Protein AF-A0A8J7U4Q7-F1 (afdb_monomer_lite)

Secondary structure (DSSP, 8-state):
-----------------------------------PPPP-------PPP---PPPPSEEEEEEEESTTT-SSHHHHHHHHHHHTT-EEEEEEEE-TT--HHHHHHTTTS-SSTTSSSPPP-HHHHGGGS--SEEEE-PPSSHHHHHHHS-HHHHHHHHHHHHHTT-TT-EEEEE-----TTSTTHHHHHHHSHHHHHHHHHHHHHT-SS--EEEE-HHHHHHHHHHHHHTT-STT--SGGGGBSSSS-B-HHHHHHHHHHHHHHHH-S--TT-----B-TTSPBP-PPPHHHHHHHHHHHHHHHHH-GGG-------SSPPPEEEEEETSS-EEEETT-EEEEEEEEE-SS--PSPEEEEE-TTTS--B-SS--EEEE--S-EEEEEEEEEE-TTS-B-SS-EEEEEEEEPPPPPPPEEEEEES-S-EEEETT-EEEEEEEEE-SS---S-EEEEE-TTSS--B-SS--EEEE--S-EEEEEEEEEE-TTSPBPSS-EEEEEEEEPP-PPPPEEEEEESSS-EEEETT-EEEEEEEEE-TT--PSPEEEEE-TTSS--B-SS--EEEE--S-EEEEEEEEEE-TTSPBPSS-EEEEEEEEPP-PPPPEEEEEESSS-EEEETT-EEEEEEEEE-TT--PSPEEEEE-TTSS--B-SS--EEEE--S-EEEEEEEEEE-TTSPBPSS-EEEEEEEEPP--PPPEEEEEESSS-EEEETT-EEEEEEEEE-SS--PSPEEEEE-TTSS--B-SS--EEEE--SSEEEEEEEEEE-SSS-B-SS-EEEEEEEEPPP---EEEEEESPTTEEEETT-EEEEEEEEE-TT-----EEEEE-TTSS--B-SS--EEEE--SSEEEEEEEEEE-SS--B-SS-EEEEEEEE------EEEEEES-S-----TT-EEEEEEEEE-SS---EEEEEE--TTPPPB-SSS-EEEE--SSS-EEEEEEEEETTSPBPSS--EEEES---------------S-S-EE--TTEEEEE-----S-PSP-EEEEE-TT-B----SSS-EEEEE-SSS-EEEEEEEE-SS-EEE---EEEE-----------------S---------S--------------S-----------------S-----------SSS-------------S--------------------------------------------------------

Organism: NCBI:txid442870

Radius of gyration: 102.49 Å; chains: 1; bounding box: 177×123×293 Å

Foldseek 3Di:
DDDDDDDDDDDDDDDDDDDDDDDDDDDDDDDDDDDDDDDDDDDPDPDDDDDDDDFDQAFEEEEEEEQQCPDFLQVLLQQLQVLVVGHYDYAYDYDHLDFLLVLLVQLPHHPDPPDDDPHHRLQVPLLQLRGQEYEYEGGPVLVVCLVPVVRLVSLLVSLCSNCVRHVNYAYEYEQFAHFQPDPPRLVVLVVCVVSSVVSQVSSVVVDDPSHYFYQSLSQLLSVLQCCQCVVVFPPRNHSCVQAPHRGHGALAVSNLVSLLCCCLRRVDQSQPGDQQDADPVRHTGPGDDPSSNNSSRVSSNVVQVPDVRSRDDDDDDDQWAKAKAWPFPNAADEEEAWDKGWTAIDIDGPVGQDDKWKWKDFQPQFDIDGDRGPTITTGHDADKTWIFIKMAGPVGGIDPCTHTYIYGYDYPDADAKDKEWPPPPAEDEEAAFAKGWTAIDIDGPVHQDDKWKWKDFQPQFDIDRDRGPTITGGRDADKTWIWIKIAGNVGHIDPDTYTHIYGYHYPDFFAKAKDFPPPPAADEEAQFFWGWTAIDIDGPVRQDDKWKWKDFQPQFDIDGDRGPTTTGGRDADKTWIWIWIAGPVGHIDPDTDTYIYGYHYPPFFAKAKDWPPPNAADEDAAFFWGWTAMDIDGPVRQDDKWKWKDFQPQFDIDGDNTPTTTTGHDADKTKIWMWIAGPVGHIDPDTDIYIYGYHYDDFDAKAKEFPFPPAADEEAAFFWGWTAMDIDGPVHQDDKWKWKDFQPQFDIDGDNTPTITTGHDFDKTKIWMKIAGNVGHIDPDTYIHIYGYHYDFDWKAKDWPPDDAAAEEAAFDKGWTAIDIAGPVGFDDKFKWKDWQPQDDIDRDRTPTIGTHHDFDKIKMWMKMGGPVGHTHPDIDIHMYGYDDDDDWWDKEKPFPRAAAADDAWDKGFTAIDIDDDVHFDKWKWKDWDDPWDIDRDRGPTMDHGHDDDKTKIWMKMAGPVGDIHPDTYIYINDDEYDEDDDDDDDWYDPPAEEEDAQWDKDFDAIDDDDDDDDKWKFKDKFPWDDGDGDRGRTMTIGHDFDKGKMWMKMDDPPDIDTHDMYMYGHDDDDDDDDDDDDDDDDDDDDDDDDDDDDDDDDDDDDDDDDDDDDDDDDDDDDDDDDDDDDDDDDDDDDDDDDDDDDDDDDDDDDDDDDDDDDDDDDDDDDDDDDDDDDDDDDDDDDDDDDDDDDDDDDDDDDDDDDDDDDDDDD

Structure (mmCIF, N/CA/C/O backbone):
data_AF-A0A8J7U4Q7-F1
#
_entry.id   AF-A0A8J7U4Q7-F1
#
loop_
_atom_site.group_PDB
_atom_site.id
_atom_site.type_symbol
_atom_site.label_atom_id
_atom_site.label_alt_id
_atom_site.label_comp_id
_atom_site.label_asym_id
_atom_site.label_entity_id
_atom_site.label_seq_id
_atom_site.pdbx_PDB_ins_code
_atom_site.Cartn_x
_atom_site.Cartn_y
_atom_site.Cartn_z
_atom_site.occupancy
_atom_site.B_iso_or_equiv
_atom_site.auth_seq_id
_atom_site.auth_comp_id
_atom_site.auth_asym_id
_atom_site.auth_atom_id
_atom_site.pdbx_PDB_model_num
ATOM 1 N N . MET A 1 1 ? 6.862 54.454 -31.333 1.00 29.56 1 MET A N 1
ATOM 2 C CA . MET A 1 1 ? 7.551 55.740 -31.606 1.00 29.56 1 MET A CA 1
ATOM 3 C C . MET A 1 1 ? 8.759 55.849 -30.679 1.00 29.56 1 MET A C 1
ATOM 5 O O . MET A 1 1 ? 8.701 55.232 -29.629 1.00 29.56 1 MET A O 1
ATOM 9 N N . PHE A 1 2 ? 9.808 56.561 -31.119 1.00 28.50 2 PHE A N 1
ATOM 10 C CA . PHE A 1 2 ? 11.029 57.055 -30.431 1.00 28.50 2 PHE A CA 1
ATOM 11 C C . PHE A 1 2 ? 11.184 56.762 -28.908 1.00 28.50 2 PHE A C 1
ATOM 13 O O . PHE A 1 2 ? 10.252 57.032 -28.163 1.00 28.50 2 PHE A O 1
ATOM 20 N N . CYS A 1 3 ? 12.270 56.177 -28.362 1.00 22.59 3 CYS A N 1
ATOM 21 C CA . CYS A 1 3 ? 13.735 56.392 -28.535 1.00 22.59 3 CYS A CA 1
ATOM 22 C C . CYS A 1 3 ? 14.233 57.737 -27.915 1.00 22.59 3 CYS A C 1
ATOM 24 O O . CYS A 1 3 ? 13.461 58.691 -27.920 1.00 22.59 3 CYS A O 1
ATOM 26 N N . PRO A 1 4 ? 15.489 57.866 -27.415 1.00 56.94 4 PRO A N 1
ATOM 27 C CA . PRO A 1 4 ? 15.970 57.452 -26.077 1.00 56.94 4 PRO A CA 1
ATOM 28 C C . PRO A 1 4 ? 16.583 58.656 -25.278 1.00 56.94 4 PRO A C 1
ATOM 30 O O . PRO A 1 4 ? 16.335 59.790 -25.691 1.00 56.94 4 PRO A O 1
ATOM 33 N N . PRO A 1 5 ? 17.332 58.495 -24.146 1.00 47.34 5 PRO A N 1
ATOM 34 C CA . PRO A 1 5 ? 18.768 58.117 -24.181 1.00 47.34 5 PRO A CA 1
ATOM 35 C C . PRO A 1 5 ? 19.313 57.287 -22.972 1.00 47.34 5 PRO A C 1
ATOM 37 O O . PRO A 1 5 ? 18.593 56.956 -22.037 1.00 47.34 5 PRO A O 1
ATOM 40 N N . PHE A 1 6 ? 20.615 56.953 -23.031 1.00 30.88 6 PHE A N 1
ATOM 41 C CA . PHE A 1 6 ? 21.474 56.291 -22.011 1.00 30.88 6 PHE A CA 1
ATOM 42 C C . PHE A 1 6 ? 21.893 57.262 -20.864 1.00 30.88 6 PHE A C 1
ATOM 44 O O . PHE A 1 6 ? 21.598 58.449 -20.969 1.00 30.88 6 PHE A O 1
ATOM 51 N N . GLN A 1 7 ? 22.549 56.894 -19.744 1.00 29.52 7 GLN A N 1
ATOM 52 C CA . GLN A 1 7 ? 23.568 55.858 -19.417 1.00 29.52 7 GLN A CA 1
ATOM 53 C C . GLN A 1 7 ? 23.259 55.114 -18.085 1.00 29.52 7 GLN A C 1
ATOM 55 O O . GLN A 1 7 ? 22.556 55.659 -17.243 1.00 29.52 7 GLN A O 1
ATOM 60 N N . ALA A 1 8 ? 23.556 53.808 -17.951 1.00 29.88 8 ALA A N 1
ATOM 61 C CA . ALA A 1 8 ? 24.783 53.180 -17.387 1.00 29.88 8 ALA A CA 1
ATOM 62 C C . ALA A 1 8 ? 25.065 53.546 -15.904 1.00 29.88 8 ALA A C 1
ATOM 64 O O . ALA A 1 8 ? 24.987 54.713 -15.546 1.00 29.88 8 ALA A O 1
ATOM 65 N N . GLU A 1 9 ? 25.422 52.643 -14.981 1.00 31.59 9 GLU A N 1
ATOM 66 C CA . GLU A 1 9 ? 25.813 51.210 -15.012 1.00 31.59 9 GLU A CA 1
ATOM 67 C C . GLU A 1 9 ? 25.619 50.642 -13.562 1.00 31.59 9 GLU A C 1
ATOM 69 O O . GLU A 1 9 ? 25.459 51.440 -12.642 1.00 31.59 9 GLU A O 1
ATOM 74 N N . ARG A 1 10 ? 25.607 49.346 -13.188 1.00 27.09 10 ARG A N 1
ATOM 75 C CA . ARG A 1 10 ? 25.926 48.044 -13.831 1.00 27.09 10 ARG A CA 1
ATOM 76 C C . ARG A 1 10 ? 24.749 47.042 -13.701 1.00 27.09 10 ARG A C 1
ATOM 78 O O . ARG A 1 10 ? 23.598 47.460 -13.764 1.00 27.09 10 ARG A O 1
ATOM 85 N N . THR A 1 11 ? 25.016 45.734 -13.575 1.00 29.22 11 THR A N 1
ATOM 86 C CA . THR A 1 11 ? 24.036 44.636 -13.755 1.00 29.22 11 THR A CA 1
ATOM 87 C C . THR A 1 11 ? 24.145 43.496 -12.727 1.00 29.22 11 THR A C 1
ATOM 89 O O . THR A 1 11 ? 25.168 43.331 -12.065 1.00 29.22 11 THR A O 1
ATOM 92 N N . THR A 1 12 ? 23.072 42.704 -12.614 1.00 30.41 12 THR A N 1
ATOM 93 C CA . THR A 1 12 ? 22.805 41.674 -11.584 1.00 30.41 12 THR A CA 1
ATOM 94 C C . THR A 1 12 ? 22.405 40.305 -12.191 1.00 30.41 12 THR A C 1
ATOM 96 O O . THR A 1 12 ? 22.560 40.087 -13.389 1.00 30.41 12 THR A O 1
ATOM 99 N N . HIS A 1 13 ? 21.945 39.358 -11.355 1.00 30.33 13 HIS A N 1
ATOM 100 C CA . HIS A 1 13 ? 21.445 38.014 -11.719 1.00 30.33 13 HIS A CA 1
ATOM 101 C C . HIS A 1 13 ? 20.240 38.010 -12.686 1.00 30.33 13 HIS A C 1
ATOM 103 O O . HIS A 1 13 ? 19.524 39.007 -12.746 1.00 30.33 13 HIS A O 1
ATOM 109 N N . ASN A 1 14 ? 19.961 36.850 -13.322 1.00 28.31 14 ASN A N 1
ATOM 110 C CA . ASN A 1 14 ? 18.635 36.186 -13.494 1.00 28.31 14 ASN A CA 1
ATOM 111 C C . ASN A 1 14 ? 18.693 35.071 -14.579 1.00 28.31 14 ASN A C 1
ATOM 113 O O . ASN A 1 14 ? 19.706 34.958 -15.260 1.00 28.31 14 ASN A O 1
ATOM 117 N N . TRP A 1 15 ? 17.636 34.303 -14.900 1.00 25.70 15 TRP A N 1
ATOM 118 C CA . TRP A 1 15 ? 16.756 33.388 -14.124 1.00 25.70 15 TRP A CA 1
ATOM 119 C C . TRP A 1 15 ? 15.745 32.734 -15.117 1.00 25.70 15 TRP A C 1
ATOM 121 O O . TRP A 1 15 ? 15.135 33.454 -15.893 1.00 25.70 15 TRP A O 1
ATOM 131 N N . PHE A 1 16 ? 15.507 31.413 -15.021 1.00 26.53 16 PHE A N 1
ATOM 132 C CA . PHE A 1 16 ? 14.303 30.650 -15.465 1.00 26.53 16 PHE A CA 1
ATOM 133 C C . PHE A 1 16 ? 13.819 30.559 -16.953 1.00 26.53 16 PHE A C 1
ATOM 135 O O . PHE A 1 16 ? 13.709 31.542 -17.666 1.00 26.53 16 PHE A O 1
ATOM 142 N N . LYS A 1 17 ? 13.433 29.312 -17.326 1.00 28.28 17 LYS A N 1
ATOM 143 C CA . LYS A 1 17 ? 12.334 28.761 -18.196 1.00 28.28 17 LYS A CA 1
ATOM 144 C C . LYS A 1 17 ? 11.662 29.664 -19.283 1.00 28.28 17 LYS A C 1
ATOM 146 O O . LYS A 1 17 ? 11.379 30.825 -19.045 1.00 28.28 17 LYS A O 1
ATOM 151 N N . THR A 1 18 ? 11.162 29.166 -20.436 1.00 27.92 18 THR A N 1
ATOM 152 C CA . THR A 1 18 ? 10.260 27.989 -20.615 1.00 27.92 18 THR A CA 1
ATOM 153 C C . THR A 1 18 ? 10.004 27.604 -22.105 1.00 27.92 18 THR A C 1
ATOM 155 O O . THR A 1 18 ? 9.897 28.507 -22.919 1.00 27.92 18 THR A O 1
ATOM 158 N N . LYS A 1 19 ? 9.752 26.304 -22.402 1.00 29.19 19 LYS A N 1
ATOM 159 C CA . LYS A 1 19 ? 8.933 25.693 -23.510 1.00 29.19 19 LYS A CA 1
ATOM 160 C C . LYS A 1 19 ? 9.156 26.083 -25.003 1.00 29.19 19 LYS A C 1
ATOM 162 O O . LYS A 1 19 ? 8.910 27.221 -25.370 1.00 29.19 19 LYS A O 1
ATOM 167 N N . VAL A 1 20 ? 9.350 25.075 -25.881 1.00 25.05 20 VAL A N 1
ATOM 168 C CA . VAL A 1 20 ? 8.440 24.604 -26.983 1.00 25.05 20 VAL A CA 1
ATOM 169 C C . VAL A 1 20 ? 9.167 23.597 -27.926 1.00 25.05 20 VAL A C 1
ATOM 171 O O . VAL A 1 20 ? 10.337 23.786 -28.212 1.00 25.05 20 VAL A O 1
ATOM 174 N N . HIS A 1 21 ? 8.440 22.551 -28.363 1.00 26.78 21 HIS A N 1
ATOM 175 C CA . HIS A 1 21 ? 8.621 21.559 -29.463 1.00 26.78 21 HIS A CA 1
ATOM 176 C C . HIS A 1 21 ? 9.994 21.015 -29.965 1.00 26.78 21 HIS A C 1
ATOM 178 O O . HIS A 1 21 ? 10.965 21.722 -30.198 1.00 26.78 21 HIS A O 1
ATOM 184 N N . THR A 1 22 ? 9.962 19.705 -30.259 1.00 26.97 22 THR A N 1
ATOM 185 C CA . THR A 1 22 ? 10.777 18.892 -31.197 1.00 26.97 22 THR A CA 1
ATOM 186 C C . THR A 1 22 ? 10.539 19.275 -32.684 1.00 26.97 22 THR A C 1
ATOM 188 O O . THR A 1 22 ? 9.622 20.063 -32.924 1.00 26.97 22 THR A O 1
ATOM 191 N N . PRO A 1 23 ? 11.266 18.736 -33.705 1.00 36.56 23 PRO A N 1
ATOM 192 C CA . PRO A 1 23 ? 12.127 17.540 -33.710 1.00 36.56 23 PRO A CA 1
ATOM 193 C C . PRO A 1 23 ? 13.558 17.729 -34.267 1.00 36.56 23 PRO A C 1
ATOM 195 O O . PRO A 1 23 ? 13.998 18.827 -34.590 1.00 36.56 23 PRO A O 1
ATOM 198 N N . ILE A 1 24 ? 14.280 16.608 -34.364 1.00 33.56 24 ILE A N 1
ATOM 199 C CA . ILE A 1 24 ? 15.620 16.473 -34.953 1.00 33.56 24 ILE A CA 1
ATOM 200 C C . ILE A 1 24 ? 15.558 16.604 -36.483 1.00 33.56 24 ILE A C 1
ATOM 202 O O . ILE A 1 24 ? 14.686 16.016 -37.118 1.00 33.56 24 ILE A O 1
ATOM 206 N N . PHE A 1 25 ? 16.554 17.270 -37.072 1.00 26.34 25 PHE A N 1
ATOM 207 C CA . PHE A 1 25 ? 16.965 17.062 -38.463 1.00 26.34 25 PHE A CA 1
ATOM 208 C C . PHE A 1 25 ? 18.495 17.083 -38.544 1.00 26.34 25 PHE A C 1
ATOM 210 O O . PHE A 1 25 ? 19.127 18.011 -38.037 1.00 26.34 25 PHE A O 1
ATOM 217 N N . LEU A 1 26 ? 19.098 16.075 -39.181 1.00 32.34 26 LEU A N 1
ATOM 218 C CA . LEU A 1 26 ? 20.515 16.125 -39.549 1.00 32.34 26 LEU A CA 1
ATOM 219 C C . LEU A 1 26 ? 20.670 17.006 -40.793 1.00 32.34 26 LEU A C 1
ATOM 221 O O . LEU A 1 26 ? 20.052 16.741 -41.821 1.00 32.34 26 LEU A O 1
ATOM 225 N N . ALA A 1 27 ? 21.526 18.020 -40.707 1.00 29.08 27 ALA A N 1
ATOM 226 C CA . ALA A 1 27 ? 21.935 18.841 -41.840 1.00 29.08 27 ALA A CA 1
ATOM 227 C C . ALA A 1 27 ? 23.450 19.064 -41.772 1.00 29.08 27 ALA A C 1
ATOM 229 O O . ALA A 1 27 ? 23.929 20.019 -41.163 1.00 29.08 27 ALA A O 1
ATOM 230 N N . ALA A 1 28 ? 24.210 18.152 -42.377 1.00 34.50 28 ALA A N 1
ATOM 231 C CA . ALA A 1 28 ? 25.640 18.332 -42.577 1.00 34.50 28 ALA A CA 1
ATOM 232 C C . ALA A 1 28 ? 25.868 19.127 -43.870 1.00 34.50 28 ALA A C 1
ATOM 234 O O . ALA A 1 28 ? 25.668 18.604 -44.965 1.00 34.50 28 ALA A O 1
ATOM 235 N N . LEU A 1 29 ? 26.298 20.383 -43.747 1.00 27.55 29 LEU A N 1
ATOM 236 C CA . LEU A 1 29 ? 26.876 21.138 -44.855 1.00 27.55 29 LEU A CA 1
ATOM 237 C C . LEU A 1 29 ? 28.089 21.922 -44.348 1.00 27.55 29 LEU A C 1
ATOM 239 O O . LEU A 1 29 ? 28.057 22.488 -43.256 1.00 27.55 29 LEU A O 1
ATOM 243 N N . ALA A 1 30 ? 29.170 21.915 -45.122 1.00 33.28 30 ALA A N 1
ATOM 244 C CA . ALA A 1 30 ? 30.436 22.503 -44.710 1.00 33.28 30 ALA A CA 1
ATOM 245 C C . ALA A 1 30 ? 30.399 24.039 -44.713 1.00 33.28 30 ALA A C 1
ATOM 247 O O . ALA A 1 30 ? 29.843 24.658 -45.621 1.00 33.28 30 ALA A O 1
ATOM 248 N N . VAL A 1 31 ? 31.093 24.650 -43.750 1.00 26.92 31 VAL A N 1
ATOM 249 C CA . VAL A 1 31 ? 31.562 26.038 -43.845 1.00 26.92 31 VAL A CA 1
ATOM 250 C C . VAL A 1 31 ? 33.061 26.050 -43.576 1.00 26.92 31 VAL A C 1
ATOM 252 O O . VAL A 1 31 ? 33.528 25.563 -42.549 1.00 26.92 31 VAL A O 1
ATOM 255 N N . VAL A 1 32 ? 33.809 26.594 -44.533 1.00 30.42 32 VAL A N 1
ATOM 256 C CA . VAL A 1 32 ? 35.266 26.746 -44.481 1.00 30.42 32 VAL A CA 1
ATOM 257 C C . VAL A 1 32 ? 35.656 27.751 -43.394 1.00 30.42 32 VAL A C 1
ATOM 259 O O . VAL A 1 32 ? 35.095 28.844 -43.332 1.00 30.42 32 VAL A O 1
ATOM 262 N N . VAL A 1 33 ? 36.676 27.423 -42.597 1.00 28.36 33 VAL A N 1
ATOM 263 C CA . VAL A 1 33 ? 37.416 28.407 -41.793 1.00 28.36 33 VAL A CA 1
ATOM 264 C C . VAL A 1 33 ? 38.772 28.625 -42.451 1.00 28.36 33 VAL A C 1
ATOM 266 O O . VAL A 1 33 ? 39.626 27.742 -42.445 1.00 28.36 33 VAL A O 1
ATOM 269 N N . CYS A 1 34 ? 38.965 29.802 -43.042 1.00 28.88 34 CYS A N 1
ATOM 270 C CA . CYS A 1 34 ? 40.226 30.165 -43.675 1.00 28.88 34 CYS A CA 1
ATOM 271 C C . CYS A 1 34 ? 41.303 30.475 -42.628 1.00 28.88 34 CYS A C 1
ATOM 273 O O . CYS A 1 34 ? 41.109 31.357 -41.793 1.00 28.88 34 CYS A O 1
ATOM 275 N N . PHE A 1 35 ? 42.481 29.873 -42.778 1.00 27.20 35 PHE A N 1
ATOM 276 C CA . PHE A 1 35 ? 43.743 30.480 -42.357 1.00 27.20 35 PHE A CA 1
ATOM 277 C C . PHE A 1 35 ? 44.694 30.492 -43.552 1.00 27.20 35 PHE A C 1
ATOM 279 O O . PHE A 1 35 ? 45.025 29.446 -44.101 1.00 27.20 35 PHE A O 1
ATOM 286 N N . ALA A 1 36 ? 45.096 31.688 -43.976 1.00 35.53 36 ALA A N 1
ATOM 287 C CA . ALA A 1 36 ? 46.084 31.868 -45.032 1.00 35.53 36 ALA A CA 1
ATOM 288 C C . ALA A 1 36 ? 47.494 31.931 -44.418 1.00 35.53 36 ALA A C 1
ATOM 290 O O . ALA A 1 36 ? 47.691 32.697 -43.468 1.00 35.53 36 ALA A O 1
ATOM 291 N N . PRO A 1 37 ? 48.485 31.200 -44.957 1.00 31.30 37 PRO A N 1
ATOM 292 C CA . PRO A 1 37 ? 49.890 31.465 -44.672 1.00 31.30 37 PRO A CA 1
ATOM 293 C C . PRO A 1 37 ? 50.304 32.837 -45.223 1.00 31.30 37 PRO A C 1
ATOM 295 O O . PRO A 1 37 ? 49.844 33.260 -46.287 1.00 31.30 37 PRO A O 1
ATOM 298 N N . LEU A 1 38 ? 51.189 33.535 -44.511 1.00 28.30 38 LEU A N 1
ATOM 299 C CA . LEU A 1 38 ? 51.823 34.755 -45.018 1.00 28.30 38 LEU A CA 1
ATOM 300 C C . LEU A 1 38 ? 52.872 34.405 -46.084 1.00 28.30 38 LEU A C 1
ATOM 302 O O . LEU A 1 38 ? 53.439 33.316 -46.077 1.00 28.30 38 LEU A O 1
ATOM 306 N N . HIS A 1 39 ? 53.191 35.362 -46.959 1.00 39.00 39 HIS A N 1
ATOM 307 C CA . HIS A 1 39 ? 54.390 35.266 -47.789 1.00 39.00 39 HIS A CA 1
ATOM 308 C C . HIS A 1 39 ? 55.660 35.336 -46.923 1.00 39.00 39 HIS A C 1
ATOM 310 O O . HIS A 1 39 ? 55.951 36.372 -46.324 1.00 39.00 39 HIS A O 1
ATOM 316 N N . ALA A 1 40 ? 56.456 34.274 -46.971 1.00 31.56 40 ALA A N 1
ATOM 317 C CA . ALA A 1 40 ? 57.907 34.360 -47.108 1.00 31.56 40 ALA A CA 1
ATOM 318 C C . ALA A 1 40 ? 58.237 33.687 -48.459 1.00 31.56 40 ALA A C 1
ATOM 320 O O . ALA A 1 40 ? 57.580 32.718 -48.821 1.00 31.56 40 ALA A O 1
ATOM 321 N N . GLY A 1 41 ? 59.147 34.176 -49.296 1.00 30.81 41 GLY A N 1
ATOM 322 C CA . GLY A 1 41 ? 60.270 35.064 -49.003 1.00 30.81 41 GLY A CA 1
ATOM 323 C C . GLY A 1 41 ? 61.543 34.246 -49.168 1.00 30.81 41 GLY A C 1
ATOM 324 O O . GLY A 1 41 ? 62.029 33.698 -48.187 1.00 30.81 41 GLY A O 1
ATOM 325 N N . GLU A 1 42 ? 62.009 34.113 -50.413 1.00 43.75 42 GLU A N 1
ATOM 326 C CA . GLU A 1 42 ? 63.093 33.203 -50.809 1.00 43.75 42 GLU A CA 1
ATOM 327 C C . GLU A 1 42 ? 64.360 33.386 -49.952 1.00 43.75 42 GLU A C 1
ATOM 329 O O . GLU A 1 42 ? 64.980 34.456 -49.991 1.00 43.75 42 GLU A O 1
ATOM 334 N N . PRO A 1 43 ? 64.812 32.351 -49.222 1.00 33.38 43 PRO A N 1
ATOM 335 C CA . PRO A 1 43 ? 66.184 32.284 -48.758 1.00 33.38 43 PRO A CA 1
ATOM 336 C C . PRO A 1 43 ? 67.050 31.782 -49.919 1.00 33.38 43 PRO A C 1
ATOM 338 O O . PRO A 1 43 ? 66.997 30.613 -50.290 1.00 33.38 43 PRO A O 1
ATOM 341 N N . ALA A 1 44 ? 67.865 32.659 -50.507 1.00 37.09 44 ALA A N 1
ATOM 342 C CA . ALA A 1 44 ? 68.846 32.235 -51.503 1.00 37.09 44 ALA A CA 1
ATOM 343 C C . ALA A 1 44 ? 69.851 31.264 -50.855 1.00 37.09 44 ALA A C 1
ATOM 345 O O . ALA A 1 44 ? 70.657 31.672 -50.012 1.00 37.09 44 ALA A O 1
ATOM 346 N N . ALA A 1 45 ? 69.794 29.987 -51.239 1.00 31.02 45 ALA A N 1
ATOM 347 C CA . ALA A 1 45 ? 70.655 28.948 -50.692 1.00 31.02 45 ALA A CA 1
ATOM 348 C C . ALA A 1 45 ? 72.133 29.252 -50.992 1.00 31.02 45 ALA A C 1
ATOM 350 O O . ALA A 1 45 ? 72.592 29.189 -52.135 1.00 31.02 45 ALA A O 1
ATOM 351 N N . LYS A 1 46 ? 72.903 29.575 -49.948 1.00 31.98 46 LYS A N 1
ATOM 352 C CA . LYS A 1 46 ? 74.367 29.584 -50.023 1.00 31.98 46 LYS A CA 1
ATOM 353 C C . LYS A 1 46 ? 74.851 28.140 -50.157 1.00 31.98 46 LYS A C 1
ATOM 355 O O . LYS A 1 46 ? 75.017 27.457 -49.149 1.00 31.98 46 LYS A O 1
ATOM 360 N N . MET A 1 47 ? 75.149 27.702 -51.376 1.00 31.77 47 MET A N 1
ATOM 361 C CA . MET A 1 47 ? 75.992 26.519 -51.553 1.00 31.77 47 MET A CA 1
ATOM 362 C C . MET A 1 47 ? 77.364 26.781 -50.894 1.00 31.77 47 MET A C 1
ATOM 364 O O . MET A 1 47 ? 77.927 27.864 -51.099 1.00 31.77 47 MET A O 1
ATOM 368 N N . PRO A 1 48 ? 77.907 25.849 -50.087 1.00 34.75 48 PRO A N 1
ATOM 369 C CA . PRO A 1 48 ? 79.226 26.008 -49.482 1.00 34.75 48 PRO A CA 1
ATOM 370 C C . PRO A 1 48 ? 80.345 26.155 -50.520 1.00 34.75 48 PRO A C 1
ATOM 372 O O . PRO A 1 48 ? 80.261 25.649 -51.638 1.00 34.75 48 PRO A O 1
ATOM 375 N N . VAL A 1 49 ? 81.427 26.833 -50.128 1.00 35.03 49 VAL A N 1
ATOM 376 C CA . VAL A 1 49 ? 82.640 26.947 -50.951 1.00 35.03 49 VAL A CA 1
ATOM 377 C C . VAL A 1 49 ? 83.301 25.573 -51.099 1.00 35.03 49 VAL A C 1
ATOM 379 O O . VAL A 1 49 ? 83.287 24.763 -50.176 1.00 35.03 49 VAL A O 1
ATOM 382 N N . CYS A 1 50 ? 83.885 25.316 -52.270 1.00 40.41 50 CYS A N 1
ATOM 383 C CA . CYS A 1 50 ? 84.503 24.042 -52.622 1.00 40.41 50 CYS A CA 1
ATOM 384 C C . CYS A 1 50 ? 85.762 23.729 -51.789 1.00 40.41 50 CYS A C 1
ATOM 386 O O . CYS A 1 50 ? 86.875 24.038 -52.214 1.00 40.41 50 CYS A O 1
ATOM 388 N N . ASP A 1 51 ? 85.589 23.033 -50.667 1.00 39.50 51 ASP A N 1
ATOM 389 C CA . ASP A 1 51 ? 86.627 22.191 -50.066 1.00 39.50 51 ASP A CA 1
ATOM 390 C C . ASP A 1 51 ? 86.332 20.715 -50.366 1.00 39.50 51 ASP A C 1
ATOM 392 O O . ASP A 1 51 ? 85.178 20.287 -50.400 1.00 39.50 51 ASP A O 1
ATOM 396 N N . ASN A 1 52 ? 87.381 19.925 -50.609 1.00 38.66 52 ASN A N 1
ATOM 397 C CA . ASN A 1 52 ? 87.263 18.512 -50.978 1.00 38.66 52 ASN A CA 1
ATOM 398 C C . ASN A 1 52 ? 87.750 17.632 -49.808 1.00 38.66 52 ASN A C 1
ATOM 400 O O . ASN A 1 52 ? 88.954 17.372 -49.709 1.00 38.66 52 ASN A O 1
ATOM 404 N N . PRO A 1 53 ? 86.864 17.233 -48.870 1.00 49.84 53 PRO A N 1
ATOM 405 C CA . PRO A 1 53 ? 87.273 16.587 -47.628 1.00 49.84 53 PRO A CA 1
ATOM 406 C C . PRO A 1 53 ? 87.895 15.210 -47.881 1.00 49.84 53 PRO A C 1
ATOM 408 O O . PRO A 1 53 ? 87.372 14.389 -48.638 1.00 49.84 53 PRO A O 1
ATOM 411 N N . VAL A 1 54 ? 89.017 14.962 -47.203 1.00 54.78 54 VAL A N 1
ATOM 412 C CA . VAL A 1 54 ? 89.828 13.746 -47.347 1.00 54.78 54 VAL A CA 1
ATOM 413 C C . VAL A 1 54 ? 88.983 12.492 -47.047 1.00 54.78 54 VAL A C 1
ATOM 415 O O . VAL A 1 54 ? 88.278 12.472 -46.035 1.00 54.78 54 VAL A O 1
ATOM 418 N N . PRO A 1 55 ? 89.046 11.429 -47.875 1.00 57.94 55 PRO A N 1
ATOM 419 C CA . PRO A 1 55 ? 88.408 10.151 -47.560 1.00 57.94 55 PRO A CA 1
ATOM 420 C C . PRO A 1 55 ? 88.937 9.582 -46.239 1.00 57.94 55 PRO A C 1
ATOM 422 O O . PRO A 1 55 ? 90.152 9.547 -46.037 1.00 57.94 55 PRO A O 1
ATOM 425 N N . LEU A 1 56 ? 88.051 9.105 -45.359 1.00 61.50 56 LEU A N 1
ATOM 426 C CA . LEU A 1 56 ? 88.467 8.548 -44.068 1.00 61.50 56 LEU A CA 1
ATOM 427 C C . LEU A 1 56 ? 89.374 7.322 -44.284 1.00 61.50 56 LEU A C 1
ATOM 429 O O . LEU A 1 56 ? 88.995 6.348 -44.937 1.00 61.50 56 LEU A O 1
ATOM 433 N N . SER A 1 57 ? 90.603 7.395 -43.765 1.00 56.09 57 SER A N 1
ATOM 434 C CA . SER A 1 57 ? 91.632 6.344 -43.869 1.00 56.09 57 SER A CA 1
ATOM 435 C C . SER A 1 57 ? 91.410 5.177 -42.901 1.00 56.09 57 SER A C 1
ATOM 437 O O . SER A 1 57 ? 91.923 4.080 -43.098 1.00 56.09 57 SER A O 1
ATOM 439 N N . SER A 1 58 ? 90.636 5.443 -41.861 1.00 60.75 58 SER A N 1
ATOM 440 C CA . SER A 1 58 ? 90.002 4.533 -40.914 1.00 60.75 58 SER A CA 1
ATOM 441 C C . SER A 1 58 ? 88.806 5.304 -40.368 1.00 60.75 58 SER A C 1
ATOM 443 O O . SER A 1 58 ? 88.888 6.535 -40.317 1.00 60.75 58 SER A O 1
ATOM 445 N N . SER A 1 59 ? 87.723 4.642 -39.966 1.00 65.25 59 SER A N 1
ATOM 446 C CA . SER A 1 59 ? 86.661 5.375 -39.271 1.00 65.25 59 SER A CA 1
ATOM 447 C C . SER A 1 59 ? 85.861 4.561 -38.279 1.00 65.25 59 SER A C 1
ATOM 449 O O . SER A 1 59 ? 85.236 3.557 -38.636 1.00 65.25 59 SER A O 1
ATOM 451 N N . LYS A 1 60 ? 85.805 5.083 -37.055 1.00 87.50 60 LYS A N 1
ATOM 452 C CA . LYS A 1 60 ? 84.774 4.737 -36.088 1.00 87.50 60 LYS A CA 1
ATOM 453 C C . LYS A 1 60 ? 83.454 5.368 -36.528 1.00 87.50 60 LYS A C 1
ATOM 455 O O . LYS A 1 60 ? 83.383 6.583 -36.726 1.00 87.50 60 LYS A O 1
ATOM 460 N N . SER A 1 61 ? 82.417 4.554 -36.697 1.00 90.69 61 SER A N 1
ATOM 461 C CA . SER A 1 61 ? 81.120 4.986 -37.236 1.00 90.69 61 SER A CA 1
ATOM 462 C C . SER A 1 61 ? 80.008 4.726 -36.223 1.00 90.69 61 SER A C 1
ATOM 464 O O . SER A 1 61 ? 79.744 3.575 -35.875 1.00 90.69 61 SER A O 1
ATOM 466 N N . PHE A 1 62 ? 79.365 5.789 -35.738 1.00 91.81 62 PHE A N 1
ATOM 467 C CA . PHE A 1 62 ? 78.296 5.701 -34.746 1.00 91.81 62 PHE A CA 1
ATOM 468 C C . PHE A 1 62 ? 76.923 5.802 -35.408 1.00 91.81 62 PHE A C 1
ATOM 470 O O . PHE A 1 62 ? 76.641 6.783 -36.095 1.00 91.81 62 PHE A O 1
ATOM 477 N N . PHE A 1 63 ? 76.058 4.821 -35.170 1.00 92.94 63 PHE A N 1
ATOM 478 C CA . PHE A 1 63 ? 74.711 4.753 -35.727 1.00 92.94 63 PHE A CA 1
ATOM 479 C C . PHE A 1 63 ? 73.646 5.014 -34.655 1.00 92.94 63 PHE A C 1
ATOM 481 O O . PHE A 1 63 ? 73.667 4.398 -33.588 1.00 92.94 63 PHE A O 1
ATOM 488 N N . ILE A 1 64 ? 72.678 5.885 -34.952 1.00 92.31 64 ILE A N 1
ATOM 489 C CA . ILE A 1 64 ? 71.534 6.202 -34.084 1.00 92.31 64 ILE A CA 1
ATOM 490 C C . ILE A 1 64 ? 70.227 5.969 -34.843 1.00 92.31 64 ILE A C 1
ATOM 492 O O . ILE A 1 64 ? 70.026 6.517 -35.926 1.00 92.31 64 ILE A O 1
ATOM 496 N N . GLY A 1 65 ? 69.299 5.202 -34.271 1.00 90.44 65 GLY A N 1
ATOM 497 C CA . GLY A 1 65 ? 67.986 5.027 -34.888 1.00 90.44 65 GLY A CA 1
ATOM 498 C C . GLY A 1 65 ? 67.159 3.900 -34.289 1.00 90.44 65 GLY A C 1
ATOM 499 O O . GLY A 1 65 ? 66.986 3.800 -33.073 1.00 90.44 65 GLY A O 1
ATOM 500 N N . HIS A 1 66 ? 66.613 3.074 -35.174 1.00 90.56 66 HIS A N 1
ATOM 501 C CA . HIS A 1 66 ? 65.654 2.013 -34.878 1.00 90.56 66 HIS A CA 1
ATOM 502 C C . HIS A 1 66 ? 65.960 0.756 -35.708 1.00 90.56 66 HIS A C 1
ATOM 504 O O . HIS A 1 66 ? 67.035 0.624 -36.291 1.00 90.56 66 HIS A O 1
ATOM 510 N N . SER A 1 67 ? 65.027 -0.189 -35.771 1.00 89.62 67 SER A N 1
ATOM 511 C CA . SER A 1 67 ? 65.209 -1.517 -36.370 1.00 89.62 67 SER A CA 1
ATOM 512 C C . SER A 1 67 ? 65.550 -1.545 -37.875 1.00 89.62 67 SER A C 1
ATOM 514 O O . SER A 1 67 ? 65.964 -2.590 -38.364 1.00 89.62 67 SER A O 1
ATOM 516 N N . LEU A 1 68 ? 65.475 -0.420 -38.606 1.00 92.88 68 LEU A N 1
ATOM 517 C CA . LEU A 1 68 ? 65.972 -0.307 -39.996 1.00 92.88 68 LEU A CA 1
ATOM 518 C C . LEU A 1 68 ? 67.467 0.074 -40.089 1.00 92.88 68 LEU A C 1
ATOM 520 O O . LEU A 1 68 ? 68.050 0.080 -41.173 1.00 92.88 68 LEU A O 1
ATOM 524 N N . VAL A 1 69 ? 68.101 0.361 -38.947 1.00 88.25 69 VAL A N 1
ATOM 525 C CA . VAL A 1 69 ? 69.563 0.316 -38.767 1.00 88.25 69 VAL A CA 1
ATOM 526 C C . VAL A 1 69 ? 69.998 -1.102 -38.383 1.00 88.25 69 VAL A C 1
ATOM 528 O O . VAL A 1 69 ? 71.000 -1.582 -38.897 1.00 88.25 69 VAL A O 1
ATOM 531 N N . ASN A 1 70 ? 69.227 -1.753 -37.498 1.00 86.06 70 ASN A N 1
ATOM 532 C CA . ASN A 1 70 ? 69.520 -3.048 -36.866 1.00 86.06 70 ASN A CA 1
ATOM 533 C C . ASN A 1 70 ? 70.959 -3.163 -36.306 1.00 86.06 70 ASN A C 1
ATOM 535 O O . ASN A 1 70 ? 71.602 -2.156 -36.004 1.00 86.06 70 ASN A O 1
ATOM 539 N N . PHE A 1 71 ? 71.430 -4.392 -36.074 1.00 85.06 71 PHE A N 1
ATOM 540 C CA . PHE A 1 71 ? 72.751 -4.679 -35.507 1.00 85.06 71 PHE A CA 1
ATOM 541 C C . PHE A 1 71 ? 73.667 -5.480 -36.449 1.00 85.06 71 PHE A C 1
ATOM 543 O O . PHE A 1 71 ? 74.793 -5.805 -36.063 1.00 85.06 71 PHE A O 1
ATOM 550 N N . ASP A 1 72 ? 73.196 -5.805 -37.654 1.00 89.06 72 ASP A N 1
ATOM 551 C CA . ASP A 1 72 ? 73.891 -6.640 -38.634 1.00 89.06 72 ASP A CA 1
ATOM 552 C C . ASP A 1 72 ? 74.415 -5.810 -39.803 1.00 89.06 72 ASP A C 1
ATOM 554 O O . ASP A 1 72 ? 75.571 -5.972 -40.179 1.00 89.06 72 ASP A O 1
ATOM 558 N N . MET A 1 73 ? 73.645 -4.841 -40.310 1.00 92.62 73 MET A N 1
ATOM 559 C CA . MET A 1 73 ? 74.116 -3.900 -41.337 1.00 92.62 73 MET A CA 1
ATOM 560 C C . MET A 1 73 ? 75.389 -3.132 -40.908 1.00 92.62 73 MET A C 1
ATOM 562 O O . MET A 1 73 ? 76.342 -3.104 -41.695 1.00 92.62 73 MET A O 1
ATOM 566 N N . PRO A 1 74 ? 75.510 -2.600 -39.669 1.00 91.44 74 PRO A N 1
ATOM 567 C CA . PRO A 1 74 ? 76.756 -1.975 -39.214 1.00 91.44 74 PRO A CA 1
ATOM 568 C C . PRO A 1 74 ? 77.932 -2.964 -39.134 1.00 91.44 74 PRO A C 1
ATOM 570 O O . PRO A 1 74 ? 79.065 -2.601 -39.444 1.00 91.44 74 PRO A O 1
ATOM 573 N N . LEU A 1 75 ? 77.686 -4.232 -38.781 1.00 89.81 75 LEU A N 1
ATOM 574 C CA . LEU A 1 75 ? 78.730 -5.264 -38.770 1.00 89.81 75 LEU A CA 1
ATOM 575 C C . LEU A 1 75 ? 79.132 -5.692 -40.186 1.00 89.81 75 LEU A C 1
ATOM 577 O O . LEU A 1 75 ? 80.315 -5.889 -40.450 1.00 89.81 75 LEU A O 1
ATOM 581 N N . MET A 1 76 ? 78.190 -5.779 -41.124 1.00 94.31 76 MET A N 1
ATOM 582 C CA . MET A 1 76 ? 78.488 -6.011 -42.539 1.00 94.31 76 MET A CA 1
ATOM 583 C C . MET A 1 76 ? 79.345 -4.881 -43.118 1.00 94.31 76 MET A C 1
ATOM 585 O O . MET A 1 76 ? 80.291 -5.157 -43.856 1.00 94.31 76 MET A O 1
ATOM 589 N N . LEU A 1 77 ? 79.088 -3.626 -42.729 1.00 93.44 77 LEU A N 1
ATOM 590 C CA . LEU A 1 77 ? 79.963 -2.500 -43.055 1.00 93.44 77 LEU A CA 1
ATOM 591 C C . LEU A 1 77 ? 81.372 -2.700 -42.474 1.00 93.44 77 LEU A C 1
ATOM 593 O O . LEU A 1 77 ? 82.342 -2.576 -43.217 1.00 93.44 77 LEU A O 1
ATOM 597 N N . GLU A 1 78 ? 81.506 -3.062 -41.193 1.00 90.38 78 GLU A N 1
ATOM 598 C CA . GLU A 1 78 ? 82.811 -3.355 -40.575 1.00 90.38 78 GLU A CA 1
ATOM 599 C C . GLU A 1 78 ? 83.594 -4.424 -41.365 1.00 90.38 78 GLU A C 1
ATOM 601 O O . GLU A 1 78 ? 84.787 -4.253 -41.633 1.00 90.38 78 GLU A O 1
ATOM 606 N N . ARG A 1 79 ? 82.921 -5.495 -41.814 1.00 92.38 79 ARG A N 1
ATOM 607 C CA . ARG A 1 79 ? 83.528 -6.557 -42.639 1.00 92.38 79 ARG A CA 1
ATOM 608 C C . ARG A 1 79 ? 83.942 -6.061 -44.032 1.00 92.38 79 ARG A C 1
ATOM 610 O O . ARG A 1 79 ? 85.064 -6.344 -44.443 1.00 92.38 79 ARG A O 1
ATOM 617 N N . LEU A 1 80 ? 83.096 -5.296 -44.731 1.00 93.00 80 LEU A N 1
ATOM 618 C CA . LEU A 1 80 ? 83.422 -4.708 -46.044 1.00 93.00 80 LEU A CA 1
ATOM 619 C C . LEU A 1 80 ? 84.621 -3.749 -45.973 1.00 93.00 80 LEU A C 1
ATOM 621 O O . LEU A 1 80 ? 85.445 -3.697 -46.886 1.00 93.00 80 LEU A O 1
ATOM 625 N N . VAL A 1 81 ? 84.741 -2.989 -44.884 1.00 90.38 81 VAL A N 1
ATOM 626 C CA . VAL A 1 81 ? 85.859 -2.059 -44.676 1.00 90.38 81 VAL A CA 1
ATOM 627 C C . VAL A 1 81 ? 87.159 -2.814 -44.387 1.00 90.38 81 VAL A C 1
ATOM 629 O O . VAL A 1 81 ? 88.202 -2.450 -44.936 1.00 90.38 81 VAL A O 1
ATOM 632 N N . ALA A 1 82 ? 87.092 -3.895 -43.604 1.00 88.12 82 ALA A N 1
ATOM 633 C CA . ALA A 1 82 ? 88.229 -4.777 -43.353 1.00 88.12 82 ALA A CA 1
ATOM 634 C C . ALA A 1 82 ? 88.727 -5.477 -44.635 1.00 88.12 82 ALA A C 1
ATOM 636 O O . ALA A 1 82 ? 89.935 -5.516 -44.874 1.00 88.12 82 ALA A O 1
ATOM 637 N N . ASP A 1 83 ? 87.817 -5.964 -45.488 1.00 90.25 83 ASP A N 1
ATOM 638 C CA . ASP A 1 83 ? 88.144 -6.540 -46.804 1.00 90.25 83 ASP A CA 1
ATOM 639 C C . ASP A 1 83 ? 88.800 -5.504 -47.738 1.00 90.25 83 ASP A C 1
ATOM 641 O O . ASP A 1 83 ? 89.817 -5.774 -48.378 1.00 90.25 83 ASP A O 1
ATOM 645 N N . ALA A 1 84 ? 88.326 -4.253 -47.702 1.00 87.88 84 ALA A N 1
ATOM 646 C CA . ALA A 1 84 ? 88.953 -3.124 -48.392 1.00 87.88 84 ALA A CA 1
ATOM 647 C C . ALA A 1 84 ? 90.334 -2.698 -47.830 1.00 87.88 84 ALA A C 1
ATOM 649 O O . ALA A 1 84 ? 90.903 -1.700 -48.291 1.00 87.88 84 ALA A O 1
ATOM 650 N N . GLY A 1 85 ? 90.877 -3.414 -46.837 1.00 86.44 85 GLY A N 1
ATOM 651 C CA . GLY A 1 85 ? 92.185 -3.156 -46.232 1.00 86.44 85 GLY A CA 1
ATOM 652 C C . GLY A 1 85 ? 92.227 -1.925 -45.322 1.00 86.44 85 GLY A C 1
ATOM 653 O O . GLY A 1 85 ? 93.282 -1.301 -45.187 1.00 86.44 85 GLY A O 1
ATOM 654 N N . LEU A 1 86 ? 91.088 -1.547 -44.737 1.00 84.62 86 LEU A N 1
ATOM 655 C CA . LEU A 1 86 ? 90.924 -0.390 -43.855 1.00 84.62 86 LEU A CA 1
ATOM 656 C C . LEU A 1 86 ? 90.428 -0.831 -42.467 1.00 84.62 86 LEU A C 1
ATOM 658 O O . LEU A 1 86 ? 89.851 -1.902 -42.310 1.00 84.62 86 LEU A O 1
ATOM 662 N N . ASN A 1 87 ? 90.601 0.026 -41.458 1.00 80.69 87 ASN A N 1
ATOM 663 C CA . ASN A 1 87 ? 90.047 -0.217 -40.124 1.00 80.69 87 ASN A CA 1
ATOM 664 C C . ASN A 1 87 ? 88.679 0.470 -39.964 1.00 80.69 87 ASN A C 1
ATOM 666 O O . ASN A 1 87 ? 88.557 1.680 -40.189 1.00 80.69 87 ASN A O 1
ATOM 670 N N . ALA A 1 88 ? 87.687 -0.295 -39.509 1.00 82.94 88 ALA A N 1
ATOM 671 C CA . ALA A 1 88 ? 86.402 0.182 -39.006 1.00 82.94 88 ALA A CA 1
ATOM 672 C C . ALA A 1 88 ? 86.210 -0.241 -37.544 1.00 82.94 88 ALA A C 1
ATOM 674 O O . ALA A 1 88 ? 86.790 -1.225 -37.091 1.00 82.94 88 ALA A O 1
ATOM 675 N N . GLU A 1 89 ? 85.358 0.500 -36.847 1.00 86.44 89 GLU A N 1
ATOM 676 C CA . GLU A 1 89 ? 84.745 0.140 -35.567 1.00 86.44 89 GLU A CA 1
ATOM 677 C C . GLU A 1 89 ? 83.324 0.718 -35.612 1.00 86.44 89 GLU A C 1
ATOM 679 O O . GLU A 1 89 ? 83.141 1.843 -36.094 1.00 86.44 89 GLU A O 1
ATOM 684 N N . VAL A 1 90 ? 82.308 -0.028 -35.175 1.00 87.94 90 VAL A N 1
ATOM 685 C CA . VAL A 1 90 ? 80.909 0.430 -35.233 1.00 87.94 90 VAL A CA 1
ATOM 686 C C . VAL A 1 90 ? 80.260 0.463 -33.855 1.00 87.94 90 VAL A C 1
ATOM 688 O O . VAL A 1 90 ? 80.304 -0.511 -33.109 1.00 87.94 90 VAL A O 1
ATOM 691 N N . GLY A 1 91 ? 79.644 1.601 -33.532 1.00 86.44 91 GLY A N 1
ATOM 692 C CA . GLY A 1 91 ? 78.833 1.797 -32.330 1.00 86.44 91 GLY A CA 1
ATOM 693 C C . GLY A 1 91 ? 77.369 1.986 -32.711 1.00 86.44 91 GLY A C 1
ATOM 694 O O . GLY A 1 91 ? 77.077 2.609 -33.733 1.00 86.44 91 GLY A O 1
ATOM 695 N N . THR A 1 92 ? 76.438 1.446 -31.924 1.00 87.06 92 THR A N 1
ATOM 696 C CA . THR A 1 92 ? 75.008 1.442 -32.285 1.00 87.06 92 THR A CA 1
ATOM 697 C C . THR A 1 92 ? 74.102 1.782 -31.104 1.00 87.06 92 THR A C 1
ATOM 699 O O . THR A 1 92 ? 74.032 1.014 -30.142 1.00 87.06 92 THR A O 1
ATOM 702 N N . GLN A 1 93 ? 73.326 2.864 -31.220 1.00 87.94 93 GLN A N 1
ATOM 703 C CA . GLN A 1 93 ? 72.172 3.141 -30.364 1.00 87.94 93 GLN A CA 1
ATOM 704 C C . GLN A 1 93 ? 70.874 2.869 -31.144 1.00 87.94 93 GLN A C 1
ATOM 706 O O . GLN A 1 93 ? 70.411 3.703 -31.925 1.00 87.94 93 GLN A O 1
ATOM 711 N N . VAL A 1 94 ? 70.272 1.701 -30.908 1.00 85.94 94 VAL A N 1
ATOM 712 C CA . VAL A 1 94 ? 69.028 1.258 -31.556 1.00 85.94 94 VAL A CA 1
ATOM 713 C C . VAL A 1 94 ? 67.885 1.237 -30.540 1.00 85.94 94 VAL A C 1
ATOM 715 O O . VAL A 1 94 ? 68.000 0.640 -29.472 1.00 85.94 94 VAL A O 1
ATOM 718 N N . ASN A 1 95 ? 66.762 1.874 -30.876 1.00 84.88 95 ASN A N 1
ATOM 719 C CA . ASN A 1 95 ? 65.509 1.797 -30.124 1.00 84.88 95 ASN A CA 1
ATOM 720 C C . ASN A 1 95 ? 64.358 1.500 -31.105 1.00 84.88 95 ASN A C 1
ATOM 722 O O . ASN A 1 95 ? 64.125 2.268 -32.034 1.00 84.88 95 ASN A O 1
ATOM 726 N N . ASN A 1 96 ? 63.643 0.384 -30.937 1.00 83.88 96 ASN A N 1
ATOM 727 C CA . ASN A 1 96 ? 62.668 -0.085 -31.935 1.00 83.88 96 ASN A CA 1
ATOM 728 C C . ASN A 1 96 ? 61.527 0.922 -32.174 1.00 83.88 96 ASN A C 1
ATOM 730 O O . ASN A 1 96 ? 60.950 1.452 -31.226 1.00 83.88 96 ASN A O 1
ATOM 734 N N . GLY A 1 97 ? 61.234 1.201 -33.452 1.00 83.56 97 GLY A N 1
ATOM 735 C CA . GLY A 1 97 ? 60.256 2.206 -33.900 1.00 83.56 97 GLY A CA 1
ATOM 736 C C . GLY A 1 97 ? 60.541 3.662 -33.491 1.00 83.56 97 GLY A C 1
ATOM 737 O O . GLY A 1 97 ? 59.685 4.521 -33.686 1.00 83.56 97 GLY A O 1
ATOM 738 N N . ALA A 1 98 ? 61.694 3.960 -32.883 1.00 88.25 98 ALA A N 1
ATOM 739 C CA . ALA A 1 98 ? 61.902 5.226 -32.190 1.00 88.25 98 ALA A CA 1
ATOM 740 C C . ALA A 1 98 ? 62.344 6.381 -33.110 1.00 88.25 98 ALA A C 1
ATOM 742 O O . ALA A 1 98 ? 63.346 6.238 -33.818 1.00 88.25 98 ALA A O 1
ATOM 743 N N . PRO A 1 99 ? 61.707 7.565 -33.013 1.00 94.19 99 PRO A N 1
ATOM 744 C CA . PRO A 1 99 ? 62.161 8.758 -33.716 1.00 94.19 99 PRO A CA 1
ATOM 745 C C . PRO A 1 99 ? 63.451 9.353 -33.122 1.00 94.19 99 PRO A C 1
ATOM 747 O O . PRO A 1 99 ? 63.813 9.061 -31.972 1.00 94.19 99 PRO A O 1
ATOM 750 N N . ILE A 1 100 ? 64.119 10.256 -33.852 1.00 95.06 100 ILE A N 1
ATOM 751 C CA . ILE A 1 100 ? 65.387 10.898 -33.431 1.00 95.06 100 ILE A CA 1
ATOM 752 C C . ILE A 1 100 ? 65.223 11.592 -32.069 1.00 95.06 100 ILE A C 1
ATOM 754 O O . ILE A 1 100 ? 66.075 11.464 -31.188 1.00 95.06 100 ILE A O 1
ATOM 758 N N . ARG A 1 101 ? 64.077 12.242 -31.835 1.00 95.19 101 ARG A N 1
ATOM 759 C CA . ARG A 1 101 ? 63.696 12.837 -30.541 1.00 95.19 101 ARG A CA 1
ATOM 760 C C . ARG A 1 101 ? 63.695 11.850 -29.379 1.00 95.19 101 ARG A C 1
ATOM 762 O O . ARG A 1 101 ? 64.143 12.187 -28.285 1.00 95.19 101 ARG A O 1
ATOM 769 N N . PHE A 1 102 ? 63.181 10.641 -29.592 1.00 92.88 102 PHE A N 1
ATOM 770 C CA . PHE A 1 102 ? 63.150 9.611 -28.556 1.00 92.88 102 PHE A CA 1
ATOM 771 C C . PHE A 1 102 ? 64.555 9.057 -28.309 1.00 92.88 102 PHE A C 1
ATOM 773 O O . PHE A 1 102 ? 64.945 8.878 -27.153 1.00 92.88 102 PHE A O 1
ATOM 780 N N . ASN A 1 103 ? 65.341 8.872 -29.373 1.00 91.56 103 ASN A N 1
ATOM 781 C CA . ASN A 1 103 ? 66.757 8.525 -29.277 1.00 91.56 103 ASN A CA 1
ATOM 782 C C . ASN A 1 103 ? 67.571 9.590 -28.516 1.00 91.56 103 ASN A C 1
ATOM 784 O O . ASN A 1 103 ? 68.408 9.229 -27.691 1.00 91.56 103 ASN A O 1
ATOM 788 N N . TRP A 1 104 ? 67.296 10.885 -28.707 1.00 94.06 104 TRP A N 1
ATOM 789 C CA . TRP A 1 104 ? 67.916 11.967 -27.930 1.00 94.06 104 TRP A CA 1
ATOM 790 C C . TRP A 1 104 ? 67.486 11.951 -26.461 1.00 94.06 104 TRP A C 1
ATOM 792 O O . TRP A 1 104 ? 68.326 12.063 -25.564 1.00 94.06 104 TRP A O 1
ATOM 802 N N . SER A 1 105 ? 66.190 11.791 -26.187 1.00 91.12 105 SER A N 1
ATOM 803 C CA . SER A 1 105 ? 65.662 11.716 -24.818 1.00 91.12 105 SER A CA 1
ATOM 804 C C . SER A 1 105 ? 66.236 10.541 -24.024 1.00 91.12 105 SER A C 1
ATOM 806 O O . SER A 1 105 ? 66.493 10.686 -22.831 1.00 91.12 105 SER A O 1
ATOM 808 N N . ASN A 1 106 ? 66.499 9.414 -24.691 1.00 88.56 106 ASN A N 1
ATOM 809 C CA . ASN A 1 106 ? 67.035 8.194 -24.085 1.00 88.56 106 ASN A CA 1
ATOM 810 C C . ASN A 1 106 ? 68.541 7.991 -24.324 1.00 88.56 106 ASN A C 1
ATOM 812 O O . ASN A 1 106 ? 69.044 6.906 -24.068 1.00 88.56 106 ASN A O 1
ATOM 816 N N . ARG A 1 107 ? 69.296 9.021 -24.734 1.00 89.88 107 ARG A N 1
ATOM 817 C CA . ARG A 1 107 ? 70.728 8.918 -25.099 1.00 89.88 107 ARG A CA 1
ATOM 818 C C . ARG A 1 107 ? 71.703 8.427 -24.010 1.00 89.88 107 ARG A C 1
ATOM 820 O O . ARG A 1 107 ? 72.894 8.403 -24.260 1.00 89.88 107 ARG A O 1
ATOM 827 N N . PHE A 1 108 ? 71.218 8.070 -22.821 1.00 86.00 108 PHE A N 1
ATOM 828 C CA . PHE A 1 108 ? 71.980 7.507 -21.694 1.00 86.00 108 PHE A CA 1
ATOM 829 C C . PHE A 1 108 ? 71.398 6.158 -21.203 1.00 86.00 108 PHE A C 1
ATOM 831 O O . PHE A 1 108 ? 71.672 5.734 -20.078 1.00 86.00 108 PHE A O 1
ATOM 838 N N . ARG A 1 109 ? 70.455 5.548 -21.946 1.00 72.94 109 ARG A N 1
ATOM 839 C CA . ARG A 1 109 ? 69.682 4.364 -21.519 1.00 72.94 109 ARG A CA 1
ATOM 840 C C . ARG A 1 109 ? 69.221 3.507 -22.699 1.00 72.94 109 ARG A C 1
ATOM 842 O O . ARG A 1 109 ? 68.695 4.016 -23.681 1.00 72.94 109 ARG A O 1
ATOM 849 N N . ALA A 1 110 ? 69.287 2.187 -22.539 1.00 57.91 110 ALA A N 1
ATOM 850 C CA . ALA A 1 110 ? 68.631 1.251 -23.448 1.00 57.91 110 ALA A CA 1
ATOM 851 C C . ALA A 1 110 ? 67.136 1.169 -23.113 1.00 57.91 110 ALA A C 1
ATOM 853 O O . ALA A 1 110 ? 66.783 0.893 -21.964 1.00 57.91 110 ALA A O 1
ATOM 854 N N . SER A 1 111 ? 66.261 1.344 -24.107 1.00 54.28 111 SER A N 1
ATOM 855 C CA . SER A 1 111 ? 64.815 1.125 -23.914 1.00 54.28 111 SER A CA 1
ATOM 856 C C . SER A 1 111 ? 64.443 -0.363 -23.886 1.00 54.28 111 SER A C 1
ATOM 858 O O . SER A 1 111 ? 63.391 -0.721 -23.366 1.00 54.28 111 SER A O 1
ATOM 860 N N . PHE A 1 112 ? 65.328 -1.229 -24.394 1.00 54.94 112 PHE A N 1
ATOM 861 C CA . PHE A 1 112 ? 65.180 -2.685 -24.416 1.00 54.94 112 PHE A CA 1
ATOM 862 C C . PHE A 1 112 ? 66.417 -3.360 -23.791 1.00 54.94 112 PHE A C 1
ATOM 864 O O . PHE A 1 112 ? 67.388 -3.649 -24.492 1.00 54.94 112 PHE A O 1
ATOM 871 N N . PRO A 1 113 ? 66.435 -3.601 -22.466 1.00 47.91 113 PRO A N 1
ATOM 872 C CA . PRO A 1 113 ? 67.550 -4.262 -21.789 1.00 47.91 113 PRO A CA 1
ATOM 873 C C . PRO A 1 113 ? 67.504 -5.785 -22.014 1.00 47.91 113 PRO A C 1
ATOM 875 O O . PRO A 1 113 ? 67.107 -6.538 -21.125 1.00 47.91 113 PRO A O 1
ATOM 878 N N . GLY A 1 114 ? 67.892 -6.241 -23.209 1.00 46.03 114 GLY A N 1
ATOM 879 C CA . GLY A 1 114 ? 67.868 -7.669 -23.558 1.00 46.03 114 GLY A CA 1
ATOM 880 C C . GLY A 1 114 ? 68.722 -8.092 -24.756 1.00 46.03 114 GLY A C 1
ATOM 881 O O . GLY A 1 114 ? 69.256 -9.199 -24.742 1.00 46.03 114 GLY A O 1
ATOM 882 N N . GLU A 1 115 ? 68.899 -7.235 -25.762 1.00 50.03 115 GLU A N 1
ATOM 883 C CA . GLU A 1 115 ? 69.620 -7.589 -26.993 1.00 50.03 115 GLU A CA 1
ATOM 884 C C . GLU A 1 115 ? 71.076 -7.102 -26.949 1.00 50.03 115 GLU A C 1
ATOM 886 O O . GLU A 1 115 ? 71.351 -5.943 -26.650 1.00 50.03 115 GLU A O 1
ATOM 891 N N . TRP A 1 116 ? 72.015 -8.021 -27.204 1.00 51.88 116 TRP A N 1
ATOM 892 C CA . TRP A 1 116 ? 73.455 -7.741 -27.296 1.00 51.88 116 TRP A CA 1
ATOM 893 C C . TRP A 1 116 ? 73.800 -7.250 -28.717 1.00 51.88 116 TRP A C 1
ATOM 895 O O . TRP A 1 116 ? 73.200 -7.747 -29.675 1.00 51.88 116 TRP A O 1
ATOM 905 N N . PRO A 1 117 ? 74.783 -6.357 -28.940 1.00 52.62 117 PRO A N 1
ATOM 906 C CA . PRO A 1 117 ? 75.998 -6.107 -28.152 1.00 52.62 117 PRO A CA 1
ATOM 907 C C . PRO A 1 117 ? 75.740 -5.219 -26.920 1.00 52.62 117 PRO A C 1
ATOM 909 O O . PRO A 1 117 ? 74.613 -4.761 -26.751 1.00 52.62 117 PRO A O 1
ATOM 912 N N . PRO A 1 118 ? 76.725 -4.971 -26.027 1.00 55.59 118 PRO A N 1
ATOM 913 C CA . PRO A 1 118 ? 76.569 -3.934 -25.006 1.00 55.59 118 PRO A CA 1
ATOM 914 C C . PRO A 1 118 ? 76.116 -2.625 -25.680 1.00 55.59 118 PRO A C 1
ATOM 916 O O . PRO A 1 118 ? 76.814 -2.153 -26.576 1.00 55.59 118 PRO A O 1
ATOM 919 N N . PRO A 1 119 ? 74.947 -2.071 -25.313 1.00 60.47 119 PRO A N 1
ATOM 920 C CA . PRO A 1 119 ? 74.366 -0.956 -26.044 1.00 60.47 119 PRO A CA 1
ATOM 921 C C . PRO A 1 119 ? 75.219 0.294 -25.851 1.00 60.47 119 PRO A C 1
ATOM 923 O O . PRO A 1 119 ? 75.389 0.757 -24.723 1.00 60.47 119 PRO A O 1
ATOM 926 N N . ASN A 1 120 ? 75.726 0.844 -26.953 1.00 73.19 120 ASN A N 1
ATOM 927 C CA . ASN A 1 120 ? 76.322 2.169 -26.937 1.00 73.19 120 ASN A CA 1
ATOM 928 C C . ASN A 1 120 ? 75.225 3.212 -26.686 1.00 73.19 120 ASN A C 1
ATOM 930 O O . ASN A 1 120 ? 74.115 3.128 -27.226 1.00 73.19 120 ASN A O 1
ATOM 934 N N . PHE A 1 121 ? 75.550 4.228 -25.901 1.00 85.44 121 PHE A N 1
ATOM 935 C CA . PHE A 1 121 ? 74.663 5.328 -25.562 1.00 85.44 121 PHE A CA 1
ATOM 936 C C . PHE A 1 121 ? 75.260 6.612 -26.111 1.00 85.44 121 PHE A C 1
ATOM 938 O O . PHE A 1 121 ? 76.338 7.029 -25.708 1.00 85.44 121 PHE A O 1
ATOM 945 N N . ALA A 1 122 ? 74.565 7.276 -27.031 1.00 86.81 122 ALA A N 1
ATOM 946 C CA . ALA A 1 122 ? 75.102 8.438 -27.737 1.00 86.81 122 ALA A CA 1
ATOM 947 C C . ALA A 1 122 ? 75.487 9.609 -26.803 1.00 86.81 122 ALA A C 1
ATOM 949 O O . ALA A 1 122 ? 76.284 10.463 -27.176 1.00 86.81 122 ALA A O 1
ATOM 950 N N . GLY A 1 123 ? 74.939 9.657 -25.587 1.00 86.75 123 GLY A N 1
ATOM 951 C CA . GLY A 1 123 ? 75.296 10.596 -24.523 1.00 86.75 123 GLY A CA 1
ATOM 952 C C . GLY A 1 123 ? 76.535 10.222 -23.705 1.00 86.75 123 GLY A C 1
ATOM 953 O O . GLY A 1 123 ? 77.083 11.110 -23.061 1.00 86.75 123 GLY A O 1
ATOM 954 N N . ASP A 1 124 ? 76.986 8.967 -23.743 1.00 87.00 124 ASP A N 1
ATOM 955 C CA . ASP A 1 124 ? 78.199 8.483 -23.066 1.00 87.00 124 ASP A CA 1
ATOM 956 C C . ASP A 1 124 ? 79.338 8.229 -24.078 1.00 87.00 124 ASP A C 1
ATOM 958 O O . ASP A 1 124 ? 80.478 8.634 -23.850 1.00 87.00 124 ASP A O 1
ATOM 962 N N . ASP A 1 125 ? 79.023 7.628 -25.231 1.00 88.31 125 ASP A N 1
ATOM 963 C CA . ASP A 1 125 ? 79.972 7.255 -26.283 1.00 88.31 125 ASP A CA 1
ATOM 964 C C . ASP A 1 125 ? 80.419 8.426 -27.171 1.00 88.31 125 ASP A C 1
ATOM 966 O O . ASP A 1 125 ? 81.616 8.536 -27.441 1.00 88.31 125 ASP A O 1
ATOM 970 N N . LEU A 1 126 ? 79.524 9.314 -27.638 1.00 91.31 126 LEU A N 1
ATOM 971 C CA . LEU A 1 126 ? 79.940 10.444 -28.494 1.00 91.31 126 LEU A CA 1
ATOM 972 C C . LEU A 1 126 ? 80.891 11.414 -27.761 1.00 91.31 126 LEU A C 1
ATOM 974 O O . LEU A 1 126 ? 81.879 11.828 -28.373 1.00 91.31 126 LEU A O 1
ATOM 978 N N . PRO A 1 127 ? 80.705 11.707 -26.453 1.00 93.38 127 PRO A N 1
ATOM 979 C CA . PRO A 1 127 ? 81.656 12.502 -25.673 1.00 93.38 127 PRO A CA 1
ATOM 980 C C . PRO A 1 127 ? 83.083 11.952 -25.534 1.00 93.38 127 PRO A C 1
ATOM 982 O O . PRO A 1 127 ? 83.948 12.670 -25.024 1.00 93.38 127 PRO A O 1
ATOM 985 N N . SER A 1 128 ? 83.364 10.724 -25.985 1.00 88.19 128 SER A N 1
ATOM 986 C CA . SER A 1 128 ? 84.744 10.223 -26.101 1.00 88.19 128 SER A CA 1
ATOM 987 C C . SER A 1 128 ? 85.590 11.032 -27.092 1.00 88.19 128 SER A C 1
ATOM 989 O O . SER A 1 128 ? 86.789 11.185 -26.878 1.00 88.19 128 SER A O 1
ATOM 991 N N . GLY A 1 129 ? 84.972 11.557 -28.159 1.00 85.31 129 GLY A N 1
ATOM 992 C CA . GLY A 1 129 ? 85.678 12.133 -29.309 1.00 85.31 129 GLY A CA 1
ATOM 993 C C . GLY A 1 129 ? 86.301 11.097 -30.260 1.00 85.31 129 GLY A C 1
ATOM 994 O O . GLY A 1 129 ? 86.937 11.485 -31.234 1.00 85.31 129 GLY A O 1
ATOM 995 N N . ASP A 1 130 ? 86.101 9.796 -30.026 1.00 85.06 130 ASP A N 1
ATOM 996 C CA . ASP A 1 130 ? 86.694 8.714 -30.830 1.00 85.06 130 ASP A CA 1
ATOM 997 C C . ASP A 1 130 ? 86.001 8.495 -32.196 1.00 85.06 130 ASP A C 1
ATOM 999 O O . ASP A 1 130 ? 86.491 7.710 -33.003 1.00 85.06 130 ASP A O 1
ATOM 1003 N N . TRP A 1 131 ? 84.849 9.127 -32.448 1.00 88.81 131 TRP A N 1
ATOM 1004 C CA . TRP A 1 131 ? 83.972 8.834 -33.592 1.00 88.81 131 TRP A CA 1
ATOM 1005 C C . TRP A 1 131 ? 84.232 9.766 -34.783 1.00 88.81 131 TRP A C 1
ATOM 1007 O O . TRP A 1 131 ? 84.154 10.983 -34.643 1.00 88.81 131 TRP A O 1
ATOM 1017 N N . ASP A 1 132 ? 84.509 9.208 -35.966 1.00 87.75 132 ASP A N 1
ATOM 1018 C CA . ASP A 1 132 ? 84.809 9.966 -37.195 1.00 87.75 132 ASP A CA 1
ATOM 1019 C C . ASP A 1 132 ? 83.564 10.218 -38.065 1.00 87.75 132 ASP A C 1
ATOM 1021 O O . ASP A 1 132 ? 83.517 11.161 -38.867 1.00 87.75 132 ASP A O 1
ATOM 1025 N N . ALA A 1 133 ? 82.553 9.357 -37.930 1.00 90.62 133 ALA A N 1
ATOM 1026 C CA . ALA A 1 133 ? 81.278 9.460 -38.625 1.00 90.62 133 ALA A CA 1
ATOM 1027 C C . ALA A 1 133 ? 80.101 9.252 -37.664 1.00 90.62 133 ALA A C 1
ATOM 1029 O O . ALA A 1 133 ? 80.091 8.312 -36.869 1.00 90.62 133 ALA A O 1
ATOM 1030 N N . LEU A 1 134 ? 79.087 10.106 -37.790 1.00 93.62 134 LEU A N 1
ATOM 1031 C CA . LEU A 1 134 ? 77.809 10.010 -37.089 1.00 93.62 134 LEU A CA 1
ATOM 1032 C C . LEU A 1 134 ? 76.696 9.821 -38.121 1.00 93.62 134 LEU A C 1
ATOM 1034 O O . LEU A 1 134 ? 76.482 10.690 -38.963 1.00 93.62 134 LEU A O 1
ATOM 1038 N N . ILE A 1 135 ? 75.983 8.703 -38.048 1.00 95.12 135 ILE A N 1
ATOM 1039 C CA . ILE A 1 135 ? 74.892 8.334 -38.948 1.00 95.12 135 ILE A CA 1
ATOM 1040 C C . ILE A 1 135 ? 73.609 8.234 -38.123 1.00 95.12 135 ILE A C 1
ATOM 1042 O O . ILE A 1 135 ? 73.577 7.550 -37.101 1.00 95.12 135 ILE A O 1
ATOM 1046 N N . MET A 1 136 ? 72.537 8.894 -38.555 1.00 94.69 136 MET A N 1
ATOM 1047 C CA . MET A 1 136 ? 71.239 8.828 -37.880 1.00 94.69 136 MET A CA 1
ATOM 1048 C C . MET A 1 136 ? 70.081 8.674 -38.867 1.00 94.69 136 MET A C 1
ATOM 1050 O O . MET A 1 136 ? 70.183 9.119 -40.004 1.00 94.69 136 MET A O 1
ATOM 1054 N N . THR A 1 137 ? 68.978 8.057 -38.446 1.00 96.44 137 THR A N 1
ATOM 1055 C CA . THR A 1 137 ? 67.743 7.950 -39.244 1.00 96.44 137 THR A CA 1
ATOM 1056 C C . THR A 1 137 ? 66.516 8.310 -38.408 1.00 96.44 137 THR A C 1
ATOM 1058 O O . THR A 1 137 ? 66.536 8.196 -37.179 1.00 96.44 137 THR A O 1
ATOM 1061 N N . GLU A 1 138 ? 65.466 8.780 -39.078 1.00 96.25 138 GLU A N 1
ATOM 1062 C CA . GLU A 1 138 ? 64.188 9.163 -38.480 1.00 96.25 138 GLU A CA 1
ATOM 1063 C C . GLU A 1 138 ? 63.152 8.042 -38.621 1.00 96.25 138 GLU A C 1
ATOM 1065 O O . GLU A 1 138 ? 63.204 7.240 -39.548 1.00 96.25 138 GLU A O 1
ATOM 1070 N N . GLY A 1 139 ? 62.205 7.982 -37.685 1.00 92.00 139 GLY A N 1
ATOM 1071 C CA . GLY A 1 139 ? 61.182 6.945 -37.651 1.00 92.00 139 GLY A CA 1
ATOM 1072 C C . GLY A 1 139 ? 60.203 7.004 -38.828 1.00 92.00 139 GLY A C 1
ATOM 1073 O O . GLY A 1 139 ? 59.816 8.070 -39.313 1.00 92.00 139 GLY A O 1
ATOM 1074 N N . ILE A 1 140 ? 59.697 5.836 -39.212 1.00 91.19 140 ILE A N 1
ATOM 1075 C CA . ILE A 1 140 ? 58.635 5.656 -40.212 1.00 91.19 140 ILE A CA 1
ATOM 1076 C C . ILE A 1 140 ? 57.275 5.516 -39.489 1.00 91.19 140 ILE A C 1
ATOM 1078 O O . ILE A 1 140 ? 57.239 4.881 -38.433 1.00 91.19 140 ILE A O 1
ATOM 1082 N N . PRO A 1 141 ? 56.155 6.087 -39.993 1.00 91.81 141 PRO A N 1
ATOM 1083 C CA . PRO A 1 141 ? 56.007 6.887 -41.217 1.00 91.81 141 PRO A CA 1
ATOM 1084 C C . PRO A 1 141 ? 56.686 8.266 -41.156 1.00 91.81 141 PRO A C 1
ATOM 1086 O O . PRO A 1 141 ? 56.422 9.059 -40.249 1.00 91.81 141 PRO A O 1
ATOM 1089 N N . LEU A 1 142 ? 57.511 8.571 -42.165 1.00 93.19 142 LEU A N 1
ATOM 1090 C CA . LEU A 1 142 ? 58.416 9.727 -42.175 1.00 93.19 142 LEU A CA 1
ATOM 1091 C C . LEU A 1 142 ? 57.694 11.066 -41.978 1.00 93.19 142 LEU A C 1
ATOM 1093 O O . LEU A 1 142 ? 57.980 11.779 -41.018 1.00 93.19 142 LEU A O 1
ATOM 1097 N N . GLN A 1 143 ? 56.701 11.373 -42.822 1.00 90.88 143 GLN A N 1
ATOM 1098 C CA . GLN A 1 143 ? 55.906 12.606 -42.733 1.00 90.88 143 GLN A CA 1
ATOM 1099 C C . GLN A 1 143 ? 55.333 12.842 -41.324 1.00 90.88 143 GLN A C 1
ATOM 1101 O O . GLN A 1 143 ? 55.267 13.983 -40.869 1.00 90.88 143 GLN A O 1
ATOM 1106 N N . THR A 1 144 ? 54.947 11.783 -40.602 1.00 91.56 144 THR A N 1
ATOM 1107 C CA . THR A 1 144 ? 54.420 11.909 -39.233 1.00 91.56 144 THR A CA 1
ATOM 1108 C C . THR A 1 144 ? 55.520 12.324 -38.257 1.00 91.56 144 THR A C 1
ATOM 1110 O O . THR A 1 144 ? 55.309 13.226 -37.446 1.00 91.56 144 THR A O 1
ATOM 1113 N N . ASN A 1 145 ? 56.706 11.722 -38.348 1.00 93.06 145 ASN A N 1
ATOM 1114 C CA . ASN A 1 145 ? 57.811 12.042 -37.447 1.00 93.06 145 ASN A CA 1
ATOM 1115 C C . ASN A 1 145 ? 58.428 13.415 -37.739 1.00 93.06 145 ASN A C 1
ATOM 1117 O O . ASN A 1 145 ? 58.581 14.191 -36.797 1.00 93.06 145 ASN A O 1
ATOM 1121 N N . VAL A 1 146 ? 58.637 13.776 -39.009 1.00 91.62 146 VAL A N 1
ATOM 1122 C CA . VAL A 1 146 ? 59.094 15.124 -39.402 1.00 91.62 146 VAL A CA 1
ATOM 1123 C C . VAL A 1 146 ? 58.142 16.208 -38.881 1.00 91.62 146 VAL A C 1
ATOM 1125 O O . VAL A 1 146 ? 58.586 17.194 -38.297 1.00 91.62 146 VAL A O 1
ATOM 1128 N N . THR A 1 147 ? 56.824 15.995 -38.993 1.00 90.94 147 THR A N 1
ATOM 1129 C CA . THR A 1 147 ? 55.817 16.977 -38.540 1.00 90.94 147 THR A CA 1
ATOM 1130 C C . THR A 1 147 ? 55.758 17.130 -37.013 1.00 90.94 147 THR A C 1
ATOM 1132 O O . THR A 1 147 ? 55.547 18.238 -36.521 1.00 90.94 147 THR A O 1
ATOM 1135 N N . TRP A 1 148 ? 55.913 16.043 -36.242 1.00 91.44 148 TRP A N 1
ATOM 1136 C CA . TRP A 1 148 ? 55.547 16.027 -34.811 1.00 91.44 148 TRP A CA 1
ATOM 1137 C C . TRP A 1 148 ? 56.692 15.755 -33.823 1.00 91.44 148 TRP A C 1
ATOM 1139 O O . TRP A 1 148 ? 56.514 15.968 -32.618 1.00 91.44 148 TRP A O 1
ATOM 1149 N N . ASN A 1 149 ? 57.863 15.314 -34.290 1.00 92.12 149 ASN A N 1
ATOM 1150 C CA . ASN A 1 149 ? 59.013 14.984 -33.441 1.00 92.12 149 ASN A CA 1
ATOM 1151 C C . ASN A 1 149 ? 60.199 15.956 -33.556 1.00 92.12 149 ASN A C 1
ATOM 1153 O O . ASN A 1 149 ? 61.236 15.698 -32.955 1.00 92.12 149 ASN A O 1
ATOM 1157 N N . GLU A 1 150 ? 60.041 17.110 -34.213 1.00 94.06 150 GLU A N 1
ATOM 1158 C CA . GLU A 1 150 ? 61.091 18.143 -34.315 1.00 94.06 150 GLU A CA 1
ATOM 1159 C C . GLU A 1 150 ? 62.419 17.572 -34.872 1.00 94.06 150 GLU A C 1
ATOM 1161 O O . GLU A 1 150 ? 63.500 17.871 -34.356 1.00 94.06 150 GLU A O 1
ATOM 1166 N N . SER A 1 151 ? 62.336 16.698 -35.881 1.00 94.56 151 SER A N 1
ATOM 1167 C CA . SER A 1 151 ? 63.426 15.840 -36.373 1.00 94.56 151 SER A CA 1
ATOM 1168 C C . SER A 1 151 ? 64.756 16.568 -36.540 1.00 94.56 151 SER A C 1
ATOM 1170 O O . SER A 1 151 ? 65.744 16.212 -35.897 1.00 94.56 151 SER A O 1
ATOM 1172 N N . SER A 1 152 ? 64.764 17.657 -37.307 1.00 94.06 152 SER A N 1
ATOM 1173 C CA . SER A 1 152 ? 65.945 18.473 -37.598 1.00 94.06 152 SER A CA 1
ATOM 1174 C C . SER A 1 152 ? 66.575 19.087 -36.344 1.00 94.06 152 SER A C 1
ATOM 1176 O O . SER A 1 152 ? 67.798 19.161 -36.220 1.00 94.06 152 SER A O 1
ATOM 1178 N N . ARG A 1 153 ? 65.761 19.464 -35.348 1.00 94.00 153 ARG A N 1
ATOM 1179 C CA . ARG A 1 153 ? 66.244 19.997 -34.063 1.00 94.00 153 ARG A CA 1
ATOM 1180 C C . ARG A 1 153 ? 67.008 18.933 -33.279 1.00 94.00 153 ARG A C 1
ATOM 1182 O O . ARG A 1 153 ? 68.085 19.210 -32.753 1.00 94.00 153 ARG A O 1
ATOM 1189 N N . TYR A 1 154 ? 66.455 17.726 -33.171 1.00 95.62 154 TYR A N 1
ATOM 1190 C CA . TYR A 1 154 ? 67.088 16.647 -32.409 1.00 95.62 154 TYR A CA 1
ATOM 1191 C C . TYR A 1 154 ? 68.234 15.971 -33.168 1.00 95.62 154 TYR A C 1
ATOM 1193 O O . TYR A 1 154 ? 69.193 15.543 -32.528 1.00 95.62 154 TYR A O 1
ATOM 1201 N N . ALA A 1 155 ? 68.195 15.972 -34.502 1.00 94.50 155 ALA A N 1
ATOM 1202 C CA . ALA A 1 155 ? 69.329 15.620 -35.348 1.00 94.50 155 ALA A CA 1
ATOM 1203 C C . ALA A 1 155 ? 70.495 16.600 -35.133 1.00 94.50 155 ALA A C 1
ATOM 1205 O O . ALA A 1 155 ? 71.602 16.182 -34.796 1.00 94.50 155 ALA A O 1
ATOM 1206 N N . GLY A 1 156 ? 70.225 17.910 -35.199 1.00 93.44 156 GLY A N 1
ATOM 1207 C CA . GLY A 1 156 ? 71.204 18.961 -34.916 1.00 93.44 156 GLY A CA 1
ATOM 1208 C C . GLY A 1 156 ? 71.828 18.847 -33.521 1.00 93.44 156 GLY A C 1
ATOM 1209 O O . GLY A 1 156 ? 73.045 18.928 -33.397 1.00 93.44 156 GLY A O 1
ATOM 1210 N N . ASN A 1 157 ? 71.032 18.549 -32.486 1.00 94.81 157 ASN A N 1
ATOM 1211 C CA . ASN A 1 157 ? 71.555 18.308 -31.133 1.00 94.81 157 ASN A CA 1
ATOM 1212 C C . ASN A 1 157 ? 72.584 17.153 -31.084 1.00 94.81 157 ASN A C 1
ATOM 1214 O O . ASN A 1 157 ? 73.539 17.222 -30.309 1.00 94.81 157 ASN A O 1
ATOM 1218 N N . PHE A 1 158 ? 72.407 16.094 -31.886 1.00 94.81 158 PHE A N 1
ATOM 1219 C CA . PHE A 1 158 ? 73.378 14.997 -31.986 1.00 94.81 158 PHE A CA 1
ATOM 1220 C C . PHE A 1 158 ? 74.632 15.385 -32.780 1.00 94.81 158 PHE A C 1
ATOM 1222 O O . PHE A 1 158 ? 75.730 15.002 -32.374 1.00 94.81 158 PHE A O 1
ATOM 1229 N N . VAL A 1 159 ? 74.494 16.176 -33.854 1.00 93.44 159 VAL A N 1
ATOM 1230 C CA . VAL A 1 159 ? 75.642 16.763 -34.576 1.00 93.44 159 VAL A CA 1
ATOM 1231 C C . VAL A 1 159 ? 76.488 17.609 -33.630 1.00 93.44 159 VAL A C 1
ATOM 1233 O O . VAL A 1 159 ? 77.702 17.426 -33.571 1.00 93.44 159 VAL A O 1
ATOM 1236 N N . ASP A 1 160 ? 75.852 18.486 -32.852 1.00 92.19 160 ASP A N 1
ATOM 1237 C CA . ASP A 1 160 ? 76.536 19.367 -31.904 1.00 92.19 160 ASP A CA 1
ATOM 1238 C C . ASP A 1 160 ? 77.229 18.562 -30.797 1.00 92.19 160 ASP A C 1
ATOM 1240 O O . ASP A 1 160 ? 78.380 18.841 -30.472 1.00 92.19 160 ASP A O 1
ATOM 1244 N N . LEU A 1 161 ? 76.572 17.527 -30.257 1.00 93.62 161 LEU A N 1
ATOM 1245 C CA . LEU A 1 161 ? 77.145 16.652 -29.230 1.00 93.62 161 LEU A CA 1
ATOM 1246 C C . LEU A 1 161 ? 78.394 15.905 -29.727 1.00 93.62 161 LEU A C 1
ATOM 1248 O O . LEU A 1 161 ? 79.372 15.802 -28.989 1.00 93.62 161 LEU A O 1
ATOM 1252 N N . ALA A 1 162 ? 78.388 15.414 -30.969 1.00 91.19 162 ALA A N 1
ATOM 1253 C CA . ALA A 1 162 ? 79.566 14.781 -31.557 1.00 91.19 162 ALA A CA 1
ATOM 1254 C C . ALA A 1 162 ? 80.658 15.809 -31.895 1.00 91.19 162 ALA A C 1
ATOM 1256 O O . ALA A 1 162 ? 81.800 15.654 -31.462 1.00 91.19 162 ALA A O 1
ATOM 1257 N N . ARG A 1 163 ? 80.324 16.900 -32.602 1.00 89.19 163 ARG A N 1
ATOM 1258 C CA . ARG A 1 163 ? 81.303 17.923 -33.019 1.00 89.19 163 ARG A CA 1
ATOM 1259 C C . ARG A 1 163 ? 81.898 18.723 -31.856 1.00 89.19 163 ARG A C 1
ATOM 1261 O O . ARG A 1 163 ? 83.029 19.190 -31.972 1.00 89.19 163 ARG A O 1
ATOM 1268 N N . GLN A 1 164 ? 81.208 18.816 -30.717 1.00 91.12 164 GLN A N 1
ATOM 1269 C CA . GLN A 1 164 ? 81.752 19.367 -29.469 1.00 91.12 164 GLN A CA 1
ATOM 1270 C C . GLN A 1 164 ? 82.961 18.566 -28.947 1.00 91.12 164 GLN A C 1
ATOM 1272 O O . GLN A 1 164 ? 83.825 19.142 -28.284 1.00 91.12 164 GLN A O 1
ATOM 1277 N N . HIS A 1 165 ? 83.029 17.263 -29.240 1.00 90.25 165 HIS A N 1
ATOM 1278 C CA . HIS A 1 165 ? 84.074 16.356 -28.753 1.00 90.25 165 HIS A CA 1
ATOM 1279 C C . HIS A 1 165 ? 85.050 15.906 -29.855 1.00 90.25 165 HIS A C 1
ATOM 1281 O O . HIS A 1 165 ? 86.238 15.747 -29.580 1.00 90.25 165 HIS A O 1
ATOM 1287 N N . ASN A 1 166 ? 84.596 15.802 -31.108 1.00 89.38 166 ASN A N 1
ATOM 1288 C CA . ASN A 1 166 ? 85.435 15.690 -32.302 1.00 89.38 166 ASN A CA 1
ATOM 1289 C C . ASN A 1 166 ? 84.865 16.546 -33.444 1.00 89.38 166 ASN A C 1
ATOM 1291 O O . ASN A 1 166 ? 83.961 16.121 -34.166 1.00 89.38 166 ASN A O 1
ATOM 1295 N N . SER A 1 167 ? 85.421 17.739 -33.661 1.00 86.50 167 SER A N 1
ATOM 1296 C CA . SER A 1 167 ? 84.951 18.669 -34.699 1.00 86.50 167 SER A CA 1
ATOM 1297 C C . SER A 1 167 ? 85.127 18.162 -36.137 1.00 86.50 167 SER A C 1
ATOM 1299 O O . SER A 1 167 ? 84.512 18.711 -37.048 1.00 86.50 167 SER A O 1
ATOM 1301 N N . ALA A 1 168 ? 85.915 17.102 -36.357 1.00 85.12 168 ALA A N 1
ATOM 1302 C CA . ALA A 1 168 ? 86.040 16.447 -37.657 1.00 85.12 168 ALA A CA 1
ATOM 1303 C C . ALA A 1 168 ? 84.914 15.432 -37.951 1.00 85.12 168 ALA A C 1
ATOM 1305 O O . ALA A 1 168 ? 84.854 14.924 -39.073 1.00 85.12 168 ALA A O 1
ATOM 1306 N N . THR A 1 169 ? 84.023 15.140 -36.988 1.00 88.44 169 THR A N 1
ATOM 1307 C CA . THR A 1 169 ? 82.943 14.150 -37.157 1.00 88.44 169 THR A CA 1
ATOM 1308 C C . THR A 1 169 ? 82.031 14.526 -38.322 1.00 88.44 169 THR A C 1
ATOM 1310 O O . THR A 1 169 ? 81.267 15.495 -38.253 1.00 88.44 169 THR A O 1
ATOM 1313 N N . ARG A 1 170 ? 82.045 13.728 -39.391 1.00 88.75 170 ARG A N 1
ATOM 1314 C CA . ARG A 1 170 ? 81.129 13.928 -40.523 1.00 88.75 170 ARG A CA 1
ATOM 1315 C C . ARG A 1 170 ? 79.767 13.341 -40.173 1.00 88.75 170 ARG A C 1
ATOM 1317 O O . ARG A 1 170 ? 79.671 12.184 -39.771 1.00 88.75 170 ARG A O 1
ATOM 1324 N N . SER A 1 171 ? 78.726 14.156 -40.296 1.00 92.00 171 SER A N 1
ATOM 1325 C CA . SER A 1 171 ? 77.367 13.802 -39.881 1.00 92.00 171 SER A CA 1
ATOM 1326 C C . SER A 1 171 ? 76.484 13.469 -41.079 1.00 92.00 171 SER A C 1
ATOM 1328 O O . SER A 1 171 ? 76.598 14.101 -42.130 1.00 92.00 171 SER A O 1
ATOM 1330 N N . TYR A 1 172 ? 75.597 12.491 -40.916 1.00 94.38 172 TYR A N 1
ATOM 1331 C CA . TYR A 1 172 ? 74.785 11.937 -41.993 1.00 94.38 172 TYR A CA 1
ATOM 1332 C C . TYR A 1 172 ? 73.352 11.650 -41.540 1.00 94.38 172 TYR A C 1
ATOM 1334 O O . TYR A 1 172 ? 73.153 10.998 -40.512 1.00 94.38 172 TYR A O 1
ATOM 1342 N N . ILE A 1 173 ? 72.369 12.058 -42.347 1.00 95.62 173 ILE A N 1
ATOM 1343 C CA . ILE A 1 173 ? 71.017 11.489 -42.311 1.00 95.62 173 ILE A CA 1
ATOM 1344 C C . ILE A 1 173 ? 70.969 10.273 -43.254 1.00 95.62 173 ILE A C 1
ATOM 1346 O O . ILE A 1 173 ? 71.487 10.308 -44.373 1.00 95.62 173 ILE A O 1
ATOM 1350 N N . TYR A 1 174 ? 70.391 9.172 -42.785 1.00 95.88 174 TYR A N 1
ATOM 1351 C CA . TYR A 1 174 ? 70.249 7.905 -43.501 1.00 95.88 174 TYR A CA 1
ATOM 1352 C C . TYR A 1 174 ? 68.798 7.749 -43.962 1.00 95.88 174 TYR A C 1
ATOM 1354 O O . TYR A 1 174 ? 67.895 7.567 -43.142 1.00 95.88 174 TYR A O 1
ATOM 1362 N N . GLU A 1 175 ? 68.606 7.835 -45.280 1.00 96.62 175 GLU A N 1
ATOM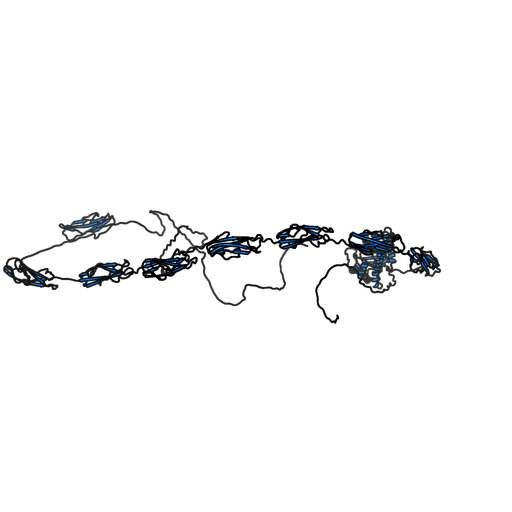 1363 C CA . GLU A 1 175 ? 67.326 7.627 -45.959 1.00 96.62 175 GLU A CA 1
ATOM 1364 C C . GLU A 1 175 ? 66.877 6.167 -45.794 1.00 96.62 175 GLU A C 1
ATOM 1366 O O . GLU A 1 175 ? 67.499 5.254 -46.343 1.00 96.62 175 GLU A O 1
ATOM 1371 N N . THR A 1 176 ? 65.796 5.940 -45.047 1.00 94.81 176 THR A N 1
ATOM 1372 C CA . THR A 1 176 ? 65.161 4.620 -44.902 1.00 94.81 176 THR A CA 1
ATOM 1373 C C . THR A 1 176 ? 63.835 4.535 -45.665 1.00 94.81 176 THR A C 1
ATOM 1375 O O . THR A 1 176 ? 63.286 5.533 -46.133 1.00 94.81 176 THR A O 1
ATOM 1378 N N . TRP A 1 177 ? 63.350 3.305 -45.842 1.00 94.94 177 TRP A N 1
ATOM 1379 C CA . TRP A 1 177 ? 62.195 2.933 -46.665 1.00 94.94 177 TRP A CA 1
ATOM 1380 C C . TRP A 1 177 ? 60.935 2.646 -45.827 1.00 94.94 177 TRP A C 1
ATOM 1382 O O . TRP A 1 177 ? 60.970 2.582 -44.599 1.00 94.94 177 TRP A O 1
ATOM 1392 N N . HIS A 1 178 ? 59.808 2.452 -46.511 1.00 92.50 178 HIS A N 1
ATOM 1393 C CA . HIS A 1 178 ? 58.477 2.270 -45.920 1.00 92.50 178 HIS A CA 1
ATOM 1394 C C . HIS A 1 178 ? 58.056 0.793 -45.835 1.00 92.50 178 HIS A C 1
ATOM 1396 O O . HIS A 1 178 ? 58.743 -0.072 -46.385 1.00 92.50 178 HIS A O 1
ATOM 1402 N N . SER A 1 179 ? 56.912 0.504 -45.204 1.00 91.50 179 SER A N 1
ATOM 1403 C CA . SER A 1 179 ? 56.328 -0.847 -45.218 1.00 91.50 179 SER A CA 1
ATOM 1404 C C . SER A 1 179 ? 55.880 -1.230 -46.633 1.00 91.50 179 SER A C 1
ATOM 1406 O O . SER A 1 179 ? 55.312 -0.412 -47.357 1.00 91.50 179 SER A O 1
ATOM 1408 N N . LEU A 1 180 ? 56.137 -2.474 -47.036 1.00 91.50 180 LEU A N 1
ATOM 1409 C CA . LEU A 1 180 ? 55.818 -3.029 -48.354 1.00 91.50 180 LEU A CA 1
ATOM 1410 C C . LEU A 1 180 ? 54.310 -3.086 -48.652 1.00 91.50 180 LEU A C 1
ATOM 1412 O O . LEU A 1 180 ? 53.941 -3.133 -49.828 1.00 91.50 180 LEU A O 1
ATOM 1416 N N . ASP A 1 181 ? 53.461 -3.040 -47.622 1.00 86.62 181 ASP A N 1
ATOM 1417 C CA . ASP A 1 181 ? 52.001 -2.972 -47.757 1.00 86.62 181 ASP A CA 1
ATOM 1418 C C . ASP A 1 181 ? 51.502 -1.563 -48.156 1.00 86.62 181 ASP A C 1
ATOM 1420 O O . ASP A 1 181 ? 50.335 -1.390 -48.521 1.00 86.62 181 ASP A O 1
ATOM 1424 N N . GLU A 1 182 ? 52.362 -0.536 -48.123 1.00 84.75 182 GLU A N 1
ATOM 1425 C CA . GLU A 1 182 ? 51.986 0.834 -48.482 1.00 84.75 182 GLU A CA 1
ATOM 1426 C C . GLU A 1 182 ? 51.956 1.050 -50.010 1.00 84.75 182 GLU A C 1
ATOM 1428 O O . GLU A 1 182 ? 52.906 0.769 -50.749 1.00 84.75 182 GLU A O 1
ATOM 1433 N N . ALA A 1 183 ? 50.832 1.582 -50.503 1.00 79.38 183 ALA A N 1
ATOM 1434 C CA . ALA A 1 183 ? 50.576 1.749 -51.931 1.00 79.38 183 ALA A CA 1
ATOM 1435 C C . ALA A 1 183 ? 51.630 2.628 -52.633 1.00 79.38 183 ALA A C 1
ATOM 1437 O O . ALA A 1 183 ? 52.113 3.618 -52.088 1.00 79.38 183 ALA A O 1
ATOM 1438 N N . ASN A 1 184 ? 51.950 2.285 -53.886 1.00 85.38 184 ASN A N 1
ATOM 1439 C CA . ASN A 1 184 ? 52.921 2.992 -54.733 1.00 85.38 184 ASN A CA 1
ATOM 1440 C C . ASN A 1 184 ? 54.349 3.104 -54.148 1.00 85.38 184 ASN A C 1
ATOM 1442 O O . ASN A 1 184 ? 55.105 3.977 -54.560 1.00 85.38 184 ASN A O 1
ATOM 1446 N N . TRP A 1 185 ? 54.753 2.190 -53.258 1.00 90.69 185 TRP A N 1
ATOM 1447 C CA . TRP A 1 185 ? 56.053 2.133 -52.562 1.00 90.69 185 TRP A CA 1
ATOM 1448 C C . TRP A 1 185 ? 57.299 2.623 -53.344 1.00 90.69 185 TRP A C 1
ATOM 1450 O O . TRP A 1 185 ? 58.065 3.434 -52.831 1.00 90.69 185 TRP A O 1
ATOM 1460 N N . LEU A 1 186 ? 57.499 2.193 -54.604 1.00 90.06 186 LEU A N 1
ATOM 1461 C CA . LEU A 1 186 ? 58.647 2.617 -55.438 1.00 90.06 186 LEU A CA 1
ATOM 1462 C C . LEU A 1 186 ? 58.594 4.085 -55.888 1.00 90.06 186 LEU A C 1
ATOM 1464 O O . LEU A 1 186 ? 59.636 4.667 -56.191 1.00 90.06 186 LEU A O 1
ATOM 1468 N N . GLN A 1 187 ? 57.397 4.659 -55.990 1.00 88.31 187 GLN A N 1
ATOM 1469 C CA . GLN A 1 187 ? 57.206 6.080 -56.259 1.00 88.31 187 GLN A CA 1
ATOM 1470 C C . GLN A 1 187 ? 57.320 6.876 -54.960 1.00 88.31 187 GLN A C 1
ATOM 1472 O O . GLN A 1 187 ? 58.010 7.887 -54.942 1.00 88.31 187 GLN A O 1
ATOM 1477 N N . ARG A 1 188 ? 56.777 6.359 -53.851 1.00 89.44 188 ARG A N 1
ATOM 1478 C CA . ARG A 1 188 ? 56.880 7.019 -52.547 1.00 89.44 188 ARG A CA 1
ATOM 1479 C C . ARG A 1 188 ? 58.323 7.223 -52.078 1.00 89.44 188 ARG A C 1
ATOM 1481 O O . ARG A 1 188 ? 58.621 8.266 -51.523 1.00 89.44 188 ARG A O 1
ATOM 1488 N N . ILE A 1 189 ? 59.238 6.294 -52.363 1.00 91.19 189 ILE A N 1
ATOM 1489 C CA . ILE A 1 189 ? 60.673 6.512 -52.099 1.00 91.19 189 ILE A CA 1
ATOM 1490 C C . ILE A 1 189 ? 61.211 7.768 -52.822 1.00 91.19 189 ILE A C 1
ATOM 1492 O O . ILE A 1 189 ? 62.137 8.397 -52.332 1.00 91.19 189 ILE A O 1
ATOM 1496 N N . VAL A 1 190 ? 60.635 8.176 -53.957 1.00 90.00 190 VAL A N 1
ATOM 1497 C CA . VAL A 1 190 ? 60.962 9.454 -54.620 1.00 90.00 190 VAL A CA 1
ATOM 1498 C C . VAL A 1 190 ? 60.192 10.619 -53.989 1.00 90.00 190 VAL A C 1
ATOM 1500 O O . VAL A 1 190 ? 60.767 11.682 -53.784 1.00 90.00 190 VAL A O 1
ATOM 1503 N N . ASP A 1 191 ? 58.912 10.426 -53.664 1.00 89.12 191 ASP A N 1
ATOM 1504 C CA . ASP A 1 191 ? 58.032 11.487 -53.150 1.00 89.12 191 ASP A CA 1
ATOM 1505 C C . ASP A 1 191 ? 58.371 11.916 -51.702 1.00 89.12 191 ASP A C 1
ATOM 1507 O O . ASP A 1 191 ? 58.250 13.095 -51.369 1.00 89.12 191 ASP A O 1
ATOM 1511 N N . ASP A 1 192 ? 58.823 10.986 -50.850 1.00 91.56 192 ASP A N 1
ATOM 1512 C CA . ASP A 1 192 ? 59.260 11.231 -49.464 1.00 91.56 192 ASP A CA 1
ATOM 1513 C C . ASP A 1 192 ? 60.759 11.663 -49.397 1.00 91.56 192 ASP A C 1
ATOM 1515 O O . ASP A 1 192 ? 61.213 12.095 -48.335 1.00 91.56 192 ASP A O 1
ATOM 1519 N N . LEU A 1 193 ? 61.545 11.613 -50.492 1.00 92.19 193 LEU A N 1
ATOM 1520 C CA . LEU A 1 193 ? 62.968 12.030 -50.501 1.00 92.19 193 LEU A CA 1
ATOM 1521 C C . LEU A 1 193 ? 63.178 13.513 -50.107 1.00 92.19 193 LEU A C 1
ATOM 1523 O O . LEU A 1 193 ? 64.012 13.758 -49.232 1.00 92.19 193 LEU A O 1
ATOM 1527 N N . PRO A 1 194 ? 62.398 14.493 -50.614 1.00 94.06 194 PRO A N 1
ATOM 1528 C CA . PRO A 1 194 ? 62.503 15.888 -50.176 1.00 94.06 194 PRO A CA 1
ATOM 1529 C C . PRO A 1 194 ? 62.260 16.096 -48.673 1.00 94.06 194 PRO A C 1
ATOM 1531 O O . PRO A 1 194 ? 62.743 17.067 -48.092 1.00 94.06 194 PRO A O 1
ATOM 1534 N N . LEU A 1 195 ? 61.542 15.181 -48.005 1.00 91.00 195 LEU A N 1
ATOM 1535 C CA . LEU A 1 195 ? 61.379 15.224 -46.549 1.00 91.00 195 LEU A CA 1
ATOM 1536 C C . LEU A 1 195 ? 62.679 14.825 -45.839 1.00 91.00 195 LEU A C 1
ATOM 1538 O O . LEU A 1 195 ? 63.059 15.479 -44.868 1.00 91.00 195 LEU A O 1
ATOM 1542 N N . TRP A 1 196 ? 63.391 13.807 -46.335 1.00 94.06 196 TRP A N 1
ATOM 1543 C CA . TRP A 1 196 ? 64.726 13.448 -45.841 1.00 94.06 196 TRP A CA 1
ATOM 1544 C C . TRP A 1 196 ? 65.758 14.554 -46.090 1.00 94.06 196 TRP A C 1
ATOM 1546 O O . TRP A 1 196 ? 66.565 14.850 -45.205 1.00 94.06 196 TRP A O 1
ATOM 1556 N N . GLU A 1 197 ? 65.714 15.183 -47.266 1.00 93.00 197 GLU A N 1
ATOM 1557 C CA . GLU A 1 197 ? 66.566 16.322 -47.619 1.00 93.00 197 GLU A CA 1
ATOM 1558 C C . GLU A 1 197 ? 66.293 17.507 -46.679 1.00 93.00 197 GLU A C 1
ATOM 1560 O O . GLU A 1 197 ? 67.239 18.045 -46.106 1.00 93.00 197 GLU A O 1
ATOM 1565 N N . SER A 1 198 ? 65.023 17.820 -46.383 1.00 92.19 198 SER A N 1
ATOM 1566 C CA . SER A 1 198 ? 64.656 18.924 -45.478 1.00 92.19 198 SER A CA 1
ATOM 1567 C C . SER A 1 198 ? 65.246 18.808 -44.062 1.00 92.19 198 SER A C 1
ATOM 1569 O O . SER A 1 198 ? 65.664 19.817 -43.498 1.00 92.19 198 SER A O 1
ATOM 1571 N N . ILE A 1 199 ? 65.382 17.594 -43.503 1.00 90.81 199 ILE A N 1
ATOM 1572 C CA . ILE A 1 199 ? 66.032 17.380 -42.191 1.00 90.81 199 ILE A CA 1
ATOM 1573 C C . ILE A 1 199 ? 67.508 17.807 -42.244 1.00 90.81 199 ILE A C 1
ATOM 1575 O O . ILE A 1 199 ? 68.023 18.419 -41.307 1.00 90.81 199 ILE A O 1
ATOM 1579 N N . MET A 1 200 ? 68.192 17.476 -43.341 1.00 92.44 200 MET A N 1
ATOM 1580 C CA . MET A 1 200 ? 69.598 17.804 -43.578 1.00 92.44 200 MET A CA 1
ATOM 1581 C C . MET A 1 200 ? 69.780 19.297 -43.886 1.00 92.44 200 MET A C 1
ATOM 1583 O O . MET A 1 200 ? 70.689 19.922 -43.336 1.00 92.44 200 MET A O 1
ATOM 1587 N N . GLU A 1 201 ? 68.887 19.897 -44.674 1.00 89.75 201 GLU A N 1
ATOM 1588 C CA . GLU A 1 201 ? 68.890 21.334 -44.963 1.00 89.75 201 GLU A CA 1
ATOM 1589 C C . GLU A 1 201 ? 68.633 22.184 -43.711 1.00 89.75 201 GLU A C 1
ATOM 1591 O O . GLU A 1 201 ? 69.407 23.103 -43.449 1.00 89.75 201 GLU A O 1
ATOM 1596 N N . ASP A 1 202 ? 67.639 21.848 -42.883 1.00 90.00 202 ASP A N 1
ATOM 1597 C CA . ASP A 1 202 ? 67.365 22.515 -41.599 1.00 90.00 202 ASP A CA 1
ATOM 1598 C C . ASP A 1 202 ? 68.575 22.457 -40.644 1.00 90.00 202 ASP A C 1
ATOM 1600 O O . ASP A 1 202 ? 68.923 23.446 -39.991 1.00 90.00 202 ASP A O 1
ATOM 1604 N N . VAL A 1 203 ? 69.236 21.293 -40.549 1.00 89.06 203 VAL A N 1
ATOM 1605 C CA . VAL A 1 203 ? 70.448 21.109 -39.727 1.00 89.06 203 VAL A CA 1
ATOM 1606 C C . VAL A 1 203 ? 71.608 21.955 -40.261 1.00 89.06 203 VAL A C 1
ATOM 1608 O O . VAL A 1 203 ? 72.380 22.510 -39.472 1.00 89.06 203 VAL A O 1
ATOM 1611 N N . ASN A 1 204 ? 71.719 22.097 -41.579 1.00 88.31 204 ASN A N 1
ATOM 1612 C CA . ASN A 1 204 ? 72.751 22.901 -42.229 1.00 88.31 204 ASN A CA 1
ATOM 1613 C C . ASN A 1 204 ? 72.459 24.409 -42.153 1.00 88.31 204 ASN A C 1
ATOM 1615 O O . ASN A 1 204 ? 73.380 25.205 -41.972 1.00 88.31 204 ASN A O 1
ATOM 1619 N N . ALA A 1 205 ? 71.188 24.817 -42.192 1.00 84.56 205 ALA A N 1
ATOM 1620 C CA . ALA A 1 205 ? 70.757 26.215 -42.144 1.00 84.56 205 ALA A CA 1
ATOM 1621 C C . ALA A 1 205 ? 71.171 26.948 -40.853 1.00 84.56 205 ALA A C 1
ATOM 1623 O O . ALA A 1 205 ? 71.223 28.179 -40.835 1.00 84.56 205 ALA A O 1
ATOM 1624 N N . THR A 1 206 ? 71.501 26.217 -39.781 1.00 76.69 206 THR A N 1
ATOM 1625 C CA . THR A 1 206 ? 72.004 26.787 -38.520 1.00 76.69 206 THR A CA 1
ATOM 1626 C C . THR A 1 206 ? 73.510 26.581 -38.290 1.00 76.69 206 THR A C 1
ATOM 1628 O O . THR A 1 206 ? 73.963 26.801 -37.165 1.00 76.69 206 THR A O 1
ATOM 1631 N N . ARG A 1 207 ? 74.289 26.115 -39.284 1.00 77.19 207 ARG A N 1
ATOM 1632 C CA . ARG A 1 207 ? 75.700 25.694 -39.116 1.00 77.19 207 ARG A CA 1
ATOM 1633 C C . ARG A 1 207 ? 76.608 26.141 -40.271 1.00 77.19 207 ARG A C 1
ATOM 1635 O O . ARG A 1 207 ? 76.654 25.516 -41.326 1.00 77.19 207 ARG A O 1
ATOM 1642 N N . ASP A 1 208 ? 77.420 27.176 -40.043 1.00 62.16 208 ASP A N 1
ATOM 1643 C CA . ASP A 1 208 ? 78.468 27.591 -40.987 1.00 62.16 208 ASP A CA 1
ATOM 1644 C C . ASP A 1 208 ? 79.619 26.555 -41.025 1.00 62.16 208 ASP A C 1
ATOM 1646 O O . ASP A 1 208 ? 80.438 26.484 -40.110 1.00 62.16 208 ASP A O 1
ATOM 1650 N N . ASN A 1 209 ? 79.729 25.816 -42.138 1.00 59.09 209 ASN A N 1
ATOM 1651 C CA . ASN A 1 209 ? 80.746 24.794 -42.480 1.00 59.09 209 ASN A CA 1
ATOM 1652 C C . ASN A 1 209 ? 80.609 23.402 -41.819 1.00 59.09 209 ASN A C 1
ATOM 1654 O O . ASN A 1 209 ? 81.225 22.451 -42.301 1.00 59.09 209 ASN A O 1
ATOM 1658 N N . ASP A 1 210 ? 79.772 23.226 -40.795 1.00 68.56 210 ASP A N 1
ATOM 1659 C CA . ASP A 1 210 ? 79.590 21.939 -40.094 1.00 68.56 210 ASP A CA 1
ATOM 1660 C C . ASP A 1 210 ? 78.524 21.026 -40.742 1.00 68.56 210 ASP A C 1
ATOM 1662 O O . ASP A 1 210 ? 77.675 20.442 -40.067 1.00 68.56 210 ASP A O 1
ATOM 1666 N N . ALA A 1 211 ? 78.584 20.875 -42.068 1.00 76.00 211 ALA A N 1
ATOM 1667 C CA . ALA A 1 211 ? 77.545 20.214 -42.859 1.00 76.00 211 ALA A CA 1
ATOM 1668 C C . ALA A 1 211 ? 77.234 18.759 -42.433 1.00 76.00 211 ALA A C 1
ATOM 1670 O O . ALA A 1 211 ? 78.131 17.939 -42.190 1.00 76.00 211 ALA A O 1
ATOM 1671 N N . MET A 1 212 ? 75.938 18.453 -42.399 1.00 88.88 212 MET A N 1
ATOM 1672 C CA . MET A 1 212 ? 75.340 17.127 -42.517 1.00 88.88 212 MET A CA 1
ATOM 1673 C C . MET A 1 212 ? 75.117 16.799 -44.001 1.00 88.88 212 MET A C 1
ATOM 1675 O O . MET A 1 212 ? 74.766 17.679 -44.787 1.00 88.88 212 MET A O 1
ATOM 1679 N N . TYR A 1 213 ? 75.282 15.529 -44.372 1.00 90.62 213 TYR A N 1
ATOM 1680 C CA . TYR A 1 213 ? 75.002 15.002 -45.714 1.00 90.62 213 TYR A CA 1
ATOM 1681 C C . TYR A 1 213 ? 73.870 13.965 -45.669 1.00 90.62 213 TYR A C 1
ATOM 1683 O O . TYR A 1 213 ? 73.535 13.465 -44.595 1.00 90.62 213 TYR A O 1
ATOM 1691 N N . LEU A 1 214 ? 73.310 13.594 -46.822 1.00 93.38 214 LEU A N 1
ATOM 1692 C CA . LEU A 1 214 ? 72.330 12.505 -46.928 1.00 93.38 214 LEU A CA 1
ATOM 1693 C C . LEU A 1 214 ? 72.964 11.247 -47.546 1.00 93.38 214 LEU A C 1
ATOM 1695 O O . LEU A 1 214 ? 73.755 11.337 -48.487 1.00 93.38 214 LEU A O 1
ATOM 1699 N N . ILE A 1 215 ? 72.613 10.071 -47.015 1.00 95.75 215 ILE A N 1
ATOM 1700 C CA . ILE A 1 215 ? 72.976 8.755 -47.563 1.00 95.75 215 ILE A CA 1
ATOM 1701 C C . ILE A 1 215 ? 71.754 8.193 -48.319 1.00 95.75 215 ILE A C 1
ATOM 1703 O O . ILE A 1 215 ? 70.795 7.797 -47.653 1.00 95.75 215 ILE A O 1
ATOM 1707 N N . PRO A 1 216 ? 71.771 8.147 -49.671 1.00 95.19 216 PRO A N 1
ATOM 1708 C CA . PRO A 1 216 ? 70.602 7.850 -50.511 1.00 95.19 216 PRO A CA 1
ATOM 1709 C C . PRO A 1 216 ? 70.348 6.335 -50.647 1.00 95.19 216 PRO A C 1
ATOM 1711 O O . PRO A 1 216 ? 70.480 5.733 -51.720 1.00 95.19 216 PRO A O 1
ATOM 1714 N N . ALA A 1 217 ? 70.077 5.681 -49.519 1.00 96.00 217 ALA A N 1
ATOM 1715 C CA . ALA A 1 217 ? 69.929 4.233 -49.428 1.00 96.00 217 ALA A CA 1
ATOM 1716 C C . ALA A 1 217 ? 68.537 3.723 -49.845 1.00 96.00 217 ALA A C 1
ATOM 1718 O O . ALA A 1 217 ? 68.444 2.634 -50.417 1.00 96.00 217 ALA A O 1
ATOM 1719 N N . GLY A 1 218 ? 67.483 4.517 -49.651 1.00 95.12 218 GLY A N 1
ATOM 1720 C CA . GLY A 1 218 ? 66.161 4.277 -50.233 1.00 95.12 218 GLY A CA 1
ATOM 1721 C C . GLY A 1 218 ? 66.218 4.333 -51.760 1.00 95.12 218 GLY A C 1
ATOM 1722 O O . GLY A 1 218 ? 65.758 3.398 -52.422 1.00 95.12 218 GLY A O 1
ATOM 1723 N N . GLN A 1 219 ? 66.890 5.338 -52.331 1.00 95.00 219 GLN A N 1
ATOM 1724 C CA . GLN A 1 219 ? 67.113 5.416 -53.782 1.00 95.00 219 GLN A CA 1
ATOM 1725 C C . GLN A 1 219 ? 67.898 4.208 -54.317 1.00 95.00 219 GLN A C 1
ATOM 1727 O O . GLN A 1 219 ? 67.533 3.642 -55.350 1.00 95.00 219 GLN A O 1
ATOM 1732 N N . ALA A 1 220 ? 68.941 3.758 -53.611 1.00 94.31 220 ALA A N 1
ATOM 1733 C CA . ALA A 1 220 ? 69.734 2.599 -54.028 1.00 94.31 220 ALA A CA 1
ATOM 1734 C C . ALA A 1 220 ? 68.909 1.298 -53.996 1.00 94.31 220 ALA A C 1
ATOM 1736 O O . ALA A 1 220 ? 68.951 0.505 -54.939 1.00 94.31 220 ALA A O 1
ATOM 1737 N N . LEU A 1 221 ? 68.105 1.111 -52.947 1.00 96.38 221 LEU A N 1
ATOM 1738 C CA . LEU A 1 221 ? 67.164 0.001 -52.807 1.00 96.38 221 LEU A CA 1
ATOM 1739 C C . LEU A 1 221 ? 66.105 0.002 -53.921 1.00 96.38 221 LEU A C 1
ATOM 1741 O O . LEU A 1 221 ? 65.885 -1.024 -54.569 1.00 96.38 221 LEU A O 1
ATOM 1745 N N . ARG A 1 222 ? 65.499 1.161 -54.202 1.00 94.88 222 ARG A N 1
ATOM 1746 C CA . ARG A 1 222 ? 64.552 1.368 -55.307 1.00 94.88 222 ARG A CA 1
ATOM 1747 C C . ARG A 1 222 ? 65.171 1.013 -56.659 1.00 94.88 222 ARG A C 1
ATOM 1749 O O . ARG A 1 222 ? 64.551 0.294 -57.442 1.00 94.88 222 ARG A O 1
ATOM 1756 N N . ASN A 1 223 ? 66.386 1.489 -56.927 1.00 92.69 223 ASN A N 1
ATOM 1757 C CA . ASN A 1 223 ? 67.098 1.231 -58.178 1.00 92.69 223 ASN A CA 1
ATOM 1758 C C . ASN A 1 223 ? 67.391 -0.268 -58.362 1.00 92.69 223 ASN A C 1
ATOM 1760 O O . ASN A 1 223 ? 67.158 -0.803 -59.446 1.00 92.69 223 ASN A O 1
ATOM 1764 N N . LEU A 1 224 ? 67.809 -0.972 -57.303 1.00 94.62 224 LEU A N 1
ATOM 1765 C CA . LEU A 1 224 ? 68.019 -2.421 -57.357 1.00 94.62 224 LEU A CA 1
ATOM 1766 C C . LEU A 1 224 ? 66.706 -3.191 -57.573 1.00 94.62 224 LEU A C 1
ATOM 1768 O O . LEU A 1 224 ? 66.660 -4.109 -58.391 1.00 94.62 224 LEU A O 1
ATOM 1772 N N . ILE A 1 225 ? 65.622 -2.806 -56.894 1.00 94.88 225 ILE A N 1
ATOM 1773 C CA . ILE A 1 225 ? 64.311 -3.454 -57.046 1.00 94.88 225 ILE A CA 1
ATOM 1774 C C . ILE A 1 225 ? 63.763 -3.283 -58.467 1.00 94.88 225 ILE A C 1
ATOM 1776 O O . ILE A 1 225 ? 63.245 -4.245 -59.031 1.00 94.88 225 ILE A O 1
ATOM 1780 N N . LEU A 1 226 ? 63.943 -2.115 -59.092 1.00 92.50 226 LEU A N 1
ATOM 1781 C CA . LEU A 1 226 ? 63.596 -1.906 -60.503 1.00 92.50 226 LEU A CA 1
ATOM 1782 C C . LEU A 1 226 ? 64.375 -2.847 -61.442 1.00 92.50 226 LEU A C 1
ATOM 1784 O O . LEU A 1 226 ? 63.819 -3.314 -62.436 1.00 92.50 226 LEU A O 1
ATOM 1788 N N . MET A 1 227 ? 65.627 -3.188 -61.117 1.00 89.94 227 MET A N 1
ATOM 1789 C CA . MET A 1 227 ? 66.399 -4.194 -61.859 1.00 89.94 227 MET A CA 1
ATOM 1790 C C . MET A 1 227 ? 65.900 -5.627 -61.601 1.00 89.94 227 MET A C 1
ATOM 1792 O O . MET A 1 227 ? 65.828 -6.416 -62.542 1.00 89.94 227 MET A O 1
ATOM 1796 N N . MET A 1 228 ? 65.529 -5.973 -60.362 1.00 92.12 228 MET A N 1
ATOM 1797 C CA . MET A 1 228 ? 64.952 -7.285 -60.011 1.00 92.12 228 MET A CA 1
ATOM 1798 C C . MET A 1 228 ? 63.610 -7.513 -60.722 1.00 92.12 228 MET A C 1
ATOM 1800 O O . MET A 1 228 ? 63.428 -8.486 -61.450 1.00 92.12 228 MET A O 1
ATOM 1804 N N . GLU A 1 229 ? 62.665 -6.590 -60.548 1.00 91.19 229 GLU A N 1
ATOM 1805 C CA . GLU A 1 229 ? 61.296 -6.702 -61.068 1.00 91.19 229 GLU A CA 1
ATOM 1806 C C . GLU A 1 229 ? 61.243 -6.469 -62.589 1.00 91.19 229 GLU A C 1
ATOM 1808 O O . GLU A 1 229 ? 60.403 -7.046 -63.277 1.00 91.19 229 GLU A O 1
ATOM 1813 N N . GLY A 1 230 ? 62.214 -5.732 -63.142 1.00 87.88 230 GLY A N 1
ATOM 1814 C CA . GLY A 1 230 ? 62.506 -5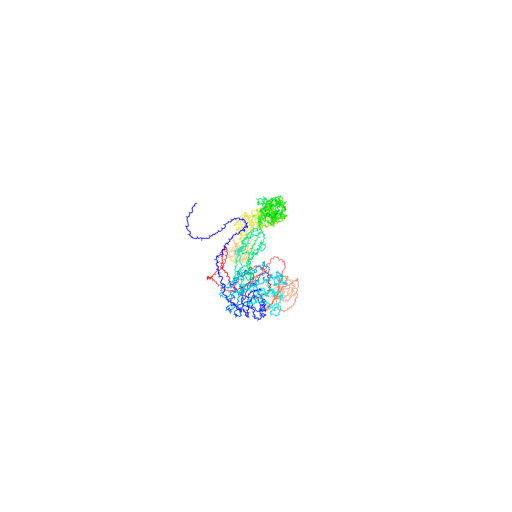.676 -64.578 1.00 87.88 230 GLY A CA 1
ATOM 1815 C C . GLY A 1 230 ? 63.203 -6.925 -65.147 1.00 87.88 230 GLY A C 1
ATOM 1816 O O . GLY A 1 230 ? 63.546 -6.935 -66.329 1.00 87.88 230 GLY A O 1
ATOM 1817 N N . GLY A 1 231 ? 63.444 -7.965 -64.338 1.00 86.81 231 GLY A N 1
ATOM 1818 C CA . GLY A 1 231 ? 64.011 -9.250 -64.767 1.00 86.81 231 GLY A CA 1
ATOM 1819 C C . GLY A 1 231 ? 65.504 -9.229 -65.115 1.00 86.81 231 GLY A C 1
ATOM 1820 O O . GLY A 1 231 ? 65.995 -10.158 -65.756 1.00 86.81 231 GLY A O 1
ATOM 1821 N N . GLN A 1 232 ? 66.236 -8.186 -64.717 1.00 88.25 232 GLN A N 1
ATOM 1822 C CA . GLN A 1 232 ? 67.644 -7.976 -65.076 1.00 88.25 232 GLN A CA 1
ATOM 1823 C C . GLN A 1 232 ? 68.620 -8.762 -64.182 1.00 88.25 232 GLN A C 1
ATOM 1825 O O . GLN A 1 232 ? 69.780 -8.937 -64.554 1.00 88.25 232 GLN A O 1
ATOM 1830 N N . ILE A 1 233 ? 68.167 -9.252 -63.020 1.00 90.25 233 ILE A N 1
ATOM 1831 C CA . ILE A 1 233 ? 68.992 -9.975 -62.039 1.00 90.25 233 ILE A CA 1
ATOM 1832 C C . ILE A 1 233 ? 68.507 -11.435 -61.915 1.00 90.25 233 ILE A C 1
ATOM 1834 O O . ILE A 1 233 ? 67.457 -11.689 -61.322 1.00 90.25 233 ILE A O 1
ATOM 1838 N N . PRO A 1 234 ? 69.245 -12.430 -62.447 1.00 83.00 234 PRO A N 1
ATOM 1839 C CA . PRO A 1 234 ? 68.812 -13.827 -62.427 1.00 83.00 234 PRO A CA 1
ATOM 1840 C C . PRO A 1 234 ? 68.554 -14.368 -61.012 1.00 83.00 234 PRO A C 1
ATOM 1842 O O . PRO A 1 234 ? 69.435 -14.342 -60.156 1.00 83.00 234 PRO A O 1
ATOM 1845 N N . GLY A 1 235 ? 67.348 -14.902 -60.786 1.00 83.44 235 GLY A N 1
ATOM 1846 C CA . GLY A 1 235 ? 66.909 -15.460 -59.497 1.00 83.44 235 GLY A CA 1
ATOM 1847 C C . GLY A 1 235 ? 66.185 -14.476 -58.568 1.00 83.44 235 GLY A C 1
ATOM 1848 O O . GLY A 1 235 ? 65.635 -14.905 -57.553 1.00 83.44 235 GLY A O 1
ATOM 1849 N N . TYR A 1 236 ? 66.133 -13.189 -58.920 1.00 90.44 236 TYR A N 1
ATOM 1850 C CA . TYR A 1 236 ? 65.502 -12.140 -58.121 1.00 90.44 236 TYR A CA 1
ATOM 1851 C C . TYR A 1 236 ? 64.445 -11.423 -58.962 1.00 90.44 236 TYR A C 1
ATOM 1853 O O . TYR A 1 236 ? 64.773 -10.782 -59.955 1.00 90.44 236 TYR A O 1
ATOM 1861 N N . THR A 1 237 ? 63.177 -11.564 -58.581 1.00 90.06 237 THR A N 1
ATOM 1862 C CA . THR A 1 237 ? 62.008 -11.136 -59.372 1.00 90.06 237 THR A CA 1
ATOM 1863 C C . THR A 1 237 ? 60.957 -10.370 -58.565 1.00 90.06 237 THR A C 1
ATOM 1865 O O . THR A 1 237 ? 59.979 -9.903 -59.138 1.00 90.06 237 THR A O 1
ATOM 1868 N N . ASN A 1 238 ? 61.110 -10.273 -57.241 1.00 89.25 238 ASN A N 1
ATOM 1869 C CA . ASN A 1 238 ? 60.208 -9.538 -56.350 1.00 89.25 238 ASN A CA 1
ATOM 1870 C C . ASN A 1 238 ? 61.013 -8.923 -55.194 1.00 89.25 238 ASN A C 1
ATOM 1872 O O . ASN A 1 238 ? 61.842 -9.613 -54.593 1.00 89.25 238 ASN A O 1
ATOM 1876 N N . ARG A 1 239 ? 60.755 -7.652 -54.860 1.00 92.88 239 ARG A N 1
ATOM 1877 C CA . ARG A 1 239 ? 61.368 -6.948 -53.720 1.00 92.88 239 ARG A CA 1
ATOM 1878 C C . ARG A 1 239 ? 61.332 -7.703 -52.392 1.00 92.88 239 ARG A C 1
ATOM 1880 O O . ARG A 1 239 ? 62.302 -7.613 -51.646 1.00 92.88 239 ARG A O 1
ATOM 1887 N N . THR A 1 240 ? 60.285 -8.489 -52.114 1.00 94.00 240 THR A N 1
ATOM 1888 C CA . THR A 1 240 ? 60.145 -9.254 -50.856 1.00 94.00 240 THR A CA 1
ATOM 1889 C C . THR A 1 240 ? 61.314 -10.209 -50.597 1.00 94.00 240 THR A C 1
ATOM 1891 O O . THR A 1 240 ? 61.591 -10.539 -49.449 1.00 94.00 240 THR A O 1
ATOM 1894 N N . GLN A 1 241 ? 62.064 -10.600 -51.634 1.00 94.81 241 GLN A N 1
ATOM 1895 C CA . GLN A 1 241 ? 63.268 -11.428 -51.509 1.00 94.81 241 GLN A CA 1
ATOM 1896 C C . GLN A 1 241 ? 64.424 -10.755 -50.736 1.00 94.81 241 GLN A C 1
ATOM 1898 O O . GLN A 1 241 ? 65.384 -11.444 -50.393 1.00 94.81 241 GLN A O 1
ATOM 1903 N N . LEU A 1 242 ? 64.355 -9.448 -50.451 1.00 95.94 242 LEU A N 1
ATOM 1904 C CA . LEU A 1 242 ? 65.340 -8.707 -49.643 1.00 95.94 242 LEU A CA 1
ATOM 1905 C C . LEU A 1 242 ? 64.913 -8.479 -48.181 1.00 95.94 242 LEU A C 1
ATOM 1907 O O . LEU A 1 242 ? 65.706 -7.966 -47.394 1.00 95.94 242 LEU A O 1
ATOM 1911 N N . PHE A 1 243 ? 63.699 -8.880 -47.800 1.00 96.06 243 PHE A N 1
ATOM 1912 C CA . PHE A 1 243 ? 63.103 -8.604 -46.490 1.00 96.06 243 PHE A CA 1
ATOM 1913 C C . PHE A 1 243 ? 62.914 -9.890 -45.661 1.00 96.06 243 PHE A C 1
ATOM 1915 O O . PHE A 1 243 ? 63.056 -11.001 -46.184 1.00 96.06 243 PHE A O 1
ATOM 1922 N N . VAL A 1 244 ? 62.630 -9.742 -44.362 1.00 94.19 244 VAL A N 1
ATOM 1923 C CA . VAL A 1 244 ? 62.155 -10.828 -43.471 1.00 94.19 244 VAL A CA 1
ATOM 1924 C C . VAL A 1 244 ? 60.666 -10.709 -43.127 1.00 94.19 244 VAL A C 1
ATOM 1926 O O . VAL A 1 244 ? 60.014 -11.725 -42.896 1.00 94.19 244 VAL A O 1
ATOM 1929 N N . ASP A 1 245 ? 60.133 -9.488 -43.127 1.00 93.31 245 ASP A N 1
ATOM 1930 C CA . ASP A 1 245 ? 58.720 -9.150 -42.941 1.00 93.31 245 ASP A CA 1
ATOM 1931 C C . ASP A 1 245 ? 58.322 -8.020 -43.918 1.00 93.31 245 ASP A C 1
ATOM 1933 O O . ASP A 1 245 ? 58.866 -7.946 -45.023 1.00 93.31 245 ASP A O 1
ATOM 1937 N N . ASP A 1 246 ? 57.356 -7.170 -43.571 1.00 91.19 246 ASP A N 1
ATOM 1938 C CA . ASP A 1 246 ? 56.907 -6.065 -44.418 1.00 91.19 246 ASP A CA 1
ATOM 1939 C C . ASP A 1 246 ? 57.858 -4.854 -44.433 1.00 91.19 246 ASP A C 1
ATOM 1941 O O . ASP A 1 246 ? 57.687 -3.984 -45.284 1.00 91.19 246 ASP A O 1
ATOM 1945 N N . ILE A 1 247 ? 58.858 -4.761 -43.545 1.00 93.88 247 ILE A N 1
ATOM 1946 C CA . ILE A 1 247 ? 59.718 -3.564 -43.460 1.00 93.88 247 ILE A CA 1
ATOM 1947 C C . ILE A 1 247 ? 61.193 -3.840 -43.117 1.00 93.88 247 ILE A C 1
ATOM 1949 O O . ILE A 1 247 ? 62.064 -3.070 -43.527 1.00 93.88 247 ILE A O 1
ATOM 1953 N N . HIS A 1 248 ? 61.523 -4.925 -42.419 1.00 95.00 248 HIS A N 1
ATOM 1954 C CA . HIS A 1 248 ? 62.892 -5.253 -42.019 1.00 95.00 248 HIS A CA 1
ATOM 1955 C C . HIS A 1 248 ? 63.635 -6.049 -43.101 1.00 95.00 248 HIS A C 1
ATOM 1957 O O . HIS A 1 248 ? 63.103 -6.986 -43.699 1.00 95.00 248 HIS A O 1
ATOM 1963 N N . MET A 1 249 ? 64.903 -5.698 -43.322 1.00 94.69 249 MET A N 1
ATOM 1964 C CA . MET A 1 249 ? 65.784 -6.366 -44.284 1.00 94.69 249 MET A CA 1
ATOM 1965 C C . MET A 1 249 ? 66.260 -7.733 -43.787 1.00 94.69 249 MET A C 1
ATOM 1967 O O . MET A 1 249 ? 66.581 -7.898 -42.609 1.00 94.69 249 MET A O 1
ATOM 1971 N N . ASN A 1 250 ? 66.389 -8.686 -44.711 1.00 95.12 250 ASN A N 1
ATOM 1972 C CA . ASN A 1 250 ? 67.199 -9.887 -44.508 1.00 95.12 250 ASN A CA 1
ATOM 1973 C C . ASN A 1 250 ? 68.680 -9.607 -44.816 1.00 95.12 250 ASN A C 1
ATOM 1975 O O . ASN A 1 250 ? 69.039 -8.517 -45.263 1.00 95.12 250 ASN A O 1
ATOM 1979 N N . ASP A 1 251 ? 69.547 -10.595 -44.600 1.00 95.62 251 ASP A N 1
ATOM 1980 C CA . ASP A 1 251 ? 70.999 -10.484 -44.786 1.00 95.62 251 ASP A CA 1
ATOM 1981 C C . ASP A 1 251 ? 71.423 -9.881 -46.139 1.00 95.62 251 ASP A C 1
ATOM 1983 O O . ASP A 1 251 ? 72.376 -9.108 -46.203 1.00 95.62 251 ASP A O 1
ATOM 1987 N N . GLN A 1 252 ? 70.702 -10.188 -47.222 1.00 95.50 252 GLN A N 1
ATOM 1988 C CA . GLN A 1 252 ? 71.013 -9.693 -48.568 1.00 95.50 252 GLN A CA 1
ATOM 1989 C C . GLN A 1 252 ? 70.566 -8.239 -48.747 1.00 95.50 252 GLN A C 1
ATOM 1991 O O . GLN A 1 252 ? 71.256 -7.453 -49.397 1.00 95.50 252 GLN A O 1
ATOM 1996 N N . GLY A 1 253 ? 69.451 -7.856 -48.122 1.00 95.94 253 GLY A N 1
ATOM 1997 C CA . GLY A 1 253 ? 69.047 -6.459 -47.994 1.00 95.94 253 GLY A CA 1
ATOM 1998 C C . GLY A 1 253 ? 70.059 -5.647 -47.180 1.00 95.94 253 GLY A C 1
ATOM 1999 O O . GLY A 1 253 ? 70.550 -4.621 -47.646 1.00 95.94 253 GLY A O 1
ATOM 2000 N N . ASN A 1 254 ? 70.460 -6.153 -46.010 1.00 96.62 254 ASN A N 1
ATOM 2001 C CA . ASN A 1 254 ? 71.475 -5.533 -45.152 1.00 96.62 254 ASN A CA 1
ATOM 2002 C C . ASN A 1 254 ? 72.832 -5.387 -45.865 1.00 96.62 254 ASN A C 1
ATOM 2004 O O . ASN A 1 254 ? 73.483 -4.352 -45.714 1.00 96.62 254 ASN A O 1
ATOM 2008 N N . TYR A 1 255 ? 73.220 -6.357 -46.700 1.00 97.50 255 TYR A N 1
ATOM 2009 C CA . TYR A 1 255 ? 74.433 -6.284 -47.517 1.00 97.50 255 TYR A CA 1
ATOM 2010 C C . TYR A 1 255 ? 74.414 -5.106 -48.506 1.00 97.50 255 TYR A C 1
ATOM 2012 O O . TYR A 1 255 ? 75.392 -4.361 -48.583 1.00 97.50 255 TYR A O 1
ATOM 2020 N N . LEU A 1 256 ? 73.296 -4.874 -49.212 1.00 97.31 256 LEU A N 1
ATOM 2021 C CA . LEU A 1 256 ? 73.145 -3.697 -50.081 1.00 97.31 256 LEU A CA 1
ATOM 2022 C C . LEU A 1 256 ? 73.354 -2.400 -49.291 1.00 97.31 256 LEU A C 1
ATOM 2024 O O . LEU A 1 256 ? 74.115 -1.534 -49.726 1.00 97.31 256 LEU A O 1
ATOM 2028 N N . ILE A 1 257 ? 72.695 -2.262 -48.137 1.00 97.69 257 ILE A N 1
ATOM 2029 C CA . ILE A 1 257 ? 72.804 -1.050 -47.317 1.00 97.69 257 ILE A CA 1
ATOM 2030 C C . ILE A 1 257 ? 74.244 -0.865 -46.818 1.00 97.69 257 ILE A C 1
ATOM 2032 O O . ILE A 1 257 ? 74.769 0.244 -46.887 1.00 97.69 257 ILE A O 1
ATOM 2036 N N . ALA A 1 258 ? 74.931 -1.938 -46.420 1.00 96.12 258 ALA A N 1
ATOM 2037 C CA . ALA A 1 258 ? 76.343 -1.890 -46.050 1.00 96.12 258 ALA A CA 1
ATOM 2038 C C . ALA A 1 258 ? 77.245 -1.427 -47.218 1.00 96.12 258 ALA A C 1
ATOM 2040 O O . ALA A 1 258 ? 78.153 -0.621 -47.004 1.00 96.12 258 ALA A O 1
ATOM 2041 N N . CYS A 1 259 ? 76.963 -1.833 -48.465 1.00 97.19 259 CYS A N 1
ATOM 2042 C CA . CYS A 1 259 ? 77.640 -1.296 -49.654 1.00 97.19 259 CYS A CA 1
ATOM 2043 C C . CYS A 1 259 ? 77.355 0.201 -49.888 1.00 97.19 259 CYS A C 1
ATOM 2045 O O . CYS A 1 259 ? 78.268 0.940 -50.265 1.00 97.19 259 CYS A O 1
ATOM 2047 N N . VAL A 1 260 ? 76.125 0.675 -49.650 1.00 96.94 260 VAL A N 1
ATOM 2048 C CA . VAL A 1 260 ? 75.770 2.108 -49.753 1.00 96.94 260 VAL A CA 1
ATOM 2049 C C . VAL A 1 260 ? 76.484 2.926 -48.673 1.00 96.94 260 VAL A C 1
ATOM 2051 O O . VAL A 1 260 ? 77.084 3.958 -48.980 1.00 96.94 260 VAL A O 1
ATOM 2054 N N . MET A 1 261 ? 76.491 2.444 -47.428 1.00 94.12 261 MET A N 1
ATOM 2055 C CA . MET A 1 261 ? 77.227 3.056 -46.317 1.00 94.12 261 MET A CA 1
ATOM 2056 C C . MET A 1 261 ? 78.729 3.112 -46.613 1.00 94.12 261 MET A C 1
ATOM 2058 O O . MET A 1 261 ? 79.351 4.158 -46.429 1.00 94.12 261 MET A O 1
ATOM 2062 N N . TYR A 1 262 ? 79.310 2.032 -47.149 1.00 93.19 262 TYR A N 1
ATOM 2063 C CA . TYR A 1 262 ? 80.710 2.010 -47.576 1.00 93.19 262 TYR A CA 1
ATOM 2064 C C . TYR A 1 262 ? 80.998 3.099 -48.623 1.00 93.19 262 TYR A C 1
ATOM 2066 O O . TYR A 1 262 ? 81.933 3.891 -48.463 1.00 93.19 262 TYR A O 1
ATOM 2074 N N . ALA A 1 263 ? 80.161 3.181 -49.662 1.00 91.81 263 ALA A N 1
ATOM 2075 C CA . ALA A 1 263 ? 80.305 4.156 -50.737 1.00 91.81 263 ALA A CA 1
ATOM 2076 C C . ALA A 1 263 ? 80.186 5.609 -50.242 1.00 91.81 263 ALA A C 1
ATOM 2078 O O . ALA A 1 263 ? 80.998 6.454 -50.628 1.00 91.81 263 ALA A O 1
ATOM 2079 N N . ALA A 1 264 ? 79.222 5.903 -49.366 1.00 89.75 264 ALA A N 1
ATOM 2080 C CA . ALA A 1 264 ? 78.989 7.247 -48.838 1.00 89.75 264 ALA A CA 1
ATOM 2081 C C . ALA A 1 264 ? 80.071 7.694 -47.837 1.00 89.75 264 ALA A C 1
ATOM 2083 O O . ALA A 1 264 ? 80.593 8.810 -47.937 1.00 89.75 264 ALA A O 1
ATOM 2084 N N . LEU A 1 265 ? 80.442 6.821 -46.894 1.00 88.38 265 LEU A N 1
ATOM 2085 C CA . LEU A 1 265 ? 81.399 7.139 -45.834 1.00 88.38 265 LEU A CA 1
ATOM 2086 C C . LEU A 1 265 ? 82.837 7.160 -46.370 1.00 88.38 265 LEU A C 1
ATOM 2088 O O . LEU A 1 265 ? 83.515 8.187 -46.279 1.00 88.38 265 LEU A O 1
ATOM 2092 N N . TYR A 1 266 ? 83.307 6.069 -46.976 1.00 86.62 266 TYR A N 1
ATOM 2093 C CA . TYR A 1 266 ? 84.708 5.936 -47.400 1.00 86.62 266 TYR A CA 1
ATOM 2094 C C . TYR A 1 266 ? 84.984 6.550 -48.774 1.00 86.62 266 TYR A C 1
ATOM 2096 O O . TYR A 1 266 ? 86.150 6.670 -49.154 1.00 86.62 266 TYR A O 1
ATOM 2104 N N . ARG A 1 267 ? 83.940 6.972 -49.508 1.00 84.12 267 ARG A N 1
ATOM 2105 C CA . ARG A 1 267 ? 84.037 7.591 -50.843 1.00 84.12 267 ARG A CA 1
ATOM 2106 C C . ARG A 1 267 ? 84.801 6.709 -51.843 1.00 84.12 267 ARG A C 1
ATOM 2108 O O . ARG A 1 267 ? 85.607 7.184 -52.642 1.00 84.12 267 ARG A O 1
ATOM 2115 N N . ARG A 1 268 ? 84.541 5.399 -51.783 1.00 87.12 268 ARG A N 1
ATOM 2116 C CA . ARG A 1 268 ? 85.155 4.340 -52.602 1.00 87.12 268 ARG A CA 1
ATOM 2117 C C . ARG A 1 268 ? 84.080 3.427 -53.181 1.00 87.12 268 ARG A C 1
ATOM 2119 O O . ARG A 1 268 ? 83.032 3.246 -52.572 1.00 87.12 268 ARG A O 1
ATOM 2126 N N . SER A 1 269 ? 84.356 2.821 -54.332 1.00 90.88 269 SER A N 1
ATOM 2127 C CA . SER A 1 269 ? 83.446 1.829 -54.903 1.00 90.88 269 SER A CA 1
ATOM 2128 C C . SER A 1 269 ? 83.509 0.523 -54.102 1.00 90.88 269 SER A C 1
ATOM 2130 O O . SER A 1 269 ? 84.617 0.028 -53.892 1.00 90.88 269 SER A O 1
ATOM 2132 N N . PRO A 1 270 ? 82.370 -0.057 -53.679 1.00 93.69 270 PRO A N 1
ATOM 2133 C CA . PRO A 1 270 ? 82.320 -1.402 -53.109 1.00 93.69 270 PRO A CA 1
ATOM 2134 C C . PRO A 1 270 ? 82.410 -2.509 -54.180 1.00 93.69 270 PRO A C 1
ATOM 2136 O O . PRO A 1 270 ? 82.379 -3.687 -53.836 1.00 93.69 270 PRO A O 1
ATOM 2139 N N . VAL A 1 271 ? 82.496 -2.161 -55.473 1.00 93.56 271 VAL A N 1
ATOM 2140 C CA . VAL A 1 271 ? 82.553 -3.126 -56.583 1.00 93.56 271 VAL A CA 1
ATOM 2141 C C . VAL A 1 271 ? 83.825 -3.968 -56.503 1.00 93.56 271 VAL A C 1
ATOM 2143 O O . VAL A 1 271 ? 84.933 -3.460 -56.676 1.00 93.56 271 VAL A O 1
ATOM 2146 N N . GLY A 1 272 ? 83.646 -5.270 -56.284 1.00 90.06 272 GLY A N 1
ATOM 2147 C CA . GLY A 1 272 ? 84.723 -6.249 -56.141 1.00 90.06 272 GLY A CA 1
ATOM 2148 C C . GLY A 1 272 ? 85.130 -6.579 -54.701 1.00 90.06 272 GLY A C 1
ATOM 2149 O O . GLY A 1 272 ? 86.033 -7.397 -54.541 1.00 90.06 272 GLY A O 1
ATOM 2150 N N . LEU A 1 273 ? 84.481 -5.995 -53.684 1.00 94.38 273 LEU A N 1
ATOM 2151 C CA . LEU A 1 273 ? 84.612 -6.443 -52.289 1.00 94.38 273 LEU A CA 1
ATOM 2152 C C . LEU A 1 273 ? 83.887 -7.781 -52.062 1.00 94.38 273 LEU A C 1
ATOM 2154 O O . LEU A 1 273 ? 83.015 -8.171 -52.852 1.00 94.38 273 LEU A O 1
ATOM 2158 N N . ASP A 1 274 ? 84.219 -8.477 -50.974 1.00 92.81 274 ASP A N 1
ATOM 2159 C CA . ASP A 1 274 ? 83.573 -9.742 -50.625 1.00 92.81 274 ASP A CA 1
ATOM 2160 C C . ASP A 1 274 ? 82.068 -9.590 -50.318 1.00 92.81 274 ASP A C 1
ATOM 2162 O O . ASP A 1 274 ? 81.573 -8.557 -49.858 1.00 92.81 274 ASP A O 1
ATOM 2166 N N . HIS A 1 275 ? 81.329 -10.663 -50.586 1.00 93.44 275 HIS A N 1
ATOM 2167 C CA . HIS A 1 275 ? 79.911 -10.844 -50.294 1.00 93.44 275 HIS A CA 1
ATOM 2168 C C . HIS A 1 275 ? 79.637 -12.030 -49.355 1.00 93.44 275 HIS A C 1
ATOM 2170 O O . HIS A 1 275 ? 78.519 -12.157 -48.858 1.00 93.44 275 HIS A O 1
ATOM 2176 N N . THR A 1 276 ? 80.636 -12.868 -49.044 1.00 94.31 276 THR A N 1
ATOM 2177 C CA . THR A 1 276 ? 80.524 -13.978 -48.077 1.00 94.31 276 THR A CA 1
ATOM 2178 C C . THR A 1 276 ? 80.851 -13.561 -46.639 1.00 94.31 276 THR A C 1
ATOM 2180 O O . THR A 1 276 ? 81.671 -14.169 -45.953 1.00 94.31 276 THR A O 1
ATOM 2183 N N . LEU A 1 277 ? 80.176 -12.509 -46.166 1.00 94.69 277 LEU A N 1
ATOM 2184 C CA . LEU A 1 277 ? 80.437 -11.899 -44.860 1.00 94.69 277 LEU A CA 1
ATOM 2185 C C . LEU A 1 277 ? 80.047 -12.810 -43.678 1.00 94.69 277 LEU A C 1
ATOM 2187 O O . LEU A 1 277 ? 79.106 -13.604 -43.756 1.00 94.69 277 LEU A O 1
ATOM 2191 N N . ILE A 1 278 ? 80.743 -12.632 -42.551 1.00 90.62 278 ILE A N 1
ATOM 2192 C CA . ILE A 1 278 ? 80.487 -13.331 -41.281 1.00 90.62 278 ILE A CA 1
ATOM 2193 C C . ILE A 1 278 ? 80.028 -12.372 -40.180 1.00 90.62 278 ILE A C 1
ATOM 2195 O O . ILE A 1 278 ? 80.482 -11.226 -40.112 1.00 90.62 278 ILE A O 1
ATOM 2199 N N . ASP A 1 279 ? 79.183 -12.875 -39.287 1.00 86.44 279 ASP A N 1
ATOM 2200 C CA . ASP A 1 279 ? 78.656 -12.156 -38.130 1.00 86.44 279 ASP A CA 1
ATOM 2201 C C . ASP A 1 279 ? 79.718 -11.931 -37.026 1.00 86.44 279 ASP A C 1
ATOM 2203 O O . ASP A 1 279 ? 80.935 -12.058 -37.221 1.00 86.44 279 ASP A O 1
ATOM 2207 N N . ARG A 1 280 ? 79.265 -11.557 -35.826 1.00 76.75 280 ARG A N 1
ATOM 2208 C CA . ARG A 1 280 ? 80.112 -11.396 -34.627 1.00 76.75 280 ARG A CA 1
ATOM 2209 C C . ARG A 1 280 ? 80.532 -12.714 -33.957 1.00 76.75 280 ARG A C 1
ATOM 2211 O O . ARG A 1 280 ? 81.462 -12.711 -33.156 1.00 76.75 280 ARG A O 1
ATOM 2218 N N . TRP A 1 281 ? 79.852 -13.820 -34.257 1.00 84.06 281 TRP A N 1
ATOM 2219 C CA . TRP A 1 281 ? 80.100 -15.162 -33.716 1.00 84.06 281 TRP A CA 1
ATOM 2220 C C . TRP A 1 281 ? 80.876 -16.061 -34.701 1.00 84.06 281 TRP A C 1
ATOM 2222 O O . TRP A 1 281 ? 81.118 -17.237 -34.416 1.00 84.06 281 TRP A O 1
ATOM 2232 N N . GLY A 1 282 ? 81.271 -15.522 -35.859 1.00 83.50 282 GLY A N 1
ATOM 2233 C CA . GLY A 1 282 ? 81.977 -16.233 -36.923 1.00 83.50 282 GLY A CA 1
ATOM 2234 C C . GLY A 1 282 ? 81.085 -17.144 -37.774 1.00 83.50 282 GLY A C 1
ATOM 2235 O O . GLY A 1 282 ? 81.609 -18.022 -38.458 1.00 83.50 282 GLY A O 1
ATOM 2236 N N . GLN A 1 283 ? 79.762 -16.973 -37.719 1.00 89.88 283 GLN A N 1
ATOM 2237 C CA . GLN A 1 283 ? 78.816 -17.656 -38.601 1.00 89.88 283 GLN A CA 1
ATOM 2238 C C . GLN A 1 283 ? 78.641 -16.859 -39.904 1.00 89.88 283 GLN A C 1
ATOM 2240 O O . GLN A 1 283 ? 78.660 -15.628 -39.866 1.00 89.88 283 GLN A O 1
ATOM 2245 N N . PRO A 1 284 ? 78.477 -17.517 -41.064 1.00 91.06 284 PRO A N 1
ATOM 2246 C CA . PRO A 1 284 ? 78.219 -16.825 -42.321 1.00 91.06 284 PRO A CA 1
ATOM 2247 C C . PRO A 1 284 ? 76.792 -16.271 -42.364 1.00 91.06 284 PRO A C 1
ATOM 2249 O O . PRO A 1 284 ? 75.837 -16.988 -42.060 1.00 91.06 284 PRO A O 1
ATOM 2252 N N . TYR A 1 285 ? 76.653 -15.026 -42.816 1.00 94.25 285 TYR A N 1
ATOM 2253 C CA . TYR A 1 285 ? 75.367 -14.481 -43.247 1.00 94.25 285 TYR A CA 1
ATOM 2254 C C . TYR A 1 285 ? 74.907 -15.154 -44.558 1.00 94.25 285 TYR A C 1
ATOM 2256 O O . TYR A 1 285 ? 75.708 -15.730 -45.306 1.00 94.25 285 TYR A O 1
ATOM 2264 N N . SER A 1 286 ? 73.615 -15.069 -44.878 1.00 93.94 286 SER A N 1
ATOM 2265 C CA . SER A 1 286 ? 73.040 -15.522 -46.150 1.00 93.94 286 SER A CA 1
ATOM 2266 C C . SER A 1 286 ? 73.472 -14.611 -47.305 1.00 93.94 286 SER A C 1
ATOM 2268 O O . SER A 1 286 ? 72.759 -13.692 -47.701 1.00 93.94 286 SER A O 1
ATOM 2270 N N . ALA A 1 287 ? 74.664 -14.865 -47.844 1.00 91.19 287 ALA A N 1
ATOM 2271 C CA . ALA A 1 287 ? 75.255 -14.088 -48.928 1.00 91.19 287 ALA A CA 1
ATOM 2272 C C . ALA A 1 287 ? 74.352 -14.010 -50.185 1.00 91.19 287 ALA A C 1
ATOM 2274 O O . ALA A 1 287 ? 73.765 -15.024 -50.587 1.00 91.19 287 ALA A O 1
ATOM 2275 N N . PRO A 1 288 ? 74.273 -12.846 -50.863 1.00 93.69 288 PRO A N 1
ATOM 2276 C CA . PRO A 1 288 ? 73.628 -12.741 -52.170 1.00 93.69 288 PRO A CA 1
ATOM 2277 C C . PRO A 1 288 ? 74.394 -13.541 -53.232 1.00 93.69 288 PRO A C 1
ATOM 2279 O O . PRO A 1 288 ? 75.595 -13.773 -53.112 1.00 93.69 288 PRO A O 1
ATOM 2282 N N . SER A 1 289 ? 73.728 -13.945 -54.319 1.00 93.06 289 SER A N 1
ATOM 2283 C CA . SER A 1 289 ? 74.444 -14.566 -55.449 1.00 93.06 289 SER A CA 1
ATOM 2284 C C . SER A 1 289 ? 75.478 -13.598 -56.042 1.00 93.06 289 SER A C 1
ATOM 2286 O O . SER A 1 289 ? 75.231 -12.397 -56.066 1.00 93.06 289 SER A O 1
ATOM 2288 N N . ALA A 1 290 ? 76.589 -14.086 -56.604 1.00 91.00 290 ALA A N 1
ATOM 2289 C CA . ALA A 1 290 ? 77.644 -13.218 -57.150 1.00 91.00 290 ALA A CA 1
ATOM 2290 C C . ALA A 1 290 ? 77.152 -12.200 -58.211 1.00 91.00 290 ALA A C 1
ATOM 2292 O O . ALA A 1 290 ? 77.691 -11.101 -58.310 1.00 91.00 290 ALA A O 1
ATOM 2293 N N . ALA A 1 291 ? 76.103 -12.533 -58.977 1.00 89.94 291 ALA A N 1
ATOM 2294 C CA . ALA A 1 291 ? 75.469 -11.601 -59.916 1.00 89.94 291 ALA A CA 1
ATOM 2295 C C . ALA A 1 291 ? 74.661 -10.501 -59.199 1.00 89.94 291 ALA A C 1
ATOM 2297 O O . ALA A 1 291 ? 74.695 -9.343 -59.609 1.00 89.94 291 ALA A O 1
ATOM 2298 N N . MET A 1 292 ? 73.973 -10.854 -58.109 1.00 94.00 292 MET A N 1
ATOM 2299 C CA . MET A 1 292 ? 73.250 -9.903 -57.262 1.00 94.00 292 MET A CA 1
ATOM 2300 C C . MET A 1 292 ? 74.213 -9.044 -56.430 1.00 94.00 292 MET A C 1
ATOM 2302 O O . MET A 1 292 ? 74.020 -7.840 -56.356 1.00 94.00 292 MET A O 1
ATOM 2306 N N . ALA A 1 293 ? 75.299 -9.615 -55.903 1.00 95.06 293 ALA A N 1
ATOM 2307 C CA . ALA A 1 293 ? 76.365 -8.877 -55.226 1.00 95.06 293 ALA A CA 1
ATOM 2308 C C . ALA A 1 293 ? 76.971 -7.799 -56.141 1.00 95.06 293 ALA A C 1
ATOM 2310 O O . ALA A 1 293 ? 77.034 -6.633 -55.760 1.00 95.06 293 ALA A O 1
ATOM 2311 N N . ALA A 1 294 ? 77.332 -8.155 -57.379 1.00 92.50 294 ALA A N 1
ATOM 2312 C CA . ALA A 1 294 ? 77.849 -7.197 -58.356 1.00 92.50 294 ALA A CA 1
ATOM 2313 C C . ALA A 1 294 ? 76.830 -6.089 -58.690 1.00 92.50 294 ALA A C 1
ATOM 2315 O O . ALA A 1 294 ? 77.205 -4.920 -58.779 1.00 92.50 294 ALA A O 1
ATOM 2316 N N . ALA A 1 295 ? 75.541 -6.430 -58.824 1.00 91.75 295 ALA A N 1
ATOM 2317 C CA . ALA A 1 295 ? 74.478 -5.448 -59.032 1.00 91.75 295 ALA A CA 1
ATOM 2318 C C . ALA A 1 295 ? 74.300 -4.519 -57.816 1.00 91.75 295 ALA A C 1
ATOM 2320 O O . ALA A 1 295 ? 74.281 -3.305 -57.985 1.00 91.75 295 ALA A O 1
ATOM 2321 N N . MET A 1 296 ? 74.251 -5.062 -56.595 1.00 96.88 296 MET A N 1
ATOM 2322 C CA . MET A 1 296 ? 74.175 -4.301 -55.340 1.00 96.88 296 MET A CA 1
ATOM 2323 C C . MET A 1 296 ? 75.344 -3.324 -55.196 1.00 96.88 296 MET A C 1
ATOM 2325 O O . MET A 1 296 ? 75.132 -2.143 -54.929 1.00 96.88 296 MET A O 1
ATOM 2329 N N . GLN A 1 297 ? 76.573 -3.792 -55.424 1.00 96.75 297 GLN A N 1
ATOM 2330 C CA . GLN A 1 297 ? 77.781 -2.973 -55.340 1.00 96.75 297 GLN A CA 1
ATOM 2331 C C . GLN A 1 297 ? 77.791 -1.853 -56.395 1.00 96.75 297 GLN A C 1
ATOM 2333 O O . GLN A 1 297 ? 78.122 -0.707 -56.078 1.00 96.75 297 GLN A O 1
ATOM 2338 N N . GLN A 1 298 ? 77.402 -2.155 -57.639 1.00 91.12 298 GLN A N 1
ATOM 2339 C CA . GLN A 1 298 ? 77.353 -1.171 -58.723 1.00 91.12 298 GLN A CA 1
ATOM 2340 C C . GLN A 1 298 ? 76.233 -0.141 -58.504 1.00 91.12 298 GLN A C 1
ATOM 2342 O O . GLN A 1 298 ? 76.482 1.054 -58.634 1.00 91.12 298 GLN A O 1
ATOM 2347 N N . VAL A 1 299 ? 75.033 -0.571 -58.096 1.00 93.44 299 VAL A N 1
ATOM 2348 C CA . VAL A 1 299 ? 73.903 0.320 -57.775 1.00 93.44 299 VAL A CA 1
ATOM 2349 C C . VAL A 1 299 ? 74.220 1.202 -56.569 1.00 93.44 299 VAL A C 1
ATOM 2351 O O . VAL A 1 299 ? 73.916 2.395 -56.606 1.00 93.44 299 VAL A O 1
ATOM 2354 N N . ALA A 1 300 ? 74.873 0.671 -55.532 1.00 93.25 300 ALA A N 1
ATOM 2355 C CA . ALA A 1 300 ? 75.351 1.467 -54.404 1.00 93.25 300 ALA A CA 1
ATOM 2356 C C . ALA A 1 300 ? 76.360 2.537 -54.855 1.00 93.25 300 ALA A C 1
ATOM 2358 O O . ALA A 1 300 ? 76.246 3.699 -54.464 1.00 93.25 300 ALA A O 1
ATOM 2359 N N . TRP A 1 301 ? 77.309 2.175 -55.725 1.00 91.12 301 TRP A N 1
ATOM 2360 C CA . TRP A 1 301 ? 78.295 3.117 -56.256 1.00 91.12 301 TRP A CA 1
ATOM 2361 C C . TRP A 1 301 ? 77.674 4.196 -57.145 1.00 91.12 301 TRP A C 1
ATOM 2363 O O . TRP A 1 301 ? 77.959 5.376 -56.955 1.00 91.12 301 TRP A O 1
ATOM 2373 N N . ASP A 1 302 ? 76.818 3.810 -58.092 1.00 85.81 302 ASP A N 1
ATOM 2374 C CA . ASP A 1 302 ? 76.176 4.728 -59.035 1.00 85.81 302 ASP A CA 1
ATOM 2375 C C . ASP A 1 302 ? 75.131 5.621 -58.363 1.00 85.81 302 ASP A C 1
ATOM 2377 O O . ASP A 1 302 ? 75.055 6.803 -58.690 1.00 85.81 302 ASP A O 1
ATOM 2381 N N . THR A 1 303 ? 74.366 5.106 -57.397 1.00 88.12 303 THR A N 1
ATOM 2382 C CA . THR A 1 303 ? 73.404 5.932 -56.652 1.00 88.12 303 THR A CA 1
ATOM 2383 C C . THR A 1 303 ? 74.137 6.937 -55.772 1.00 88.12 303 THR A C 1
ATOM 2385 O O . THR A 1 303 ? 73.824 8.122 -55.826 1.00 88.12 303 THR A O 1
ATOM 2388 N N . VAL A 1 304 ? 75.163 6.512 -55.020 1.00 86.94 304 VAL A N 1
ATOM 2389 C CA . VAL A 1 304 ? 75.930 7.451 -54.191 1.00 86.94 304 VAL A CA 1
ATOM 2390 C C . VAL A 1 304 ? 76.649 8.475 -55.060 1.00 86.94 304 VAL A C 1
ATOM 2392 O O . VAL A 1 304 ? 76.425 9.661 -54.858 1.00 86.94 304 VAL A O 1
ATOM 2395 N N . ARG A 1 305 ? 77.491 8.077 -56.025 1.00 79.94 305 ARG A N 1
ATOM 2396 C CA . ARG A 1 305 ? 78.410 9.012 -56.714 1.00 79.94 305 ARG A CA 1
ATOM 2397 C C . ARG A 1 305 ? 77.721 10.079 -57.572 1.00 79.94 305 ARG A C 1
ATOM 2399 O O . ARG A 1 305 ? 78.354 11.088 -57.866 1.00 79.94 305 ARG A O 1
ATOM 2406 N N . ASN A 1 306 ? 76.477 9.841 -57.990 1.00 78.38 306 ASN A N 1
ATOM 2407 C CA . ASN A 1 306 ? 75.702 10.758 -58.830 1.00 78.38 306 ASN A CA 1
ATOM 2408 C C . ASN A 1 306 ? 74.663 11.579 -58.034 1.00 78.38 306 ASN A C 1
ATOM 2410 O O . ASN A 1 306 ? 74.002 12.427 -58.624 1.00 78.38 306 ASN A O 1
ATOM 2414 N N . TYR A 1 307 ? 74.501 11.342 -56.727 1.00 79.75 307 TYR A N 1
ATOM 2415 C CA . TYR A 1 307 ? 73.562 12.081 -55.880 1.00 79.75 307 TYR A CA 1
ATOM 2416 C C . TYR A 1 307 ? 74.192 13.376 -55.339 1.00 79.75 307 TYR A C 1
ATOM 2418 O O . TYR A 1 307 ? 75.230 13.341 -54.678 1.00 79.75 307 TYR A O 1
ATOM 2426 N N . GLU A 1 308 ? 73.569 14.522 -55.623 1.00 70.31 308 GLU A N 1
ATOM 2427 C CA . GLU A 1 308 ? 74.186 15.852 -55.491 1.00 70.31 308 GLU A CA 1
ATOM 2428 C C . GLU A 1 308 ? 74.534 16.231 -54.039 1.00 70.31 308 GLU A C 1
ATOM 2430 O O . GLU A 1 308 ? 75.647 16.686 -53.753 1.00 70.31 308 GLU A O 1
ATOM 2435 N N . HIS A 1 309 ? 73.647 15.931 -53.086 1.00 73.69 309 HIS A N 1
ATOM 2436 C CA . HIS A 1 309 ? 73.822 16.273 -51.667 1.00 73.69 309 HIS A CA 1
ATOM 2437 C C . HIS A 1 309 ? 74.781 15.327 -50.902 1.00 73.69 309 HIS A C 1
ATOM 2439 O O . HIS A 1 309 ? 74.811 15.314 -49.669 1.00 73.69 309 HIS A O 1
ATOM 2445 N N . ASN A 1 310 ? 75.612 14.558 -51.622 1.00 68.75 310 ASN A N 1
ATOM 2446 C CA . ASN A 1 310 ? 76.720 13.770 -51.064 1.00 68.75 310 ASN A CA 1
ATOM 2447 C C . ASN A 1 310 ? 78.045 14.568 -50.917 1.00 68.75 310 ASN A C 1
ATOM 2449 O O . ASN A 1 310 ? 78.953 14.115 -50.212 1.00 68.75 310 ASN A O 1
ATOM 2453 N N . GLY A 1 311 ? 78.170 15.707 -51.621 1.00 65.88 311 GLY A N 1
ATOM 2454 C CA . GLY A 1 311 ? 79.352 16.576 -51.743 1.00 65.88 311 GLY A CA 1
ATOM 2455 C C . GLY A 1 311 ? 80.567 16.033 -52.533 1.00 65.88 311 GLY A C 1
ATOM 2456 O O . GLY A 1 311 ? 81.592 15.760 -51.899 1.00 65.88 311 GLY A O 1
ATOM 2457 N N . TRP A 1 312 ? 80.515 15.928 -53.876 1.00 56.09 312 TRP A N 1
ATOM 2458 C CA . TRP A 1 312 ? 81.606 15.336 -54.700 1.00 56.09 312 TRP A CA 1
ATOM 2459 C C . TRP A 1 312 ? 82.178 16.124 -55.912 1.00 56.09 312 TRP A C 1
ATOM 2461 O O . TRP A 1 312 ? 83.400 16.150 -56.058 1.00 56.09 312 TRP A O 1
ATOM 2471 N N . VAL A 1 313 ? 81.372 16.628 -56.864 1.00 50.97 313 VAL A N 1
ATOM 2472 C CA . VAL A 1 313 ? 81.792 16.666 -58.297 1.00 50.97 313 VAL A CA 1
ATOM 2473 C C . VAL A 1 313 ? 82.122 18.060 -58.881 1.00 50.97 313 VAL A C 1
ATOM 2475 O O . VAL A 1 313 ? 81.363 19.005 -58.707 1.00 50.97 313 VAL A O 1
ATOM 2478 N N . CYS A 1 314 ? 83.200 18.148 -59.683 1.00 34.78 314 CYS A N 1
ATOM 2479 C CA . CYS A 1 314 ? 83.453 19.142 -60.756 1.00 34.78 314 CYS A CA 1
ATOM 2480 C C . CYS A 1 314 ? 84.412 18.546 -61.828 1.00 34.78 314 CYS A C 1
ATOM 2482 O O . CYS A 1 314 ? 85.110 17.574 -61.541 1.00 34.78 314 CYS A O 1
ATOM 2484 N N . SER A 1 315 ? 84.427 19.063 -63.072 1.00 43.81 315 SER A N 1
ATOM 2485 C CA . SER A 1 315 ? 84.768 18.253 -64.274 1.00 43.81 315 SER A CA 1
ATOM 2486 C C . SER A 1 315 ? 85.677 18.873 -65.364 1.00 43.81 315 SER A C 1
ATOM 2488 O O . SER A 1 315 ? 85.827 20.087 -65.461 1.00 43.81 315 SER A O 1
ATOM 2490 N N . GLY A 1 316 ? 86.200 18.011 -66.256 1.00 38.09 316 GLY A N 1
ATOM 2491 C CA . GLY A 1 316 ? 86.876 18.312 -67.540 1.00 38.09 316 GLY A CA 1
ATOM 2492 C C . GLY A 1 316 ? 87.578 17.053 -68.108 1.00 38.09 316 GLY A C 1
ATOM 2493 O O . GLY A 1 316 ? 87.797 16.114 -67.349 1.00 38.09 316 GLY A O 1
ATOM 2494 N N . GLY A 1 317 ? 87.956 16.911 -69.389 1.00 42.97 317 GLY A N 1
ATOM 2495 C CA . GLY A 1 317 ? 87.811 17.750 -70.596 1.00 42.97 317 GLY A CA 1
ATOM 2496 C C . GLY A 1 317 ? 88.452 17.061 -71.835 1.00 42.97 317 GLY A C 1
ATOM 2497 O O . GLY A 1 317 ? 89.136 16.051 -71.678 1.00 42.97 317 GLY A O 1
ATOM 2498 N N . GLY A 1 318 ? 88.249 17.570 -73.062 1.00 48.94 318 GLY A N 1
ATOM 2499 C CA . GLY A 1 318 ? 88.757 16.986 -74.329 1.00 48.94 318 GLY A CA 1
ATOM 2500 C C . GLY A 1 318 ? 88.300 17.781 -75.568 1.00 48.94 318 GLY A C 1
ATOM 2501 O O . GLY A 1 318 ? 87.668 18.811 -75.371 1.00 48.94 318 GLY A O 1
ATOM 2502 N N . ASN A 1 319 ? 88.596 17.331 -76.805 1.00 59.72 319 ASN A N 1
ATOM 2503 C CA . ASN A 1 319 ? 88.153 18.003 -78.052 1.00 59.72 319 ASN A CA 1
ATOM 2504 C C . ASN A 1 319 ? 86.644 18.247 -78.000 1.00 59.72 319 ASN A C 1
ATOM 2506 O O . ASN A 1 319 ? 85.878 17.286 -77.856 1.00 59.72 319 ASN A O 1
ATOM 2510 N N . GLN A 1 320 ? 86.226 19.506 -78.056 1.00 67.75 320 GLN A N 1
ATOM 2511 C CA . GLN A 1 320 ? 84.861 19.855 -77.698 1.00 67.75 320 GLN A CA 1
ATOM 2512 C C . GLN A 1 320 ? 83.961 19.657 -78.912 1.00 67.75 320 GLN A C 1
ATOM 2514 O O . GLN A 1 320 ? 84.332 19.948 -80.043 1.00 67.75 320 GLN A O 1
ATOM 2519 N N . ARG A 1 321 ? 82.799 19.044 -78.693 1.00 76.88 321 ARG A N 1
ATOM 2520 C CA . ARG A 1 321 ? 81.855 18.799 -79.782 1.00 76.88 321 ARG A CA 1
ATOM 2521 C C . ARG A 1 321 ? 81.196 20.115 -80.184 1.00 76.88 321 ARG A C 1
ATOM 2523 O O . ARG A 1 321 ? 80.975 20.953 -79.303 1.00 76.88 321 ARG A O 1
ATOM 2530 N N . PRO A 1 322 ? 80.822 20.280 -81.462 1.00 80.44 322 PRO A N 1
ATOM 2531 C CA . PRO A 1 322 ? 79.880 21.323 -81.814 1.00 80.44 322 PRO A CA 1
ATOM 2532 C C . PRO A 1 322 ? 78.570 21.077 -81.059 1.00 80.44 322 PRO A C 1
ATOM 2534 O O . PRO A 1 322 ? 78.140 19.932 -80.919 1.00 80.44 322 PRO A O 1
ATOM 2537 N N . ASN A 1 323 ? 77.952 22.152 -80.586 1.00 79.94 323 ASN A N 1
ATOM 2538 C CA . ASN A 1 323 ? 76.644 22.136 -79.948 1.00 79.94 323 ASN A CA 1
ATOM 2539 C C . ASN A 1 323 ? 75.611 22.650 -80.954 1.00 79.94 323 ASN A C 1
ATOM 2541 O O . ASN A 1 323 ? 75.677 23.818 -81.368 1.00 79.94 323 ASN A O 1
ATOM 2545 N N . GLY A 1 324 ? 74.675 21.786 -81.344 1.00 85.31 324 GLY A N 1
ATOM 2546 C CA . GLY A 1 324 ? 73.467 22.191 -82.062 1.00 85.31 324 GLY A CA 1
ATOM 2547 C C . GLY A 1 324 ? 72.395 22.703 -81.105 1.00 85.31 324 GLY A C 1
ATOM 2548 O O . GLY A 1 324 ? 72.299 22.224 -79.980 1.00 85.31 324 GLY A O 1
ATOM 2549 N N . THR A 1 325 ? 71.582 23.658 -81.554 1.00 87.38 325 THR A N 1
ATOM 2550 C CA . THR A 1 325 ? 70.437 24.172 -80.790 1.00 87.38 325 THR A CA 1
ATOM 2551 C C . THR A 1 325 ? 69.244 24.414 -81.713 1.00 87.38 325 THR A C 1
ATOM 2553 O O . THR A 1 325 ? 69.389 24.982 -82.798 1.00 87.38 325 THR A O 1
ATOM 2556 N N . ILE A 1 326 ? 68.055 24.001 -81.282 1.00 89.19 326 ILE A N 1
ATOM 2557 C CA . ILE A 1 326 ? 66.772 24.219 -81.950 1.00 89.19 326 ILE A CA 1
ATOM 2558 C C . ILE A 1 326 ? 66.244 25.605 -81.546 1.00 89.19 326 ILE A C 1
ATOM 2560 O O . ILE A 1 326 ? 65.513 25.774 -80.571 1.00 89.19 326 ILE A O 1
ATOM 2564 N N . ASP A 1 327 ? 66.598 26.625 -82.330 1.00 87.31 327 ASP A N 1
ATOM 2565 C CA . ASP A 1 327 ? 66.118 28.006 -82.147 1.00 87.31 327 ASP A CA 1
ATOM 2566 C C . ASP A 1 327 ? 64.587 28.106 -82.306 1.00 87.31 327 ASP A C 1
ATOM 2568 O O . ASP A 1 327 ? 63.921 28.973 -81.728 1.00 87.31 327 ASP A O 1
ATOM 2572 N N . SER A 1 328 ? 64.004 27.216 -83.113 1.00 85.19 328 SER A N 1
ATOM 2573 C CA . SER A 1 328 ? 62.559 27.044 -83.222 1.00 85.19 328 SER A CA 1
ATOM 2574 C C . SER A 1 328 ? 62.189 25.593 -83.531 1.00 85.19 328 SER A C 1
ATOM 2576 O O . SER A 1 328 ? 62.810 25.012 -84.419 1.00 85.19 328 SER A O 1
ATOM 2578 N N . PRO A 1 329 ? 61.162 25.021 -82.871 1.00 85.06 329 PRO A N 1
ATOM 2579 C CA . PRO A 1 329 ? 60.550 25.507 -81.635 1.00 85.06 329 PRO A CA 1
ATOM 2580 C C . PRO A 1 329 ? 61.489 25.256 -80.440 1.00 85.06 329 PRO A C 1
ATOM 2582 O O . PRO A 1 329 ? 61.838 24.116 -80.168 1.00 85.06 329 PRO A O 1
ATOM 2585 N N . ALA A 1 330 ? 61.830 26.294 -79.672 1.00 77.62 330 ALA A N 1
ATOM 2586 C CA . ALA A 1 330 ? 62.760 26.197 -78.533 1.00 77.62 330 ALA A CA 1
ATOM 2587 C C . ALA A 1 330 ? 62.224 25.423 -77.297 1.00 77.62 330 ALA A C 1
ATOM 2589 O O . ALA A 1 330 ? 62.764 25.544 -76.199 1.00 77.62 330 ALA A O 1
ATOM 2590 N N . SER A 1 331 ? 61.116 24.688 -77.438 1.00 84.06 331 SER A N 1
ATOM 2591 C CA . SER A 1 331 ? 60.559 23.776 -76.432 1.00 84.06 331 SER A CA 1
ATOM 2592 C C . SER A 1 331 ? 59.469 22.880 -77.034 1.00 84.06 331 SER A C 1
ATOM 2594 O O . SER A 1 331 ? 58.904 23.180 -78.092 1.00 84.06 331 SER A O 1
ATOM 2596 N N . ASN A 1 332 ? 59.173 21.771 -76.345 1.00 88.62 332 ASN A N 1
ATOM 2597 C CA . ASN A 1 332 ? 58.226 20.741 -76.783 1.00 88.62 332 ASN A CA 1
ATOM 2598 C C . ASN A 1 332 ? 56.866 21.321 -77.202 1.00 88.62 332 ASN A C 1
ATOM 2600 O O . ASN A 1 332 ? 56.290 22.180 -76.528 1.00 88.62 332 ASN A O 1
ATOM 2604 N N . ARG A 1 333 ? 56.320 20.813 -78.311 1.00 84.25 333 ARG A N 1
ATOM 2605 C CA . ARG A 1 333 ? 55.055 21.277 -78.896 1.00 84.25 333 ARG A CA 1
ATOM 2606 C C . ARG A 1 333 ? 54.016 20.171 -78.838 1.00 84.25 333 ARG A C 1
ATOM 2608 O O . ARG A 1 333 ? 54.291 19.045 -79.229 1.00 84.25 333 ARG A O 1
ATOM 2615 N N . THR A 1 334 ? 52.799 20.521 -78.433 1.00 84.88 334 THR A N 1
ATOM 2616 C CA . THR A 1 334 ? 51.609 19.722 -78.755 1.00 84.88 334 THR A CA 1
ATOM 2617 C C . THR A 1 334 ? 50.834 20.433 -79.861 1.00 84.88 334 THR A C 1
ATOM 2619 O O . THR A 1 334 ? 50.702 21.659 -79.817 1.00 84.88 334 THR A O 1
ATOM 2622 N N . ILE A 1 335 ? 50.385 19.677 -80.861 1.00 83.12 335 ILE A N 1
ATOM 2623 C CA . ILE A 1 335 ? 49.584 20.131 -82.007 1.00 83.12 335 ILE A CA 1
ATOM 2624 C C . ILE A 1 335 ? 48.525 19.077 -82.361 1.00 83.12 335 ILE A C 1
ATOM 2626 O O . ILE A 1 335 ? 48.611 17.929 -81.926 1.00 83.12 335 ILE A O 1
ATOM 2630 N N . THR A 1 336 ? 47.543 19.445 -83.174 1.00 81.69 336 THR A N 1
ATOM 2631 C CA . THR A 1 336 ? 46.533 18.528 -83.720 1.00 81.69 336 THR A CA 1
ATOM 2632 C C . THR A 1 336 ? 47.008 17.933 -85.048 1.00 81.69 336 THR A C 1
ATOM 2634 O O . THR A 1 336 ? 47.744 18.567 -85.808 1.00 81.69 336 THR A O 1
ATOM 2637 N N . ALA A 1 337 ? 46.570 16.713 -85.357 1.00 78.88 337 ALA A N 1
ATOM 2638 C CA . ALA A 1 337 ? 46.824 16.047 -86.628 1.00 78.88 337 ALA A CA 1
ATOM 2639 C C . ALA A 1 337 ? 46.425 16.930 -87.824 1.00 78.88 337 ALA A C 1
ATOM 2641 O O . ALA A 1 337 ? 45.262 17.296 -88.001 1.00 78.88 337 ALA A O 1
ATOM 2642 N N . GLY A 1 338 ? 47.416 17.262 -88.650 1.00 76.06 338 GLY A N 1
ATOM 2643 C CA . GLY A 1 338 ? 47.288 18.106 -89.830 1.00 76.06 338 GLY A CA 1
ATOM 2644 C C . GLY A 1 338 ? 47.785 19.548 -89.669 1.00 76.06 338 GLY A C 1
ATOM 2645 O O . GLY A 1 338 ? 47.744 20.287 -90.658 1.00 76.06 338 GLY A O 1
ATOM 2646 N N . GLU A 1 339 ? 48.269 19.946 -88.490 1.00 82.88 339 GLU A N 1
ATOM 2647 C CA . GLU A 1 339 ? 48.929 21.239 -88.246 1.00 82.88 339 GLU A CA 1
ATOM 2648 C C . GLU A 1 339 ? 50.439 21.216 -88.579 1.00 82.88 339 GLU A C 1
ATOM 2650 O O . GLU A 1 339 ? 51.033 20.165 -88.844 1.00 82.88 339 GLU A O 1
ATOM 2655 N N . SER A 1 340 ? 51.073 22.397 -88.575 1.00 86.81 340 SER A N 1
ATOM 2656 C CA . SER A 1 340 ? 52.494 22.577 -88.908 1.00 86.81 340 SER A CA 1
ATOM 2657 C C . SER A 1 340 ? 53.276 23.316 -87.823 1.00 86.81 340 SER A C 1
ATOM 2659 O O . SER A 1 340 ? 52.771 24.241 -87.189 1.00 86.81 340 SER A O 1
ATOM 2661 N N . VAL A 1 341 ? 54.553 22.964 -87.678 1.00 87.44 341 VAL A N 1
ATOM 2662 C CA . VAL A 1 341 ? 55.531 23.577 -86.765 1.00 87.44 341 VAL A CA 1
ATOM 2663 C C . VAL A 1 341 ? 56.685 24.149 -87.592 1.00 87.44 341 VAL A C 1
ATOM 2665 O O . VAL A 1 341 ? 57.040 23.581 -88.620 1.00 87.44 341 VAL A O 1
ATOM 2668 N N . SER A 1 342 ? 57.249 25.295 -87.201 1.00 89.25 342 SER A N 1
ATOM 2669 C CA . SER A 1 342 ? 58.396 25.892 -87.901 1.00 89.25 342 SER A CA 1
ATOM 2670 C C . SER A 1 342 ? 59.705 25.525 -87.217 1.00 89.25 342 SER A C 1
ATOM 2672 O O . SER A 1 342 ? 59.806 25.673 -86.002 1.00 89.25 342 SER A O 1
ATOM 2674 N N . PHE A 1 343 ? 60.691 25.108 -88.010 1.00 91.94 343 PHE A N 1
ATOM 2675 C CA . PHE A 1 343 ? 61.996 24.651 -87.549 1.00 91.94 343 PHE A CA 1
ATOM 2676 C C . PHE A 1 343 ? 63.139 25.534 -88.060 1.00 91.94 343 PHE A C 1
ATOM 2678 O O . PHE A 1 343 ? 63.204 25.857 -89.250 1.00 91.94 343 PHE A O 1
ATOM 2685 N N . ALA A 1 344 ? 64.016 25.923 -87.138 1.00 89.56 344 ALA A N 1
ATOM 2686 C CA . ALA A 1 344 ? 65.222 26.724 -87.352 1.00 89.56 344 ALA A CA 1
ATOM 2687 C C . ALA A 1 344 ? 66.260 26.352 -86.284 1.00 89.56 344 ALA A C 1
ATOM 2689 O O . ALA A 1 344 ? 65.865 25.934 -85.190 1.00 89.56 344 ALA A O 1
ATOM 2690 N N . GLY A 1 345 ? 67.555 26.477 -86.578 1.00 88.56 345 GLY A N 1
ATOM 2691 C CA . GLY A 1 345 ? 68.591 25.974 -85.671 1.00 88.56 345 GLY A CA 1
ATOM 2692 C C . GLY A 1 345 ? 69.955 26.642 -85.790 1.00 88.56 345 GLY A C 1
ATOM 2693 O O . GLY A 1 345 ? 70.470 26.883 -86.885 1.00 88.56 345 GLY A O 1
ATOM 2694 N N . SER A 1 346 ? 70.582 26.887 -84.643 1.00 87.44 346 SER A N 1
ATOM 2695 C CA . SER A 1 346 ? 71.914 27.475 -84.531 1.00 87.44 346 SER A CA 1
ATOM 2696 C C . SER A 1 346 ? 72.976 26.419 -84.221 1.00 87.44 346 SER A C 1
ATOM 2698 O O . SER A 1 346 ? 72.712 25.358 -83.659 1.00 87.44 346 SER A O 1
ATOM 2700 N N . ALA A 1 347 ? 74.210 26.705 -84.632 1.00 86.88 347 ALA A N 1
ATOM 2701 C CA . ALA A 1 347 ? 75.358 25.840 -84.410 1.00 86.88 347 ALA A CA 1
ATOM 2702 C C . ALA A 1 347 ? 76.520 26.660 -83.855 1.00 86.88 347 ALA A C 1
ATOM 2704 O O . ALA A 1 347 ? 76.843 27.733 -84.374 1.00 86.88 347 ALA A O 1
ATOM 2705 N N . SER A 1 348 ? 77.152 26.137 -82.811 1.00 81.88 348 SER A N 1
ATOM 2706 C CA . SER A 1 348 ? 78.340 26.716 -82.186 1.00 81.88 348 SER A CA 1
ATOM 2707 C C . SER A 1 348 ? 79.350 25.618 -81.880 1.00 81.88 348 SER A C 1
ATOM 2709 O O . SER A 1 348 ? 78.998 24.445 -81.828 1.00 81.88 348 SER A O 1
ATOM 2711 N N . ASP A 1 349 ? 80.611 25.988 -81.699 1.00 77.19 349 ASP A N 1
ATOM 2712 C CA . ASP A 1 349 ? 81.691 25.047 -81.419 1.00 77.19 349 ASP A CA 1
ATOM 2713 C C . ASP A 1 349 ? 82.672 25.706 -80.433 1.00 77.19 349 ASP A C 1
ATOM 2715 O O . ASP A 1 349 ? 83.143 26.812 -80.726 1.00 77.19 349 ASP A O 1
ATOM 2719 N N . PRO A 1 350 ? 82.954 25.093 -79.264 1.00 72.00 350 PRO A N 1
ATOM 2720 C CA . PRO A 1 350 ? 83.811 25.700 -78.245 1.00 72.00 350 PRO A CA 1
ATOM 2721 C C . PRO A 1 350 ? 85.284 25.868 -78.650 1.00 72.00 350 PRO A C 1
ATOM 2723 O O . PRO A 1 350 ? 85.938 26.765 -78.111 1.00 72.00 350 PRO A O 1
ATOM 2726 N N . ASP A 1 351 ? 85.802 25.063 -79.588 1.00 72.31 351 ASP A N 1
ATOM 2727 C CA . ASP A 1 351 ? 87.140 25.240 -80.181 1.00 72.31 351 ASP A CA 1
ATOM 2728 C C . ASP A 1 351 ? 87.127 25.676 -81.673 1.00 72.31 351 ASP A C 1
ATOM 2730 O O . ASP A 1 351 ? 88.164 26.039 -82.235 1.00 72.31 351 ASP A O 1
ATOM 2734 N N . ASN A 1 352 ? 85.918 25.892 -82.214 1.00 75.88 352 ASN A N 1
ATOM 2735 C CA . ASN A 1 352 ? 85.555 26.697 -83.393 1.00 75.88 352 ASN A CA 1
ATOM 2736 C C . ASN A 1 352 ? 85.847 26.055 -84.777 1.00 75.88 352 ASN A C 1
ATOM 2738 O O . ASN A 1 352 ? 86.176 26.758 -85.745 1.00 75.88 352 ASN A O 1
ATOM 2742 N N . ASN A 1 353 ? 85.664 24.734 -84.913 1.00 75.44 353 ASN A N 1
ATOM 2743 C CA . ASN A 1 353 ? 85.926 23.948 -86.133 1.00 75.44 353 ASN A CA 1
ATOM 2744 C C . ASN A 1 353 ? 84.840 24.098 -87.224 1.00 75.44 353 ASN A C 1
ATOM 2746 O O . ASN A 1 353 ? 84.151 23.161 -87.625 1.00 75.44 353 ASN A O 1
ATOM 2750 N N . THR A 1 354 ? 84.708 25.305 -87.770 1.00 77.12 354 THR A N 1
ATOM 2751 C CA . THR A 1 354 ? 83.791 25.619 -88.887 1.00 77.12 354 THR A CA 1
ATOM 2752 C C . THR A 1 354 ? 84.365 25.212 -90.263 1.00 77.12 354 THR A C 1
ATOM 2754 O O . THR A 1 354 ? 85.586 25.075 -90.396 1.00 77.12 354 THR A O 1
ATOM 2757 N N . PRO A 1 355 ? 83.545 25.025 -91.326 1.00 71.44 355 PRO A N 1
ATOM 2758 C CA . PRO A 1 355 ? 82.080 25.097 -91.385 1.00 71.44 355 PRO A CA 1
ATOM 2759 C C . PRO A 1 355 ? 81.381 23.809 -90.924 1.00 71.44 355 PRO A C 1
ATOM 2761 O O . PRO A 1 355 ? 81.941 22.721 -91.011 1.00 71.44 355 PRO A O 1
ATOM 2764 N N . PHE A 1 356 ? 80.123 23.949 -90.505 1.00 85.75 356 PHE A N 1
ATOM 2765 C CA . PHE A 1 356 ? 79.283 22.845 -90.042 1.00 85.75 356 PHE A CA 1
ATOM 2766 C C . PHE A 1 356 ? 78.535 22.124 -91.169 1.00 85.75 356 PHE A C 1
ATOM 2768 O O . PHE A 1 356 ? 78.320 22.664 -92.258 1.00 85.75 356 PHE A O 1
ATOM 2775 N N . SER A 1 357 ? 78.058 20.921 -90.854 1.00 85.62 357 SER A N 1
ATOM 2776 C CA . SER A 1 357 ? 76.982 20.235 -91.577 1.00 85.62 357 SER A CA 1
ATOM 2777 C C . SER A 1 357 ? 75.823 19.894 -90.632 1.00 85.62 357 SER A C 1
ATOM 2779 O O . SER A 1 357 ? 76.024 19.756 -89.425 1.00 85.62 357 SER A O 1
ATOM 2781 N N . TYR A 1 358 ? 74.610 19.809 -91.187 1.00 90.94 358 TYR A N 1
ATOM 2782 C CA . TYR A 1 358 ? 73.346 19.788 -90.442 1.00 90.94 358 TYR A CA 1
ATOM 2783 C C . TYR A 1 358 ? 72.480 18.590 -90.841 1.00 90.94 358 TYR A C 1
ATOM 2785 O O . TYR A 1 358 ? 72.355 18.296 -92.034 1.00 90.94 358 TYR A O 1
ATOM 2793 N N . VAL A 1 359 ? 71.822 17.954 -89.869 1.00 91.19 359 VAL A N 1
ATOM 2794 C CA . VAL A 1 359 ? 70.783 16.938 -90.102 1.00 91.19 359 VAL A CA 1
ATOM 2795 C C . VAL A 1 359 ? 69.618 17.137 -89.131 1.00 91.19 359 VAL A C 1
ATOM 2797 O O . VAL A 1 359 ? 69.780 17.006 -87.922 1.00 91.19 359 VAL A O 1
ATOM 2800 N N . TRP A 1 360 ? 68.428 17.382 -89.677 1.00 91.56 360 TRP A N 1
ATOM 2801 C CA . TRP A 1 360 ? 67.150 17.309 -88.970 1.00 91.56 360 TRP A CA 1
ATOM 2802 C C . TRP A 1 360 ? 66.513 15.938 -89.194 1.00 91.56 360 TRP A C 1
ATOM 2804 O O . TRP A 1 360 ? 66.228 15.569 -90.340 1.00 91.56 360 TRP A O 1
ATOM 2814 N N . ASN A 1 361 ? 66.246 15.211 -88.111 1.00 90.88 361 ASN A N 1
ATOM 2815 C CA . ASN A 1 361 ? 65.448 13.988 -88.124 1.00 90.88 361 ASN A CA 1
ATOM 2816 C C . ASN A 1 361 ? 64.070 14.270 -87.518 1.00 90.88 361 ASN A C 1
ATOM 2818 O O . ASN A 1 361 ? 64.009 14.683 -86.367 1.00 90.88 361 ASN A O 1
ATOM 2822 N N . PHE A 1 362 ? 62.982 14.030 -88.258 1.00 91.56 362 PHE A N 1
ATOM 2823 C CA . PHE A 1 362 ? 61.603 14.248 -87.782 1.00 91.56 362 PHE A CA 1
ATOM 2824 C C . PHE A 1 362 ? 60.903 12.954 -87.331 1.00 91.56 362 PHE A C 1
ATOM 2826 O O . PHE A 1 362 ? 59.675 12.885 -87.327 1.00 91.56 362 PHE A O 1
ATOM 2833 N N . ASP A 1 363 ? 61.684 11.920 -87.003 1.00 88.12 363 ASP A N 1
ATOM 2834 C CA . ASP A 1 363 ? 61.231 10.666 -86.379 1.00 88.12 363 ASP A CA 1
ATOM 2835 C C . ASP A 1 363 ? 60.070 9.963 -87.121 1.00 88.12 363 ASP A C 1
ATOM 2837 O O . ASP A 1 363 ? 59.151 9.388 -86.544 1.00 88.12 363 ASP A O 1
ATOM 2841 N N . GLY A 1 364 ? 60.065 10.070 -88.455 1.00 81.25 364 GLY A N 1
ATOM 2842 C CA . GLY A 1 364 ? 59.015 9.523 -89.321 1.00 81.25 364 GLY A CA 1
ATOM 2843 C C . GLY A 1 364 ? 57.702 10.319 -89.360 1.00 81.25 364 GLY A C 1
ATOM 2844 O O . GLY A 1 364 ? 56.868 10.038 -90.220 1.00 81.25 364 GLY A O 1
ATOM 2845 N N . GLY A 1 365 ? 57.524 11.335 -88.509 1.00 79.88 365 GLY A N 1
ATOM 2846 C CA . GLY A 1 365 ? 56.376 12.250 -88.549 1.00 79.88 365 GLY A CA 1
ATOM 2847 C C . GLY A 1 365 ? 56.395 13.206 -89.748 1.00 79.88 365 GLY A C 1
ATOM 2848 O O . GLY A 1 365 ? 55.341 13.656 -90.199 1.00 79.88 365 GLY A O 1
ATOM 2849 N N . ALA A 1 366 ? 57.585 13.469 -90.297 1.00 84.75 366 ALA A N 1
ATOM 2850 C CA . ALA A 1 366 ? 57.808 14.204 -91.541 1.00 84.75 366 ALA A CA 1
ATOM 2851 C C . ALA A 1 366 ? 59.110 13.752 -92.242 1.00 84.75 366 ALA A C 1
ATOM 2853 O O . ALA A 1 366 ? 59.816 12.863 -91.767 1.00 84.75 366 ALA A O 1
ATOM 2854 N N . ALA A 1 367 ? 59.435 14.355 -93.392 1.00 85.19 367 ALA A N 1
ATOM 2855 C CA . ALA A 1 367 ? 60.645 14.041 -94.157 1.00 85.19 367 ALA A CA 1
ATOM 2856 C C . ALA A 1 367 ? 61.870 14.845 -93.677 1.00 85.19 367 ALA A C 1
ATOM 2858 O O . ALA A 1 367 ? 61.827 16.072 -93.606 1.00 85.19 367 ALA A O 1
ATOM 2859 N N . ASN A 1 368 ? 62.968 14.140 -93.394 1.00 89.88 368 ASN A N 1
ATOM 2860 C CA . ASN A 1 368 ? 64.227 14.688 -92.871 1.00 89.88 368 ASN A CA 1
ATOM 2861 C C . ASN A 1 368 ? 64.884 15.731 -93.793 1.00 89.88 368 ASN A C 1
ATOM 2863 O O . ASN A 1 368 ? 64.746 15.675 -95.017 1.00 89.88 368 ASN A O 1
ATOM 2867 N N . SER A 1 369 ? 65.649 16.657 -93.203 1.00 88.19 369 SER A N 1
ATOM 2868 C CA . SER A 1 369 ? 66.303 17.768 -93.914 1.00 88.19 369 SER A CA 1
ATOM 2869 C C . SER A 1 369 ? 67.788 17.892 -93.570 1.00 88.19 369 SER A C 1
ATOM 2871 O O . SER A 1 369 ? 68.218 17.518 -92.484 1.00 88.19 369 SER A O 1
ATOM 2873 N N . THR A 1 370 ? 68.570 18.464 -94.487 1.00 89.31 370 THR A N 1
ATOM 2874 C CA . THR A 1 370 ? 69.984 18.835 -94.279 1.00 89.31 370 THR A CA 1
ATOM 2875 C C . THR A 1 370 ? 70.231 20.336 -94.473 1.00 89.31 370 THR A C 1
ATOM 2877 O O . THR A 1 370 ? 71.358 20.767 -94.716 1.00 89.31 370 THR A O 1
ATOM 2880 N N . GLN A 1 371 ? 69.166 21.142 -94.450 1.00 87.94 371 GLN A N 1
ATOM 2881 C CA . GLN A 1 371 ? 69.259 22.601 -94.374 1.00 87.94 371 GLN A CA 1
ATOM 2882 C C . GLN A 1 371 ? 69.362 23.017 -92.905 1.00 87.94 371 GLN A C 1
ATOM 2884 O O . GLN A 1 371 ? 68.791 22.345 -92.050 1.00 87.94 371 GLN A O 1
ATOM 2889 N N . GLN A 1 372 ? 70.051 24.125 -92.622 1.00 88.50 372 GLN A N 1
ATOM 2890 C CA . GLN A 1 372 ? 70.104 24.688 -91.271 1.00 88.50 372 GLN A CA 1
ATOM 2891 C C . GLN A 1 372 ? 68.689 25.050 -90.783 1.00 88.50 372 GLN A C 1
ATOM 2893 O O . GLN A 1 372 ? 68.246 24.525 -89.767 1.00 88.50 372 GLN A O 1
ATOM 2898 N N . ASP A 1 373 ? 67.949 25.829 -91.582 1.00 91.44 373 ASP A N 1
ATOM 2899 C CA . ASP A 1 373 ? 66.590 26.289 -91.271 1.00 91.44 373 ASP A CA 1
ATOM 2900 C C . ASP A 1 373 ? 65.562 25.716 -92.270 1.00 91.44 373 ASP A C 1
ATOM 2902 O O . ASP A 1 373 ? 65.305 26.325 -93.312 1.00 91.44 373 ASP A O 1
ATOM 2906 N N . PRO A 1 374 ? 64.972 24.531 -92.013 1.00 85.31 374 PRO A N 1
ATOM 2907 C CA . PRO A 1 374 ? 64.025 23.898 -92.935 1.00 85.31 374 PRO A CA 1
ATOM 2908 C C . PRO A 1 374 ? 62.634 24.557 -92.973 1.00 85.31 374 PRO A C 1
ATOM 2910 O O . PRO A 1 374 ? 61.856 24.272 -93.885 1.00 85.31 374 PRO A O 1
ATOM 2913 N N . GLY A 1 375 ? 62.302 25.444 -92.029 1.00 88.56 375 GLY A N 1
ATOM 2914 C CA . GLY A 1 375 ? 61.043 26.191 -92.031 1.00 88.56 375 GLY A CA 1
ATOM 2915 C C . GLY A 1 375 ? 59.836 25.356 -91.593 1.00 88.56 375 GLY A C 1
ATOM 2916 O O . GLY A 1 375 ? 59.930 24.545 -90.676 1.00 88.56 375 GLY A O 1
ATOM 2917 N N . SER A 1 376 ? 58.664 25.599 -92.190 1.00 88.12 376 SER A N 1
ATOM 2918 C CA . SER A 1 376 ? 57.404 24.995 -91.733 1.00 88.12 376 SER A CA 1
ATOM 2919 C C . SER A 1 376 ? 57.223 23.552 -92.217 1.00 88.12 376 SER A C 1
ATOM 2921 O O . SER A 1 376 ? 57.117 23.294 -93.416 1.00 88.12 376 SER A O 1
ATOM 2923 N N . VAL A 1 377 ? 57.136 22.629 -91.260 1.00 89.75 377 VAL A N 1
ATOM 2924 C CA . VAL A 1 377 ? 56.979 21.182 -91.438 1.00 89.75 377 VAL A CA 1
ATOM 2925 C C . VAL A 1 377 ? 55.626 20.752 -90.868 1.00 89.75 377 VAL A C 1
ATOM 2927 O O . VAL A 1 377 ? 55.251 21.158 -89.768 1.00 89.75 377 VAL A O 1
ATOM 2930 N N . ARG A 1 378 ? 54.874 19.952 -91.630 1.00 88.50 378 ARG A N 1
ATOM 2931 C CA . ARG A 1 378 ? 53.497 19.534 -91.321 1.00 88.50 378 ARG A CA 1
ATOM 2932 C C . ARG A 1 378 ? 53.456 18.083 -90.845 1.00 88.50 378 ARG A C 1
ATOM 2934 O O . ARG A 1 378 ? 54.120 17.248 -91.452 1.00 88.50 378 ARG A O 1
ATOM 2941 N N . PHE A 1 379 ? 52.649 17.790 -89.824 1.00 86.94 379 PHE A N 1
ATOM 2942 C CA . PHE A 1 379 ? 52.489 16.440 -89.270 1.00 86.94 379 PHE A CA 1
ATOM 2943 C C . PHE A 1 379 ? 51.025 15.989 -89.374 1.00 86.94 379 PHE A C 1
ATOM 2945 O O . PHE A 1 379 ? 50.143 16.572 -88.749 1.00 86.94 379 PHE A O 1
ATOM 2952 N N . ASP A 1 380 ? 50.748 14.948 -90.164 1.00 79.12 380 ASP A N 1
ATOM 2953 C CA . ASP A 1 380 ? 49.378 14.466 -90.432 1.00 79.12 380 ASP A CA 1
ATOM 2954 C C . ASP A 1 380 ? 48.893 13.344 -89.500 1.00 79.12 380 ASP A C 1
ATOM 2956 O O . ASP A 1 380 ? 47.693 13.100 -89.418 1.00 79.12 380 ASP A O 1
ATOM 2960 N N . THR A 1 381 ? 49.799 12.628 -88.830 1.00 80.31 381 THR A N 1
ATOM 2961 C CA . THR A 1 381 ? 49.466 11.402 -88.082 1.00 80.31 381 THR A CA 1
ATOM 2962 C C . THR A 1 381 ? 49.579 11.639 -86.573 1.00 80.31 381 THR A C 1
ATOM 2964 O O . THR A 1 381 ? 50.600 12.173 -86.142 1.00 80.31 381 THR A O 1
ATOM 2967 N N . PRO A 1 382 ? 48.579 11.252 -85.756 1.00 78.44 382 PRO A N 1
ATOM 2968 C CA . PRO A 1 382 ? 48.706 11.262 -84.303 1.00 78.44 382 PRO A CA 1
ATOM 2969 C C . PRO A 1 382 ? 49.862 10.379 -83.819 1.00 78.44 382 PRO A C 1
ATOM 2971 O O . PRO A 1 382 ? 50.010 9.240 -84.262 1.00 78.44 382 PRO A O 1
ATOM 2974 N N . GLY A 1 383 ? 50.664 10.892 -82.892 1.00 81.12 383 GLY A N 1
ATOM 2975 C CA . GLY A 1 383 ? 51.895 10.259 -82.430 1.00 81.12 383 GLY A CA 1
ATOM 2976 C C . GLY A 1 383 ? 52.735 11.205 -81.575 1.00 81.12 383 GLY A C 1
ATOM 2977 O O . GLY A 1 383 ? 52.330 12.328 -81.287 1.00 81.12 383 GLY A O 1
ATOM 2978 N N . SER A 1 384 ? 53.917 10.757 -81.169 1.00 82.75 384 SER A N 1
ATOM 2979 C CA . SER A 1 384 ? 54.929 11.605 -80.540 1.00 82.75 384 SER A CA 1
ATOM 2980 C C . SER A 1 384 ? 56.224 11.412 -81.308 1.00 82.75 384 SER A C 1
ATOM 2982 O O . SER A 1 384 ? 56.647 10.272 -81.476 1.00 82.75 384 SER A O 1
ATOM 2984 N N . TYR A 1 385 ? 56.810 12.509 -81.777 1.00 86.44 385 TYR A N 1
ATOM 2985 C CA . TYR A 1 385 ? 57.979 12.512 -82.654 1.00 86.44 385 TYR A CA 1
ATOM 2986 C C . TYR A 1 385 ? 59.111 13.284 -81.984 1.00 86.44 385 TYR A C 1
ATOM 2988 O O . TYR A 1 385 ? 58.948 14.475 -81.699 1.00 86.44 385 TYR A O 1
ATOM 2996 N N . ASP A 1 386 ? 60.242 12.629 -81.730 1.00 89.38 386 ASP A N 1
ATOM 2997 C CA . ASP A 1 386 ? 61.410 13.278 -81.126 1.00 89.38 386 ASP A CA 1
ATOM 2998 C C . ASP A 1 386 ? 62.295 13.875 -82.224 1.00 89.38 386 ASP A C 1
ATOM 3000 O O . ASP A 1 386 ? 63.110 13.201 -82.855 1.00 89.38 386 ASP A O 1
ATOM 3004 N N . VAL A 1 387 ? 62.087 15.167 -82.495 1.00 90.69 387 VAL A N 1
ATOM 3005 C CA . VAL A 1 387 ? 62.747 15.875 -83.593 1.00 90.69 387 VAL A CA 1
ATOM 3006 C C . VAL A 1 387 ? 64.145 16.305 -83.165 1.00 90.69 387 VAL A C 1
ATOM 3008 O O . VAL A 1 387 ? 64.285 17.227 -82.365 1.00 90.69 387 VAL A O 1
ATOM 3011 N N . THR A 1 388 ? 65.175 15.661 -83.717 1.00 89.44 388 THR A N 1
ATOM 3012 C CA . THR A 1 388 ? 66.583 15.895 -83.349 1.00 89.44 388 THR A CA 1
ATOM 3013 C C . THR A 1 388 ? 67.304 16.762 -84.385 1.00 89.44 388 THR A C 1
ATOM 3015 O O . THR A 1 388 ? 67.253 16.446 -85.582 1.00 89.44 388 THR A O 1
ATOM 3018 N N . PHE A 1 389 ? 68.063 17.765 -83.945 1.00 91.88 389 PHE A N 1
ATOM 3019 C CA . PHE A 1 389 ? 68.944 18.585 -84.780 1.00 91.88 389 PHE A CA 1
ATOM 3020 C C . PHE A 1 389 ? 70.417 18.252 -84.513 1.00 91.88 389 PHE A C 1
ATOM 3022 O O . PHE A 1 389 ? 71.009 18.671 -83.522 1.00 91.88 389 PHE A O 1
ATOM 3029 N N . THR A 1 390 ? 71.021 17.464 -85.404 1.00 87.88 390 THR A N 1
ATOM 3030 C CA . THR A 1 390 ? 72.432 17.060 -85.305 1.00 87.88 390 THR A CA 1
ATOM 3031 C C . THR A 1 390 ? 73.324 18.022 -86.081 1.00 87.88 390 THR A C 1
ATOM 3033 O O . THR A 1 390 ? 73.114 18.247 -87.276 1.00 87.88 390 THR A O 1
ATOM 3036 N N . VAL A 1 391 ? 74.365 18.521 -85.416 1.00 86.25 391 VAL A N 1
ATOM 3037 C CA . VAL A 1 391 ? 75.452 19.305 -86.017 1.00 86.25 391 VAL A CA 1
ATOM 3038 C C . VAL A 1 391 ? 76.725 18.456 -86.070 1.00 86.25 391 VAL A C 1
ATOM 3040 O O . VAL A 1 391 ? 76.970 17.614 -85.207 1.00 86.25 391 VAL A O 1
ATOM 3043 N N . THR A 1 392 ? 77.543 18.636 -87.105 1.00 83.81 392 THR A N 1
ATOM 3044 C CA . THR A 1 392 ? 78.877 18.022 -87.221 1.00 83.81 392 THR A CA 1
ATOM 3045 C C . THR A 1 392 ? 79.893 19.050 -87.701 1.00 83.81 392 THR A C 1
ATOM 3047 O O . THR A 1 392 ? 79.600 19.817 -88.624 1.00 83.81 392 THR A O 1
ATOM 3050 N N . ASP A 1 393 ? 81.060 19.069 -87.056 1.00 83.00 393 ASP A N 1
ATOM 3051 C CA . ASP A 1 393 ? 82.147 20.016 -87.312 1.00 83.00 393 ASP A CA 1
ATOM 3052 C C . ASP A 1 393 ? 82.940 19.697 -88.594 1.00 83.00 393 ASP A C 1
ATOM 3054 O O . ASP A 1 393 ? 82.710 18.689 -89.274 1.00 83.00 393 ASP A O 1
ATOM 3058 N N . SER A 1 394 ? 83.898 20.560 -88.940 1.00 75.69 394 SER A N 1
ATOM 3059 C CA . SER A 1 394 ? 84.749 20.377 -90.123 1.00 75.69 394 SER A CA 1
ATOM 3060 C C . SER A 1 394 ? 85.836 19.300 -89.971 1.00 75.69 394 SER A C 1
ATOM 3062 O O . SER A 1 394 ? 86.493 18.959 -90.960 1.00 75.69 394 SER A O 1
ATOM 3064 N N . LEU A 1 395 ? 86.003 18.726 -88.774 1.00 70.06 395 LEU A N 1
ATOM 3065 C CA . LEU A 1 395 ? 86.883 17.589 -88.480 1.00 70.06 395 LEU A CA 1
ATOM 3066 C C . LEU A 1 395 ? 86.132 16.241 -88.490 1.00 70.06 395 LEU A C 1
ATOM 3068 O O . LEU A 1 395 ? 86.768 15.184 -88.465 1.00 70.06 395 LEU A O 1
ATOM 3072 N N . GLY A 1 396 ? 84.799 16.263 -88.589 1.00 69.56 396 GLY A N 1
ATOM 3073 C CA . GLY A 1 396 ? 83.925 15.090 -88.598 1.00 69.56 396 GLY A CA 1
ATOM 3074 C C . GLY A 1 396 ? 83.438 14.651 -87.214 1.00 69.56 396 GLY A C 1
ATOM 3075 O O . GLY A 1 396 ? 82.897 13.549 -87.089 1.00 69.56 396 GLY A O 1
ATOM 3076 N N . LEU A 1 397 ? 83.613 15.473 -86.176 1.00 75.44 397 LEU A N 1
ATOM 3077 C CA . LEU A 1 397 ? 83.060 15.225 -84.852 1.00 75.44 397 LEU A CA 1
ATOM 3078 C C . LEU A 1 397 ? 81.625 15.766 -84.779 1.00 75.44 397 LEU A C 1
ATOM 3080 O O . LEU A 1 397 ? 81.371 16.967 -84.867 1.00 75.44 397 LEU A O 1
ATOM 3084 N N . ALA A 1 398 ? 80.672 14.850 -84.631 1.00 75.69 398 ALA A N 1
ATOM 3085 C CA . ALA A 1 398 ? 79.272 15.186 -84.406 1.00 75.69 398 ALA A CA 1
ATOM 3086 C C . ALA A 1 398 ? 79.010 15.584 -82.948 1.00 75.69 398 ALA A C 1
ATOM 3088 O O . ALA A 1 398 ? 79.681 15.095 -82.029 1.00 75.69 398 ALA A O 1
ATOM 3089 N N . ASP A 1 399 ? 77.974 16.389 -82.741 1.00 74.75 399 ASP A N 1
ATOM 3090 C CA . ASP A 1 399 ? 77.271 16.469 -81.464 1.00 74.75 399 ASP A CA 1
ATOM 3091 C C . ASP A 1 399 ? 76.828 15.052 -81.029 1.00 74.75 399 ASP A C 1
ATOM 3093 O O . ASP A 1 399 ? 76.365 14.257 -81.852 1.00 74.75 399 ASP A O 1
ATOM 3097 N N . ASN A 1 400 ? 77.017 14.697 -79.753 1.00 69.62 400 ASN A N 1
ATOM 3098 C CA . ASN A 1 400 ? 76.569 13.410 -79.194 1.00 69.62 400 ASN A CA 1
ATOM 3099 C C . ASN A 1 400 ? 75.321 13.532 -78.316 1.00 69.62 400 ASN A C 1
ATOM 3101 O O . ASN A 1 400 ? 74.832 12.518 -77.815 1.00 69.62 400 ASN A O 1
ATOM 3105 N N . THR A 1 401 ? 74.832 14.754 -78.144 1.00 76.44 401 THR A N 1
ATOM 3106 C CA . THR A 1 401 ? 73.555 15.109 -77.537 1.00 76.44 401 THR A CA 1
ATOM 3107 C C . THR A 1 401 ? 72.826 16.096 -78.458 1.00 76.44 401 THR A C 1
ATOM 3109 O O . THR A 1 401 ? 72.577 17.218 -78.026 1.00 76.44 401 THR A O 1
ATOM 3112 N N . PRO A 1 402 ? 72.497 15.714 -79.719 1.00 80.88 402 PRO A N 1
ATOM 3113 C CA . PRO A 1 402 ? 71.738 16.573 -80.625 1.00 80.88 402 PRO A CA 1
ATOM 3114 C C . PRO A 1 402 ? 70.514 17.162 -79.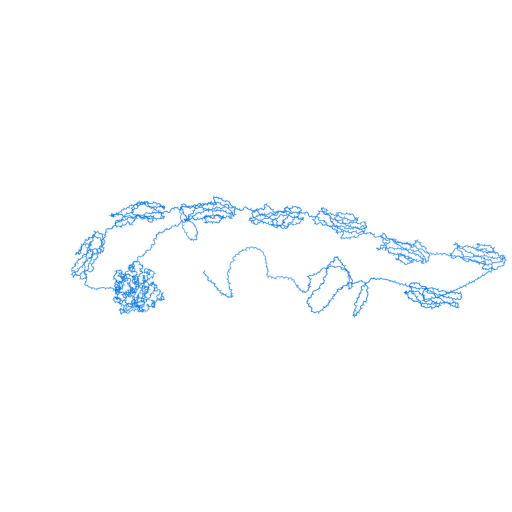931 1.00 80.88 402 PRO A C 1
ATOM 3116 O O . PRO A 1 402 ? 69.712 16.409 -79.365 1.00 80.88 402 PRO A O 1
ATOM 3119 N N . ASP A 1 403 ? 70.360 18.484 -79.981 1.00 85.06 403 ASP A N 1
ATOM 3120 C CA . ASP A 1 403 ? 69.203 19.129 -79.368 1.00 85.06 403 ASP A CA 1
ATOM 3121 C C . ASP A 1 403 ? 67.912 18.559 -79.974 1.00 85.06 403 ASP A C 1
ATOM 3123 O O . ASP A 1 403 ? 67.836 18.258 -81.171 1.00 85.06 403 ASP A O 1
ATOM 3127 N N . THR A 1 404 ? 66.940 18.289 -79.110 1.00 88.06 404 THR A N 1
ATOM 3128 C CA . THR A 1 404 ? 65.822 17.388 -79.391 1.00 88.06 404 THR A CA 1
ATOM 3129 C C . THR A 1 404 ? 64.536 17.959 -78.829 1.00 88.06 404 THR A C 1
ATOM 3131 O O . THR A 1 404 ? 64.389 18.120 -77.617 1.00 88.06 404 THR A O 1
ATOM 3134 N N . VAL A 1 405 ? 63.566 18.196 -79.711 1.00 90.12 405 VAL A N 1
ATOM 3135 C CA . VAL A 1 405 ? 62.253 18.722 -79.342 1.00 90.12 405 VAL A CA 1
ATOM 3136 C C . VAL A 1 405 ? 61.145 17.726 -79.668 1.00 90.12 405 VAL A C 1
ATOM 3138 O O . VAL A 1 405 ? 60.993 17.266 -80.801 1.00 90.12 405 VAL A O 1
ATOM 3141 N N . ARG A 1 406 ? 60.333 17.396 -78.663 1.00 90.19 406 ARG A N 1
ATOM 3142 C CA . ARG A 1 406 ? 59.200 16.482 -78.813 1.00 90.19 406 ARG A CA 1
ATOM 3143 C C . ARG A 1 406 ? 58.011 17.205 -79.432 1.00 90.19 406 ARG A C 1
ATOM 3145 O O . ARG A 1 406 ? 57.524 18.200 -78.885 1.00 90.19 406 ARG A O 1
ATOM 3152 N N . ILE A 1 407 ? 57.522 16.673 -80.549 1.00 90.25 407 ILE A N 1
ATOM 3153 C CA . ILE A 1 407 ? 56.286 17.096 -81.208 1.00 90.25 407 ILE A CA 1
ATOM 3154 C C . ILE A 1 407 ? 55.217 16.033 -80.953 1.00 90.25 407 ILE A C 1
ATOM 3156 O O . ILE A 1 407 ? 55.208 14.974 -81.580 1.00 90.25 407 ILE A O 1
ATOM 3160 N N . THR A 1 408 ? 54.306 16.320 -80.027 1.00 83.69 408 THR A N 1
ATOM 3161 C CA . THR A 1 408 ? 53.138 15.480 -79.748 1.00 83.69 408 THR A CA 1
ATOM 3162 C C . THR A 1 408 ? 51.997 15.892 -80.670 1.00 83.69 408 THR A C 1
ATOM 3164 O O . THR A 1 408 ? 51.480 17.005 -80.577 1.00 83.69 408 THR A O 1
ATOM 3167 N N . VAL A 1 409 ? 51.585 14.991 -81.551 1.00 81.19 409 VAL A N 1
ATOM 3168 C CA . VAL A 1 409 ? 50.478 15.185 -82.487 1.00 81.19 409 VAL A CA 1
ATOM 3169 C C . VAL A 1 409 ? 49.268 14.424 -81.961 1.00 81.19 409 VAL A C 1
ATOM 3171 O O . VAL A 1 409 ? 49.303 13.203 -81.814 1.00 81.19 409 VAL A O 1
ATOM 3174 N N . GLN A 1 410 ? 48.192 15.137 -81.655 1.00 75.19 410 GLN A N 1
ATOM 3175 C CA . GLN A 1 410 ? 46.966 14.564 -81.106 1.00 75.19 410 GLN A CA 1
ATOM 3176 C C . GLN A 1 410 ? 45.924 14.341 -82.206 1.00 75.19 410 GLN A C 1
ATOM 3178 O O . GLN A 1 410 ? 45.832 15.106 -83.166 1.00 75.19 410 GLN A O 1
ATOM 3183 N N . ALA A 1 411 ? 45.119 13.288 -82.066 1.00 66.50 411 ALA A N 1
ATOM 3184 C CA . ALA A 1 411 ? 43.894 13.157 -82.847 1.00 66.50 411 ALA A CA 1
ATOM 3185 C C . ALA A 1 411 ? 42.894 14.261 -82.439 1.00 66.50 411 ALA A C 1
ATOM 3187 O O . ALA A 1 411 ? 42.964 14.735 -81.301 1.00 66.50 411 ALA A O 1
ATOM 3188 N N . PRO A 1 412 ? 41.952 14.660 -83.316 1.00 63.69 412 PRO A N 1
ATOM 3189 C CA . PRO A 1 412 ? 40.819 15.485 -82.908 1.00 63.69 412 PRO A CA 1
ATOM 3190 C C . PRO A 1 412 ? 40.109 14.859 -81.701 1.00 63.69 412 PRO A C 1
ATOM 3192 O O . PRO A 1 412 ? 39.876 13.649 -81.678 1.00 63.69 412 PRO A O 1
ATOM 3195 N N . ALA A 1 413 ? 39.806 15.668 -80.687 1.00 65.50 413 ALA A N 1
ATOM 3196 C CA . ALA A 1 413 ? 39.146 15.186 -79.481 1.00 65.50 413 ALA A CA 1
ATOM 3197 C C . ALA A 1 413 ? 37.699 14.784 -79.795 1.00 65.50 413 ALA A C 1
ATOM 3199 O O . ALA A 1 413 ? 36.937 15.596 -80.313 1.00 65.50 413 ALA A O 1
ATOM 3200 N N . ASN A 1 414 ? 37.340 13.545 -79.457 1.00 75.88 414 ASN A N 1
ATOM 3201 C CA . ASN A 1 414 ? 35.980 13.041 -79.595 1.00 75.88 414 ASN A CA 1
ATOM 3202 C C . ASN A 1 414 ? 35.039 13.783 -78.635 1.00 75.88 414 ASN A C 1
ATOM 3204 O O . ASN A 1 414 ? 35.346 13.891 -77.443 1.00 75.88 414 ASN A O 1
ATOM 3208 N N . GLN A 1 415 ? 33.911 14.284 -79.132 1.00 78.50 415 GLN A N 1
ATOM 3209 C CA . GLN A 1 415 ? 32.906 14.966 -78.320 1.00 78.50 415 GLN A CA 1
ATOM 3210 C C . GLN A 1 415 ? 31.882 13.959 -77.791 1.00 78.50 415 GLN A C 1
ATOM 3212 O O . GLN A 1 415 ? 31.401 13.100 -78.522 1.00 78.50 415 GLN A O 1
ATOM 3217 N N . ALA A 1 416 ? 31.547 14.056 -76.504 1.00 82.44 416 ALA A N 1
ATOM 3218 C CA . ALA A 1 416 ? 30.604 13.132 -75.885 1.00 82.44 416 ALA A CA 1
ATOM 3219 C C . ALA A 1 416 ? 29.159 13.366 -76.372 1.00 82.44 416 ALA A C 1
ATOM 3221 O O . ALA A 1 416 ? 28.783 14.515 -76.635 1.00 82.44 416 ALA A O 1
ATOM 3222 N N . PRO A 1 417 ? 28.329 12.309 -76.444 1.00 87.44 417 PRO A N 1
ATOM 3223 C CA . PRO A 1 417 ? 26.903 12.450 -76.698 1.00 87.44 417 PRO A CA 1
ATOM 3224 C C . PRO A 1 417 ? 26.168 13.064 -75.495 1.00 87.44 417 PRO A C 1
ATOM 3226 O O . PRO A 1 417 ? 26.592 12.918 -74.352 1.00 87.44 417 PRO A O 1
ATOM 3229 N N . ASP A 1 418 ? 25.035 13.706 -75.775 1.00 85.94 418 ASP A N 1
ATOM 3230 C CA . ASP A 1 418 ? 24.106 14.332 -74.820 1.00 85.94 418 ASP A CA 1
ATOM 3231 C C . ASP A 1 418 ? 22.837 13.468 -74.704 1.00 85.94 418 ASP A C 1
ATOM 3233 O O . ASP A 1 418 ? 22.210 13.146 -75.726 1.00 85.94 418 ASP A O 1
ATOM 3237 N N . GLY A 1 419 ? 22.479 13.059 -73.480 1.00 88.38 419 GLY A N 1
ATOM 3238 C CA . GLY A 1 419 ? 21.306 12.250 -73.146 1.00 88.38 419 GLY A CA 1
ATOM 3239 C C . GLY A 1 419 ? 20.369 12.903 -72.127 1.00 88.38 419 GLY A C 1
ATOM 3240 O O . GLY A 1 419 ? 20.756 13.180 -70.999 1.00 88.38 419 GLY A O 1
ATOM 3241 N N . SER A 1 420 ? 19.088 13.054 -72.480 1.00 89.12 420 SER A N 1
ATOM 3242 C CA . SER A 1 420 ? 18.087 13.771 -71.668 1.00 89.12 420 SER A CA 1
ATOM 3243 C C . SER A 1 420 ? 16.801 12.976 -71.406 1.00 89.12 420 SER A C 1
ATOM 3245 O O . SER A 1 420 ? 16.177 12.423 -72.319 1.00 89.12 420 SER A O 1
ATOM 3247 N N . ILE A 1 421 ? 16.349 12.968 -70.150 1.00 92.81 421 ILE A N 1
ATOM 3248 C CA . ILE A 1 421 ? 15.131 12.314 -69.659 1.00 92.81 421 ILE A CA 1
ATOM 3249 C C . ILE A 1 421 ? 13.914 13.157 -70.058 1.00 92.81 421 ILE A C 1
ATOM 3251 O O . ILE A 1 421 ? 13.511 14.116 -69.400 1.00 92.81 421 ILE A O 1
ATOM 3255 N N . SER A 1 422 ? 13.256 12.768 -71.149 1.00 89.62 422 SER A N 1
ATOM 3256 C CA . SER A 1 422 ? 12.051 13.447 -71.635 1.00 89.62 422 SER A CA 1
ATOM 3257 C C . SER A 1 422 ? 10.840 13.217 -70.716 1.00 89.62 422 SER A C 1
ATOM 3259 O O . SER A 1 422 ? 9.949 14.067 -70.630 1.00 89.62 422 SER A O 1
ATOM 3261 N N . ARG A 1 423 ? 10.768 12.055 -70.044 1.00 89.81 423 ARG A N 1
ATOM 3262 C CA . ARG A 1 423 ? 9.766 11.724 -69.012 1.00 89.81 423 ARG A CA 1
ATOM 3263 C C . ARG A 1 423 ? 10.376 10.773 -67.967 1.00 89.81 423 ARG A C 1
ATOM 3265 O O . ARG A 1 423 ? 11.099 9.870 -68.382 1.00 89.81 423 ARG A O 1
ATOM 3272 N N . PRO A 1 424 ? 10.022 10.893 -66.671 1.00 89.56 424 PRO A N 1
ATOM 3273 C CA . PRO A 1 424 ? 9.290 12.009 -66.066 1.00 89.56 424 PRO A CA 1
ATOM 3274 C C . PRO A 1 424 ? 10.135 13.293 -66.097 1.00 89.56 424 PRO A C 1
ATOM 3276 O O . PRO A 1 424 ? 11.336 13.248 -65.880 1.00 89.56 424 PRO A O 1
ATOM 3279 N N . SER A 1 425 ? 9.506 14.441 -66.356 1.00 81.50 425 SER A N 1
ATOM 3280 C CA . SER A 1 425 ? 10.185 15.737 -66.531 1.00 81.50 425 SER A CA 1
ATOM 3281 C C . SER A 1 425 ? 10.581 16.387 -65.191 1.00 81.50 425 SER A C 1
ATOM 3283 O O . SER A 1 425 ? 10.191 17.522 -64.908 1.00 81.50 425 SER A O 1
ATOM 3285 N N . GLY A 1 426 ? 11.247 15.627 -64.322 1.00 85.50 426 GLY A N 1
ATOM 3286 C CA . GLY A 1 426 ? 11.560 15.997 -62.942 1.00 85.50 426 GLY A CA 1
ATOM 3287 C C . GLY A 1 426 ? 10.970 15.053 -61.888 1.00 85.50 426 GLY A C 1
ATOM 3288 O O . GLY A 1 426 ? 10.145 14.178 -62.174 1.00 85.50 426 GLY A O 1
ATOM 3289 N N . ASN A 1 427 ? 11.445 15.247 -60.656 1.00 91.56 427 ASN A N 1
ATOM 3290 C CA . ASN A 1 427 ? 11.335 14.311 -59.535 1.00 91.56 427 ASN A CA 1
ATOM 3291 C C . ASN A 1 427 ? 9.897 13.881 -59.202 1.00 91.56 427 ASN A C 1
ATOM 3293 O O . ASN A 1 427 ? 8.936 14.642 -59.357 1.00 91.56 427 ASN A O 1
ATOM 3297 N N . ARG A 1 428 ? 9.751 12.650 -58.700 1.00 90.00 428 ARG A N 1
ATOM 3298 C CA . ARG A 1 428 ? 8.460 12.022 -58.382 1.00 90.00 428 ARG A CA 1
ATOM 3299 C C . ARG A 1 428 ? 8.472 11.429 -56.977 1.00 90.00 428 ARG A C 1
ATOM 3301 O O . ARG A 1 428 ? 9.421 10.743 -56.614 1.00 90.00 428 ARG A O 1
ATOM 3308 N N . THR A 1 429 ? 7.372 11.603 -56.252 1.00 89.50 429 THR A N 1
ATOM 3309 C CA . THR A 1 429 ? 7.040 10.780 -55.082 1.00 89.50 429 THR A CA 1
ATOM 3310 C C . THR A 1 429 ? 5.918 9.819 -55.466 1.00 89.50 429 THR A C 1
ATOM 3312 O O . THR A 1 429 ? 4.965 10.240 -56.127 1.00 89.50 429 THR A O 1
ATOM 3315 N N . ILE A 1 430 ? 6.054 8.547 -55.095 1.00 87.88 430 ILE A N 1
ATOM 3316 C CA . ILE A 1 430 ? 5.098 7.455 -55.348 1.00 87.88 430 ILE A CA 1
ATOM 3317 C C . ILE A 1 430 ? 5.051 6.498 -54.145 1.00 87.88 430 ILE A C 1
ATOM 3319 O O . ILE A 1 430 ? 5.907 6.586 -53.263 1.00 87.88 430 ILE A O 1
ATOM 3323 N N . THR A 1 431 ? 4.100 5.566 -54.112 1.00 86.06 431 THR A N 1
ATOM 3324 C CA . THR A 1 431 ? 4.039 4.491 -53.108 1.00 86.06 431 THR A CA 1
ATOM 3325 C C . THR A 1 431 ? 4.626 3.190 -53.671 1.00 86.06 431 THR A C 1
ATOM 3327 O O . THR A 1 431 ? 4.600 2.942 -54.877 1.00 86.06 431 THR A O 1
ATOM 3330 N N . ALA A 1 432 ? 5.188 2.341 -52.811 1.00 83.31 432 ALA A N 1
ATOM 3331 C CA . ALA A 1 432 ? 5.697 1.028 -53.198 1.00 83.31 432 ALA A CA 1
ATOM 3332 C C . ALA A 1 432 ? 4.614 0.188 -53.913 1.00 83.31 432 ALA A C 1
ATOM 3334 O O . ALA A 1 432 ? 3.532 -0.045 -53.378 1.00 83.31 432 ALA A O 1
ATOM 3335 N N . GLY A 1 433 ? 4.915 -0.255 -55.138 1.00 81.38 433 GLY A N 1
ATOM 3336 C CA . GLY A 1 433 ? 3.995 -0.940 -56.055 1.00 81.38 433 GLY A CA 1
ATOM 3337 C C . GLY A 1 433 ? 3.544 -0.093 -57.258 1.00 81.38 433 GLY A C 1
ATOM 3338 O O . GLY A 1 433 ? 3.071 -0.657 -58.256 1.00 81.38 433 GLY A O 1
ATOM 3339 N N . ASP A 1 434 ? 3.734 1.228 -57.215 1.00 87.75 434 ASP A N 1
ATOM 3340 C CA . ASP A 1 434 ? 3.420 2.146 -58.317 1.00 87.75 434 ASP A CA 1
ATOM 3341 C C . ASP A 1 434 ? 4.369 2.003 -59.520 1.00 87.75 434 ASP A C 1
ATOM 3343 O O . ASP A 1 434 ? 5.430 1.372 -59.462 1.00 87.75 434 ASP A O 1
ATOM 3347 N N . GLN A 1 435 ? 3.973 2.615 -60.642 1.00 91.31 435 GLN A N 1
ATOM 3348 C CA . GLN A 1 435 ? 4.741 2.657 -61.886 1.00 91.31 435 GLN A CA 1
ATOM 3349 C C . GLN A 1 435 ? 5.033 4.087 -62.354 1.00 91.31 435 GLN A C 1
ATOM 3351 O O . GLN A 1 435 ? 4.146 4.939 -62.405 1.00 91.31 435 GLN A O 1
ATOM 3356 N N . VAL A 1 436 ? 6.271 4.323 -62.789 1.00 91.56 436 VAL A N 1
ATOM 3357 C CA . VAL A 1 436 ? 6.723 5.568 -63.429 1.00 91.56 436 VAL A CA 1
ATOM 3358 C C . VAL A 1 436 ? 7.099 5.259 -64.876 1.00 91.56 436 VAL A C 1
ATOM 3360 O O . VAL A 1 436 ? 7.661 4.209 -65.161 1.00 91.56 436 VAL A O 1
ATOM 3363 N N . THR A 1 437 ? 6.746 6.139 -65.817 1.00 93.31 437 THR A N 1
ATOM 3364 C CA . THR A 1 437 ? 7.023 5.916 -67.247 1.00 93.31 437 THR A CA 1
ATOM 3365 C C . THR A 1 437 ? 8.207 6.746 -67.716 1.00 93.31 437 THR A C 1
ATOM 3367 O O . THR A 1 437 ? 8.145 7.975 -67.647 1.00 93.31 437 THR A O 1
ATOM 3370 N N . PHE A 1 438 ? 9.228 6.061 -68.229 1.00 94.00 438 PHE A N 1
ATOM 3371 C CA . PHE A 1 438 ? 10.505 6.629 -68.644 1.00 94.00 438 PHE A CA 1
ATOM 3372 C C . PHE A 1 438 ? 10.674 6.613 -70.168 1.00 94.00 438 PHE A C 1
ATOM 3374 O O . PHE A 1 438 ? 10.391 5.604 -70.823 1.00 94.00 438 PHE A O 1
ATOM 3381 N N . THR A 1 439 ? 11.116 7.746 -70.716 1.00 93.25 439 THR A N 1
ATOM 3382 C CA . THR A 1 439 ? 11.413 7.965 -72.146 1.00 93.25 439 THR A CA 1
ATOM 3383 C C . THR A 1 439 ? 12.482 9.046 -72.290 1.00 93.25 439 THR A C 1
ATOM 3385 O O . THR A 1 439 ? 12.439 10.001 -71.509 1.00 93.25 439 THR A O 1
ATOM 3388 N N . ALA A 1 440 ? 13.368 8.958 -73.284 1.00 91.69 440 ALA A N 1
ATOM 3389 C CA . ALA A 1 440 ? 14.522 9.858 -73.414 1.00 91.69 440 ALA A CA 1
ATOM 3390 C C . ALA A 1 440 ? 14.856 10.315 -74.848 1.00 91.69 440 ALA A C 1
ATOM 3392 O O . ALA A 1 440 ? 14.469 9.706 -75.853 1.00 91.69 440 ALA A O 1
ATOM 3393 N N . SER A 1 441 ? 15.635 11.392 -74.935 1.00 89.75 441 SER A N 1
ATOM 3394 C CA . SER A 1 441 ? 16.296 11.922 -76.132 1.00 89.75 441 SER A CA 1
ATOM 3395 C C . SER A 1 441 ? 17.811 11.740 -76.037 1.00 89.75 441 SER A C 1
ATOM 3397 O O . SER A 1 441 ? 18.363 11.706 -74.945 1.00 89.75 441 SER A O 1
ATOM 3399 N N . ALA A 1 442 ? 18.471 11.587 -77.187 1.00 89.56 442 ALA A N 1
ATOM 3400 C CA . ALA A 1 442 ? 19.916 11.410 -77.275 1.00 89.56 442 ALA A CA 1
ATOM 3401 C C . ALA A 1 442 ? 20.446 11.954 -78.611 1.00 89.56 442 ALA A C 1
ATOM 3403 O O . ALA A 1 442 ? 19.794 11.749 -79.645 1.00 89.56 442 ALA A O 1
ATOM 3404 N N . SER A 1 443 ? 21.612 12.598 -78.600 1.00 86.88 443 SER A N 1
ATOM 3405 C CA . SER A 1 443 ? 22.294 13.117 -79.796 1.00 86.88 443 SER A CA 1
ATOM 3406 C C . SER A 1 443 ? 23.811 13.139 -79.630 1.00 86.88 443 SER A C 1
ATOM 3408 O O . SER A 1 443 ? 24.306 13.286 -78.522 1.00 86.88 443 SER A O 1
ATOM 3410 N N . ASP A 1 444 ? 24.533 13.026 -80.743 1.00 86.25 444 ASP A N 1
ATOM 3411 C CA . ASP A 1 444 ? 25.997 13.007 -80.796 1.00 86.25 444 ASP A CA 1
ATOM 3412 C C . ASP A 1 444 ? 26.515 14.200 -81.627 1.00 86.25 444 ASP A C 1
ATOM 3414 O O . ASP A 1 444 ? 25.999 14.392 -82.737 1.00 86.25 444 ASP A O 1
ATOM 3418 N N . PRO A 1 445 ? 27.471 15.018 -81.137 1.00 80.75 445 PRO A N 1
ATOM 3419 C CA . PRO A 1 445 ? 27.969 16.182 -81.880 1.00 80.75 445 PRO A CA 1
ATOM 3420 C C . PRO A 1 445 ? 28.788 15.835 -83.132 1.00 80.75 445 PRO A C 1
ATOM 3422 O O . PRO A 1 445 ? 28.724 16.577 -84.114 1.00 80.75 445 PRO A O 1
ATOM 3425 N N . ASP A 1 446 ? 29.529 14.723 -83.109 1.00 80.25 446 ASP A N 1
ATOM 3426 C CA . ASP A 1 446 ? 30.441 14.307 -84.187 1.00 80.25 446 ASP A CA 1
ATOM 3427 C C . ASP A 1 446 ? 29.781 13.304 -85.163 1.00 80.25 446 ASP A C 1
ATOM 3429 O O . ASP A 1 446 ? 30.228 13.130 -86.300 1.00 80.25 446 ASP A O 1
ATOM 3433 N N . GLY A 1 447 ? 28.659 12.696 -84.760 1.00 80.19 447 GLY A N 1
ATOM 3434 C CA . GLY A 1 447 ? 27.850 11.758 -85.543 1.00 80.19 447 GLY A CA 1
ATOM 3435 C C . GLY A 1 447 ? 28.143 10.276 -85.273 1.00 80.19 447 GLY A C 1
ATOM 3436 O O . GLY A 1 447 ? 27.710 9.419 -86.056 1.00 80.19 447 GLY A O 1
ATOM 3437 N N . ASN A 1 448 ? 28.854 9.963 -84.186 1.00 82.25 448 ASN A N 1
ATOM 3438 C CA . ASN A 1 448 ? 29.357 8.633 -83.837 1.00 82.25 448 ASN A CA 1
ATOM 3439 C C . ASN A 1 448 ? 28.223 7.651 -83.509 1.00 82.25 448 ASN A C 1
ATOM 3441 O O . ASN A 1 448 ? 27.740 7.533 -82.382 1.00 82.25 448 ASN A O 1
ATOM 3445 N N . THR A 1 449 ? 27.769 6.930 -84.533 1.00 81.38 449 THR A N 1
ATOM 3446 C CA . THR A 1 449 ? 26.587 6.066 -84.479 1.00 81.38 449 THR A CA 1
ATOM 3447 C C . THR A 1 449 ? 26.917 4.615 -84.856 1.00 81.38 449 THR A C 1
ATOM 3449 O O . THR A 1 449 ? 27.760 4.377 -85.722 1.00 81.38 449 THR A O 1
ATOM 3452 N N . PRO A 1 450 ? 26.245 3.611 -84.252 1.00 84.00 450 PRO A N 1
ATOM 3453 C CA . PRO A 1 450 ? 25.071 3.715 -83.381 1.00 84.00 450 PRO A CA 1
ATOM 3454 C C . PRO A 1 450 ? 25.391 4.151 -81.945 1.00 84.00 450 PRO A C 1
ATOM 3456 O O . PRO A 1 450 ? 26.381 3.720 -81.363 1.00 84.00 450 PRO A O 1
ATOM 3459 N N . LEU A 1 451 ? 24.485 4.942 -81.366 1.00 90.75 451 LEU A N 1
ATOM 3460 C CA . LEU A 1 451 ? 24.464 5.218 -79.930 1.00 90.75 451 LEU A CA 1
ATOM 3461 C C . LEU A 1 451 ? 23.969 3.994 -79.149 1.00 90.75 451 LEU A C 1
ATOM 3463 O O . LEU A 1 451 ? 23.069 3.275 -79.595 1.00 90.75 451 LEU A O 1
ATOM 3467 N N . SER A 1 452 ? 24.514 3.816 -77.952 1.00 90.56 452 SER A N 1
ATOM 3468 C CA . SER A 1 452 ? 24.049 2.876 -76.933 1.00 90.56 452 SER A CA 1
ATOM 3469 C C . SER A 1 452 ? 23.478 3.623 -75.722 1.00 90.56 452 SER A C 1
ATOM 3471 O O . SER A 1 452 ? 23.740 4.812 -75.529 1.00 90.56 452 SER A O 1
ATOM 3473 N N . TYR A 1 453 ? 22.643 2.938 -74.939 1.00 94.12 453 TYR A N 1
ATOM 3474 C CA . TYR A 1 453 ? 21.833 3.538 -73.877 1.00 94.12 453 TYR A CA 1
ATOM 3475 C C . TYR A 1 453 ? 21.892 2.697 -72.602 1.00 94.12 453 TYR A C 1
ATOM 3477 O O . TYR A 1 453 ? 21.878 1.465 -72.676 1.00 94.12 453 TYR A O 1
ATOM 3485 N N . LEU A 1 454 ? 21.871 3.354 -71.443 1.00 93.81 454 LEU A N 1
ATOM 3486 C CA . LEU A 1 454 ? 21.735 2.713 -70.139 1.00 93.81 454 LEU A CA 1
ATOM 3487 C C . LEU A 1 454 ? 20.857 3.556 -69.206 1.00 93.81 454 LEU A C 1
ATOM 3489 O O . LEU A 1 454 ? 21.236 4.645 -68.788 1.00 93.81 454 LEU A O 1
ATOM 3493 N N . TRP A 1 455 ? 19.709 3.003 -68.828 1.00 94.88 455 TRP A N 1
ATOM 3494 C CA . TRP A 1 455 ? 18.930 3.445 -67.676 1.00 94.88 455 TRP A CA 1
ATOM 3495 C C . TRP A 1 455 ? 19.396 2.702 -66.429 1.00 94.88 455 TRP A C 1
ATOM 3497 O O . TRP A 1 455 ? 19.257 1.474 -66.357 1.00 94.88 455 TRP A O 1
ATOM 3507 N N . ASN A 1 456 ? 19.895 3.443 -65.442 1.00 93.50 456 ASN A N 1
ATOM 3508 C CA . ASN A 1 456 ? 20.154 2.935 -64.101 1.00 93.50 456 ASN A CA 1
ATOM 3509 C C . ASN A 1 456 ? 19.008 3.349 -63.172 1.00 93.50 456 ASN A C 1
ATOM 3511 O O . ASN A 1 456 ? 18.783 4.540 -62.989 1.00 93.50 456 ASN A O 1
ATOM 3515 N N . PHE A 1 457 ? 18.296 2.392 -62.572 1.00 94.19 457 PHE A N 1
ATOM 3516 C CA . PHE A 1 457 ? 17.203 2.667 -61.626 1.00 94.19 457 PHE A CA 1
ATOM 3517 C C . PHE A 1 457 ? 17.636 2.580 -60.154 1.00 94.19 457 PHE A C 1
ATOM 3519 O O . PHE A 1 457 ? 16.784 2.433 -59.278 1.00 94.19 457 PHE A O 1
ATOM 3526 N N . ASP A 1 458 ? 18.946 2.644 -59.888 1.00 91.50 458 ASP A N 1
ATOM 3527 C CA . ASP A 1 458 ? 19.528 2.776 -58.543 1.00 91.50 458 ASP A CA 1
ATOM 3528 C C . ASP A 1 458 ? 19.089 1.654 -57.570 1.00 91.50 458 ASP A C 1
ATOM 3530 O O . ASP A 1 458 ? 18.844 1.847 -56.384 1.00 91.50 458 ASP A O 1
ATOM 3534 N N . GLY A 1 459 ? 18.891 0.445 -58.110 1.00 85.12 459 GLY A N 1
ATOM 3535 C CA . GLY A 1 459 ? 18.387 -0.721 -57.373 1.00 85.12 459 GLY A CA 1
ATOM 3536 C C . GLY A 1 459 ? 16.876 -0.726 -57.088 1.00 85.12 459 GLY A C 1
ATOM 3537 O O . GLY A 1 459 ? 16.348 -1.755 -56.665 1.00 85.12 459 GLY A O 1
ATOM 3538 N N . GLY A 1 460 ? 16.150 0.362 -57.365 1.00 84.38 460 GLY A N 1
ATOM 3539 C CA . GLY A 1 460 ? 14.692 0.440 -57.210 1.00 84.38 460 GLY A CA 1
ATOM 3540 C C . GLY A 1 460 ? 13.902 -0.360 -58.256 1.00 84.38 460 GLY A C 1
ATOM 3541 O O . GLY A 1 460 ? 12.760 -0.756 -58.008 1.00 84.38 460 GLY A O 1
ATOM 3542 N N . ALA A 1 461 ? 14.525 -0.631 -59.407 1.00 88.94 461 ALA A N 1
ATOM 3543 C CA . ALA A 1 461 ? 14.043 -1.519 -60.462 1.00 88.94 461 ALA A CA 1
ATOM 3544 C C . ALA A 1 461 ? 15.223 -2.123 -61.256 1.00 88.94 461 ALA A C 1
ATOM 3546 O O . ALA A 1 461 ? 16.382 -1.787 -61.019 1.00 88.94 461 ALA A O 1
ATOM 3547 N N . ALA A 1 462 ? 14.940 -3.021 -62.206 1.00 89.50 462 ALA A N 1
ATOM 3548 C CA . ALA A 1 462 ? 15.963 -3.609 -63.073 1.00 89.50 462 ALA A CA 1
ATOM 3549 C C . ALA A 1 462 ? 16.372 -2.651 -64.209 1.00 89.50 462 ALA A C 1
ATOM 3551 O O . ALA A 1 462 ? 15.514 -2.146 -64.935 1.00 89.50 462 ALA A O 1
ATOM 3552 N N . ASN A 1 463 ? 17.681 -2.441 -64.372 1.00 91.88 463 ASN A N 1
ATOM 3553 C CA . ASN A 1 463 ? 18.276 -1.551 -65.377 1.00 91.88 463 ASN A CA 1
ATOM 3554 C C . ASN A 1 463 ? 17.940 -1.965 -66.821 1.00 91.88 463 ASN A C 1
ATOM 3556 O O . ASN A 1 463 ? 17.720 -3.142 -67.111 1.00 91.88 463 ASN A O 1
ATOM 3560 N N . SER A 1 464 ? 17.919 -0.992 -67.738 1.00 92.56 464 SER A N 1
ATOM 3561 C CA . SER A 1 464 ? 17.484 -1.189 -69.130 1.00 92.56 464 SER A CA 1
ATOM 3562 C C . SER A 1 464 ? 18.432 -0.551 -70.141 1.00 92.56 464 SER A C 1
ATOM 3564 O O . SER A 1 464 ? 18.821 0.600 -69.986 1.00 92.56 464 SER A O 1
ATOM 3566 N N . THR A 1 465 ? 18.706 -1.260 -71.237 1.00 92.12 465 THR A N 1
ATOM 3567 C CA . THR A 1 465 ? 19.437 -0.740 -72.407 1.00 92.12 465 THR A CA 1
ATOM 3568 C C . THR A 1 465 ? 18.526 -0.283 -73.556 1.00 92.12 465 THR A C 1
ATOM 3570 O O . THR A 1 465 ? 19.001 0.225 -74.571 1.00 92.12 465 THR A O 1
ATOM 3573 N N . ASN A 1 466 ? 17.202 -0.411 -73.410 1.00 90.50 466 ASN A N 1
ATOM 3574 C CA . ASN A 1 466 ? 16.250 0.236 -74.315 1.00 90.50 466 ASN A CA 1
ATOM 3575 C C . ASN A 1 466 ? 16.243 1.748 -74.055 1.00 90.50 466 ASN A C 1
ATOM 3577 O O . ASN A 1 466 ? 16.084 2.157 -72.905 1.00 90.50 466 ASN A O 1
ATOM 3581 N N . ARG A 1 467 ? 16.312 2.561 -75.120 1.00 88.56 467 ARG A N 1
ATOM 3582 C CA . ARG A 1 467 ? 16.176 4.028 -75.054 1.00 88.56 467 ARG A CA 1
ATOM 3583 C C . ARG A 1 467 ? 14.913 4.468 -74.306 1.00 88.56 467 ARG A C 1
ATOM 3585 O O . ARG A 1 467 ? 14.985 5.329 -73.439 1.00 88.56 467 ARG A O 1
ATOM 3592 N N . ASP A 1 468 ? 13.782 3.845 -74.626 1.00 91.94 468 ASP A N 1
ATOM 3593 C CA . ASP A 1 468 ? 12.475 4.118 -74.028 1.00 91.94 468 ASP A CA 1
ATOM 3594 C C . ASP A 1 468 ? 11.952 2.839 -73.340 1.00 91.94 468 ASP A C 1
ATOM 3596 O O . ASP A 1 468 ? 11.290 2.020 -73.983 1.00 91.94 468 ASP A O 1
ATOM 3600 N N . PRO A 1 469 ? 12.266 2.605 -72.050 1.00 89.75 469 PRO A N 1
ATOM 3601 C CA . PRO A 1 469 ? 11.879 1.384 -71.337 1.00 89.75 469 PRO A CA 1
ATOM 3602 C C . PRO A 1 469 ? 10.393 1.340 -70.951 1.00 89.75 469 PRO A C 1
ATOM 3604 O O . PRO A 1 469 ? 9.883 0.278 -70.598 1.00 89.75 469 PRO A O 1
ATOM 3607 N N . GLY A 1 470 ? 9.675 2.466 -71.030 1.00 89.94 470 GLY A N 1
ATOM 3608 C CA . GLY A 1 470 ? 8.247 2.519 -70.733 1.00 89.94 470 GLY A CA 1
ATOM 3609 C C . GLY A 1 470 ? 7.957 2.542 -69.231 1.00 89.94 470 GLY A C 1
ATOM 3610 O O . GLY A 1 470 ? 8.615 3.259 -68.479 1.00 89.94 470 GLY A O 1
ATOM 3611 N N . SER A 1 471 ? 6.908 1.840 -68.799 1.00 91.38 471 SER A N 1
ATOM 3612 C CA . SER A 1 471 ? 6.398 1.893 -67.421 1.00 91.38 471 SER A CA 1
ATOM 3613 C C . SER A 1 471 ? 7.125 0.908 -66.499 1.00 91.38 471 SER A C 1
ATOM 3615 O O . SER A 1 471 ? 6.923 -0.302 -66.577 1.00 91.38 471 SER A O 1
ATOM 3617 N N . VAL A 1 472 ? 7.946 1.444 -65.598 1.00 91.75 472 VAL A N 1
ATOM 3618 C CA . VAL A 1 472 ? 8.804 0.714 -64.656 1.00 91.75 472 VAL A CA 1
ATOM 3619 C C . VAL A 1 472 ? 8.189 0.765 -63.256 1.00 91.75 472 VAL A C 1
ATOM 3621 O O . VAL A 1 472 ? 7.767 1.829 -62.803 1.00 91.75 472 VAL A O 1
ATOM 3624 N N . ARG A 1 473 ? 8.110 -0.387 -62.576 1.00 91.94 473 ARG A N 1
ATOM 3625 C CA . ARG A 1 473 ? 7.537 -0.530 -61.224 1.00 91.94 473 ARG A CA 1
ATOM 3626 C C . ARG A 1 473 ? 8.625 -0.490 -60.156 1.00 91.94 473 ARG A C 1
ATOM 3628 O O . ARG A 1 473 ? 9.581 -1.253 -60.256 1.00 91.94 473 ARG A O 1
ATOM 3635 N N . PHE A 1 474 ? 8.401 0.292 -59.104 1.00 90.88 474 PHE A N 1
ATOM 3636 C CA . PHE A 1 474 ? 9.244 0.309 -57.907 1.00 90.88 474 PHE A CA 1
ATOM 3637 C C . PHE A 1 474 ? 8.502 -0.380 -56.759 1.00 90.88 474 PHE A C 1
ATOM 3639 O O . PHE A 1 474 ? 7.432 0.071 -56.360 1.00 90.88 474 PHE A O 1
ATOM 3646 N N . ASN A 1 475 ? 9.040 -1.487 -56.241 1.00 83.38 475 ASN A N 1
ATOM 3647 C CA . ASN A 1 475 ? 8.375 -2.295 -55.201 1.00 83.38 475 ASN A CA 1
ATOM 3648 C C . ASN A 1 475 ? 8.893 -2.027 -53.781 1.00 83.38 475 ASN A C 1
ATOM 3650 O O . ASN A 1 475 ? 8.274 -2.466 -52.818 1.00 83.38 475 ASN A O 1
ATOM 3654 N N . THR A 1 476 ? 10.028 -1.344 -53.654 1.00 84.50 476 THR A N 1
ATOM 3655 C CA . THR A 1 476 ? 10.752 -1.180 -52.391 1.00 84.50 476 THR A CA 1
ATOM 3656 C C . THR A 1 476 ? 10.701 0.288 -51.965 1.00 84.50 476 THR A C 1
ATOM 3658 O O . THR A 1 476 ? 10.951 1.154 -52.805 1.00 84.50 476 THR A O 1
ATOM 3661 N N . PRO A 1 477 ? 10.383 0.603 -50.696 1.00 84.38 477 PRO A N 1
ATOM 3662 C CA . PRO A 1 477 ? 10.515 1.957 -50.172 1.00 84.38 477 PRO A CA 1
ATOM 3663 C C . PRO A 1 477 ? 11.974 2.426 -50.190 1.00 84.38 477 PRO A C 1
ATOM 3665 O O . PRO A 1 477 ? 12.877 1.682 -49.812 1.00 84.38 477 PRO A O 1
ATOM 3668 N N . GLY A 1 478 ? 12.207 3.668 -50.603 1.00 85.88 478 GLY A N 1
ATOM 3669 C CA . GLY A 1 478 ? 13.547 4.213 -50.785 1.00 85.88 478 GLY A CA 1
ATOM 3670 C C . GLY A 1 478 ? 13.544 5.558 -51.503 1.00 85.88 478 GLY A C 1
ATOM 3671 O O . GLY A 1 478 ? 12.518 6.222 -51.653 1.00 85.88 478 GLY A O 1
ATOM 3672 N N . THR A 1 479 ? 14.713 5.989 -51.955 1.00 89.00 479 THR A N 1
ATOM 3673 C CA . THR A 1 479 ? 14.856 7.097 -52.902 1.00 89.00 479 THR A CA 1
ATOM 3674 C C . THR A 1 479 ? 15.916 6.693 -53.905 1.00 89.00 479 THR A C 1
ATOM 3676 O O . THR A 1 479 ? 16.993 6.277 -53.496 1.00 89.00 479 THR A O 1
ATOM 3679 N N . TYR A 1 480 ? 15.559 6.779 -55.181 1.00 92.25 480 TYR A N 1
ATOM 3680 C CA . TYR A 1 480 ? 16.316 6.237 -56.299 1.00 92.25 480 TYR A CA 1
ATOM 3681 C C . TYR A 1 480 ? 16.636 7.362 -57.274 1.00 92.25 480 TYR A C 1
ATOM 3683 O O . TYR A 1 480 ? 15.711 7.978 -57.816 1.00 92.25 480 TYR A O 1
ATOM 3691 N N . ASP A 1 481 ? 17.918 7.638 -57.493 1.00 92.62 481 ASP A N 1
ATOM 3692 C CA . ASP A 1 481 ? 18.355 8.633 -58.473 1.00 92.62 481 ASP A CA 1
ATOM 3693 C C . ASP A 1 481 ? 18.528 7.953 -59.833 1.00 92.62 481 ASP A C 1
ATOM 3695 O O . ASP A 1 481 ? 19.556 7.358 -60.149 1.00 92.62 481 ASP A O 1
ATOM 3699 N N . VAL A 1 482 ? 17.458 7.996 -60.630 1.00 94.19 482 VAL A N 1
ATOM 3700 C CA . VAL A 1 482 ? 17.374 7.287 -61.907 1.00 94.19 482 VAL A CA 1
ATOM 3701 C C . VAL A 1 482 ? 18.146 8.056 -62.971 1.00 94.19 482 VAL A C 1
ATOM 3703 O O . VAL A 1 482 ? 17.710 9.138 -63.367 1.00 94.19 482 VAL A O 1
ATOM 3706 N N . THR A 1 483 ? 19.253 7.493 -63.457 1.00 92.62 483 THR A N 1
ATOM 3707 C CA . THR A 1 483 ? 20.119 8.122 -64.467 1.00 92.62 483 THR A CA 1
ATOM 3708 C C . THR A 1 483 ? 19.872 7.541 -65.861 1.00 92.62 483 THR A C 1
ATOM 3710 O O . THR A 1 483 ? 19.607 6.342 -66.009 1.00 92.62 483 THR A O 1
ATOM 3713 N N . PHE A 1 484 ? 20.008 8.373 -66.894 1.00 94.50 484 PHE A N 1
ATOM 3714 C CA . PHE A 1 484 ? 20.026 7.960 -68.298 1.00 94.50 484 PHE A CA 1
ATOM 3715 C C . PHE A 1 484 ? 21.370 8.316 -68.937 1.00 94.50 484 PHE A C 1
ATOM 3717 O O . PHE A 1 484 ? 21.641 9.473 -69.239 1.00 94.50 484 PHE A O 1
ATOM 3724 N N . THR A 1 485 ? 22.217 7.311 -69.150 1.00 91.62 485 THR A N 1
ATOM 3725 C CA . THR A 1 485 ? 23.524 7.466 -69.797 1.00 91.62 485 THR A CA 1
ATOM 3726 C C . THR A 1 485 ? 23.435 7.081 -71.270 1.00 91.62 485 THR A C 1
ATOM 3728 O O . THR A 1 485 ? 22.895 6.027 -71.620 1.00 91.62 485 THR A O 1
ATOM 3731 N N . VAL A 1 486 ? 24.017 7.912 -72.131 1.00 91.94 486 VAL A N 1
ATOM 3732 C CA . VAL A 1 486 ? 24.256 7.619 -73.551 1.00 91.94 486 VAL A CA 1
ATOM 3733 C C . VAL A 1 486 ? 25.744 7.326 -73.744 1.00 91.94 486 VAL A C 1
ATOM 3735 O O . VAL A 1 486 ? 26.587 7.853 -73.020 1.00 91.94 486 VAL A O 1
ATOM 3738 N N . THR A 1 487 ? 26.095 6.460 -74.691 1.00 90.38 487 THR A N 1
ATOM 3739 C CA . THR A 1 487 ? 27.495 6.188 -75.056 1.00 90.38 487 THR A CA 1
ATOM 3740 C C . THR A 1 487 ? 27.611 5.973 -76.558 1.00 90.38 487 THR A C 1
ATOM 3742 O O . THR A 1 487 ? 26.794 5.254 -77.142 1.00 90.38 487 THR A O 1
ATOM 3745 N N . ASP A 1 488 ? 28.591 6.624 -77.178 1.00 89.38 488 ASP A N 1
ATOM 3746 C CA . ASP A 1 488 ? 28.775 6.642 -78.628 1.00 89.38 488 ASP A CA 1
ATOM 3747 C C . ASP A 1 488 ? 29.374 5.340 -79.191 1.00 89.38 488 ASP A C 1
ATOM 3749 O O . ASP A 1 488 ? 29.696 4.395 -78.462 1.00 89.38 488 ASP A O 1
ATOM 3753 N N . SER A 1 489 ? 29.537 5.278 -80.515 1.00 85.88 489 SER A N 1
ATOM 3754 C CA . SER A 1 489 ? 30.142 4.118 -81.184 1.00 85.88 489 SER A CA 1
ATOM 3755 C C . SER A 1 489 ? 31.654 3.953 -80.952 1.00 85.88 489 SER A C 1
ATOM 3757 O O . SER A 1 489 ? 32.219 2.953 -81.398 1.00 85.88 489 SER A O 1
ATOM 3759 N N . LEU A 1 490 ? 32.315 4.913 -80.298 1.00 83.75 490 LEU A N 1
ATOM 3760 C CA . LEU A 1 490 ? 33.741 4.890 -79.948 1.00 83.75 490 LEU A CA 1
ATOM 3761 C C . LEU A 1 490 ? 33.975 4.575 -78.456 1.00 83.75 490 LEU A C 1
ATOM 3763 O O . LEU A 1 490 ? 35.116 4.347 -78.052 1.00 83.75 490 LEU A O 1
ATOM 3767 N N . GLY A 1 491 ? 32.908 4.493 -77.655 1.00 82.31 491 GLY A N 1
ATOM 3768 C CA . GLY A 1 491 ? 32.940 4.186 -76.225 1.00 82.31 491 GLY A CA 1
ATOM 3769 C C . GLY A 1 491 ? 32.982 5.413 -75.309 1.00 82.31 491 GLY A C 1
ATOM 3770 O O . GLY A 1 491 ? 33.179 5.250 -74.104 1.00 82.31 491 GLY A O 1
ATOM 3771 N N . LEU A 1 492 ? 32.796 6.625 -75.839 1.00 85.12 492 LEU A N 1
ATOM 3772 C CA . LEU A 1 492 ? 32.698 7.845 -75.044 1.00 85.12 492 LEU A CA 1
ATOM 3773 C C . LEU A 1 492 ? 31.265 8.018 -74.525 1.00 85.12 492 LEU A C 1
ATOM 3775 O O . LEU A 1 492 ? 30.305 8.107 -75.292 1.00 85.12 492 LEU A O 1
ATOM 3779 N N . ALA A 1 493 ? 31.127 8.034 -73.202 1.00 87.06 493 ALA A N 1
ATOM 3780 C CA . ALA A 1 493 ? 29.857 8.241 -72.522 1.00 87.06 493 ALA A CA 1
ATOM 3781 C C . ALA A 1 493 ? 29.567 9.729 -72.294 1.00 87.06 493 ALA A C 1
ATOM 3783 O O . ALA A 1 493 ? 30.493 10.529 -72.148 1.00 87.06 493 ALA A O 1
ATOM 3784 N N . ASP A 1 494 ? 28.281 10.066 -72.195 1.00 88.38 494 ASP A N 1
ATOM 3785 C CA . ASP A 1 494 ? 27.812 11.336 -71.640 1.00 88.38 494 ASP A CA 1
ATOM 3786 C C . ASP A 1 494 ? 28.439 11.547 -70.240 1.00 88.38 494 ASP A C 1
ATOM 3788 O O . ASP A 1 494 ? 28.216 10.720 -69.346 1.00 88.38 494 ASP A O 1
ATOM 3792 N N . PRO A 1 495 ? 29.248 12.605 -70.024 1.00 82.00 495 PRO A N 1
ATOM 3793 C CA . PRO A 1 495 ? 29.890 12.883 -68.739 1.00 82.00 495 PRO A CA 1
ATOM 3794 C C . PRO A 1 495 ? 28.920 13.474 -67.705 1.00 82.00 495 PRO A C 1
ATOM 3796 O O . PRO A 1 495 ? 29.283 13.631 -66.538 1.00 82.00 495 PRO A O 1
ATOM 3799 N N . THR A 1 496 ? 27.700 13.816 -68.121 1.00 85.88 496 THR A N 1
ATOM 3800 C CA . THR A 1 496 ? 26.647 14.449 -67.323 1.00 85.88 496 THR A CA 1
ATOM 3801 C C . THR A 1 496 ? 25.279 13.764 -67.507 1.00 85.88 496 THR A C 1
ATOM 3803 O O . THR A 1 496 ? 24.313 14.457 -67.825 1.00 85.88 496 THR A O 1
ATOM 3806 N N . PRO A 1 497 ? 25.145 12.435 -67.276 1.00 87.31 497 PRO A N 1
ATOM 3807 C CA . PRO A 1 497 ? 23.893 11.712 -67.515 1.00 87.31 497 PRO A CA 1
ATOM 3808 C C . PRO A 1 497 ? 22.694 12.354 -66.809 1.00 87.31 497 PRO A C 1
ATOM 3810 O O . PRO A 1 497 ? 22.694 12.493 -65.578 1.00 87.31 497 PRO A O 1
ATOM 3813 N N . ASP A 1 498 ? 21.654 12.710 -67.564 1.00 91.38 498 ASP A N 1
ATOM 3814 C CA . ASP A 1 498 ? 20.454 13.311 -66.981 1.00 91.38 498 ASP A CA 1
ATOM 3815 C C . ASP A 1 498 ? 19.808 12.353 -65.965 1.00 91.38 498 ASP A C 1
ATOM 3817 O O . ASP A 1 498 ? 19.825 11.126 -66.119 1.00 91.38 498 ASP A O 1
ATOM 3821 N N . THR A 1 499 ? 19.309 12.918 -64.869 1.00 91.62 499 THR A N 1
ATOM 3822 C CA . THR A 1 499 ? 19.034 12.199 -63.622 1.00 91.62 499 THR A CA 1
ATOM 3823 C C . THR A 1 499 ? 17.754 12.702 -62.968 1.00 91.62 499 THR A C 1
ATOM 3825 O O . THR A 1 499 ? 17.591 13.897 -62.719 1.00 91.62 499 THR A O 1
ATOM 3828 N N . VAL A 1 500 ? 16.852 11.781 -62.616 1.00 93.56 500 VAL A N 1
ATOM 3829 C CA . VAL A 1 500 ? 15.570 12.104 -61.978 1.00 93.56 500 VAL A CA 1
ATOM 3830 C C . VAL A 1 500 ? 15.321 11.282 -60.714 1.00 93.56 500 VAL A C 1
ATOM 3832 O O . VAL A 1 500 ? 15.370 10.053 -60.716 1.00 93.56 500 VAL A O 1
ATOM 3835 N N . ARG A 1 501 ? 15.004 11.968 -59.612 1.00 93.06 501 ARG A N 1
ATOM 3836 C CA . ARG A 1 501 ? 14.795 11.338 -58.304 1.00 93.06 501 ARG A CA 1
ATOM 3837 C C . ARG A 1 501 ? 13.389 10.764 -58.171 1.00 93.06 501 ARG A C 1
ATOM 3839 O O . ARG A 1 501 ? 12.399 11.495 -58.296 1.00 93.06 501 ARG A O 1
ATOM 3846 N N . ILE A 1 502 ? 13.304 9.478 -57.846 1.00 94.06 502 ILE A N 1
ATOM 3847 C CA . ILE A 1 502 ? 12.067 8.766 -57.521 1.00 94.06 502 ILE A CA 1
ATOM 3848 C C . ILE A 1 502 ? 12.088 8.401 -56.034 1.00 94.06 502 ILE A C 1
ATOM 3850 O O . ILE A 1 502 ? 12.777 7.472 -55.620 1.00 94.06 502 ILE A O 1
ATOM 3854 N N . THR A 1 503 ? 11.324 9.124 -55.217 1.00 88.81 503 THR A N 1
ATOM 3855 C CA . THR A 1 503 ? 11.110 8.778 -53.806 1.00 88.81 503 THR A CA 1
ATOM 3856 C C . THR A 1 503 ? 9.920 7.834 -53.697 1.00 88.81 503 THR A C 1
ATOM 3858 O O . THR A 1 503 ? 8.792 8.190 -54.036 1.00 88.81 503 THR A O 1
ATOM 3861 N N . VAL A 1 504 ? 10.175 6.625 -53.210 1.00 86.88 504 VAL A N 1
ATOM 3862 C CA . VAL A 1 504 ? 9.179 5.567 -53.047 1.00 86.88 504 VAL A CA 1
ATOM 3863 C C . VAL A 1 504 ? 8.868 5.444 -51.567 1.00 86.88 504 VAL A C 1
ATOM 3865 O O . VAL A 1 504 ? 9.718 5.061 -50.766 1.00 86.88 504 VAL A O 1
ATOM 3868 N N . GLN A 1 505 ? 7.653 5.805 -51.183 1.00 80.69 505 GLN A N 1
ATOM 3869 C CA . GLN A 1 505 ? 7.197 5.710 -49.804 1.00 80.69 505 GLN A CA 1
ATOM 3870 C C . GLN A 1 505 ? 6.633 4.311 -49.541 1.00 80.69 505 GLN A C 1
ATOM 3872 O O . GLN A 1 505 ? 6.045 3.688 -50.428 1.00 80.69 505 GLN A O 1
ATOM 3877 N N . ALA A 1 506 ? 6.793 3.817 -48.313 1.00 72.06 506 ALA A N 1
ATOM 3878 C CA . ALA A 1 506 ? 6.010 2.675 -47.858 1.00 72.06 506 ALA A CA 1
ATOM 3879 C C . ALA A 1 506 ? 4.506 3.018 -47.916 1.00 72.06 506 ALA A C 1
ATOM 3881 O O . ALA A 1 506 ? 4.154 4.201 -47.814 1.00 72.06 506 ALA A O 1
ATOM 3882 N N . PRO A 1 507 ? 3.612 2.024 -48.066 1.00 69.94 507 PRO A N 1
ATOM 3883 C CA . PRO A 1 507 ? 2.205 2.214 -47.743 1.00 69.94 507 PRO A CA 1
ATOM 3884 C C . PRO A 1 507 ? 2.080 2.797 -46.330 1.00 69.94 507 PRO A C 1
ATOM 3886 O O . PRO A 1 507 ? 2.866 2.462 -45.441 1.00 69.94 507 PRO A O 1
ATOM 3889 N N . ALA A 1 508 ? 1.127 3.705 -46.127 1.00 73.81 508 ALA A N 1
ATOM 3890 C CA . ALA A 1 508 ? 0.869 4.241 -44.799 1.00 73.81 508 ALA A CA 1
ATOM 3891 C C . ALA A 1 508 ? 0.246 3.132 -43.945 1.00 73.81 508 ALA A C 1
ATOM 3893 O O . ALA A 1 508 ? -0.878 2.727 -44.226 1.00 73.81 508 ALA A O 1
ATOM 3894 N N . ASN A 1 509 ? 0.993 2.666 -42.942 1.00 80.94 509 ASN A N 1
ATOM 3895 C CA . ASN A 1 509 ? 0.573 1.595 -42.047 1.00 80.94 509 ASN A CA 1
ATOM 3896 C C . ASN A 1 509 ? -0.807 1.892 -41.438 1.00 80.94 509 ASN A C 1
ATOM 3898 O O . ASN A 1 509 ? -1.008 2.955 -40.838 1.00 80.94 509 ASN A O 1
ATOM 3902 N N . GLN A 1 510 ? -1.748 0.973 -41.621 1.00 81.94 510 GLN A N 1
ATOM 3903 C CA . GLN A 1 510 ? -3.116 1.084 -41.132 1.00 81.94 510 GLN A CA 1
ATOM 3904 C C . GLN A 1 510 ? -3.216 0.427 -39.758 1.00 81.94 510 GLN A C 1
ATOM 3906 O O . GLN A 1 510 ? -2.888 -0.741 -39.607 1.00 81.94 510 GLN A O 1
ATOM 3911 N N . ALA A 1 511 ? -3.685 1.175 -38.758 1.00 86.00 511 ALA A N 1
ATOM 3912 C CA . ALA A 1 511 ? -3.717 0.680 -37.387 1.00 86.00 511 ALA A CA 1
ATOM 3913 C C . ALA A 1 511 ? -4.584 -0.589 -37.231 1.00 86.00 511 ALA A C 1
ATOM 3915 O O . ALA A 1 511 ? -5.643 -0.685 -37.869 1.00 86.00 511 ALA A O 1
ATOM 3916 N N . PRO A 1 512 ? -4.185 -1.525 -36.351 1.00 91.88 512 PRO A N 1
ATOM 3917 C CA . PRO A 1 512 ? -4.998 -2.682 -36.015 1.00 91.88 512 PRO A CA 1
ATOM 3918 C C . PRO A 1 512 ? -6.270 -2.264 -35.268 1.00 91.88 512 PRO A C 1
ATOM 3920 O O . PRO A 1 512 ? -6.330 -1.213 -34.632 1.00 91.88 512 PRO A O 1
ATOM 3923 N N . ASN A 1 513 ? -7.274 -3.134 -35.318 1.00 91.25 513 ASN A N 1
ATOM 3924 C CA . ASN A 1 513 ? -8.546 -3.006 -34.617 1.00 91.25 513 ASN A CA 1
ATOM 3925 C C . ASN A 1 513 ? -8.701 -4.179 -33.634 1.00 91.25 513 ASN A C 1
ATOM 3927 O O . ASN A 1 513 ? -8.793 -5.338 -34.066 1.00 91.25 513 ASN A O 1
ATOM 3931 N N . GLY A 1 514 ? -8.775 -3.883 -32.337 1.00 92.38 514 GLY A N 1
ATOM 3932 C CA . GLY A 1 514 ? -9.123 -4.826 -31.273 1.00 92.38 514 GLY A CA 1
ATOM 3933 C C . GLY A 1 514 ? -10.629 -4.904 -31.017 1.00 92.38 514 GLY A C 1
ATOM 3934 O O . GLY A 1 514 ? -11.345 -3.924 -31.202 1.00 92.38 514 GLY A O 1
ATOM 3935 N N . ILE A 1 515 ? -11.122 -6.071 -30.595 1.00 93.81 515 ILE A N 1
ATOM 3936 C CA . ILE A 1 515 ? -12.530 -6.285 -30.215 1.00 93.81 515 ILE A CA 1
ATOM 3937 C C . ILE A 1 515 ? -12.602 -7.143 -28.950 1.00 93.81 515 ILE A C 1
ATOM 3939 O O . ILE A 1 515 ? -12.002 -8.217 -28.894 1.00 93.81 515 ILE A O 1
ATOM 3943 N N . ILE A 1 516 ? -13.380 -6.702 -27.962 1.00 95.81 516 ILE A N 1
ATOM 3944 C CA . ILE A 1 516 ? -13.707 -7.453 -26.746 1.00 95.81 516 ILE A CA 1
ATOM 3945 C C . ILE A 1 516 ? -14.815 -8.467 -27.080 1.00 95.81 516 ILE A C 1
ATOM 3947 O O . ILE A 1 516 ? -16.010 -8.178 -27.015 1.00 95.81 516 ILE A O 1
ATOM 3951 N N . ASP A 1 517 ? -14.415 -9.693 -27.423 1.00 93.56 517 ASP A N 1
ATOM 3952 C CA . ASP A 1 517 ? -15.344 -10.795 -27.718 1.00 93.56 517 ASP A CA 1
ATOM 3953 C C . ASP A 1 517 ? -16.128 -11.241 -26.475 1.00 93.56 517 ASP A C 1
ATOM 3955 O O . ASP A 1 517 ? -17.290 -11.641 -26.568 1.00 93.56 517 ASP A O 1
ATOM 3959 N N . THR A 1 518 ? -15.504 -11.166 -25.295 1.00 93.00 518 THR A N 1
ATOM 3960 C CA . THR A 1 518 ? -16.175 -11.380 -24.006 1.00 93.00 518 THR A CA 1
ATOM 3961 C C . THR A 1 518 ? -15.660 -10.363 -22.985 1.00 93.00 518 THR A C 1
ATOM 3963 O O . THR A 1 518 ? -14.445 -10.198 -22.893 1.00 93.00 518 THR A O 1
ATOM 3966 N N . PRO A 1 519 ? -16.528 -9.723 -22.174 1.00 93.38 519 PRO A N 1
ATOM 3967 C CA . PRO A 1 519 ? -17.987 -9.688 -22.284 1.00 93.38 519 PRO A CA 1
ATOM 3968 C C . PRO A 1 519 ? -18.456 -8.700 -23.368 1.00 93.38 519 PRO A C 1
ATOM 3970 O O . PRO A 1 519 ? -18.094 -7.532 -23.339 1.00 93.38 519 PRO A O 1
ATOM 3973 N N . THR A 1 520 ? -19.370 -9.125 -24.246 1.00 89.75 520 THR A N 1
ATOM 3974 C CA . THR A 1 520 ? -19.934 -8.304 -25.347 1.00 89.75 520 THR A CA 1
ATOM 3975 C C . THR A 1 520 ? -20.798 -7.105 -24.914 1.00 89.75 520 THR A C 1
ATOM 3977 O O . THR A 1 520 ? -21.423 -6.448 -25.747 1.00 89.75 520 THR A O 1
ATOM 3980 N N . ALA A 1 521 ? -20.927 -6.857 -23.609 1.00 89.81 521 ALA A N 1
ATOM 3981 C CA . ALA A 1 521 ? -21.740 -5.792 -23.036 1.00 89.81 521 ALA A CA 1
ATOM 3982 C C . ALA A 1 521 ? -21.338 -5.517 -21.581 1.00 89.81 521 ALA A C 1
ATOM 3984 O O . ALA A 1 521 ? -20.864 -6.410 -20.871 1.00 89.81 521 ALA A O 1
ATOM 3985 N N . ASN A 1 522 ? -21.618 -4.293 -21.126 1.00 94.00 522 ASN A N 1
ATOM 3986 C CA . ASN A 1 522 ? -21.371 -3.832 -19.759 1.00 94.00 522 ASN A CA 1
ATOM 3987 C C . ASN A 1 522 ? -21.911 -4.810 -18.703 1.00 94.00 522 ASN A C 1
ATOM 3989 O O . ASN A 1 522 ? -23.004 -5.370 -18.843 1.00 94.00 522 ASN A O 1
ATOM 3993 N N . ARG A 1 523 ? -21.157 -4.987 -17.616 1.00 92.81 523 ARG A N 1
ATOM 3994 C CA . ARG A 1 523 ? -21.468 -5.931 -16.536 1.00 92.81 523 ARG A CA 1
ATOM 3995 C C . ARG A 1 523 ? -21.651 -5.204 -15.212 1.00 92.81 523 ARG A C 1
ATOM 3997 O O . ARG A 1 523 ? -20.909 -4.279 -14.895 1.00 92.81 523 ARG A O 1
ATOM 4004 N N . THR A 1 524 ? -22.587 -5.693 -14.407 1.00 92.00 524 THR A N 1
ATOM 4005 C CA . THR A 1 524 ? -22.630 -5.424 -12.967 1.00 92.00 524 THR A CA 1
ATOM 4006 C C . THR A 1 524 ? -22.320 -6.725 -12.238 1.00 92.00 524 THR A C 1
ATOM 4008 O O . THR A 1 524 ? -22.869 -7.767 -12.603 1.00 92.00 524 THR A O 1
ATOM 4011 N N . ILE A 1 525 ? -21.407 -6.665 -11.272 1.00 90.88 525 ILE A N 1
ATOM 4012 C CA . ILE A 1 525 ? -20.942 -7.790 -10.444 1.00 90.88 525 ILE A CA 1
ATOM 4013 C C . ILE A 1 525 ? -20.711 -7.317 -9.002 1.00 90.88 525 ILE A C 1
ATOM 4015 O O . ILE A 1 525 ? -20.697 -6.110 -8.749 1.00 90.88 525 ILE A O 1
ATOM 4019 N N . THR A 1 526 ? -20.491 -8.235 -8.068 1.00 89.00 526 THR A N 1
ATOM 4020 C CA . THR A 1 526 ? -20.101 -7.937 -6.684 1.00 89.00 526 THR A CA 1
ATOM 4021 C C . THR A 1 526 ? -18.578 -8.028 -6.514 1.00 89.00 526 THR A C 1
ATOM 4023 O O . THR A 1 526 ? -17.899 -8.775 -7.217 1.00 89.00 526 THR A O 1
ATOM 4026 N N . ALA A 1 527 ? -18.001 -7.255 -5.592 1.00 85.44 527 ALA A N 1
ATOM 4027 C CA . ALA A 1 527 ? -16.575 -7.328 -5.285 1.00 85.44 527 ALA A CA 1
ATOM 4028 C C . ALA A 1 527 ? -16.186 -8.739 -4.801 1.00 85.44 527 ALA A C 1
ATOM 4030 O O . ALA A 1 527 ? -16.734 -9.257 -3.831 1.00 85.44 527 ALA A O 1
ATOM 4031 N N . GLY A 1 528 ? -15.231 -9.358 -5.496 1.00 83.62 528 GLY A N 1
ATOM 4032 C CA . GLY A 1 528 ? -14.848 -10.760 -5.341 1.00 83.62 528 GLY A CA 1
ATOM 4033 C C . GLY A 1 528 ? -15.353 -11.681 -6.461 1.00 83.62 528 GLY A C 1
ATOM 4034 O O . GLY A 1 528 ? -14.872 -12.815 -6.566 1.00 83.62 528 GLY A O 1
ATOM 4035 N N . ASP A 1 529 ? -16.246 -11.212 -7.331 1.00 90.88 529 ASP A N 1
ATOM 4036 C CA . ASP A 1 529 ? -16.621 -11.927 -8.551 1.00 90.88 529 ASP A CA 1
ATOM 4037 C C . ASP A 1 529 ? -15.515 -11.866 -9.616 1.00 90.88 529 ASP A C 1
ATOM 4039 O O . ASP A 1 529 ? -14.554 -11.089 -9.545 1.00 90.88 529 ASP A O 1
ATOM 4043 N N . THR A 1 530 ? -15.678 -12.700 -10.643 1.00 92.44 530 THR A N 1
ATOM 4044 C CA . THR A 1 530 ? -14.835 -12.697 -11.840 1.00 92.44 530 THR A CA 1
ATOM 4045 C C . THR A 1 530 ? -15.647 -12.387 -13.092 1.00 92.44 530 THR A C 1
ATOM 4047 O O . THR A 1 530 ? -16.836 -12.699 -13.184 1.00 92.44 530 THR A O 1
ATOM 4050 N N . VAL A 1 531 ? -14.987 -11.786 -14.077 1.00 93.88 531 VAL A N 1
ATOM 4051 C CA . VAL A 1 531 ? -15.500 -11.606 -15.438 1.00 93.88 531 VAL A CA 1
ATOM 4052 C C . VAL A 1 531 ? -14.503 -12.261 -16.385 1.00 93.88 531 VAL A C 1
ATOM 4054 O O . VAL A 1 531 ? -13.298 -12.071 -16.235 1.00 93.88 531 VAL A O 1
ATOM 4057 N N . SER A 1 532 ? -14.990 -13.058 -17.339 1.00 94.06 532 SER A N 1
ATOM 4058 C CA . SER A 1 532 ? -14.118 -13.662 -18.351 1.00 94.06 532 SER A CA 1
ATOM 4059 C C . SER A 1 532 ? -13.892 -12.685 -19.494 1.00 94.06 532 SER A C 1
ATOM 4061 O O . SER A 1 532 ? -14.861 -12.202 -20.081 1.00 94.06 532 SER A O 1
ATOM 4063 N N . PHE A 1 533 ? -12.626 -12.452 -19.822 1.00 96.25 533 PHE A N 1
ATOM 4064 C CA . PHE A 1 533 ? -12.201 -11.609 -20.928 1.00 96.25 533 PHE A CA 1
ATOM 4065 C C . PHE A 1 533 ? -11.505 -12.425 -22.013 1.00 96.25 533 PHE A C 1
ATOM 4067 O O . PHE A 1 533 ? -10.590 -13.204 -21.728 1.00 96.25 533 PHE A O 1
ATOM 4074 N N . THR A 1 534 ? -11.961 -12.229 -23.246 1.00 95.62 534 THR A N 1
ATOM 4075 C CA . THR A 1 534 ? -11.375 -12.775 -24.476 1.00 95.62 534 THR A CA 1
ATOM 4076 C C . THR A 1 534 ? -11.451 -11.714 -25.563 1.00 95.62 534 THR A C 1
ATOM 4078 O O . THR A 1 534 ? -12.402 -10.924 -25.553 1.00 95.62 534 THR A O 1
ATOM 4081 N N . ALA A 1 535 ? -10.503 -11.697 -26.496 1.00 95.12 535 ALA A N 1
ATOM 4082 C CA . ALA A 1 535 ? -10.485 -10.677 -27.540 1.00 95.12 535 ALA A CA 1
ATOM 4083 C C . ALA A 1 535 ? -9.867 -11.114 -28.871 1.00 95.12 535 ALA A C 1
ATOM 4085 O O . ALA A 1 535 ? -8.911 -11.892 -28.937 1.00 95.12 535 ALA A O 1
ATOM 4086 N N . SER A 1 536 ? -10.381 -10.507 -29.936 1.00 93.38 536 SER A N 1
ATOM 4087 C CA . SER A 1 536 ? -9.916 -10.666 -31.308 1.00 93.38 536 SER A CA 1
ATOM 4088 C C . SER A 1 536 ? -9.145 -9.433 -31.762 1.00 93.38 536 SER A C 1
ATOM 4090 O O . SER A 1 536 ? -9.406 -8.309 -31.332 1.00 93.38 536 SER A O 1
ATOM 4092 N N . ALA A 1 537 ? -8.199 -9.652 -32.669 1.00 92.69 537 ALA A N 1
ATOM 4093 C CA . ALA A 1 537 ? -7.387 -8.613 -33.280 1.00 92.69 537 ALA A CA 1
ATOM 4094 C C . ALA A 1 537 ? -7.333 -8.824 -34.794 1.00 92.69 537 ALA A C 1
ATOM 4096 O O . ALA A 1 537 ? -7.138 -9.947 -35.269 1.00 92.69 537 ALA A O 1
ATOM 4097 N N . SER A 1 538 ? -7.501 -7.743 -35.549 1.00 90.62 538 SER A N 1
ATOM 4098 C CA . SER A 1 538 ? -7.434 -7.745 -37.011 1.00 90.62 538 SER A CA 1
ATOM 4099 C C . SER A 1 538 ? -6.723 -6.498 -37.513 1.00 90.62 538 SER A C 1
ATOM 4101 O O . SER A 1 538 ? -6.911 -5.424 -36.950 1.00 90.62 538 SER A O 1
ATOM 4103 N N . ASP A 1 539 ? -5.950 -6.636 -38.583 1.00 90.00 539 ASP A N 1
ATOM 4104 C CA . ASP A 1 539 ? -5.079 -5.588 -39.110 1.00 90.00 539 ASP A CA 1
ATOM 4105 C C . ASP A 1 539 ? -5.215 -5.527 -40.640 1.00 90.00 539 ASP A C 1
ATOM 4107 O O . ASP A 1 539 ? -5.132 -6.586 -41.275 1.00 90.00 539 ASP A O 1
ATOM 4111 N N . PRO A 1 540 ? -5.474 -4.351 -41.246 1.00 85.44 540 PRO A N 1
ATOM 4112 C CA . PRO A 1 540 ? -5.713 -4.250 -42.689 1.00 85.44 540 PRO A CA 1
ATOM 4113 C C . PRO A 1 540 ? -4.502 -4.610 -43.560 1.00 85.44 540 PRO A C 1
ATOM 4115 O O . PRO A 1 540 ? -4.693 -5.076 -44.685 1.00 85.44 540 PRO A O 1
ATOM 4118 N N . ASP A 1 541 ? -3.286 -4.417 -43.043 1.00 85.56 541 ASP A N 1
ATOM 4119 C CA . ASP A 1 541 ? -2.020 -4.687 -43.734 1.00 85.56 541 ASP A CA 1
ATOM 4120 C C . ASP A 1 541 ? -1.406 -6.050 -43.309 1.00 85.56 541 ASP A C 1
ATOM 4122 O O . ASP A 1 541 ? -0.425 -6.519 -43.892 1.00 85.56 541 ASP A O 1
ATOM 4126 N N . ASN A 1 542 ? -2.041 -6.738 -42.349 1.00 84.38 542 ASN A N 1
ATOM 4127 C CA . ASN A 1 542 ? -1.683 -8.033 -41.761 1.00 84.38 542 ASN A CA 1
ATOM 4128 C C . ASN A 1 542 ? -0.346 -8.023 -40.968 1.00 84.38 542 ASN A C 1
ATOM 4130 O O . ASN A 1 542 ? 0.381 -9.026 -40.935 1.00 84.38 542 ASN A O 1
ATOM 4134 N N . HIS A 1 543 ? -0.026 -6.913 -40.287 1.00 86.75 543 HIS A N 1
ATOM 4135 C CA . HIS A 1 543 ? 1.219 -6.705 -39.521 1.00 86.75 543 HIS A CA 1
ATOM 4136 C C . HIS A 1 543 ? 1.294 -7.486 -38.187 1.00 86.75 543 HIS A C 1
ATOM 4138 O O . HIS A 1 543 ? 1.263 -6.951 -37.080 1.00 86.75 543 HIS A O 1
ATOM 4144 N N . THR A 1 544 ? 1.445 -8.806 -38.307 1.00 83.75 544 THR A N 1
ATOM 4145 C CA . THR A 1 544 ? 1.497 -9.785 -37.203 1.00 83.75 544 THR A CA 1
ATOM 4146 C C . THR A 1 544 ? 2.936 -10.198 -36.828 1.00 83.75 544 THR A C 1
ATOM 4148 O O . THR A 1 544 ? 3.824 -10.164 -37.683 1.00 83.75 544 THR A O 1
ATOM 4151 N N . PRO A 1 545 ? 3.224 -10.627 -35.580 1.00 88.56 545 PRO A N 1
ATOM 4152 C CA . PRO A 1 545 ? 2.303 -10.835 -34.461 1.00 88.56 545 PRO A CA 1
ATOM 4153 C C . PRO A 1 545 ? 1.903 -9.532 -33.765 1.00 88.56 545 PRO A C 1
ATOM 4155 O O . PRO A 1 545 ? 2.684 -8.589 -33.692 1.00 88.56 545 PRO A O 1
ATOM 4158 N N . PHE A 1 546 ? 0.698 -9.521 -33.203 1.00 93.19 546 PHE A N 1
ATOM 4159 C CA . PHE A 1 546 ? 0.226 -8.429 -32.361 1.00 93.19 546 PHE A CA 1
ATOM 4160 C C . PHE A 1 546 ? 0.836 -8.479 -30.961 1.00 93.19 546 PHE A C 1
ATOM 4162 O O . PHE A 1 546 ? 1.170 -9.545 -30.436 1.00 93.19 546 PHE A O 1
ATOM 4169 N N . THR A 1 547 ? 0.894 -7.312 -30.330 1.00 94.25 547 THR A N 1
ATOM 4170 C CA . THR A 1 547 ? 1.011 -7.166 -28.880 1.00 94.25 547 THR A CA 1
ATOM 4171 C C . THR A 1 547 ? -0.316 -6.664 -28.317 1.00 94.25 547 THR A C 1
ATOM 4173 O O . THR A 1 547 ? -1.054 -5.931 -28.977 1.00 94.25 547 THR A O 1
ATOM 4176 N N . TYR A 1 548 ? -0.641 -7.105 -27.104 1.00 96.00 548 TYR A N 1
ATOM 4177 C CA . TYR A 1 548 ? -1.946 -6.899 -26.482 1.00 96.00 548 TYR A CA 1
ATOM 4178 C C . TYR A 1 548 ? -1.792 -6.177 -25.149 1.00 96.00 548 TYR A C 1
ATOM 4180 O O . TYR A 1 548 ? -0.831 -6.426 -24.416 1.00 96.00 548 TYR A O 1
ATOM 4188 N N . PHE A 1 549 ? -2.755 -5.324 -24.808 1.00 96.12 549 PHE A N 1
ATOM 4189 C CA . PHE A 1 549 ? -2.813 -4.674 -23.506 1.00 96.12 549 PHE A CA 1
ATOM 4190 C C . PHE A 1 549 ? -4.256 -4.508 -23.028 1.00 96.12 549 PHE A C 1
ATOM 4192 O O . PHE A 1 549 ? -5.038 -3.752 -23.599 1.00 96.12 549 PHE A O 1
ATOM 4199 N N . TRP A 1 550 ? -4.585 -5.200 -21.940 1.00 97.12 550 TRP A N 1
ATOM 4200 C CA . TRP A 1 550 ? -5.809 -5.011 -21.174 1.00 97.12 550 TRP A CA 1
ATOM 4201 C C . TRP A 1 550 ? -5.550 -4.061 -20.013 1.00 97.12 550 TRP A C 1
ATOM 4203 O O . TRP A 1 550 ? -4.759 -4.372 -19.113 1.00 97.12 550 TRP A O 1
ATOM 4213 N N . ASN A 1 551 ? -6.266 -2.942 -19.997 1.00 95.69 551 ASN A N 1
ATOM 4214 C CA . ASN A 1 551 ? -6.309 -2.023 -18.871 1.00 95.69 551 ASN A CA 1
ATOM 4215 C C . ASN A 1 551 ? -7.640 -2.171 -18.125 1.00 95.69 551 ASN A C 1
ATOM 4217 O O . ASN A 1 551 ? -8.693 -1.865 -18.678 1.00 95.69 551 ASN A O 1
ATOM 4221 N N . PHE A 1 552 ? -7.595 -2.610 -16.864 1.00 96.00 552 PHE A N 1
ATOM 4222 C CA . PHE A 1 552 ? -8.785 -2.807 -16.021 1.00 96.00 552 PHE A CA 1
ATOM 4223 C C . PHE A 1 552 ? -9.083 -1.610 -15.102 1.00 96.00 552 PHE A C 1
ATOM 4225 O O . PHE A 1 552 ? -9.783 -1.765 -14.101 1.00 96.00 552 PHE A O 1
ATOM 4232 N N . ASP A 1 553 ? -8.531 -0.432 -15.419 1.00 93.50 553 ASP A N 1
ATOM 4233 C CA . ASP A 1 553 ? -8.848 0.859 -14.781 1.00 93.50 553 ASP A CA 1
ATOM 4234 C C . ASP A 1 553 ? -8.667 0.857 -13.242 1.00 93.50 553 ASP A C 1
ATOM 4236 O O . ASP A 1 553 ? -9.383 1.505 -12.485 1.00 93.50 553 ASP A O 1
ATOM 4240 N N . GLY A 1 554 ? -7.713 0.055 -12.753 1.00 87.44 554 GLY A N 1
ATOM 4241 C CA . GLY A 1 554 ? -7.433 -0.133 -11.323 1.00 87.44 554 GLY A CA 1
ATOM 4242 C C . GLY A 1 554 ? -8.373 -1.096 -10.579 1.00 87.44 554 GLY A C 1
ATOM 4243 O O . GLY A 1 554 ? -8.114 -1.409 -9.417 1.00 87.44 554 GLY A O 1
ATOM 4244 N N . GLY A 1 555 ? -9.422 -1.616 -11.223 1.00 86.69 555 GLY A N 1
ATOM 4245 C CA . GLY A 1 555 ? -10.325 -2.617 -10.639 1.00 86.69 555 GLY A CA 1
ATOM 4246 C C . GLY A 1 555 ? -9.725 -4.028 -10.552 1.00 86.69 555 GLY A C 1
ATOM 4247 O O . GLY A 1 555 ? -10.117 -4.821 -9.690 1.00 86.69 555 GLY A O 1
ATOM 4248 N N . ALA A 1 556 ? -8.752 -4.321 -11.417 1.00 91.94 556 ALA A N 1
ATOM 4249 C CA . ALA A 1 556 ? -7.933 -5.531 -11.431 1.00 91.94 556 ALA A CA 1
ATOM 4250 C C . ALA A 1 556 ? -6.518 -5.221 -11.972 1.00 91.94 556 ALA A C 1
ATOM 4252 O O . ALA A 1 556 ? -6.234 -4.097 -12.383 1.00 91.94 556 ALA A O 1
ATOM 4253 N N . ALA A 1 557 ? -5.618 -6.210 -11.966 1.00 91.69 557 ALA A N 1
ATOM 4254 C CA . ALA A 1 557 ? -4.269 -6.059 -12.515 1.00 91.69 557 ALA A CA 1
ATOM 4255 C C . ALA A 1 557 ? -4.265 -6.179 -14.051 1.00 91.69 557 ALA A C 1
ATOM 4257 O O . ALA A 1 557 ? -4.799 -7.142 -14.600 1.00 91.69 557 ALA A O 1
ATOM 4258 N N . ASN A 1 558 ? -3.635 -5.215 -14.727 1.00 94.12 558 ASN A N 1
ATOM 4259 C CA . ASN A 1 558 ? -3.520 -5.155 -16.189 1.00 94.12 558 ASN A CA 1
ATOM 4260 C C . ASN A 1 558 ? -2.772 -6.369 -16.768 1.00 94.12 558 ASN A C 1
ATOM 4262 O O . ASN A 1 558 ? -1.892 -6.934 -16.117 1.00 94.12 558 ASN A O 1
ATOM 4266 N N . SER A 1 559 ? -3.109 -6.757 -18.002 1.00 95.19 559 SER A N 1
ATOM 4267 C CA . SER A 1 559 ? -2.590 -7.974 -18.647 1.00 95.19 559 SER A CA 1
ATOM 4268 C C . SER A 1 559 ? -2.109 -7.724 -20.075 1.00 95.19 559 SER A C 1
ATOM 4270 O O . SER A 1 559 ? -2.638 -6.865 -20.772 1.00 95.19 559 SER A O 1
ATOM 4272 N N . THR A 1 560 ? -1.131 -8.512 -20.521 1.00 95.06 560 THR A N 1
ATOM 4273 C CA . THR A 1 560 ? -0.620 -8.533 -21.904 1.00 95.06 560 THR A CA 1
ATOM 4274 C C . THR A 1 560 ? -0.946 -9.830 -22.655 1.00 95.06 560 THR A C 1
ATOM 4276 O O . THR A 1 560 ? -0.490 -10.036 -23.780 1.00 95.06 560 THR A O 1
ATOM 4279 N N . ALA A 1 561 ? -1.744 -10.719 -22.055 1.00 93.12 561 ALA A N 1
ATOM 4280 C CA . ALA A 1 561 ? -2.324 -11.861 -22.758 1.00 93.12 561 ALA A CA 1
ATOM 4281 C C . ALA A 1 561 ? -3.481 -11.403 -23.662 1.00 93.12 561 ALA A C 1
ATOM 4283 O O . ALA A 1 561 ? -4.226 -10.502 -23.286 1.00 93.12 561 ALA A O 1
ATOM 4284 N N . GLN A 1 562 ? -3.667 -12.062 -24.811 1.00 93.19 562 GLN A N 1
ATOM 4285 C CA . GLN A 1 562 ? -4.841 -11.855 -25.669 1.00 93.19 562 GLN A CA 1
ATOM 4286 C C . GLN A 1 562 ? -6.130 -12.175 -24.902 1.00 93.19 562 GLN A C 1
ATOM 4288 O O . GLN A 1 562 ? -6.984 -11.313 -24.720 1.00 93.19 562 GLN A O 1
ATOM 4293 N N . ASP A 1 563 ? -6.190 -13.393 -24.358 1.00 95.00 563 ASP A N 1
ATOM 4294 C CA . ASP A 1 563 ? -7.286 -13.903 -23.542 1.00 95.00 563 ASP A CA 1
ATOM 4295 C C . ASP A 1 563 ? -6.804 -14.081 -22.089 1.00 95.00 563 ASP A C 1
ATOM 4297 O O . ASP A 1 563 ? -6.313 -15.154 -21.724 1.00 95.00 563 ASP A O 1
ATOM 4301 N N . PRO A 1 564 ? -6.898 -13.054 -21.223 1.00 93.00 564 PRO A N 1
ATOM 4302 C CA . PRO A 1 564 ? -6.554 -13.186 -19.807 1.00 93.00 564 PRO A CA 1
ATOM 4303 C C . PRO A 1 564 ? -7.574 -14.037 -19.032 1.00 93.00 564 PRO A C 1
ATOM 4305 O O . PRO A 1 564 ? -7.317 -14.410 -17.886 1.00 93.00 564 PRO A O 1
ATOM 4308 N N . GLY A 1 565 ? -8.718 -14.374 -19.639 1.00 92.44 565 GLY A N 1
ATOM 4309 C CA . GLY A 1 565 ? -9.702 -15.275 -19.060 1.00 92.44 565 GLY A CA 1
ATOM 4310 C C . GLY A 1 565 ? -10.405 -14.660 -17.853 1.00 92.44 565 GLY A C 1
ATOM 4311 O O . GLY A 1 565 ? -10.832 -13.510 -17.886 1.00 92.44 565 GLY A O 1
ATOM 4312 N N . SER A 1 566 ? -10.573 -15.451 -16.795 1.00 93.12 566 SER A N 1
ATOM 4313 C CA . SER A 1 566 ? -11.368 -15.114 -15.608 1.00 93.12 566 SER A CA 1
ATOM 4314 C C . SER A 1 566 ? -10.653 -14.124 -14.671 1.00 93.12 566 SER A C 1
ATOM 4316 O O . SER A 1 566 ? -10.005 -14.529 -13.704 1.00 93.12 566 SER A O 1
ATOM 4318 N N . VAL A 1 567 ? -10.812 -12.822 -14.916 1.00 94.06 567 VAL A N 1
ATOM 4319 C CA . VAL A 1 567 ? -10.210 -11.733 -14.124 1.00 94.06 567 VAL A CA 1
ATOM 4320 C C . VAL A 1 567 ? -11.100 -11.370 -12.930 1.00 94.06 567 VAL A C 1
ATOM 4322 O O . VAL A 1 567 ? -12.309 -11.195 -13.085 1.00 94.06 567 VAL A O 1
ATOM 4325 N N . ARG A 1 568 ? -10.511 -11.253 -11.730 1.00 93.56 568 ARG A N 1
ATOM 4326 C CA . ARG A 1 568 ? -11.220 -10.957 -10.468 1.00 93.56 568 ARG A CA 1
ATOM 4327 C C . ARG A 1 568 ? -11.167 -9.473 -10.113 1.00 93.56 568 ARG A C 1
ATOM 4329 O O . ARG A 1 568 ? -10.074 -8.921 -10.004 1.00 93.56 568 ARG A O 1
ATOM 4336 N N . PHE A 1 569 ? -12.320 -8.871 -9.826 1.00 92.44 569 PHE A N 1
ATOM 4337 C CA . PHE A 1 569 ? -12.406 -7.495 -9.327 1.00 92.44 569 PHE A CA 1
ATOM 4338 C C . PHE A 1 569 ? -12.689 -7.506 -7.827 1.00 92.44 569 PHE A C 1
ATOM 4340 O O . PHE A 1 569 ? -13.752 -7.949 -7.404 1.00 92.44 569 PHE A O 1
ATOM 4347 N N . ASN A 1 570 ? -11.751 -7.027 -7.007 1.00 85.12 570 ASN A N 1
ATOM 4348 C CA . ASN A 1 570 ? -11.891 -7.048 -5.540 1.00 85.12 570 ASN A CA 1
ATOM 4349 C C . ASN A 1 570 ? -12.300 -5.684 -4.947 1.00 85.12 570 ASN A C 1
ATOM 4351 O O . ASN A 1 570 ? -12.617 -5.608 -3.765 1.00 85.12 570 ASN A O 1
ATOM 4355 N N . THR A 1 571 ? -12.300 -4.621 -5.754 1.00 84.69 571 THR A N 1
ATOM 4356 C CA . THR A 1 571 ? -12.547 -3.240 -5.315 1.00 84.69 571 THR A CA 1
ATOM 4357 C C . THR A 1 571 ? -13.916 -2.769 -5.814 1.00 84.69 571 THR A C 1
ATOM 4359 O O . THR A 1 571 ? -14.137 -2.802 -7.025 1.00 84.69 571 THR A O 1
ATOM 4362 N N . PRO A 1 572 ? -14.833 -2.301 -4.946 1.00 85.62 572 PRO A N 1
ATOM 4363 C CA . PRO A 1 572 ? -16.067 -1.651 -5.382 1.00 85.62 572 PRO A CA 1
ATOM 4364 C C . PRO A 1 572 ? -15.782 -0.382 -6.197 1.00 85.62 572 PRO A C 1
ATOM 4366 O O . PRO A 1 572 ? -14.921 0.416 -5.828 1.00 85.62 572 PRO A O 1
ATOM 4369 N N . GLY A 1 573 ? -16.507 -0.172 -7.294 1.00 89.69 573 GLY A N 1
ATOM 4370 C CA . GLY A 1 573 ? -16.264 0.936 -8.214 1.00 89.69 573 GLY A CA 1
ATOM 4371 C C . GLY A 1 573 ? -16.981 0.786 -9.554 1.00 89.69 573 GLY A C 1
ATOM 4372 O O . GLY A 1 573 ? -17.954 0.046 -9.707 1.00 89.69 573 GLY A O 1
ATOM 4373 N N . THR A 1 574 ? -16.514 1.520 -10.555 1.00 92.12 574 THR A N 1
ATOM 4374 C CA . THR A 1 574 ? -16.903 1.337 -11.956 1.00 92.12 574 THR A CA 1
ATOM 4375 C C . THR A 1 574 ? -15.671 1.582 -12.803 1.00 92.12 574 THR A C 1
ATOM 4377 O O . THR A 1 574 ? -15.042 2.623 -12.655 1.00 92.12 574 THR A O 1
ATOM 4380 N N . PHE A 1 575 ? -15.343 0.597 -13.632 1.00 94.38 575 PHE A N 1
ATOM 4381 C CA . PHE A 1 575 ? -14.075 0.482 -14.338 1.00 94.38 575 PHE A CA 1
ATOM 4382 C C . PHE A 1 575 ? -14.351 0.373 -15.834 1.00 94.38 575 PHE A C 1
ATOM 4384 O O . PHE A 1 575 ? -15.101 -0.518 -16.252 1.00 94.38 575 PHE A O 1
ATOM 4391 N N . ASP A 1 576 ? -13.764 1.263 -16.631 1.00 95.00 576 ASP A N 1
ATOM 4392 C CA . ASP A 1 576 ? -13.880 1.219 -18.092 1.00 95.00 576 ASP A CA 1
ATOM 4393 C C . ASP A 1 576 ? -12.735 0.373 -18.664 1.00 95.00 576 ASP A C 1
ATOM 4395 O O . ASP A 1 576 ? -11.645 0.855 -18.982 1.00 95.00 576 ASP A O 1
ATOM 4399 N N . VAL A 1 577 ? -12.987 -0.937 -18.742 1.00 96.00 577 VAL A N 1
ATOM 4400 C CA . VAL A 1 577 ? -12.002 -1.930 -19.175 1.00 96.00 577 VAL A CA 1
ATOM 4401 C C . VAL A 1 577 ? -11.741 -1.768 -20.664 1.00 96.00 577 VAL A C 1
ATOM 4403 O O . VAL A 1 577 ? -12.662 -1.884 -21.469 1.00 96.00 577 VAL A O 1
ATOM 4406 N N . THR A 1 578 ? -10.483 -1.528 -21.015 1.00 95.44 578 THR A N 1
ATOM 4407 C CA . THR A 1 578 ? -10.025 -1.215 -22.374 1.00 95.44 578 THR A CA 1
ATOM 4408 C C . THR A 1 578 ? -9.097 -2.305 -22.903 1.00 95.44 578 THR A C 1
ATOM 4410 O O . THR A 1 578 ? -8.201 -2.753 -22.182 1.00 95.44 578 THR A O 1
ATOM 4413 N N . PHE A 1 579 ? -9.290 -2.712 -24.160 1.00 96.69 579 PHE A N 1
ATOM 4414 C CA . PHE A 1 579 ? -8.415 -3.649 -24.871 1.00 96.69 579 PHE A CA 1
ATOM 4415 C C . PHE A 1 579 ? -7.713 -2.952 -26.039 1.00 96.69 579 PHE A C 1
ATOM 4417 O O . PHE A 1 579 ? -8.332 -2.627 -27.049 1.00 96.69 579 PHE A O 1
ATOM 4424 N N . THR A 1 580 ? -6.408 -2.722 -25.904 1.00 94.69 580 THR A N 1
ATOM 4425 C CA . THR A 1 580 ? -5.568 -2.134 -26.953 1.00 94.69 580 THR A CA 1
ATOM 4426 C C . THR A 1 580 ? -4.772 -3.222 -27.667 1.00 94.69 580 THR A C 1
ATOM 4428 O O . THR A 1 580 ? -4.056 -4.001 -27.031 1.00 94.69 580 THR A O 1
ATOM 4431 N N . VAL A 1 581 ? -4.858 -3.235 -28.996 1.00 94.81 581 VAL A N 1
ATOM 4432 C CA . VAL A 1 581 ? -3.963 -3.992 -29.880 1.00 94.81 581 VAL A CA 1
ATOM 4433 C C . VAL A 1 581 ? -2.888 -3.048 -30.409 1.00 94.81 581 VAL A C 1
ATOM 4435 O O . VAL A 1 581 ? -3.183 -1.898 -30.725 1.00 94.81 581 VAL A O 1
ATOM 4438 N N . THR A 1 582 ? -1.663 -3.543 -30.544 1.00 92.88 582 THR A N 1
ATOM 4439 C CA . THR A 1 582 ? -0.568 -2.851 -31.234 1.00 92.88 582 THR A CA 1
ATOM 4440 C C . THR A 1 582 ? 0.117 -3.826 -32.183 1.00 92.88 582 THR A C 1
ATOM 4442 O O . THR A 1 582 ? 0.399 -4.967 -31.806 1.00 92.88 582 THR A O 1
ATOM 4445 N N . ASP A 1 583 ? 0.364 -3.394 -33.416 1.00 93.00 583 ASP A N 1
ATOM 4446 C CA . ASP A 1 583 ? 0.969 -4.220 -34.463 1.00 93.00 583 ASP A CA 1
ATOM 4447 C C . ASP A 1 583 ? 2.476 -4.470 -34.255 1.00 93.00 583 ASP A C 1
ATOM 4449 O O . ASP A 1 583 ? 3.098 -3.984 -33.304 1.00 93.00 583 ASP A O 1
ATOM 4453 N N . ASN A 1 584 ? 3.082 -5.245 -35.159 1.00 90.12 584 ASN A N 1
ATOM 4454 C CA . ASN A 1 584 ? 4.517 -5.539 -35.109 1.00 90.12 584 ASN A CA 1
ATOM 4455 C C . ASN A 1 584 ? 5.430 -4.337 -35.469 1.00 90.12 584 ASN A C 1
ATOM 4457 O O . ASN A 1 584 ? 6.649 -4.441 -35.308 1.00 90.12 584 ASN A O 1
ATOM 4461 N N . LEU A 1 585 ? 4.863 -3.210 -35.923 1.00 87.38 585 LEU A N 1
ATOM 4462 C CA . LEU A 1 585 ? 5.556 -1.956 -36.247 1.00 87.38 585 LEU A CA 1
ATOM 4463 C C . LEU A 1 585 ? 5.423 -0.899 -35.131 1.00 87.38 585 LEU A C 1
ATOM 4465 O O . LEU A 1 585 ? 6.092 0.136 -35.183 1.00 87.38 585 LEU A O 1
ATOM 4469 N N . GLY A 1 586 ? 4.603 -1.159 -34.108 1.00 86.31 586 GLY A N 1
ATOM 4470 C CA . GLY A 1 586 ? 4.364 -0.273 -32.970 1.00 86.31 586 GLY A CA 1
ATOM 4471 C C . GLY A 1 586 ? 3.203 0.712 -33.149 1.00 86.31 586 GLY A C 1
ATOM 4472 O O . GLY A 1 586 ? 3.095 1.650 -32.354 1.00 86.31 586 GLY A O 1
ATOM 4473 N N . LEU A 1 587 ? 2.339 0.535 -34.154 1.00 89.56 587 LEU A N 1
ATOM 4474 C CA . LEU A 1 587 ? 1.114 1.320 -34.302 1.00 89.56 587 LEU A CA 1
ATOM 4475 C C . LEU A 1 587 ? -0.016 0.673 -33.490 1.00 89.56 587 LEU A C 1
ATOM 4477 O O . LEU A 1 587 ? -0.379 -0.484 -33.694 1.00 89.56 587 LEU A O 1
ATOM 4481 N N . ALA A 1 588 ? -0.542 1.434 -32.532 1.00 89.62 588 ALA A N 1
ATOM 4482 C CA . ALA A 1 588 ? -1.638 1.015 -31.669 1.00 89.62 588 ALA A CA 1
ATOM 4483 C C . ALA A 1 588 ? -3.003 1.338 -32.288 1.00 89.62 588 ALA A C 1
ATOM 4485 O O . ALA A 1 588 ? -3.142 2.321 -33.023 1.00 89.62 588 ALA A O 1
ATOM 4486 N N . ASP A 1 589 ? -4.010 0.553 -31.912 1.00 91.38 589 ASP A N 1
ATOM 4487 C CA . ASP A 1 589 ? -5.422 0.852 -32.139 1.00 91.38 589 ASP A CA 1
ATOM 4488 C C . ASP A 1 589 ? -5.759 2.270 -31.612 1.00 91.38 589 ASP A C 1
ATOM 4490 O O . ASP A 1 589 ? -5.565 2.547 -30.421 1.00 91.38 589 ASP A O 1
ATOM 4494 N N . PRO A 1 590 ? -6.229 3.200 -32.470 1.00 87.69 590 PRO A N 1
ATOM 4495 C CA . PRO A 1 590 ? -6.525 4.576 -32.082 1.00 87.69 590 PRO A CA 1
ATOM 4496 C C . PRO A 1 590 ? -7.865 4.730 -31.345 1.00 87.69 590 PRO A C 1
ATOM 4498 O O . PRO A 1 590 ? -8.141 5.818 -30.832 1.00 87.69 590 PRO A O 1
ATOM 4501 N N . ALA A 1 591 ? -8.702 3.690 -31.306 1.00 89.94 591 ALA A N 1
ATOM 4502 C CA . ALA A 1 591 ? -9.979 3.670 -30.600 1.00 89.94 591 ALA A CA 1
ATOM 4503 C C . ALA A 1 591 ? -10.220 2.314 -29.890 1.00 89.94 591 ALA A C 1
ATOM 4505 O O . ALA A 1 591 ? -11.188 1.631 -30.226 1.00 89.94 591 ALA A O 1
ATOM 4506 N N . PRO A 1 592 ? -9.386 1.949 -28.887 1.00 91.81 592 PRO A N 1
ATOM 4507 C CA . PRO A 1 592 ? -9.461 0.663 -28.190 1.00 91.81 592 PRO A CA 1
ATOM 4508 C C . PRO A 1 592 ? -10.869 0.313 -27.700 1.00 91.81 592 PRO A C 1
ATOM 4510 O O . PRO A 1 592 ? -11.517 1.116 -27.017 1.00 91.81 592 PRO A O 1
ATOM 4513 N N . ASP A 1 593 ? -11.325 -0.903 -28.001 1.00 94.62 593 ASP A N 1
ATOM 4514 C CA . ASP A 1 593 ? -12.645 -1.363 -27.576 1.00 94.62 593 ASP A CA 1
ATOM 4515 C C . ASP A 1 593 ? -12.754 -1.385 -26.039 1.00 94.62 593 ASP A C 1
ATOM 4517 O O . ASP A 1 593 ? -11.775 -1.616 -25.318 1.00 94.62 593 ASP A O 1
ATOM 4521 N N . THR A 1 594 ? -13.941 -1.047 -25.535 1.00 94.25 594 THR A N 1
ATOM 4522 C CA . THR A 1 594 ? -14.164 -0.637 -24.144 1.00 94.25 594 THR A CA 1
ATOM 4523 C C . THR A 1 594 ? -15.456 -1.224 -23.582 1.00 94.25 594 THR A C 1
ATOM 4525 O O . THR A 1 594 ? -16.543 -0.964 -24.101 1.00 94.25 594 THR A O 1
ATOM 4528 N N . VAL A 1 595 ? -15.369 -1.919 -22.443 1.00 96.00 595 VAL A N 1
ATOM 4529 C CA . VAL A 1 595 ? -16.535 -2.437 -21.712 1.00 96.00 595 VAL A CA 1
ATOM 4530 C C . VAL A 1 595 ? -16.533 -2.008 -20.245 1.00 96.00 595 VAL A C 1
ATOM 4532 O O . VAL A 1 595 ? -15.540 -2.127 -19.530 1.00 96.00 595 VAL A O 1
ATOM 4535 N N . ARG A 1 596 ? -17.679 -1.518 -19.762 1.00 95.69 596 ARG A N 1
ATOM 4536 C CA . ARG A 1 596 ? -17.821 -1.029 -18.386 1.00 95.69 596 ARG A CA 1
ATOM 4537 C C . ARG A 1 596 ? -18.159 -2.159 -17.422 1.00 95.69 596 ARG A C 1
ATOM 4539 O O . ARG A 1 596 ? -19.180 -2.836 -17.584 1.00 95.69 596 ARG A O 1
ATOM 4546 N N . ILE A 1 597 ? -17.355 -2.301 -16.373 1.00 96.00 597 ILE A N 1
ATOM 4547 C CA . ILE A 1 597 ? -17.588 -3.219 -15.256 1.00 96.00 597 ILE A CA 1
ATOM 4548 C C . ILE A 1 597 ? -17.920 -2.396 -14.007 1.00 96.00 597 ILE A C 1
ATOM 4550 O O . ILE A 1 597 ? -17.050 -1.758 -13.416 1.00 96.00 597 ILE A O 1
ATOM 4554 N N . THR A 1 598 ? -19.185 -2.405 -13.590 1.00 91.69 598 THR A N 1
ATOM 4555 C CA . THR A 1 598 ? -19.615 -1.829 -12.309 1.00 91.69 598 THR A CA 1
ATOM 4556 C C . THR A 1 598 ? -19.527 -2.899 -11.229 1.00 91.69 598 THR A C 1
ATOM 4558 O O . THR A 1 598 ? -20.269 -3.881 -11.250 1.00 91.69 598 THR A O 1
ATOM 4561 N N . VAL A 1 599 ? -18.624 -2.695 -10.276 1.00 89.19 599 VAL A N 1
ATOM 4562 C CA . VAL A 1 599 ? -18.382 -3.607 -9.158 1.00 89.19 599 VAL A CA 1
ATOM 4563 C C . VAL A 1 599 ? -19.073 -3.027 -7.936 1.00 89.19 599 VAL A C 1
ATOM 4565 O O . VAL A 1 599 ? -18.656 -2.009 -7.387 1.00 89.19 599 VAL A O 1
ATOM 4568 N N . GLN A 1 600 ? -20.16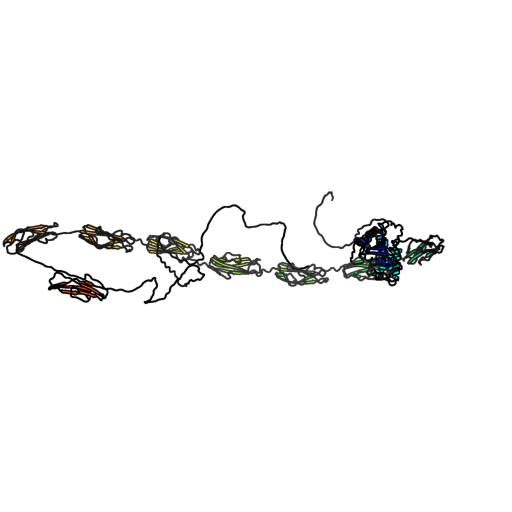7 -3.646 -7.523 1.00 82.81 600 GLN A N 1
ATOM 4569 C CA . GLN A 1 600 ? -20.876 -3.268 -6.310 1.00 82.81 600 GLN A CA 1
ATOM 4570 C C . GLN A 1 600 ? -20.133 -3.826 -5.093 1.00 82.81 600 GLN A C 1
ATOM 4572 O O . GLN A 1 600 ? -19.527 -4.897 -5.158 1.00 82.81 600 GLN A O 1
ATOM 4577 N N . ALA A 1 601 ? -20.187 -3.117 -3.966 1.00 71.81 601 ALA A N 1
ATOM 4578 C CA . ALA A 1 601 ? -19.832 -3.730 -2.691 1.00 71.81 601 ALA A CA 1
ATOM 4579 C C . ALA A 1 601 ? -20.750 -4.944 -2.431 1.00 71.81 601 ALA A C 1
ATOM 4581 O O . ALA A 1 601 ? -21.877 -4.962 -2.944 1.00 71.81 601 ALA A O 1
ATOM 4582 N N . PRO A 1 602 ? -20.308 -5.949 -1.654 1.00 70.06 602 PRO A N 1
ATOM 4583 C CA . PRO A 1 602 ? -21.213 -6.960 -1.126 1.00 70.06 602 PRO A CA 1
ATOM 4584 C C . PRO A 1 602 ? -22.395 -6.283 -0.430 1.00 70.06 602 PRO A C 1
ATOM 4586 O O . PRO A 1 602 ? -22.243 -5.228 0.192 1.00 70.06 602 PRO A O 1
ATOM 4589 N N . ALA A 1 603 ? -23.586 -6.859 -0.573 1.00 73.81 603 ALA A N 1
ATOM 4590 C CA . ALA A 1 603 ? -24.737 -6.392 0.182 1.00 73.81 603 ALA A CA 1
ATOM 4591 C C . ALA A 1 603 ? -24.497 -6.751 1.651 1.00 73.81 603 ALA A C 1
ATOM 4593 O O . ALA A 1 603 ? -24.564 -7.929 1.989 1.00 73.81 603 ALA A O 1
ATOM 4594 N N . ASN A 1 604 ? -24.187 -5.736 2.464 1.00 80.06 604 ASN A N 1
ATOM 4595 C CA . ASN A 1 604 ? -23.808 -5.892 3.865 1.00 80.06 604 ASN A CA 1
ATOM 4596 C C . ASN A 1 604 ? -24.764 -6.844 4.600 1.00 80.06 604 ASN A C 1
ATOM 4598 O O . ASN A 1 604 ? -25.976 -6.598 4.645 1.00 80.06 604 ASN A O 1
ATOM 4602 N N . GLN A 1 605 ? -24.221 -7.934 5.130 1.00 81.38 605 GLN A N 1
ATOM 4603 C CA . GLN A 1 605 ? -24.970 -8.939 5.868 1.00 81.38 605 GLN A CA 1
ATOM 4604 C C . GLN A 1 605 ? -25.064 -8.518 7.331 1.00 81.38 605 GLN A C 1
ATOM 4606 O O . GLN A 1 605 ? -24.049 -8.301 7.978 1.00 81.38 605 GLN A O 1
ATOM 4611 N N . ALA A 1 606 ? -26.284 -8.416 7.859 1.00 85.81 606 ALA A N 1
ATOM 4612 C CA . ALA A 1 606 ? -26.484 -7.945 9.224 1.00 85.81 606 ALA A CA 1
ATOM 4613 C C . ALA A 1 606 ? -25.768 -8.838 10.260 1.00 85.81 606 ALA A C 1
ATOM 4615 O O . ALA A 1 606 ? -25.774 -10.068 10.111 1.00 85.81 606 ALA A O 1
ATOM 4616 N N . PRO A 1 607 ? -25.212 -8.247 11.334 1.00 92.06 607 PRO A N 1
ATOM 4617 C CA . PRO A 1 607 ? -24.617 -9.007 12.420 1.00 92.06 607 PRO A CA 1
ATOM 4618 C C . PRO A 1 607 ? -25.682 -9.800 13.187 1.00 92.06 607 PRO A C 1
ATOM 4620 O O . PRO A 1 607 ? -26.849 -9.417 13.250 1.00 92.06 607 PRO A O 1
ATOM 4623 N N . ASN A 1 608 ? -25.249 -10.885 13.823 1.00 91.62 608 ASN A N 1
ATOM 4624 C CA . ASN A 1 608 ? -26.035 -11.698 14.745 1.00 91.62 608 ASN A CA 1
ATOM 4625 C C . ASN A 1 608 ? -25.473 -11.532 16.163 1.00 91.62 608 ASN A C 1
ATOM 4627 O O . ASN A 1 608 ? -24.322 -11.916 16.428 1.00 91.62 608 ASN A O 1
ATOM 4631 N N . GLY A 1 609 ? -26.289 -10.985 17.063 1.00 92.25 609 GLY A N 1
ATOM 4632 C CA . GLY A 1 609 ? -26.000 -10.859 18.488 1.00 92.25 609 GLY A CA 1
ATOM 4633 C C . GLY A 1 609 ? -26.544 -12.025 19.305 1.00 92.25 609 GLY A C 1
ATOM 4634 O O . GLY A 1 609 ? -27.645 -12.513 19.066 1.00 92.25 609 GLY A O 1
ATOM 4635 N N . THR A 1 610 ? -25.795 -12.453 20.317 1.00 93.38 610 THR A N 1
ATOM 4636 C CA . THR A 1 610 ? -26.177 -13.539 21.227 1.00 93.38 610 THR A CA 1
ATOM 4637 C C . THR A 1 610 ? -26.027 -13.117 22.684 1.00 93.38 610 THR A C 1
ATOM 4639 O O . THR A 1 610 ? -25.028 -12.521 23.073 1.00 93.38 610 THR A O 1
ATOM 4642 N N . ILE A 1 611 ? -27.041 -13.422 23.499 1.00 95.94 611 ILE A N 1
ATOM 4643 C CA . ILE A 1 611 ? -27.002 -13.242 24.956 1.00 95.94 611 ILE A CA 1
ATOM 4644 C C . ILE A 1 611 ? -26.317 -14.478 25.546 1.00 95.94 611 ILE A C 1
ATOM 4646 O O . ILE A 1 611 ? -26.923 -15.548 25.618 1.00 95.94 611 ILE A O 1
ATOM 4650 N N . ASP A 1 612 ? -25.059 -14.330 25.956 1.00 94.00 612 ASP A N 1
ATOM 4651 C CA . ASP A 1 612 ? -24.267 -15.416 26.550 1.00 94.00 612 ASP A CA 1
ATOM 4652 C C . ASP A 1 612 ? -24.674 -15.658 28.009 1.00 94.00 612 ASP A C 1
ATOM 4654 O O . ASP A 1 612 ? -24.691 -16.791 28.494 1.00 94.00 612 ASP A O 1
ATOM 4658 N N . SER A 1 613 ? -25.046 -14.581 28.707 1.00 93.31 613 SER A N 1
ATOM 4659 C CA . SER A 1 613 ? -25.647 -14.630 30.036 1.00 93.31 613 SER A CA 1
ATOM 4660 C C . SER A 1 613 ? -26.781 -13.606 30.157 1.00 93.31 613 SER A C 1
ATOM 4662 O O . SER A 1 613 ? -26.591 -12.463 29.738 1.00 93.31 613 SER A O 1
ATOM 4664 N N . PRO A 1 614 ? -27.932 -13.969 30.756 1.00 93.75 614 PRO A N 1
ATOM 4665 C CA . PRO A 1 614 ? -28.342 -15.333 31.081 1.00 93.75 614 PRO A CA 1
ATOM 4666 C C . PRO A 1 614 ? -28.773 -16.082 29.806 1.00 93.75 614 PRO A C 1
ATOM 4668 O O . PRO A 1 614 ? -29.602 -15.595 29.043 1.00 93.75 614 PRO A O 1
ATOM 4671 N N . ALA A 1 615 ? -28.264 -17.300 29.598 1.00 87.06 615 ALA A N 1
ATOM 4672 C CA . ALA A 1 615 ? -28.541 -18.110 28.400 1.00 87.06 615 ALA A CA 1
ATOM 4673 C C . ALA A 1 615 ? -30.002 -18.617 28.273 1.00 87.06 615 ALA A C 1
ATOM 4675 O O . ALA A 1 615 ? -30.349 -19.320 27.324 1.00 87.06 615 ALA A O 1
ATOM 4676 N N . SER A 1 616 ? -30.868 -18.300 29.238 1.00 91.00 616 SER A N 1
ATOM 4677 C CA . SER A 1 616 ? -32.303 -18.590 29.228 1.00 91.00 616 SER A CA 1
ATOM 4678 C C . SER A 1 616 ? -33.049 -17.636 30.161 1.00 91.00 616 SER A C 1
ATOM 4680 O O . SER A 1 616 ? -32.431 -16.949 30.971 1.00 91.00 616 SER A O 1
ATOM 4682 N N . ASN A 1 617 ? -34.384 -17.624 30.091 1.00 95.06 617 ASN A N 1
ATOM 4683 C CA . ASN A 1 617 ? -35.228 -16.814 30.977 1.00 95.06 617 ASN A CA 1
ATOM 4684 C C . ASN A 1 617 ? -34.907 -17.064 32.460 1.00 95.06 617 ASN A C 1
ATOM 4686 O O . ASN A 1 617 ? -34.729 -18.214 32.867 1.00 95.06 617 ASN A O 1
ATOM 4690 N N . VAL A 1 618 ? -34.897 -15.995 33.256 1.00 93.00 618 VAL A N 1
ATOM 4691 C CA . VAL A 1 618 ? -34.603 -16.027 34.696 1.00 93.00 618 VAL A CA 1
ATOM 4692 C C . VAL A 1 618 ? -35.755 -15.443 35.504 1.00 93.00 618 VAL A C 1
ATOM 4694 O O . VAL A 1 618 ? -36.492 -14.580 35.026 1.00 93.00 618 VAL A O 1
ATOM 4697 N N . THR A 1 619 ? -35.888 -15.920 36.739 1.00 92.44 619 THR A N 1
ATOM 4698 C CA . THR A 1 619 ? -36.741 -15.318 37.768 1.00 92.44 619 THR A CA 1
ATOM 4699 C C . THR A 1 619 ? -35.845 -14.904 38.927 1.00 92.44 619 THR A C 1
ATOM 4701 O O . THR A 1 619 ? -34.949 -15.667 39.290 1.00 92.44 619 THR A O 1
ATOM 4704 N N . ILE A 1 620 ? -36.064 -13.701 39.444 1.00 91.19 620 ILE A N 1
ATOM 4705 C CA . ILE A 1 620 ? -35.366 -13.089 40.580 1.00 91.19 620 ILE A CA 1
ATOM 4706 C C . ILE A 1 620 ? -36.395 -12.380 41.471 1.00 91.19 620 ILE A C 1
ATOM 4708 O O . ILE A 1 620 ? -37.501 -12.088 41.008 1.00 91.19 620 ILE A O 1
ATOM 4712 N N . THR A 1 621 ? -36.049 -12.067 42.717 1.00 89.00 621 THR A N 1
ATOM 4713 C CA . THR A 1 621 ? -36.877 -11.184 43.557 1.00 89.00 621 THR A CA 1
ATOM 4714 C C . THR A 1 621 ? -36.538 -9.711 43.329 1.00 89.00 621 THR A C 1
ATOM 4716 O O . THR A 1 621 ? -35.474 -9.363 42.805 1.00 89.00 621 THR A O 1
ATOM 4719 N N . GLU A 1 622 ? -37.443 -8.820 43.725 1.00 85.12 622 GLU A N 1
ATOM 4720 C CA . GLU A 1 622 ? -37.220 -7.377 43.660 1.00 85.12 622 GLU A CA 1
ATOM 4721 C C . GLU A 1 622 ? -35.900 -6.946 44.323 1.00 85.12 622 GLU A C 1
ATOM 4723 O O . GLU A 1 622 ? -35.535 -7.372 45.417 1.00 85.12 622 GLU A O 1
ATOM 4728 N N . GLY A 1 623 ? -35.153 -6.085 43.630 1.00 82.81 623 GLY A N 1
ATOM 4729 C CA . GLY A 1 623 ? -33.884 -5.553 44.107 1.00 82.81 623 GLY A CA 1
ATOM 4730 C C . GLY A 1 623 ? -32.678 -6.476 43.902 1.00 82.81 623 GLY A C 1
ATOM 4731 O O . GLY A 1 623 ? -31.561 -6.045 44.209 1.00 82.81 623 GLY A O 1
ATOM 4732 N N . GLU A 1 624 ? -32.843 -7.683 43.358 1.00 89.12 624 GLU A N 1
ATOM 4733 C CA . GLU A 1 624 ? -31.729 -8.525 42.907 1.00 89.12 624 GLU A CA 1
ATOM 4734 C C . GLU A 1 624 ? -31.127 -8.035 41.573 1.00 89.12 624 GLU A C 1
ATOM 4736 O O . GLU A 1 624 ? -31.556 -7.039 40.981 1.00 89.12 624 GLU A O 1
ATOM 4741 N N . SER A 1 625 ? -30.064 -8.699 41.107 1.00 92.56 625 SER A N 1
ATOM 4742 C CA . SER A 1 625 ? -29.363 -8.364 39.861 1.00 92.56 625 SER A CA 1
ATOM 4743 C C . SER A 1 625 ? -29.089 -9.592 39.001 1.00 92.56 625 SER A C 1
ATOM 4745 O O . SER A 1 625 ? -28.691 -10.636 39.508 1.00 92.56 625 SER A O 1
ATOM 4747 N N . VAL A 1 626 ? -29.229 -9.433 37.686 1.00 94.69 626 VAL A N 1
ATOM 4748 C CA . VAL A 1 626 ? -28.910 -10.460 36.683 1.00 94.69 626 VAL A CA 1
ATOM 4749 C C . VAL A 1 626 ? -27.605 -10.083 35.984 1.00 94.69 626 VAL A C 1
ATOM 4751 O O . VAL A 1 626 ? -27.432 -8.928 35.594 1.00 94.69 626 VAL A O 1
ATOM 4754 N N . PHE A 1 627 ? -26.687 -11.038 35.815 1.00 95.56 627 PHE A N 1
ATOM 4755 C CA . PHE A 1 627 ? -25.444 -10.819 35.073 1.00 95.56 627 PHE A CA 1
ATOM 4756 C C . PHE A 1 627 ? -25.685 -10.922 33.562 1.00 95.56 627 PHE A C 1
ATOM 4758 O O . PHE A 1 627 ? -26.027 -12.001 33.065 1.00 95.56 627 PHE A O 1
ATOM 4765 N N . PHE A 1 628 ? -25.468 -9.823 32.839 1.00 96.88 628 PHE A N 1
ATOM 4766 C CA . PHE A 1 628 ? -25.550 -9.764 31.383 1.00 96.88 628 PHE A CA 1
ATOM 4767 C C . PHE A 1 628 ? -24.175 -9.726 30.722 1.00 96.88 628 PHE A C 1
ATOM 4769 O O . PHE A 1 628 ? -23.334 -8.885 31.051 1.00 96.88 628 PHE A O 1
ATOM 4776 N N . ALA A 1 629 ? -24.004 -10.620 29.751 1.00 95.69 629 ALA A N 1
ATOM 4777 C CA . ALA A 1 629 ? -22.869 -10.685 28.839 1.00 95.69 629 ALA A CA 1
ATOM 4778 C C . ALA A 1 629 ? -23.365 -11.058 27.437 1.00 95.69 629 ALA A C 1
ATOM 4780 O O . ALA A 1 629 ? -24.371 -11.771 27.310 1.00 95.69 629 ALA A O 1
ATOM 4781 N N . GLY A 1 630 ? -22.689 -10.565 26.402 1.00 94.31 630 GLY A N 1
ATOM 4782 C CA . GLY A 1 630 ? -23.152 -10.692 25.023 1.00 94.31 630 GLY A CA 1
ATOM 4783 C C . GLY A 1 630 ? -22.032 -10.830 24.000 1.00 94.31 630 GLY A C 1
ATOM 4784 O O . GLY A 1 630 ? -21.041 -10.100 24.018 1.00 94.31 630 GLY A O 1
ATOM 4785 N N . SER A 1 631 ? -22.230 -11.730 23.045 1.00 92.81 631 SER A N 1
ATOM 4786 C CA . SER A 1 631 ? -21.319 -11.975 21.931 1.00 92.81 631 SER A CA 1
ATOM 4787 C C . SER A 1 631 ? -21.911 -11.469 20.617 1.00 92.81 631 SER A C 1
ATOM 4789 O O . SER A 1 631 ? -23.125 -11.418 20.424 1.00 92.81 631 SER A O 1
ATOM 4791 N N . ALA A 1 632 ? -21.036 -11.070 19.698 1.00 93.25 632 ALA A N 1
ATOM 4792 C CA . ALA A 1 632 ? -21.407 -10.575 18.381 1.00 93.25 632 ALA A CA 1
ATOM 4793 C C . ALA A 1 632 ? -20.610 -11.300 17.299 1.00 93.25 632 ALA A C 1
ATOM 4795 O O . ALA A 1 632 ? -19.422 -11.588 17.461 1.00 93.25 632 ALA A O 1
ATOM 4796 N N . SER A 1 633 ? -21.282 -11.582 16.190 1.00 90.56 633 SER A N 1
ATOM 4797 C CA . SER A 1 633 ? -20.717 -12.235 15.013 1.00 90.56 633 SER A CA 1
ATOM 4798 C C . SER A 1 633 ? -21.307 -11.610 13.757 1.00 90.56 633 SER A C 1
ATOM 4800 O O . SER A 1 633 ? -22.450 -11.161 13.770 1.00 90.56 633 SER A O 1
ATOM 4802 N N . ASP A 1 634 ? -20.532 -11.567 12.682 1.00 90.06 634 ASP A N 1
ATOM 4803 C CA . ASP A 1 634 ? -20.888 -10.854 11.458 1.00 90.06 634 ASP A CA 1
ATOM 4804 C C . ASP A 1 634 ? -20.345 -11.636 10.253 1.00 90.06 634 ASP A C 1
ATOM 4806 O O . ASP A 1 634 ? -19.151 -11.961 10.257 1.00 90.06 634 ASP A O 1
ATOM 4810 N N . PRO A 1 635 ? -21.180 -12.001 9.260 1.00 84.94 635 PRO A N 1
ATOM 4811 C CA . PRO A 1 635 ? -20.739 -12.816 8.126 1.00 84.94 635 PRO A CA 1
ATOM 4812 C C . PRO A 1 635 ? -19.678 -12.146 7.241 1.00 84.94 635 PRO A C 1
ATOM 4814 O O . PRO A 1 635 ? -18.878 -12.851 6.624 1.00 84.94 635 PRO A O 1
ATOM 4817 N N . ASP A 1 636 ? -19.662 -10.811 7.201 1.00 85.94 636 ASP A N 1
ATOM 4818 C CA . ASP A 1 636 ? -18.725 -9.990 6.427 1.00 85.94 636 ASP A CA 1
ATOM 4819 C C . ASP A 1 636 ? -17.552 -9.473 7.302 1.00 85.94 636 ASP A C 1
ATOM 4821 O O . ASP A 1 636 ? -16.589 -8.893 6.795 1.00 85.94 636 ASP A O 1
ATOM 4825 N N . ASN A 1 637 ? -17.593 -9.749 8.614 1.00 83.38 637 ASN A N 1
ATOM 4826 C CA . ASN A 1 637 ? -16.645 -9.347 9.659 1.00 83.38 637 ASN A CA 1
ATOM 4827 C C . ASN A 1 637 ? -16.551 -7.813 9.876 1.00 83.38 637 ASN A C 1
ATOM 4829 O O . ASN A 1 637 ? -15.482 -7.286 10.215 1.00 83.38 637 ASN A O 1
ATOM 4833 N N . ASN A 1 638 ? -17.672 -7.092 9.724 1.00 86.62 638 ASN A N 1
ATOM 4834 C CA . ASN A 1 638 ? -17.772 -5.624 9.821 1.00 86.62 638 ASN A CA 1
ATOM 4835 C C . ASN A 1 638 ? -17.671 -5.076 11.263 1.00 86.62 638 ASN A C 1
ATOM 4837 O O . ASN A 1 638 ? -18.598 -4.535 11.866 1.00 86.62 638 ASN A O 1
ATOM 4841 N N . THR A 1 639 ? -16.467 -5.195 11.816 1.00 84.44 639 THR A N 1
ATOM 4842 C CA . THR A 1 639 ? -16.065 -4.706 13.143 1.00 84.44 639 THR A CA 1
ATOM 4843 C C . THR A 1 639 ? -15.567 -3.245 13.102 1.00 84.44 639 THR A C 1
ATOM 4845 O O . THR A 1 639 ? -15.208 -2.751 12.028 1.00 84.44 639 THR A O 1
ATOM 4848 N N . PRO A 1 640 ? -15.511 -2.519 14.241 1.00 88.50 640 PRO A N 1
ATOM 4849 C CA . PRO A 1 640 ? -16.023 -2.881 15.566 1.00 88.50 640 PRO A CA 1
ATOM 4850 C C . PRO A 1 640 ? -17.548 -2.755 15.656 1.00 88.50 640 PRO A C 1
ATOM 4852 O O . PRO A 1 640 ? -18.147 -1.875 15.044 1.00 88.50 640 PRO A O 1
ATOM 4855 N N . PHE A 1 641 ? -18.160 -3.606 16.477 1.00 93.44 641 PHE A N 1
ATOM 4856 C CA . PHE A 1 641 ? -19.591 -3.543 16.758 1.00 93.44 641 PHE A CA 1
ATOM 4857 C C . PHE A 1 641 ? -19.949 -2.407 17.716 1.00 93.44 641 PHE A C 1
ATOM 4859 O O . PHE A 1 641 ? -19.166 -2.016 18.586 1.00 93.44 641 PHE A O 1
ATOM 4866 N N . SER A 1 642 ? -21.186 -1.943 17.593 1.00 93.50 642 SER A N 1
ATOM 4867 C CA . SER A 1 642 ? -21.892 -1.171 18.607 1.00 93.50 642 SER A CA 1
ATOM 4868 C C . SER A 1 642 ? -23.013 -2.017 19.215 1.00 93.50 642 SER A C 1
ATOM 4870 O O . SER A 1 642 ? -23.585 -2.891 18.561 1.00 93.50 642 SER A O 1
ATOM 4872 N N . TYR A 1 643 ? -23.289 -1.777 20.495 1.00 96.06 643 TYR A N 1
ATOM 4873 C CA . TYR A 1 643 ? -24.142 -2.619 21.330 1.00 96.06 643 TYR A CA 1
ATOM 4874 C C . TYR A 1 643 ? -25.262 -1.791 21.949 1.00 96.06 643 TYR A C 1
ATOM 4876 O O . TYR A 1 643 ? -25.016 -0.676 22.417 1.00 96.06 643 TYR A O 1
ATOM 4884 N N . VAL A 1 644 ? -26.476 -2.342 22.002 1.00 96.19 644 VAL A N 1
ATOM 4885 C CA . VAL A 1 644 ? -27.604 -1.748 22.728 1.00 96.19 644 VAL A CA 1
ATOM 4886 C C . VAL A 1 644 ? -28.362 -2.827 23.495 1.00 96.19 644 VAL A C 1
ATOM 4888 O O . VAL A 1 644 ? -29.018 -3.689 22.911 1.00 96.19 644 VAL A O 1
ATOM 4891 N N . TRP A 1 645 ? -28.312 -2.736 24.821 1.00 96.94 645 TRP A N 1
ATOM 4892 C CA . TRP A 1 645 ? -29.147 -3.504 25.738 1.00 96.94 645 TRP A CA 1
ATOM 4893 C C . TRP A 1 645 ? -30.358 -2.673 26.162 1.00 96.94 645 TRP A C 1
ATOM 4895 O O . TRP A 1 645 ? -30.204 -1.632 26.809 1.00 96.94 645 TRP A O 1
ATOM 4905 N N . HIS A 1 646 ? -31.563 -3.154 25.858 1.00 95.94 646 HIS A N 1
ATOM 4906 C CA . HIS A 1 646 ? -32.809 -2.595 26.383 1.00 95.94 646 HIS A CA 1
ATOM 4907 C C . HIS A 1 646 ? -33.411 -3.530 27.433 1.00 95.94 646 HIS A C 1
ATOM 4909 O O . HIS A 1 646 ? -33.885 -4.610 27.086 1.00 95.94 646 HIS A O 1
ATOM 4915 N N . PHE A 1 647 ? -33.464 -3.111 28.701 1.00 95.62 647 PHE A N 1
ATOM 4916 C CA . PHE A 1 647 ? -33.946 -3.948 29.818 1.00 95.62 647 PHE A CA 1
ATOM 4917 C C . PHE A 1 647 ? -35.464 -3.856 30.053 1.00 95.62 647 PHE A C 1
ATOM 4919 O O . PHE A 1 647 ? -35.938 -3.909 31.187 1.00 95.62 647 PHE A O 1
ATOM 4926 N N . GLY A 1 648 ? -36.247 -3.648 28.989 1.00 88.69 648 GLY A N 1
ATOM 4927 C CA . GLY A 1 648 ? -37.716 -3.605 29.038 1.00 88.69 648 GLY A CA 1
ATOM 4928 C C . GLY A 1 648 ? -38.339 -2.527 29.943 1.00 88.69 648 GLY A C 1
ATOM 4929 O O . GLY A 1 648 ? -39.539 -2.584 30.189 1.00 88.69 648 GLY A O 1
ATOM 4930 N N . GLY A 1 649 ? -37.550 -1.573 30.451 1.00 85.44 649 GLY A N 1
ATOM 4931 C CA . GLY A 1 649 ? -37.972 -0.565 31.434 1.00 85.44 649 GLY A CA 1
ATOM 4932 C C . GLY A 1 649 ? -37.740 -0.936 32.906 1.00 85.44 649 GLY A C 1
ATOM 4933 O O . GLY A 1 649 ? -37.970 -0.090 33.762 1.00 85.44 649 GLY A O 1
ATOM 4934 N N . GLY A 1 650 ? -37.259 -2.148 33.212 1.00 84.94 650 GLY A N 1
ATOM 4935 C CA . GLY A 1 650 ? -36.951 -2.576 34.588 1.00 84.94 650 GLY A CA 1
ATOM 4936 C C . GLY A 1 650 ? -35.570 -2.146 35.100 1.00 84.94 650 GLY A C 1
ATOM 4937 O O . GLY A 1 650 ? -35.311 -2.193 36.300 1.00 84.94 650 GLY A O 1
ATOM 4938 N N . ALA A 1 651 ? -34.696 -1.705 34.192 1.00 90.69 651 ALA A N 1
ATOM 4939 C CA . ALA A 1 651 ? -33.390 -1.120 34.481 1.00 90.69 651 ALA A CA 1
ATOM 4940 C C . ALA A 1 651 ? -32.973 -0.136 33.369 1.00 90.69 651 ALA A C 1
ATOM 4942 O O . ALA A 1 651 ? -33.545 -0.132 32.274 1.00 90.69 651 ALA A O 1
ATOM 4943 N N . SER A 1 652 ? -31.957 0.688 33.636 1.00 91.25 652 SER A N 1
ATOM 4944 C CA . SER A 1 652 ? -31.380 1.615 32.651 1.00 91.25 652 SER A CA 1
ATOM 4945 C C . SER A 1 652 ? -30.659 0.873 31.524 1.00 91.25 652 SER A C 1
ATOM 4947 O O . SER A 1 652 ? -29.790 0.045 31.782 1.00 91.25 652 SER A O 1
ATOM 4949 N N . ASN A 1 653 ? -30.986 1.214 30.276 1.00 93.81 653 ASN A N 1
ATOM 4950 C CA . ASN A 1 653 ? -30.348 0.668 29.072 1.00 93.81 653 ASN A CA 1
ATOM 4951 C C . ASN A 1 653 ? -28.817 0.853 29.084 1.00 93.81 653 ASN A C 1
ATOM 4953 O O . ASN A 1 653 ? -28.318 1.862 29.585 1.00 93.81 653 ASN A O 1
ATOM 4957 N N . SER A 1 654 ? -28.086 -0.082 28.470 1.00 94.69 654 SER A N 1
ATOM 4958 C CA . SER A 1 654 ? -26.616 -0.062 28.391 1.00 94.69 654 SER A CA 1
ATOM 4959 C C . SER A 1 654 ? -26.122 -0.125 26.946 1.00 94.69 654 SER A C 1
ATOM 4961 O O . SER A 1 654 ? -26.774 -0.721 26.091 1.00 94.69 654 SER A O 1
ATOM 4963 N N . SER A 1 655 ? -24.954 0.465 26.683 1.00 94.75 655 SER A N 1
ATOM 4964 C CA . SER A 1 655 ? -24.225 0.348 25.411 1.00 94.75 655 SER A CA 1
ATOM 4965 C C . SER A 1 655 ? -22.877 -0.375 25.549 1.00 94.75 655 SER A C 1
ATOM 4967 O O . SER A 1 655 ? -22.032 -0.296 24.658 1.00 94.75 655 SER A O 1
ATOM 4969 N N . ALA A 1 656 ? -22.637 -1.029 26.688 1.00 92.94 656 ALA A N 1
ATOM 4970 C CA . ALA A 1 656 ? -21.517 -1.949 26.854 1.00 92.94 656 ALA A CA 1
ATOM 4971 C C . ALA A 1 656 ? -21.840 -3.295 26.189 1.00 92.94 656 ALA A C 1
ATOM 4973 O O . ALA A 1 656 ? -23.004 -3.693 26.148 1.00 92.94 656 ALA A O 1
ATOM 4974 N N . GLN A 1 657 ? -20.811 -4.009 25.725 1.00 93.62 657 GLN A N 1
ATOM 4975 C CA . GLN A 1 657 ? -20.953 -5.399 25.283 1.00 93.62 657 GLN A CA 1
ATOM 4976 C C . GLN A 1 657 ? -21.480 -6.268 26.432 1.00 93.62 657 GLN A C 1
ATOM 4978 O O . GLN A 1 657 ? -22.541 -6.874 26.311 1.00 93.62 657 GLN A O 1
ATOM 4983 N N . ASP A 1 658 ? -20.787 -6.196 27.573 1.00 95.62 658 ASP A N 1
ATOM 4984 C CA . ASP A 1 658 ? -21.123 -6.881 28.816 1.00 95.62 658 ASP A CA 1
ATOM 4985 C C . ASP A 1 658 ? -21.507 -5.842 29.888 1.00 95.62 658 ASP A C 1
ATOM 4987 O O . ASP A 1 658 ? -20.630 -5.209 30.483 1.00 95.62 658 ASP A O 1
ATOM 4991 N N . PRO A 1 659 ? -22.809 -5.608 30.145 1.00 94.25 659 PRO A N 1
ATOM 4992 C CA . PRO A 1 659 ? -23.268 -4.712 31.207 1.00 94.25 659 PRO A CA 1
ATOM 4993 C C . PRO A 1 659 ? -22.925 -5.206 32.619 1.00 94.25 659 PRO A C 1
ATOM 4995 O O . PRO A 1 659 ? -22.943 -4.415 33.562 1.00 94.25 659 PRO A O 1
ATOM 4998 N N . GLY A 1 660 ? -22.635 -6.501 32.779 1.00 94.00 660 GLY A N 1
ATOM 4999 C CA . GLY A 1 660 ? -22.405 -7.122 34.076 1.00 94.00 660 GLY A CA 1
ATOM 5000 C C . GLY A 1 660 ? -23.696 -7.245 34.887 1.00 94.00 660 GLY A C 1
ATOM 5001 O O . GLY A 1 660 ? -24.760 -7.515 34.336 1.00 94.00 660 GLY A O 1
ATOM 5002 N N . ASN A 1 661 ? -23.611 -7.072 36.207 1.00 94.94 661 ASN A N 1
ATOM 5003 C CA . ASN A 1 661 ? -24.767 -7.180 37.102 1.00 94.94 661 ASN A CA 1
ATOM 5004 C C . ASN A 1 661 ? -25.714 -5.980 36.946 1.00 94.94 661 ASN A C 1
ATOM 5006 O O . ASN A 1 661 ? -25.404 -4.876 37.394 1.00 94.94 661 ASN A O 1
ATOM 5010 N N . VAL A 1 662 ? -26.892 -6.215 36.368 1.00 94.44 662 VAL A N 1
ATOM 5011 C CA . VAL A 1 662 ? -27.951 -5.213 36.192 1.00 94.44 662 VAL A CA 1
ATOM 5012 C C . VAL A 1 662 ? -29.064 -5.470 37.203 1.00 94.44 662 VAL A C 1
ATOM 5014 O O . VAL A 1 662 ? -29.679 -6.538 37.200 1.00 94.44 662 VAL A O 1
ATOM 5017 N N . ARG A 1 663 ? -29.307 -4.484 38.074 1.00 93.56 663 ARG A N 1
ATOM 5018 C CA . ARG A 1 663 ? -30.311 -4.533 39.147 1.00 93.56 663 ARG A CA 1
ATOM 5019 C C . ARG A 1 663 ? -31.706 -4.196 38.628 1.00 93.56 663 ARG A C 1
ATOM 5021 O O . ARG A 1 663 ? -31.861 -3.173 37.962 1.00 93.56 663 ARG A O 1
ATOM 5028 N N . PHE A 1 664 ? -32.710 -4.984 39.008 1.00 92.25 664 PHE A N 1
ATOM 5029 C CA . PHE A 1 664 ? -34.120 -4.685 38.739 1.00 92.25 664 PHE A CA 1
ATOM 5030 C C . PHE A 1 664 ? -34.829 -4.345 40.053 1.00 92.25 664 PHE A C 1
ATOM 5032 O O . PHE A 1 664 ? -34.963 -5.193 40.928 1.00 92.25 664 PHE A O 1
ATOM 5039 N N . SER A 1 665 ? -35.265 -3.094 40.199 1.00 84.88 665 SER A N 1
ATOM 5040 C CA . SER A 1 665 ? -35.818 -2.548 41.456 1.00 84.88 665 SER A CA 1
ATOM 5041 C C . SER A 1 665 ? -37.323 -2.260 41.352 1.00 84.88 665 SER A C 1
ATOM 5043 O O . SER A 1 665 ? -37.781 -1.203 41.779 1.00 84.88 665 SER A O 1
ATOM 5045 N N . THR A 1 666 ? -38.060 -3.111 40.636 1.00 86.19 666 THR A N 1
ATOM 5046 C CA . THR A 1 666 ? -39.522 -3.038 40.489 1.00 86.19 666 THR A CA 1
ATOM 5047 C C . THR A 1 666 ? -40.035 -4.423 40.069 1.00 86.19 666 THR A C 1
ATOM 5049 O O . THR A 1 666 ? -39.402 -5.037 39.200 1.00 86.19 666 THR A O 1
ATOM 5052 N N . PRO A 1 667 ? -41.156 -4.926 40.614 1.00 84.88 667 PRO A N 1
ATOM 5053 C CA . PRO A 1 667 ? -41.743 -6.195 40.197 1.00 84.88 667 PRO A CA 1
ATOM 5054 C C . PRO A 1 667 ? -42.335 -6.119 38.788 1.00 84.88 667 PRO A C 1
ATOM 5056 O O . PRO A 1 667 ? -42.863 -5.089 38.357 1.00 84.88 667 PRO A O 1
ATOM 5059 N N . GLY A 1 668 ? -42.291 -7.229 38.055 1.00 90.06 668 GLY A N 1
ATOM 5060 C CA . GLY A 1 668 ? -42.825 -7.295 36.700 1.00 90.06 668 GLY A CA 1
ATOM 5061 C C . GLY A 1 668 ? -42.138 -8.329 35.820 1.00 90.06 668 GLY A C 1
ATOM 5062 O O . GLY A 1 668 ? -41.412 -9.207 36.272 1.00 90.06 668 GLY A O 1
ATOM 5063 N N . THR A 1 669 ? -42.389 -8.258 34.515 1.00 92.00 669 THR A N 1
ATOM 5064 C CA . THR A 1 669 ? -41.833 -9.218 33.553 1.00 92.00 669 THR A CA 1
ATOM 5065 C C . THR A 1 669 ? -41.208 -8.486 32.377 1.00 92.00 669 THR A C 1
ATOM 5067 O O . THR A 1 669 ? -41.874 -8.146 31.396 1.00 92.00 669 THR A O 1
ATOM 5070 N N . TYR A 1 670 ? -39.906 -8.246 32.477 1.00 93.81 670 TYR A N 1
ATOM 5071 C CA . TYR A 1 670 ? -39.140 -7.469 31.517 1.00 93.81 670 TYR A CA 1
ATOM 5072 C C . TYR A 1 670 ? -38.629 -8.363 30.392 1.00 93.81 670 TYR A C 1
ATOM 5074 O O . TYR A 1 670 ? -38.053 -9.426 30.621 1.00 93.81 670 TYR A O 1
ATOM 5082 N N . THR A 1 671 ? -38.837 -7.925 29.152 1.00 94.75 671 THR A N 1
ATOM 5083 C CA . THR A 1 671 ? -38.174 -8.531 27.993 1.00 94.75 671 THR A CA 1
ATOM 5084 C C . THR A 1 671 ? -36.904 -7.736 27.744 1.00 94.75 671 THR A C 1
ATOM 5086 O O . THR A 1 671 ? -36.968 -6.578 27.332 1.00 94.75 671 THR A O 1
ATOM 5089 N N . VAL A 1 672 ? -35.764 -8.343 28.060 1.00 96.25 672 VAL A N 1
ATOM 5090 C CA . VAL A 1 672 ? -34.444 -7.785 27.786 1.00 96.25 672 VAL A CA 1
ATOM 5091 C C . VAL A 1 672 ? -34.083 -8.132 26.348 1.00 96.25 672 VAL A C 1
ATOM 5093 O O . VAL A 1 672 ? -34.243 -9.280 25.939 1.00 96.25 672 VAL A O 1
ATOM 5096 N N . THR A 1 673 ? -33.613 -7.152 25.579 1.00 95.31 673 THR A N 1
ATOM 5097 C CA . THR A 1 673 ? -33.142 -7.356 24.199 1.00 95.31 673 THR A CA 1
ATOM 5098 C C . THR A 1 673 ? -31.720 -6.836 24.047 1.00 95.31 673 THR A C 1
ATOM 5100 O O . THR A 1 673 ? -31.387 -5.781 24.593 1.00 95.31 673 THR A O 1
ATOM 5103 N N . PHE A 1 674 ? -30.900 -7.578 23.308 1.00 96.38 674 PHE A N 1
ATOM 5104 C CA . PHE A 1 674 ? -29.524 -7.246 22.966 1.00 96.38 674 PHE A CA 1
ATOM 5105 C C . PHE A 1 674 ? -29.429 -7.068 21.452 1.00 96.38 674 PHE A C 1
ATOM 5107 O O . PHE A 1 674 ? -29.517 -8.033 20.696 1.00 96.38 674 PHE A O 1
ATOM 5114 N N . THR A 1 675 ? -29.301 -5.817 21.015 1.00 94.94 675 THR A N 1
ATOM 5115 C CA . THR A 1 675 ? -29.132 -5.460 19.603 1.00 94.94 675 THR A CA 1
ATOM 5116 C C . THR A 1 675 ? -27.662 -5.187 19.328 1.00 94.94 675 THR A C 1
ATOM 5118 O O . THR A 1 675 ? -27.046 -4.350 19.994 1.00 94.94 675 THR A O 1
ATOM 5121 N N . VAL A 1 676 ? -27.118 -5.868 18.324 1.00 95.06 676 VAL A N 1
ATOM 5122 C CA . VAL A 1 676 ? -25.801 -5.582 17.748 1.00 95.06 676 VAL A CA 1
ATOM 5123 C C . VAL A 1 676 ? -25.993 -4.739 16.489 1.00 95.06 676 VAL A C 1
ATOM 5125 O O . VAL A 1 676 ? -26.988 -4.876 15.776 1.00 95.06 676 VAL A O 1
ATOM 5128 N N . THR A 1 677 ? -25.067 -3.828 16.216 1.00 93.12 677 THR A N 1
ATOM 5129 C CA . THR A 1 677 ? -25.019 -3.050 14.972 1.00 93.12 677 THR A CA 1
ATOM 5130 C C . THR A 1 677 ? -23.572 -2.935 14.514 1.00 93.12 677 THR A C 1
ATOM 5132 O O . THR A 1 677 ? -22.693 -2.613 15.318 1.00 93.12 677 THR A O 1
ATOM 5135 N N . ASP A 1 678 ? -23.324 -3.243 13.245 1.00 92.75 678 ASP A N 1
ATOM 5136 C CA . ASP A 1 678 ? -21.985 -3.295 12.654 1.00 92.75 678 ASP A CA 1
ATOM 5137 C C . ASP A 1 678 ? -21.360 -1.906 12.434 1.00 92.75 678 ASP A C 1
ATOM 5139 O O . ASP A 1 678 ? -21.983 -0.862 12.665 1.00 92.75 678 ASP A O 1
ATOM 5143 N N . SER A 1 679 ? -20.104 -1.880 11.980 1.00 89.62 679 SER A N 1
ATOM 5144 C CA . SER A 1 679 ? -19.382 -0.630 11.708 1.00 89.62 679 SER A CA 1
ATOM 5145 C C . SER A 1 679 ? -19.870 0.135 10.466 1.00 89.62 679 SER A C 1
ATOM 5147 O O . SER A 1 679 ? -19.431 1.266 10.240 1.00 89.62 679 SER A O 1
ATOM 5149 N N . LEU A 1 680 ? -20.804 -0.432 9.692 1.00 87.25 680 LEU A N 1
ATOM 5150 C CA . LEU A 1 680 ? -21.485 0.204 8.559 1.00 87.25 680 LEU A CA 1
ATOM 5151 C C . LEU A 1 680 ? -22.894 0.717 8.925 1.00 87.25 680 LEU A C 1
ATOM 5153 O O . LEU A 1 680 ? -23.517 1.422 8.126 1.00 87.25 680 LEU A O 1
ATOM 5157 N N . GLY A 1 681 ? -23.375 0.429 10.138 1.00 86.44 681 GLY A N 1
ATOM 5158 C CA . GLY A 1 681 ? -24.649 0.894 10.682 1.00 86.44 681 GLY A CA 1
ATOM 5159 C C . GLY A 1 681 ? -25.849 -0.018 10.409 1.00 86.44 681 GLY A C 1
ATOM 5160 O O . GLY A 1 681 ? -26.984 0.434 10.588 1.00 86.44 681 GLY A O 1
ATOM 5161 N N . LEU A 1 682 ? -25.645 -1.270 9.984 1.00 89.56 682 LEU A N 1
ATOM 5162 C CA . LEU A 1 682 ? -26.727 -2.251 9.867 1.00 89.56 682 LEU A CA 1
ATOM 5163 C C . LEU A 1 682 ? -26.886 -3.019 11.188 1.00 89.56 682 LEU A C 1
ATOM 5165 O O . LEU A 1 682 ? -25.929 -3.533 11.766 1.00 89.56 682 LEU A O 1
ATOM 5169 N N . ALA A 1 683 ? -28.119 -3.047 11.689 1.00 90.12 683 ALA A N 1
ATOM 5170 C CA . ALA A 1 683 ? -28.478 -3.704 12.938 1.00 90.12 683 ALA A CA 1
ATOM 5171 C C . ALA A 1 683 ? -28.937 -5.147 12.708 1.00 90.12 683 ALA A C 1
ATOM 5173 O O . ALA A 1 683 ? -29.530 -5.452 11.670 1.00 90.12 683 ALA A O 1
ATOM 5174 N N . ASP A 1 684 ? -28.734 -5.994 13.718 1.00 91.81 684 ASP A N 1
ATOM 5175 C CA . ASP A 1 684 ? -29.349 -7.319 13.813 1.00 91.81 684 ASP A CA 1
ATOM 5176 C C . ASP A 1 684 ? -30.882 -7.200 13.621 1.00 91.81 684 ASP A C 1
ATOM 5178 O O . ASP A 1 684 ? -31.545 -6.505 14.401 1.00 91.81 684 ASP A O 1
ATOM 5182 N N . PRO A 1 685 ? -31.477 -7.827 12.586 1.00 89.31 685 PRO A N 1
ATOM 5183 C CA . PRO A 1 685 ? -32.914 -7.761 12.320 1.00 89.31 685 PRO A CA 1
ATOM 5184 C C . PRO A 1 685 ? -33.736 -8.633 13.282 1.00 89.31 685 PRO A C 1
ATOM 5186 O O . PRO A 1 685 ? -34.968 -8.565 13.280 1.00 89.31 685 PRO A O 1
ATOM 5189 N N . THR A 1 686 ? -33.070 -9.463 14.086 1.00 90.69 686 THR A N 1
ATOM 5190 C CA . THR A 1 686 ? -33.641 -10.426 15.029 1.00 90.69 686 THR A CA 1
ATOM 5191 C C . THR A 1 686 ? -32.920 -10.388 16.391 1.00 90.69 686 THR A C 1
ATOM 5193 O O . THR A 1 686 ? -32.467 -11.439 16.847 1.00 90.69 686 THR A O 1
ATOM 5196 N N . PRO A 1 687 ? -32.839 -9.223 17.079 1.00 92.00 687 PRO A N 1
ATOM 5197 C CA . PRO A 1 687 ? -32.052 -9.074 18.304 1.00 92.00 687 PRO A CA 1
ATOM 5198 C C . PRO A 1 687 ? -32.347 -10.158 19.341 1.00 92.00 687 PRO A C 1
ATOM 5200 O O . PRO A 1 687 ? -33.513 -10.398 19.688 1.00 92.00 687 PRO A O 1
ATOM 5203 N N . ALA A 1 688 ? -31.295 -10.786 19.871 1.00 92.62 688 ALA A N 1
ATOM 5204 C CA . ALA A 1 688 ? -31.436 -11.795 20.912 1.00 92.62 688 ALA A CA 1
ATOM 5205 C C . ALA A 1 688 ? -32.208 -11.231 22.113 1.00 92.62 688 ALA A C 1
ATOM 5207 O O . ALA A 1 688 ? -32.027 -10.079 22.519 1.00 92.62 688 ALA A O 1
ATOM 5208 N N . SER A 1 689 ? -33.096 -12.046 22.685 1.00 93.88 689 SER A N 1
ATOM 5209 C CA . SER A 1 689 ? -33.972 -11.612 23.770 1.00 93.88 689 SER A CA 1
ATOM 5210 C C . SER A 1 689 ? -34.130 -12.670 24.850 1.00 93.88 689 SER A C 1
ATOM 5212 O O . SER A 1 689 ? -34.142 -13.870 24.575 1.00 93.88 689 SER A O 1
ATOM 5214 N N . VAL A 1 690 ? -34.260 -12.204 26.089 1.00 95.94 690 VAL A N 1
ATOM 5215 C CA . VAL A 1 690 ? -34.448 -13.040 27.274 1.00 95.94 690 VAL A CA 1
ATOM 5216 C C . VAL A 1 690 ? -35.420 -12.363 28.234 1.00 95.94 690 VAL A C 1
ATOM 5218 O O . VAL A 1 690 ? -35.460 -11.136 28.349 1.00 95.94 690 VAL A O 1
ATOM 5221 N N . ARG A 1 691 ? -36.248 -13.151 28.917 1.00 96.00 691 ARG A N 1
ATOM 5222 C CA . ARG A 1 691 ? -37.213 -12.644 29.895 1.00 96.00 691 ARG A CA 1
ATOM 5223 C C . ARG A 1 691 ? -36.625 -12.699 31.302 1.00 96.00 691 ARG A C 1
ATOM 5225 O O . ARG A 1 691 ? -36.238 -13.771 31.763 1.00 96.00 691 ARG A O 1
ATOM 5232 N N . VAL A 1 692 ? -36.630 -11.553 31.978 1.00 95.50 692 VAL A N 1
ATOM 5233 C CA . VAL A 1 692 ? -36.410 -11.435 33.423 1.00 95.50 692 VAL A CA 1
ATOM 5234 C C . VAL A 1 692 ? -37.774 -11.270 34.081 1.00 95.50 692 VAL A C 1
ATOM 5236 O O . VAL A 1 692 ? -38.484 -10.298 33.814 1.00 95.50 692 VAL A O 1
ATOM 5239 N N . THR A 1 693 ? -38.151 -12.224 34.921 1.00 92.44 693 THR A N 1
ATOM 5240 C CA . THR A 1 693 ? -39.307 -12.099 35.811 1.00 92.44 693 THR A CA 1
ATOM 5241 C C . THR A 1 693 ? -38.796 -11.615 37.161 1.00 92.44 693 THR A C 1
ATOM 5243 O O . THR A 1 693 ? -37.907 -12.237 37.733 1.00 92.44 693 THR A O 1
ATOM 5246 N N . VAL A 1 694 ? -39.325 -10.495 37.636 1.00 90.56 694 VAL A N 1
ATOM 5247 C CA . VAL A 1 694 ? -39.039 -9.939 38.956 1.00 90.56 694 VAL A CA 1
ATOM 5248 C C . VAL A 1 694 ? -40.292 -10.145 39.786 1.00 90.56 694 VAL A C 1
ATOM 5250 O O . VAL A 1 694 ? -41.327 -9.536 39.504 1.00 90.56 694 VAL A O 1
ATOM 5253 N N . GLU A 1 695 ? -40.221 -11.055 40.746 1.00 85.50 695 GLU A N 1
ATOM 5254 C CA . GLU A 1 695 ? -41.309 -11.304 41.688 1.00 85.50 695 GLU A CA 1
ATOM 5255 C C . GLU A 1 695 ? -41.236 -10.282 42.834 1.00 85.50 695 GLU A C 1
ATOM 5257 O O . GLU A 1 695 ? -40.147 -9.826 43.198 1.00 85.50 695 GLU A O 1
ATOM 5262 N N . GLU A 1 696 ? -42.394 -9.889 43.373 1.00 77.19 696 GLU A N 1
ATOM 5263 C CA . GLU A 1 696 ? -42.466 -9.048 44.576 1.00 77.19 696 GLU A CA 1
ATOM 5264 C C . GLU A 1 696 ? -41.669 -9.708 45.707 1.00 77.19 696 GLU A C 1
ATOM 5266 O O . GLU A 1 696 ? -41.773 -10.920 45.927 1.00 77.19 696 GLU A O 1
ATOM 5271 N N . ALA A 1 697 ? -40.860 -8.919 46.418 1.00 68.00 697 ALA A N 1
ATOM 5272 C CA . ALA A 1 697 ? -40.243 -9.399 47.645 1.00 68.00 697 ALA A CA 1
ATOM 5273 C C . ALA A 1 697 ? -41.351 -9.781 48.642 1.00 68.00 697 ALA A C 1
ATOM 5275 O O . ALA A 1 697 ? -42.344 -9.070 48.797 1.00 68.00 697 ALA A O 1
ATOM 5276 N N . ALA A 1 698 ? -41.206 -10.928 49.305 1.00 72.69 698 ALA A N 1
ATOM 5277 C CA . ALA A 1 698 ? -42.168 -11.342 50.316 1.00 72.69 698 ALA A CA 1
ATOM 5278 C C . ALA A 1 698 ? -41.994 -10.459 51.561 1.00 72.69 698 ALA A C 1
ATOM 5280 O O . ALA A 1 698 ? -41.003 -10.631 52.269 1.00 72.69 698 ALA A O 1
ATOM 5281 N N . ASN A 1 699 ? -42.955 -9.554 51.797 1.00 77.06 699 ASN A N 1
ATOM 5282 C CA . ASN A 1 699 ? -42.949 -8.589 52.902 1.00 77.06 699 ASN A CA 1
ATOM 5283 C C . ASN A 1 699 ? -42.469 -9.219 54.224 1.00 77.06 699 ASN A C 1
ATOM 5285 O O . ASN A 1 699 ? -43.017 -10.229 54.690 1.00 77.06 699 ASN A O 1
ATOM 5289 N N . GLN A 1 700 ? -41.441 -8.614 54.810 1.00 79.75 700 GLN A N 1
ATOM 5290 C CA . GLN A 1 700 ? -40.792 -9.041 56.037 1.00 79.75 700 GLN A CA 1
ATOM 5291 C C . GLN A 1 700 ? -41.379 -8.291 57.234 1.00 79.75 700 GLN A C 1
ATOM 5293 O O . GLN A 1 700 ? -41.214 -7.086 57.363 1.00 79.75 700 GLN A O 1
ATOM 5298 N N . ALA A 1 701 ? -42.005 -9.024 58.156 1.00 85.31 701 ALA A N 1
ATOM 5299 C CA . ALA A 1 701 ? -42.675 -8.433 59.312 1.00 85.31 701 ALA A CA 1
ATOM 5300 C C . ALA A 1 701 ? -41.776 -7.461 60.118 1.00 85.31 701 ALA A C 1
ATOM 5302 O O . ALA A 1 701 ? -40.611 -7.786 60.386 1.00 85.31 701 ALA A O 1
ATOM 5303 N N . PRO A 1 702 ? -42.319 -6.321 60.590 1.00 90.38 702 PRO A N 1
ATOM 5304 C CA . PRO A 1 702 ? -41.579 -5.371 61.409 1.00 90.38 702 PRO A CA 1
ATOM 5305 C C . PRO A 1 702 ? -41.216 -5.963 62.772 1.00 90.38 702 PRO A C 1
ATOM 5307 O O . PRO A 1 702 ? -41.929 -6.803 63.319 1.00 90.38 702 PRO A O 1
ATOM 5310 N N . ASN A 1 703 ? -40.130 -5.460 63.356 1.00 89.62 703 ASN A N 1
ATOM 5311 C CA . ASN A 1 703 ? -39.653 -5.840 64.686 1.00 89.62 703 ASN A CA 1
ATOM 5312 C C . ASN A 1 703 ? -39.812 -4.661 65.660 1.00 89.62 703 ASN A C 1
ATOM 5314 O O . ASN A 1 703 ? -39.297 -3.569 65.389 1.00 89.62 703 ASN A O 1
ATOM 5318 N N . GLY A 1 704 ? -40.513 -4.869 66.778 1.00 90.50 704 GLY A N 1
ATOM 5319 C CA . GLY A 1 704 ? -40.728 -3.860 67.821 1.00 90.50 704 GLY A CA 1
ATOM 5320 C C . GLY A 1 704 ? -39.943 -4.124 69.105 1.00 90.50 704 GLY A C 1
ATOM 5321 O O . GLY A 1 704 ? -39.896 -5.251 69.589 1.00 90.50 704 GLY A O 1
ATOM 5322 N N . THR A 1 705 ? -39.387 -3.080 69.722 1.00 92.44 705 THR A N 1
ATOM 5323 C CA . THR A 1 705 ? -38.729 -3.154 71.037 1.00 92.44 705 THR A CA 1
ATOM 5324 C C . THR A 1 705 ? -39.445 -2.315 72.091 1.00 92.44 705 THR A C 1
ATOM 5326 O O . THR A 1 705 ? -39.944 -1.224 71.827 1.00 92.44 705 THR A O 1
ATOM 5329 N N . ILE A 1 706 ? -39.480 -2.832 73.322 1.00 95.38 706 ILE A N 1
ATOM 5330 C CA . ILE A 1 706 ? -39.873 -2.068 74.510 1.00 95.38 706 ILE A CA 1
ATOM 5331 C C . ILE A 1 706 ? -38.619 -1.354 75.020 1.00 95.38 706 ILE A C 1
ATOM 5333 O O . ILE A 1 706 ? -37.738 -1.978 75.612 1.00 95.38 706 ILE A O 1
ATOM 5337 N N . ASP A 1 707 ? -38.541 -0.049 74.777 1.00 92.94 707 ASP A N 1
ATOM 5338 C CA . ASP A 1 707 ? -37.376 0.771 75.125 1.00 92.94 707 ASP A CA 1
ATOM 5339 C C . ASP A 1 707 ? -37.429 1.209 76.596 1.00 92.94 707 ASP A C 1
ATOM 5341 O O . ASP A 1 707 ? -36.402 1.304 77.268 1.00 92.94 707 ASP A O 1
ATOM 5345 N N . THR A 1 708 ? -38.641 1.430 77.119 1.00 91.88 708 THR A N 1
ATOM 5346 C CA . THR A 1 708 ? -38.905 1.595 78.555 1.00 91.88 708 THR A CA 1
ATOM 5347 C C . THR A 1 708 ? -40.131 0.759 78.939 1.00 91.88 708 THR A C 1
ATOM 5349 O O . THR A 1 708 ? -41.125 0.813 78.213 1.00 91.88 708 THR A O 1
ATOM 5352 N N . PRO A 1 709 ? -40.116 0.024 80.069 1.00 91.44 709 PRO A N 1
ATOM 5353 C CA . PRO A 1 709 ? -38.941 -0.327 80.866 1.00 91.44 709 PRO A CA 1
ATOM 5354 C C . PRO A 1 709 ? -38.083 -1.379 80.140 1.00 91.44 709 PRO A C 1
ATOM 5356 O O . PRO A 1 709 ? -38.611 -2.316 79.552 1.00 91.44 709 PRO A O 1
ATOM 5359 N N . THR A 1 710 ? -36.757 -1.277 80.249 1.00 87.56 710 THR A N 1
ATOM 5360 C CA . THR A 1 710 ? -35.780 -2.181 79.595 1.00 87.56 710 THR A CA 1
ATOM 5361 C C . THR A 1 710 ? -35.749 -3.617 80.148 1.00 87.56 710 THR A C 1
ATOM 5363 O O . THR A 1 710 ? -34.881 -4.412 79.791 1.00 87.56 710 THR A O 1
ATOM 5366 N N . GLY A 1 711 ? -36.662 -3.961 81.055 1.00 88.62 711 GLY A N 1
ATOM 5367 C CA . GLY A 1 711 ? -36.735 -5.249 81.733 1.00 88.62 711 GLY A CA 1
ATOM 5368 C C . GLY A 1 711 ? -37.882 -5.287 82.741 1.00 88.62 711 GLY A C 1
ATOM 5369 O O . GLY A 1 711 ? -38.571 -4.291 82.957 1.00 88.62 711 GLY A O 1
ATOM 5370 N N . ASN A 1 712 ? -38.098 -6.457 83.345 1.00 93.75 712 ASN A N 1
ATOM 5371 C CA . ASN A 1 712 ? -39.200 -6.681 84.284 1.00 93.75 712 ASN A CA 1
ATOM 5372 C C . ASN A 1 712 ? -39.121 -5.731 85.488 1.00 93.75 712 ASN A C 1
ATOM 5374 O O . ASN A 1 712 ? -38.043 -5.528 86.047 1.00 93.75 712 ASN A O 1
ATOM 5378 N N . VAL A 1 713 ? -40.270 -5.208 85.916 1.00 91.38 713 VAL A N 1
ATOM 5379 C CA . VAL A 1 713 ? -40.378 -4.254 87.030 1.00 91.38 713 VAL A CA 1
ATOM 5380 C C . VAL A 1 713 ? -41.359 -4.742 88.090 1.00 91.38 713 VAL A C 1
ATOM 5382 O O . VAL A 1 713 ? -42.404 -5.308 87.769 1.00 91.38 713 VAL A O 1
ATOM 5385 N N . THR A 1 714 ? -41.031 -4.470 89.351 1.00 90.06 714 THR A N 1
ATOM 5386 C CA . THR A 1 714 ? -41.939 -4.602 90.494 1.00 90.06 714 THR A CA 1
ATOM 5387 C C . THR A 1 714 ? -42.287 -3.208 91.004 1.00 90.06 714 THR A C 1
ATOM 5389 O O . THR A 1 714 ? -41.405 -2.353 91.103 1.00 90.06 714 THR A O 1
ATOM 5392 N N . ILE A 1 715 ? -43.564 -2.980 91.301 1.00 89.56 715 ILE A N 1
ATOM 5393 C CA . ILE A 1 715 ? -44.120 -1.731 91.836 1.00 89.56 715 ILE A CA 1
ATOM 5394 C C . ILE A 1 715 ? -45.197 -2.041 92.888 1.00 89.56 715 ILE A C 1
ATOM 5396 O O . ILE A 1 715 ? -45.724 -3.151 92.904 1.00 89.56 715 ILE A O 1
ATOM 5400 N N . THR A 1 716 ? -45.579 -1.077 93.730 1.00 86.75 716 THR A N 1
ATOM 5401 C CA . THR A 1 716 ? -46.762 -1.232 94.606 1.00 86.75 716 THR A CA 1
ATOM 5402 C C . THR A 1 716 ? -48.057 -0.790 93.914 1.00 86.75 716 THR A C 1
ATOM 5404 O O . THR A 1 716 ? -48.036 -0.100 92.886 1.00 86.75 716 THR A O 1
ATOM 5407 N N . GLU A 1 717 ? -49.202 -1.196 94.464 1.00 84.69 717 GLU A N 1
ATOM 5408 C CA . GLU A 1 717 ? -50.533 -0.824 93.974 1.00 84.69 717 GLU A CA 1
ATOM 5409 C C . GLU A 1 717 ? -50.677 0.696 93.756 1.00 84.69 717 GLU A C 1
ATOM 5411 O O . GLU A 1 717 ? -50.354 1.523 94.607 1.00 84.69 717 GLU A O 1
ATOM 5416 N N . GLY A 1 718 ? -51.164 1.094 92.579 1.00 82.38 718 GLY A N 1
ATOM 5417 C CA . GLY A 1 718 ? -51.364 2.499 92.229 1.00 82.38 718 GLY A CA 1
ATOM 5418 C C . GLY A 1 718 ? -50.100 3.247 91.783 1.00 82.38 718 GLY A C 1
ATOM 5419 O O . GLY A 1 718 ? -50.172 4.452 91.512 1.00 82.38 718 GLY A O 1
ATOM 5420 N N . GLN A 1 719 ? -48.951 2.591 91.655 1.00 90.94 719 GLN A N 1
ATOM 5421 C CA . GLN A 1 719 ? -47.792 3.192 90.994 1.00 90.94 719 GLN A CA 1
ATOM 5422 C C . GLN A 1 719 ? -47.920 3.153 89.456 1.00 90.94 719 GLN A C 1
ATOM 5424 O O . GLN A 1 719 ? -48.835 2.553 88.880 1.00 90.94 719 GLN A O 1
ATOM 5429 N N . THR A 1 720 ? -47.011 3.858 88.779 1.00 92.56 720 THR A N 1
ATOM 5430 C CA . THR A 1 720 ? -46.971 3.992 87.315 1.00 92.56 720 THR A CA 1
ATOM 5431 C C . THR A 1 720 ? -45.659 3.484 86.739 1.00 92.56 720 THR A C 1
ATOM 5433 O O . THR A 1 720 ? -44.594 3.882 87.210 1.00 92.56 720 THR A O 1
ATOM 5436 N N . VAL A 1 721 ? -45.734 2.717 85.654 1.00 93.75 721 VAL A N 1
ATOM 5437 C CA . VAL A 1 721 ? -44.583 2.341 84.818 1.00 93.75 721 VAL A CA 1
ATOM 5438 C C . VAL A 1 721 ? -44.638 3.167 83.533 1.00 93.75 721 VAL A C 1
ATOM 5440 O O . VAL A 1 721 ? -45.709 3.306 82.948 1.00 93.75 721 VAL A O 1
ATOM 5443 N N . SER A 1 722 ? -43.515 3.743 83.098 1.00 94.38 722 SER A N 1
ATOM 5444 C CA . SER A 1 722 ? -43.461 4.468 81.823 1.00 94.38 722 SER A CA 1
ATOM 5445 C C . SER A 1 722 ? -43.171 3.513 80.673 1.00 94.38 722 SER A C 1
ATOM 5447 O O . SER A 1 722 ? -42.221 2.740 80.765 1.00 94.38 722 SER A O 1
ATOM 5449 N N . PHE A 1 723 ? -43.946 3.611 79.594 1.00 96.00 723 PHE A N 1
ATOM 5450 C CA . PHE A 1 723 ? -43.761 2.826 78.378 1.00 96.00 723 PHE A CA 1
ATOM 5451 C C . PHE A 1 723 ? -43.382 3.699 77.185 1.00 96.00 723 PHE A C 1
ATOM 5453 O O . PHE A 1 723 ? -44.005 4.734 76.934 1.00 96.00 723 PHE A O 1
ATOM 5460 N N . SER A 1 724 ? -42.362 3.249 76.461 1.00 95.19 724 SER A N 1
ATOM 5461 C CA . SER A 1 724 ? -41.906 3.787 75.179 1.00 95.19 724 SER A CA 1
ATOM 5462 C C . SER A 1 724 ? -41.396 2.637 74.317 1.00 95.19 724 SER A C 1
ATOM 5464 O O . SER A 1 724 ? -40.913 1.639 74.866 1.00 95.19 724 SER A O 1
ATOM 5466 N N . GLY A 1 725 ? -41.488 2.759 72.997 1.00 92.31 725 GLY A N 1
ATOM 5467 C CA . GLY A 1 725 ? -41.094 1.677 72.096 1.00 92.31 725 GLY A CA 1
ATOM 5468 C C . GLY A 1 725 ? -40.642 2.159 70.728 1.00 92.31 725 GLY A C 1
ATOM 5469 O O . GLY A 1 725 ? -41.263 3.029 70.116 1.00 92.31 725 GLY A O 1
ATOM 5470 N N . SER A 1 726 ? -39.569 1.563 70.226 1.00 91.56 726 SER A N 1
ATOM 5471 C CA . SER A 1 726 ? -39.071 1.793 68.874 1.00 91.56 726 SER A CA 1
ATOM 5472 C C . SER A 1 726 ? -39.336 0.576 67.995 1.00 91.56 726 SER A C 1
ATOM 5474 O O . SER A 1 726 ? -39.610 -0.526 68.468 1.00 91.56 726 SER A O 1
ATOM 5476 N N . ALA A 1 727 ? -39.357 0.800 66.687 1.00 90.88 727 ALA A N 1
ATOM 5477 C CA . ALA A 1 727 ? -39.679 -0.226 65.716 1.00 90.88 727 ALA A CA 1
ATOM 5478 C C . ALA A 1 727 ? -38.946 0.042 64.407 1.00 90.88 727 ALA A C 1
ATOM 5480 O O . ALA A 1 727 ? -38.744 1.199 64.025 1.00 90.88 727 ALA A O 1
ATOM 5481 N N . SER A 1 728 ? -38.585 -1.029 63.713 1.00 88.00 728 SER A N 1
ATOM 5482 C CA . SER A 1 728 ? -38.010 -0.964 62.374 1.00 88.00 728 SER A CA 1
ATOM 5483 C C . SER A 1 728 ? -38.655 -2.008 61.484 1.00 88.00 728 SER A C 1
ATOM 5485 O O . SER A 1 728 ? -38.761 -3.176 61.865 1.00 88.00 728 SER A O 1
ATOM 5487 N N . ASP A 1 729 ? -39.018 -1.572 60.289 1.00 88.38 729 ASP A N 1
ATOM 5488 C CA . ASP A 1 729 ? -39.436 -2.432 59.196 1.00 88.38 729 ASP A CA 1
ATOM 5489 C C . ASP A 1 729 ? -38.217 -2.781 58.318 1.00 88.38 729 ASP A C 1
ATOM 5491 O O . ASP A 1 729 ? -37.451 -1.860 58.006 1.00 88.38 729 ASP A O 1
ATOM 5495 N N . PRO A 1 730 ? -37.977 -4.055 57.951 1.00 81.50 730 PRO A N 1
ATOM 5496 C CA . PRO A 1 730 ? -36.857 -4.431 57.087 1.00 81.50 730 PRO A CA 1
ATOM 5497 C C . PRO A 1 730 ? -36.977 -3.898 55.653 1.00 81.50 730 PRO A C 1
ATOM 5499 O O . PRO A 1 730 ? -35.955 -3.536 55.066 1.00 81.50 730 PRO A O 1
ATOM 5502 N N . ASP A 1 731 ? -38.197 -3.833 55.113 1.00 83.38 731 ASP A N 1
ATOM 5503 C CA . ASP A 1 731 ? -38.472 -3.421 53.730 1.00 83.38 731 ASP A CA 1
ATOM 5504 C C . ASP A 1 731 ? -38.802 -1.913 53.641 1.00 83.38 731 ASP A C 1
ATOM 5506 O O . ASP A 1 731 ? -38.531 -1.257 52.631 1.00 83.38 731 ASP A O 1
ATOM 5510 N N . GLY A 1 732 ? -39.272 -1.328 54.746 1.00 80.75 732 GLY A N 1
ATOM 5511 C CA . GLY A 1 732 ? -39.519 0.103 54.937 1.00 80.75 732 GLY A CA 1
ATOM 5512 C C . GLY A 1 732 ? -40.998 0.503 54.929 1.00 80.75 732 GLY A C 1
ATOM 5513 O O . GLY A 1 732 ? -41.290 1.700 54.795 1.00 80.75 732 GLY A O 1
ATOM 5514 N N . ASP A 1 733 ? -41.920 -0.458 55.072 1.00 84.38 733 ASP A N 1
ATOM 5515 C CA . ASP A 1 733 ? -43.354 -0.308 54.788 1.00 84.38 733 ASP A CA 1
ATOM 5516 C C . ASP A 1 733 ? -44.111 0.528 55.839 1.00 84.38 733 ASP A C 1
ATOM 5518 O O . ASP A 1 733 ? -44.862 0.063 56.701 1.00 84.38 733 ASP A O 1
ATOM 5522 N N . THR A 1 734 ? -43.911 1.839 55.731 1.00 84.06 734 THR A N 1
ATOM 5523 C CA . THR A 1 734 ? -44.420 2.880 56.627 1.00 84.06 734 THR A CA 1
ATOM 5524 C C . THR A 1 734 ? -45.709 3.534 56.099 1.00 84.06 734 THR A C 1
ATOM 5526 O O . THR A 1 734 ? -45.885 3.681 54.891 1.00 84.06 734 THR A O 1
ATOM 5529 N N . PRO A 1 735 ? -46.622 4.005 56.977 1.00 86.69 735 PRO A N 1
ATOM 5530 C CA . PRO A 1 735 ? -46.477 4.149 58.426 1.00 86.69 735 PRO A CA 1
ATOM 5531 C C . PRO A 1 735 ? -46.702 2.845 59.201 1.00 86.69 735 PRO A C 1
ATOM 5533 O O . PRO A 1 735 ? -47.701 2.160 59.005 1.00 86.69 735 PRO A O 1
ATOM 5536 N N . LEU A 1 736 ? -45.809 2.578 60.157 1.00 91.88 736 LEU A N 1
ATOM 5537 C CA . LEU A 1 736 ? -46.001 1.527 61.152 1.00 91.88 736 LEU A CA 1
ATOM 5538 C C . LEU A 1 736 ? -47.169 1.862 62.088 1.00 91.88 736 LEU A C 1
ATOM 5540 O O . LEU A 1 736 ? -47.397 3.021 62.451 1.00 91.88 736 LEU A O 1
ATOM 5544 N N . THR A 1 737 ? -47.878 0.824 62.516 1.00 93.69 737 THR A N 1
ATOM 5545 C CA . THR A 1 737 ? -48.951 0.885 63.510 1.00 93.69 737 THR A CA 1
ATOM 5546 C C . THR A 1 737 ? -48.561 0.118 64.771 1.00 93.69 737 THR A C 1
ATOM 5548 O O . THR A 1 737 ? -47.814 -0.859 64.720 1.00 93.69 737 THR A O 1
ATOM 5551 N N . TYR A 1 738 ? -49.046 0.589 65.921 1.00 95.19 738 TYR A N 1
ATOM 5552 C CA . TYR A 1 738 ? -48.581 0.166 67.242 1.00 95.19 738 TYR A CA 1
ATOM 5553 C C . TYR A 1 738 ? -49.738 -0.350 68.096 1.00 95.19 738 TYR A C 1
ATOM 5555 O O . TYR A 1 738 ? -50.811 0.259 68.120 1.00 95.19 738 TYR A O 1
ATOM 5563 N N . ALA A 1 739 ? -49.511 -1.429 68.844 1.00 95.06 739 ALA A N 1
ATOM 5564 C CA . ALA A 1 739 ? -50.472 -1.982 69.790 1.00 95.06 739 ALA A CA 1
ATOM 5565 C C . ALA A 1 739 ? -49.787 -2.424 71.094 1.00 95.06 739 ALA A C 1
ATOM 5567 O O . ALA A 1 739 ? -49.089 -3.437 71.147 1.00 95.06 739 ALA A O 1
ATOM 5568 N N . TRP A 1 740 ? -50.043 -1.679 72.168 1.00 96.31 740 TRP A N 1
ATOM 5569 C CA . TRP A 1 740 ? -49.661 -2.025 73.534 1.00 96.31 740 TRP A CA 1
ATOM 5570 C C . TRP A 1 740 ? -50.811 -2.725 74.251 1.00 96.31 740 TRP A C 1
ATOM 5572 O O . TRP A 1 740 ? -51.881 -2.138 74.447 1.00 96.31 740 TRP A O 1
ATOM 5582 N N . ASN A 1 741 ? -50.571 -3.950 74.709 1.00 94.81 741 ASN A N 1
ATOM 5583 C CA . ASN A 1 741 ? -51.501 -4.703 75.544 1.00 94.81 741 ASN A CA 1
ATOM 5584 C C . ASN A 1 741 ? -50.916 -4.893 76.947 1.00 94.81 741 ASN A C 1
ATOM 5586 O O . ASN A 1 741 ? -49.921 -5.598 77.102 1.00 94.81 741 ASN A O 1
ATOM 5590 N N . PHE A 1 742 ? -51.542 -4.293 77.967 1.00 95.38 742 PHE A N 1
ATOM 5591 C CA . PHE A 1 742 ? -51.041 -4.272 79.353 1.00 95.38 742 PHE A CA 1
ATOM 5592 C C . PHE A 1 742 ? -51.542 -5.446 80.214 1.00 95.38 742 PHE A C 1
ATOM 5594 O O . PHE A 1 742 ? -51.660 -5.327 81.436 1.00 95.38 742 PHE A O 1
ATOM 5601 N N . GLY A 1 743 ? -51.901 -6.571 79.588 1.00 88.62 743 GLY A N 1
ATOM 5602 C CA . GLY A 1 743 ? -52.279 -7.809 80.281 1.00 88.62 743 GLY A CA 1
ATOM 5603 C C . GLY A 1 743 ? -53.526 -7.702 81.170 1.00 88.62 743 GLY A C 1
ATOM 5604 O O . GLY A 1 743 ? -53.713 -8.533 82.053 1.00 88.62 743 GLY A O 1
ATOM 5605 N N . GLY A 1 744 ? -54.356 -6.670 80.979 1.00 85.31 744 GLY A N 1
ATOM 5606 C CA . GLY A 1 744 ? -55.519 -6.361 81.821 1.00 85.31 744 GLY A CA 1
ATOM 5607 C C . GLY A 1 744 ? -55.230 -5.507 83.066 1.00 85.31 744 GLY A C 1
ATOM 5608 O O . GLY A 1 744 ? -56.175 -5.115 83.747 1.00 85.31 744 GLY A O 1
ATOM 5609 N N . GLY A 1 745 ? -53.967 -5.171 83.355 1.00 84.44 745 GLY A N 1
ATOM 5610 C CA . GLY A 1 745 ? -53.599 -4.323 84.500 1.00 84.44 745 GLY A CA 1
ATOM 5611 C C . GLY A 1 745 ? -53.839 -2.824 84.284 1.00 84.44 745 GLY A C 1
ATOM 5612 O O . GLY A 1 745 ? -53.975 -2.066 85.247 1.00 84.44 745 GLY A O 1
ATOM 5613 N N . ALA A 1 746 ? -53.936 -2.411 83.018 1.00 90.81 746 ALA A N 1
ATOM 5614 C CA . ALA A 1 746 ? -54.273 -1.065 82.567 1.00 90.81 746 ALA A CA 1
ATOM 5615 C C . ALA A 1 746 ? -55.012 -1.113 81.212 1.00 90.81 746 ALA A C 1
ATOM 5617 O O . ALA A 1 746 ? -55.184 -2.181 80.624 1.00 90.81 746 ALA A O 1
ATOM 5618 N N . SER A 1 747 ? -55.462 0.043 80.711 1.00 90.50 747 SER A N 1
ATOM 5619 C CA . SER A 1 747 ? -56.098 0.148 79.386 1.00 90.50 747 SER A CA 1
ATOM 5620 C C . SER A 1 747 ? -55.063 0.153 78.261 1.00 90.50 747 SER A C 1
ATOM 5622 O O . SER A 1 747 ? -54.102 0.915 78.314 1.00 90.50 747 SER A O 1
ATOM 5624 N N . ASN A 1 748 ? -55.287 -0.677 77.242 1.00 94.06 748 ASN A N 1
ATOM 5625 C CA . ASN A 1 748 ? -54.422 -0.823 76.067 1.00 94.06 748 ASN A CA 1
ATOM 5626 C C . ASN A 1 748 ? -54.282 0.489 75.270 1.00 94.06 748 ASN A C 1
ATOM 5628 O O . ASN A 1 748 ? -55.188 1.324 75.273 1.00 94.06 748 ASN A O 1
ATOM 5632 N N . SER A 1 749 ? -53.154 0.654 74.573 1.00 94.06 749 SER A N 1
ATOM 5633 C CA . SER A 1 749 ? -52.804 1.878 73.834 1.00 94.06 749 SER A CA 1
ATOM 5634 C C . SER A 1 749 ? -52.384 1.572 72.396 1.00 94.06 749 SER A C 1
ATOM 5636 O O . SER A 1 749 ? -51.806 0.523 72.129 1.00 94.06 749 SER A O 1
ATOM 5638 N N . SER A 1 750 ? -52.638 2.509 71.481 1.00 93.06 750 SER A N 1
ATOM 5639 C CA . SER A 1 750 ? -52.138 2.486 70.098 1.00 93.06 750 SER A CA 1
ATOM 5640 C C . SER A 1 750 ? -51.158 3.629 69.791 1.00 93.06 750 SER A C 1
ATOM 5642 O O . SER A 1 750 ? -50.881 3.922 68.629 1.00 93.06 750 SER A O 1
ATOM 5644 N N . ALA A 1 751 ? -50.675 4.328 70.822 1.00 91.75 751 ALA A N 1
ATOM 5645 C CA . ALA A 1 751 ? -49.557 5.256 70.692 1.00 91.75 751 ALA A CA 1
ATOM 5646 C C . ALA A 1 751 ? -48.237 4.475 70.692 1.00 91.75 751 ALA A C 1
ATOM 5648 O O . ALA A 1 751 ? -48.117 3.493 71.423 1.00 91.75 751 ALA A O 1
ATOM 5649 N N . GLN A 1 752 ? -47.246 4.943 69.929 1.00 92.50 752 GLN A N 1
ATOM 5650 C CA . GLN A 1 752 ? -45.883 4.407 69.978 1.00 92.50 752 GLN A CA 1
ATOM 5651 C C . GLN A 1 752 ? -45.323 4.471 71.408 1.00 92.50 752 GLN A C 1
ATOM 5653 O O . GLN A 1 752 ? -44.914 3.449 71.954 1.00 92.50 752 GLN A O 1
ATOM 5658 N N . ASP A 1 753 ? -45.446 5.645 72.040 1.00 94.69 753 ASP A N 1
ATOM 5659 C CA . ASP A 1 753 ? -45.045 5.906 73.422 1.00 94.69 753 ASP A CA 1
ATOM 5660 C C . ASP A 1 753 ? -46.275 6.216 74.301 1.00 94.69 753 ASP A C 1
ATOM 5662 O O . ASP A 1 753 ? -46.767 7.349 74.306 1.00 94.69 753 ASP A O 1
ATOM 5666 N N . PRO A 1 754 ? -46.814 5.238 75.055 1.00 92.94 754 PRO A N 1
ATOM 5667 C CA . PRO A 1 754 ? -47.929 5.459 75.980 1.00 92.94 754 PRO A CA 1
ATOM 5668 C C . PRO A 1 754 ? -47.580 6.350 77.181 1.00 92.94 754 PRO A C 1
ATOM 5670 O O . PRO A 1 754 ? -48.484 6.891 77.819 1.00 92.94 754 PRO A O 1
ATOM 5673 N N . GLY A 1 755 ? -46.294 6.489 77.521 1.00 92.50 755 GLY A N 1
ATOM 5674 C CA . GLY A 1 755 ? -45.849 7.213 78.710 1.00 92.50 755 GLY A CA 1
ATOM 5675 C C . GLY A 1 755 ? -46.226 6.490 80.007 1.00 92.50 755 GLY A C 1
ATOM 5676 O O . GLY A 1 755 ? -46.225 5.262 80.070 1.00 92.50 755 GLY A O 1
ATOM 5677 N N . ALA A 1 756 ? -46.513 7.246 81.069 1.00 92.88 756 ALA A N 1
ATOM 5678 C CA . ALA A 1 756 ? -46.775 6.708 82.406 1.00 92.88 756 ALA A CA 1
ATOM 5679 C C . ALA A 1 756 ? -48.151 6.017 82.519 1.00 92.88 756 ALA A C 1
ATOM 5681 O O . ALA A 1 756 ? -49.192 6.671 82.600 1.00 92.88 756 ALA A O 1
ATOM 5682 N N . VAL A 1 757 ? -48.144 4.686 82.600 1.00 94.50 757 VAL A N 1
ATOM 5683 C CA . VAL A 1 757 ? -49.327 3.822 82.724 1.00 94.50 757 VAL A CA 1
ATOM 5684 C C . VAL A 1 757 ? -49.475 3.341 84.171 1.00 94.50 757 VAL A C 1
ATOM 5686 O O . VAL A 1 757 ? -48.543 2.779 84.746 1.00 94.50 757 VAL A O 1
ATOM 5689 N N . ARG A 1 758 ? -50.650 3.573 84.776 1.00 93.44 758 ARG A N 1
ATOM 5690 C CA . ARG A 1 758 ? -50.949 3.250 86.185 1.00 93.44 758 ARG A CA 1
ATOM 5691 C C . ARG A 1 758 ? -51.568 1.863 86.329 1.00 93.44 758 ARG A C 1
ATOM 5693 O O . ARG A 1 758 ? -52.599 1.601 85.711 1.00 93.44 758 ARG A O 1
ATOM 5700 N N . PHE A 1 759 ? -51.011 1.035 87.209 1.00 92.75 759 PHE A N 1
ATOM 5701 C CA . PHE A 1 759 ? -51.579 -0.268 87.565 1.00 92.75 759 PHE A CA 1
ATOM 5702 C C . PHE A 1 759 ? -52.239 -0.170 88.942 1.00 92.75 759 PHE A C 1
ATOM 5704 O O . PHE A 1 759 ? -51.598 0.216 89.913 1.00 92.75 759 PHE A O 1
ATOM 5711 N N . ASN A 1 760 ? -53.536 -0.475 89.027 1.00 86.56 760 ASN A N 1
ATOM 5712 C CA . ASN A 1 760 ? -54.361 -0.169 90.209 1.00 86.56 760 ASN A CA 1
ATOM 5713 C C . ASN A 1 760 ? -54.839 -1.412 90.979 1.00 86.56 760 ASN A C 1
ATOM 5715 O O . ASN A 1 760 ? -55.725 -1.281 91.809 1.00 86.56 760 ASN A O 1
ATOM 5719 N N . ASN A 1 761 ? -54.322 -2.605 90.672 1.00 86.12 761 ASN A N 1
ATOM 5720 C CA . ASN A 1 761 ? -54.651 -3.835 91.397 1.00 86.12 761 ASN A CA 1
ATOM 5721 C C . ASN A 1 761 ? -53.385 -4.708 91.505 1.00 86.12 761 ASN A C 1
ATOM 5723 O O . ASN A 1 761 ? -52.681 -4.823 90.490 1.00 86.12 761 ASN A O 1
ATOM 5727 N N . PRO A 1 762 ? -53.115 -5.366 92.648 1.00 84.50 762 PRO A N 1
ATOM 5728 C CA . PRO A 1 762 ? -52.012 -6.311 92.787 1.00 84.50 762 PRO A CA 1
ATOM 5729 C C . PRO A 1 762 ? -52.140 -7.485 91.809 1.00 84.50 762 PRO A C 1
ATOM 5731 O O . PRO A 1 762 ? -53.246 -7.903 91.458 1.00 84.50 762 PRO A O 1
ATOM 5734 N N . GLY A 1 763 ? -51.009 -8.016 91.352 1.00 88.69 763 GLY A N 1
ATOM 5735 C CA . GLY A 1 763 ? -50.959 -9.086 90.356 1.00 88.69 763 GLY A CA 1
ATOM 5736 C C . GLY A 1 763 ? -49.767 -8.976 89.409 1.00 88.69 763 GLY A C 1
ATOM 5737 O O . GLY A 1 763 ? -48.971 -8.044 89.473 1.00 88.69 763 GLY A O 1
ATOM 5738 N N . THR A 1 764 ? -49.631 -9.949 88.511 1.00 90.12 764 THR A N 1
ATOM 5739 C CA . THR A 1 764 ? -48.521 -10.017 87.551 1.00 90.12 764 THR A CA 1
ATOM 5740 C C . THR A 1 764 ? -49.046 -9.891 86.128 1.00 90.12 764 THR A C 1
ATOM 5742 O O . THR A 1 764 ? -49.705 -10.798 85.621 1.00 90.12 764 THR A O 1
ATOM 5745 N N . TYR A 1 765 ? -48.719 -8.783 85.469 1.00 92.19 765 TYR A N 1
ATOM 5746 C CA . TYR A 1 765 ? -49.187 -8.447 84.129 1.00 92.19 765 TYR A CA 1
ATOM 5747 C C . TYR A 1 765 ? -48.050 -8.601 83.118 1.00 92.19 765 TYR A C 1
ATOM 5749 O O . TYR A 1 765 ? -47.000 -7.970 83.246 1.00 92.19 765 TYR A O 1
ATOM 5757 N N . THR A 1 766 ? -48.255 -9.426 82.091 1.00 93.44 766 THR A N 1
ATOM 5758 C CA . THR A 1 766 ? -47.387 -9.421 80.907 1.00 93.44 766 THR A CA 1
ATOM 5759 C C . THR A 1 766 ? -47.850 -8.297 79.990 1.00 93.44 766 THR A C 1
ATOM 5761 O O . THR A 1 766 ? -48.947 -8.358 79.435 1.00 93.44 766 THR A O 1
ATOM 5764 N N . VAL A 1 767 ? -47.014 -7.275 79.843 1.00 95.44 767 VAL A N 1
ATOM 5765 C CA . VAL A 1 767 ? -47.182 -6.214 78.852 1.00 95.44 767 VAL A CA 1
ATOM 5766 C C . VAL A 1 767 ? -46.546 -6.678 77.545 1.00 95.44 767 VAL A C 1
ATOM 5768 O O . VAL A 1 767 ? -45.468 -7.268 77.562 1.00 95.44 767 VAL A O 1
ATOM 5771 N N . THR A 1 768 ? -47.209 -6.425 76.420 1.00 93.75 768 THR A N 1
ATOM 5772 C CA . THR A 1 768 ? -46.713 -6.747 75.070 1.00 93.75 768 THR A CA 1
ATOM 5773 C C . THR A 1 768 ? -46.825 -5.525 74.166 1.00 93.75 768 THR A C 1
ATOM 5775 O O . THR A 1 768 ? -47.801 -4.776 74.267 1.00 93.75 768 THR A O 1
ATOM 5778 N N . PHE A 1 769 ? -45.836 -5.338 73.295 1.00 95.81 769 PHE A N 1
ATOM 5779 C CA . PHE A 1 769 ? -45.775 -4.295 72.275 1.00 95.81 769 PHE A CA 1
ATOM 5780 C C . PHE A 1 769 ? -45.703 -4.968 70.906 1.00 95.81 769 PHE A C 1
ATOM 5782 O O . PHE A 1 769 ? -44.700 -5.586 70.565 1.00 95.81 769 PHE A O 1
ATOM 5789 N N . THR A 1 770 ? -46.802 -4.909 70.156 1.00 93.81 770 THR A N 1
ATOM 5790 C CA . THR A 1 770 ? -46.895 -5.438 68.788 1.00 93.81 770 THR A CA 1
ATOM 5791 C C . THR A 1 770 ? -46.818 -4.287 67.797 1.00 93.81 770 THR A C 1
ATOM 5793 O O . THR A 1 770 ? -47.488 -3.265 67.977 1.00 93.81 770 THR A O 1
ATOM 5796 N N . VAL A 1 771 ? -46.038 -4.477 66.738 1.00 94.25 771 VAL A N 1
ATOM 5797 C CA . VAL A 1 771 ? -45.951 -3.569 65.591 1.00 94.25 771 VAL A CA 1
ATOM 5798 C C . VAL A 1 771 ? -46.614 -4.238 64.390 1.00 94.25 771 VAL A C 1
ATOM 5800 O O . VAL A 1 771 ? -46.674 -5.466 64.304 1.00 94.25 771 VAL A O 1
ATOM 5803 N N . THR A 1 772 ? -47.183 -3.458 63.480 1.00 91.69 772 THR A N 1
ATOM 5804 C CA . THR A 1 772 ? -47.742 -3.945 62.211 1.00 91.69 772 THR A CA 1
ATOM 5805 C C . THR A 1 772 ? -47.485 -2.918 61.120 1.00 91.69 772 THR A C 1
ATOM 5807 O O . THR A 1 772 ? -47.684 -1.721 61.348 1.00 91.69 772 THR A O 1
ATOM 5810 N N . ASP A 1 773 ? -47.007 -3.382 59.971 1.00 91.44 773 ASP A N 1
ATOM 5811 C CA . ASP A 1 773 ? -46.612 -2.545 58.839 1.00 91.44 773 ASP A CA 1
ATOM 5812 C C . ASP A 1 773 ? -47.807 -1.979 58.053 1.00 91.44 773 ASP A C 1
ATOM 5814 O O . ASP A 1 773 ? -48.977 -2.189 58.396 1.00 91.44 773 ASP A O 1
ATOM 5818 N N . SER A 1 774 ? -47.509 -1.224 56.994 1.00 87.12 774 SER A N 1
ATOM 5819 C CA . SER A 1 774 ? -48.530 -0.618 56.134 1.00 87.12 774 SER A CA 1
ATOM 5820 C C . SER A 1 774 ? -49.271 -1.608 55.214 1.00 87.12 774 SER A C 1
ATOM 5822 O O . SER A 1 774 ? -50.365 -1.277 54.748 1.00 87.12 774 SER A O 1
ATOM 5824 N N . GLN A 1 775 ? -48.743 -2.822 55.005 1.00 84.25 775 GLN A N 1
ATOM 5825 C CA . GLN A 1 775 ? -49.399 -3.915 54.264 1.00 84.25 775 GLN A CA 1
ATOM 5826 C C . GLN A 1 775 ? -50.316 -4.760 55.167 1.00 84.25 775 GLN A C 1
ATOM 5828 O O . GLN A 1 775 ? -51.206 -5.463 54.682 1.00 84.25 775 GLN A O 1
ATOM 5833 N N . GLY A 1 776 ? -50.121 -4.683 56.486 1.00 85.06 776 GLY A N 1
ATOM 5834 C CA . GLY A 1 776 ? -50.892 -5.385 57.507 1.00 85.06 776 GLY A CA 1
ATOM 5835 C C . GLY A 1 776 ? -50.241 -6.658 58.056 1.00 85.06 776 GLY A C 1
ATOM 5836 O O . GLY A 1 776 ? -50.957 -7.462 58.661 1.00 85.06 776 GLY A O 1
ATOM 5837 N N . LEU A 1 777 ? -48.932 -6.867 57.872 1.00 87.62 777 LEU A N 1
ATOM 5838 C CA . LEU A 1 777 ? -48.207 -7.966 58.517 1.00 87.62 777 LEU A CA 1
ATOM 5839 C C . LEU A 1 777 ? -47.649 -7.504 59.879 1.00 87.62 777 LEU A C 1
ATOM 5841 O O . LEU A 1 777 ? -47.145 -6.395 60.050 1.00 87.62 777 LEU A O 1
ATOM 5845 N N . SER A 1 778 ? -47.837 -8.344 60.898 1.00 89.44 778 SER A N 1
ATOM 5846 C CA . SER A 1 778 ? -47.504 -8.038 62.295 1.00 89.44 778 SER A CA 1
ATOM 5847 C C . SER A 1 778 ? -46.213 -8.716 62.734 1.00 89.44 778 SER A C 1
ATOM 5849 O O . SER A 1 778 ? -45.938 -9.836 62.302 1.00 89.44 778 SER A O 1
ATOM 5851 N N . ASP A 1 779 ? -45.503 -8.086 63.673 1.00 90.25 779 ASP A N 1
ATOM 5852 C CA . ASP A 1 779 ? -44.398 -8.696 64.423 1.00 90.25 779 ASP A CA 1
ATOM 5853 C C . ASP A 1 779 ? -44.822 -10.088 64.954 1.00 90.25 779 ASP A C 1
ATOM 5855 O O . ASP A 1 779 ? -45.758 -10.176 65.761 1.00 90.25 779 ASP A O 1
ATOM 5859 N N . PRO A 1 780 ? -44.193 -11.193 64.503 1.00 86.38 780 PRO A N 1
ATOM 5860 C CA . PRO A 1 780 ? -44.554 -12.548 64.915 1.00 86.38 780 PRO A CA 1
ATOM 5861 C C . PRO A 1 780 ? -44.028 -12.898 66.315 1.00 86.38 780 PRO A C 1
ATOM 5863 O O . PRO A 1 780 ? -44.396 -13.936 66.873 1.00 86.38 780 PRO A O 1
ATOM 5866 N N . THR A 1 781 ? -43.173 -12.050 66.889 1.00 88.38 781 THR A N 1
ATOM 5867 C CA . THR A 1 781 ? -42.513 -12.220 68.187 1.00 88.38 781 THR A CA 1
ATOM 5868 C C . THR A 1 781 ? -42.583 -10.943 69.048 1.00 88.38 781 THR A C 1
ATOM 5870 O O . THR A 1 781 ? -41.538 -10.495 69.524 1.00 88.38 781 THR A O 1
ATOM 5873 N N . PRO A 1 782 ? -43.782 -10.371 69.316 1.00 91.12 782 PRO A N 1
ATOM 5874 C CA . PRO A 1 782 ? -43.914 -9.065 69.964 1.00 91.12 782 PRO A CA 1
ATOM 5875 C C . PRO A 1 782 ? -43.114 -8.945 71.262 1.00 91.12 782 PRO A C 1
ATOM 5877 O O . PRO A 1 782 ? -43.261 -9.774 72.172 1.00 91.12 782 PRO A O 1
ATOM 5880 N N . ALA A 1 783 ? -42.310 -7.884 71.382 1.00 90.94 783 ALA A N 1
ATOM 5881 C CA . ALA A 1 783 ? -41.548 -7.620 72.596 1.00 90.94 783 ALA A CA 1
ATOM 5882 C C . ALA A 1 783 ? -42.467 -7.564 73.824 1.00 90.94 783 ALA A C 1
ATOM 5884 O O . ALA A 1 783 ? -43.585 -7.038 73.786 1.00 90.94 783 ALA A O 1
ATOM 5885 N N . SER A 1 784 ? -42.000 -8.134 74.936 1.00 93.06 784 SER A N 1
ATOM 5886 C CA . SER A 1 784 ? -42.809 -8.287 76.142 1.00 93.06 784 SER A CA 1
ATOM 5887 C C . SER A 1 784 ? -42.012 -8.077 77.421 1.00 93.06 784 SER A C 1
ATOM 5889 O O . SER A 1 784 ? -40.816 -8.358 77.489 1.00 93.06 784 SER A O 1
ATOM 5891 N N . VAL A 1 785 ? -42.695 -7.570 78.445 1.00 95.12 785 VAL A N 1
ATOM 5892 C CA . VAL A 1 785 ? -42.112 -7.270 79.754 1.00 95.12 785 VAL A CA 1
ATOM 5893 C C . VAL A 1 785 ? -43.130 -7.527 80.861 1.00 95.12 785 VAL A C 1
ATOM 5895 O O . VAL A 1 785 ? -44.332 -7.325 80.685 1.00 95.12 785 VAL A O 1
ATOM 5898 N N . ARG A 1 786 ? -42.670 -8.001 82.017 1.00 94.94 786 ARG A N 1
ATOM 5899 C CA . ARG A 1 786 ? -43.523 -8.280 83.175 1.00 94.94 786 ARG A CA 1
ATOM 5900 C C . ARG A 1 786 ? -43.550 -7.091 84.132 1.00 94.94 786 ARG A C 1
ATOM 5902 O O . ARG A 1 786 ? -42.503 -6.667 84.615 1.00 94.94 786 ARG A O 1
ATOM 5909 N N . VAL A 1 787 ? -44.756 -6.632 84.456 1.00 94.12 787 VAL A N 1
ATOM 5910 C CA . VAL A 1 787 ? -45.030 -5.737 85.585 1.00 94.12 787 VAL A CA 1
ATOM 5911 C C . VAL A 1 787 ? -45.624 -6.572 86.715 1.00 94.12 787 VAL A C 1
ATOM 5913 O O . VAL A 1 787 ? -46.717 -7.122 86.574 1.00 94.12 787 VAL A O 1
ATOM 5916 N N . THR A 1 788 ? -44.912 -6.677 87.830 1.00 89.94 788 THR A N 1
ATOM 5917 C CA . THR A 1 788 ? -45.451 -7.209 89.086 1.00 89.94 788 THR A CA 1
ATOM 5918 C C . THR A 1 788 ? -45.944 -6.043 89.933 1.00 89.94 788 THR A C 1
ATOM 5920 O O . THR A 1 788 ? -45.231 -5.058 90.109 1.00 89.94 788 THR A O 1
ATOM 5923 N N . VAL A 1 789 ? -47.165 -6.154 90.443 1.00 89.44 789 VAL A N 1
ATOM 5924 C CA . VAL A 1 789 ? -47.793 -5.176 91.330 1.00 89.44 789 VAL A CA 1
ATOM 5925 C C . VAL A 1 789 ? -48.038 -5.849 92.671 1.00 89.44 789 VAL A C 1
ATOM 5927 O O . VAL A 1 789 ? -48.792 -6.821 92.749 1.00 89.44 789 VAL A O 1
ATOM 5930 N N . GLU A 1 790 ? -47.384 -5.348 93.706 1.00 83.12 790 GLU A N 1
ATOM 5931 C CA . GLU A 1 790 ? -47.476 -5.844 95.079 1.00 83.12 790 GLU A CA 1
ATOM 5932 C C . GLU A 1 790 ? -48.487 -5.005 95.878 1.00 83.12 790 GLU A C 1
ATOM 5934 O O . GLU A 1 790 ? -48.717 -3.829 95.580 1.00 83.12 790 GLU A O 1
ATOM 5939 N N . ALA A 1 791 ? -49.138 -5.626 96.862 1.00 76.06 791 ALA A N 1
ATOM 5940 C CA . ALA A 1 791 ? -50.027 -4.924 97.787 1.00 76.06 791 ALA A CA 1
ATOM 5941 C C . ALA A 1 791 ? -49.208 -4.105 98.802 1.00 76.06 791 ALA A C 1
ATOM 5943 O O . ALA A 1 791 ? -48.045 -4.412 99.057 1.00 76.06 791 ALA A O 1
ATOM 5944 N N . GLU A 1 792 ? -49.808 -3.072 99.396 1.00 74.62 792 GLU A N 1
ATOM 5945 C CA . GLU A 1 792 ? -49.204 -2.397 100.551 1.00 74.62 792 GLU A CA 1
ATOM 5946 C C . GLU A 1 792 ? -49.384 -3.264 101.809 1.00 74.62 792 GLU A C 1
ATOM 5948 O O . GLU A 1 792 ? -50.513 -3.637 102.128 1.00 74.62 792 GLU A O 1
ATOM 5953 N N . ASN A 1 793 ? -48.290 -3.565 102.518 1.00 78.19 793 ASN A N 1
ATOM 5954 C CA . ASN A 1 793 ? -48.322 -4.302 103.785 1.00 78.19 793 ASN A CA 1
ATOM 5955 C C . ASN A 1 793 ? -49.041 -3.495 104.891 1.00 78.19 793 ASN A C 1
ATOM 5957 O O . ASN A 1 793 ? -48.940 -2.262 104.951 1.00 78.19 793 ASN A O 1
ATOM 5961 N N . ARG A 1 794 ? -49.785 -4.181 105.766 1.00 80.19 794 ARG A N 1
ATOM 5962 C CA . ARG A 1 794 ? -50.682 -3.589 106.773 1.00 80.19 794 ARG A CA 1
ATOM 5963 C C . ARG A 1 794 ? -50.337 -4.099 108.169 1.00 80.19 794 ARG A C 1
ATOM 5965 O O . ARG A 1 794 ? -49.927 -5.228 108.351 1.00 80.19 794 ARG A O 1
ATOM 5972 N N . ALA A 1 795 ? -50.547 -3.255 109.179 1.00 81.75 795 ALA A N 1
ATOM 5973 C CA . ALA A 1 795 ? -50.110 -3.561 110.539 1.00 81.75 795 ALA A CA 1
ATOM 5974 C C . ALA A 1 795 ? -50.848 -4.761 111.179 1.00 81.75 795 ALA A C 1
ATOM 5976 O O . ALA A 1 795 ? -52.068 -4.896 110.999 1.00 81.75 795 ALA A O 1
ATOM 5977 N N . PRO A 1 796 ? -50.151 -5.549 112.022 1.00 88.12 796 PRO A N 1
ATOM 5978 C CA . PRO A 1 796 ? -50.739 -6.662 112.754 1.00 88.12 796 PRO A CA 1
ATOM 5979 C C . PRO A 1 796 ? -51.650 -6.174 113.887 1.00 88.12 796 PRO A C 1
ATOM 5981 O O . PRO A 1 796 ? -51.571 -5.032 114.340 1.00 88.12 796 PRO A O 1
ATOM 5984 N N . ASN A 1 797 ? -52.487 -7.074 114.401 1.00 85.62 797 ASN A N 1
ATOM 5985 C CA . ASN A 1 797 ? -53.383 -6.820 115.531 1.00 85.62 797 ASN A CA 1
ATOM 5986 C C . ASN A 1 797 ? -53.101 -7.823 116.662 1.00 85.62 797 ASN A C 1
ATOM 5988 O O . ASN A 1 797 ? -53.247 -9.036 116.465 1.00 85.62 797 ASN A O 1
ATOM 5992 N N . GLY A 1 798 ? -52.667 -7.331 117.824 1.00 87.50 798 GLY A N 1
ATOM 5993 C CA . GLY A 1 798 ? -52.313 -8.120 119.000 1.00 87.50 798 GLY A CA 1
ATOM 5994 C C . GLY A 1 798 ? -53.458 -8.276 120.001 1.00 87.50 798 GLY A C 1
ATOM 5995 O O . GLY A 1 798 ? -54.285 -7.388 120.195 1.00 87.50 798 GLY A O 1
ATOM 5996 N N . ARG A 1 799 ? -53.503 -9.417 120.699 1.00 88.94 799 ARG A N 1
ATOM 5997 C CA . ARG A 1 799 ? -54.573 -9.726 121.655 1.00 88.94 799 ARG A CA 1
ATOM 5998 C C . ARG A 1 799 ? -54.071 -10.421 122.916 1.00 88.94 799 ARG A C 1
ATOM 6000 O O . ARG A 1 799 ? -53.321 -11.388 122.856 1.00 88.94 799 ARG A O 1
ATOM 6007 N N . ILE A 1 800 ? -54.588 -9.978 124.063 1.00 90.38 800 ILE A N 1
ATOM 6008 C CA . ILE A 1 800 ? -54.524 -10.708 125.335 1.00 90.38 800 ILE A CA 1
ATOM 6009 C C . ILE A 1 800 ? -55.713 -11.681 125.387 1.00 90.38 800 ILE A C 1
ATOM 6011 O O . ILE A 1 800 ? -56.871 -11.260 125.339 1.00 90.38 800 ILE A O 1
ATOM 6015 N N . ASP A 1 801 ? -55.432 -12.981 125.473 1.00 88.25 801 ASP A N 1
ATOM 6016 C CA . ASP A 1 801 ? -56.441 -14.051 125.532 1.00 88.25 801 ASP A CA 1
ATOM 6017 C C . ASP A 1 801 ? -56.705 -14.532 126.966 1.00 88.25 801 ASP A C 1
ATOM 6019 O O . ASP A 1 801 ? -57.807 -14.978 127.288 1.00 88.25 801 ASP A O 1
ATOM 6023 N N . SER A 1 802 ? -55.706 -14.407 127.842 1.00 84.31 802 SER A N 1
ATOM 6024 C CA . SER A 1 802 ? -55.822 -14.614 129.286 1.00 84.31 802 SER A CA 1
ATOM 6025 C C . SER A 1 802 ? -54.911 -13.622 130.014 1.00 84.31 802 SER A C 1
ATOM 6027 O O . SER A 1 802 ? -53.792 -13.398 129.544 1.00 84.31 802 SER A O 1
ATOM 6029 N N . PRO A 1 803 ? -55.324 -13.063 131.167 1.00 83.38 803 PRO A N 1
ATOM 6030 C CA . PRO A 1 803 ? -56.608 -13.241 131.851 1.00 83.38 803 PRO A CA 1
ATOM 6031 C C . PRO A 1 803 ? -57.741 -12.400 131.244 1.00 83.38 803 PRO A C 1
ATOM 6033 O O . PRO A 1 803 ? -57.509 -11.428 130.528 1.00 83.38 803 PRO A O 1
ATOM 6036 N N . ALA A 1 804 ? -58.982 -12.734 131.610 1.00 71.50 804 ALA A N 1
ATOM 6037 C CA . ALA A 1 804 ? -60.121 -11.845 131.394 1.00 71.50 804 ALA A CA 1
ATOM 6038 C C . ALA A 1 804 ? -59.938 -10.516 132.159 1.00 71.50 804 ALA A C 1
ATOM 6040 O O . ALA A 1 804 ? -59.384 -10.495 133.259 1.00 71.50 804 ALA A O 1
ATOM 6041 N N . SER A 1 805 ? -60.412 -9.415 131.570 1.00 71.06 805 SER A N 1
ATOM 6042 C CA . SER A 1 805 ? -60.217 -8.059 132.101 1.00 71.06 805 SER A CA 1
ATOM 6043 C C . SER A 1 805 ? -60.853 -7.853 133.478 1.00 71.06 805 SER A C 1
ATOM 6045 O O . SER A 1 805 ? -62.010 -8.215 133.686 1.00 71.06 805 SER A O 1
ATOM 6047 N N . GLY A 1 806 ? -60.123 -7.199 134.389 1.00 68.31 806 GLY A N 1
ATOM 6048 C CA . GLY A 1 806 ? -60.603 -6.854 135.730 1.00 68.31 806 GLY A CA 1
ATOM 6049 C C . GLY A 1 806 ? -60.500 -7.992 136.750 1.00 68.31 806 GLY A C 1
ATOM 6050 O O . GLY A 1 806 ? -61.320 -8.065 137.664 1.00 68.31 806 GLY A O 1
ATOM 6051 N N . ALA A 1 807 ? -59.530 -8.898 136.600 1.00 78.38 807 ALA A N 1
ATOM 6052 C CA . ALA A 1 807 ? -59.341 -10.013 137.526 1.00 78.38 807 ALA A CA 1
ATOM 6053 C C . ALA A 1 807 ? -58.956 -9.520 138.936 1.00 78.38 807 ALA A C 1
ATOM 6055 O O . ALA A 1 807 ? -57.988 -8.776 139.098 1.00 78.38 807 ALA A O 1
ATOM 6056 N N . VAL A 1 808 ? -59.689 -9.966 139.961 1.00 79.06 808 VAL A N 1
ATOM 6057 C CA . VAL A 1 808 ? -59.430 -9.639 141.375 1.00 79.06 808 VAL A CA 1
ATOM 6058 C C . VAL A 1 808 ? -58.853 -10.860 142.090 1.00 79.06 808 VAL A C 1
ATOM 6060 O O . VAL A 1 808 ? -59.408 -11.955 141.993 1.00 79.06 808 VAL A O 1
ATOM 6063 N N . ILE A 1 809 ? -57.756 -10.673 142.821 1.00 83.19 809 ILE A N 1
ATOM 6064 C CA . ILE A 1 809 ? -57.067 -11.706 143.608 1.00 83.19 809 ILE A CA 1
ATOM 6065 C C . ILE A 1 809 ? -56.795 -11.226 145.047 1.00 83.19 809 ILE A C 1
ATOM 6067 O O . ILE A 1 809 ? -57.150 -10.116 145.437 1.00 83.19 809 ILE A O 1
ATOM 6071 N N . GLN A 1 810 ? -56.196 -12.083 145.873 1.00 81.12 810 GLN A N 1
ATOM 6072 C CA . GLN A 1 810 ? -55.651 -11.714 147.187 1.00 81.12 810 GLN A CA 1
ATOM 6073 C C . GLN A 1 810 ? -54.128 -11.552 147.096 1.00 81.12 810 GLN A C 1
ATOM 6075 O O . GLN A 1 810 ? -53.501 -12.097 146.180 1.00 81.12 810 GLN A O 1
ATOM 6080 N N . VAL A 1 811 ? -53.535 -10.826 148.048 1.00 79.25 811 VAL A N 1
ATOM 6081 C CA . VAL A 1 811 ? -52.080 -10.598 148.115 1.00 79.25 811 VAL A CA 1
ATOM 6082 C C . VAL A 1 811 ? -51.309 -11.925 148.080 1.00 79.25 811 VAL A C 1
ATOM 6084 O O . VAL A 1 811 ? -51.590 -12.850 148.842 1.00 79.25 811 VAL A O 1
ATOM 6087 N N . GLY A 1 812 ? -50.330 -12.020 147.178 1.00 77.44 812 GLY A N 1
ATOM 6088 C CA . GLY A 1 812 ? -49.500 -13.205 146.953 1.00 77.44 812 GLY A CA 1
ATOM 6089 C C . GLY A 1 812 ? -50.041 -14.198 145.914 1.00 77.44 812 GLY A C 1
ATOM 6090 O O . GLY A 1 812 ? -49.386 -15.221 145.678 1.00 77.44 812 GLY A O 1
ATOM 6091 N N . GLY A 1 813 ? -51.200 -13.915 145.304 1.00 83.31 813 GLY A N 1
ATOM 6092 C CA . GLY A 1 813 ? -51.822 -14.715 144.244 1.00 83.31 813 GLY A CA 1
ATOM 6093 C C . GLY A 1 813 ? -51.081 -14.682 142.898 1.00 83.31 813 GLY A C 1
ATOM 6094 O O . GLY A 1 813 ? -50.168 -13.884 142.682 1.00 83.31 813 GLY A O 1
ATOM 6095 N N . THR A 1 814 ? -51.483 -15.562 141.975 1.00 86.12 814 THR A N 1
ATOM 6096 C CA . THR A 1 814 ? -50.905 -15.669 140.620 1.00 86.12 814 THR A CA 1
ATOM 6097 C C . THR A 1 814 ? -51.973 -15.602 139.532 1.00 86.12 814 THR A C 1
ATOM 6099 O O . THR A 1 814 ? -53.115 -16.009 139.745 1.00 86.12 814 THR A O 1
ATOM 6102 N N . VAL A 1 815 ? -51.593 -15.101 138.355 1.00 88.12 815 VAL A N 1
ATOM 6103 C CA . VAL A 1 815 ? -52.453 -14.981 137.168 1.00 88.12 815 VAL A CA 1
ATOM 6104 C C . VAL A 1 815 ? -51.679 -15.456 135.937 1.00 88.12 815 VAL A C 1
ATOM 6106 O O . VAL A 1 815 ? -50.476 -15.225 135.839 1.00 88.12 815 VAL A O 1
ATOM 6109 N N . THR A 1 816 ? -52.345 -16.153 135.011 1.00 89.94 816 THR A N 1
ATOM 6110 C CA . THR A 1 816 ? -51.696 -16.730 133.817 1.00 89.94 816 THR A CA 1
ATOM 6111 C C . THR A 1 816 ? -51.936 -15.856 132.591 1.00 89.94 816 THR A C 1
ATOM 6113 O O . THR A 1 816 ? -53.091 -15.622 132.226 1.00 89.94 816 THR A O 1
ATOM 6116 N N . PHE A 1 817 ? -50.855 -15.417 131.948 1.00 91.62 817 PHE A N 1
ATOM 6117 C CA . PHE A 1 817 ? -50.884 -14.564 130.764 1.00 91.62 817 PHE A CA 1
ATOM 6118 C C . PHE A 1 817 ? -50.628 -15.361 129.484 1.00 91.62 817 PHE A C 1
ATOM 6120 O O . PHE A 1 817 ? -49.678 -16.147 129.398 1.00 91.62 817 PHE A O 1
ATOM 6127 N N . ALA A 1 818 ? -51.505 -15.148 128.506 1.00 89.94 818 ALA A N 1
ATOM 6128 C CA . ALA A 1 818 ? -51.468 -15.759 127.184 1.00 89.94 818 ALA A CA 1
ATOM 6129 C C . ALA A 1 818 ? -52.023 -14.781 126.143 1.00 89.94 818 ALA A C 1
ATOM 6131 O O . ALA A 1 818 ? -52.920 -13.990 126.456 1.00 89.94 818 ALA A O 1
ATOM 6132 N N . GLY A 1 819 ? -51.510 -14.841 124.918 1.00 90.50 819 GLY A N 1
ATOM 6133 C CA . GLY A 1 819 ? -51.898 -13.918 123.858 1.00 90.50 819 GLY A CA 1
ATOM 6134 C C . GLY A 1 819 ? -51.683 -14.457 122.451 1.00 90.50 819 GLY A C 1
ATOM 6135 O O . GLY A 1 819 ? -51.036 -15.483 122.224 1.00 90.50 819 GLY A O 1
ATOM 6136 N N . SER A 1 820 ? -52.241 -13.735 121.493 1.00 89.44 820 SER A N 1
ATOM 6137 C CA . SER A 1 820 ? -52.234 -14.065 120.074 1.00 89.44 820 SER A CA 1
ATOM 6138 C C . SER A 1 820 ? -52.038 -12.809 119.233 1.00 89.44 820 SER A C 1
ATOM 6140 O O . SER A 1 820 ? -52.034 -11.684 119.734 1.00 89.44 820 SER A O 1
ATOM 6142 N N . ALA A 1 821 ? -51.809 -13.022 117.944 1.00 90.00 821 ALA A N 1
ATOM 6143 C CA . ALA A 1 821 ? -51.761 -11.972 116.945 1.00 90.00 821 ALA A CA 1
ATOM 6144 C C . ALA A 1 821 ? -52.369 -12.490 115.642 1.00 90.00 821 ALA A C 1
ATOM 6146 O O . ALA A 1 821 ? -52.393 -13.700 115.399 1.00 90.00 821 ALA A O 1
ATOM 6147 N N . SER A 1 822 ? -52.865 -11.572 114.824 1.00 87.62 822 SER A N 1
ATOM 6148 C CA . SER A 1 822 ? -53.391 -11.855 113.492 1.00 87.62 822 SER A CA 1
ATOM 6149 C C . SER A 1 822 ? -53.078 -10.698 112.563 1.00 87.62 822 SER A C 1
ATOM 6151 O O . SER A 1 822 ? -53.238 -9.544 112.969 1.00 87.62 822 SER A O 1
ATOM 6153 N N . ASP A 1 823 ? -52.711 -11.013 111.328 1.00 85.69 823 ASP A N 1
ATOM 6154 C CA . ASP A 1 823 ? -52.299 -10.026 110.341 1.00 85.69 823 ASP A CA 1
ATOM 6155 C C . ASP A 1 823 ? -53.281 -9.928 109.152 1.00 85.69 823 ASP A C 1
ATOM 6157 O O . ASP A 1 823 ? -53.786 -10.969 108.709 1.00 85.69 823 ASP A O 1
ATOM 6161 N N . PRO A 1 824 ? -53.587 -8.724 108.624 1.00 79.19 824 PRO A N 1
ATOM 6162 C CA . PRO A 1 824 ? -54.469 -8.554 107.467 1.00 79.19 824 PRO A CA 1
ATOM 6163 C C . PRO A 1 824 ? -53.926 -9.112 106.141 1.00 79.19 824 PRO A C 1
ATOM 6165 O O . PRO A 1 824 ? -54.735 -9.408 105.252 1.00 79.19 824 PRO A O 1
ATOM 6168 N N . ASP A 1 825 ? -52.607 -9.218 105.981 1.00 79.94 825 ASP A N 1
ATOM 6169 C CA . ASP A 1 825 ? -51.908 -9.758 104.804 1.00 79.94 825 ASP A CA 1
ATOM 6170 C C . ASP A 1 825 ? -51.574 -11.253 104.951 1.00 79.94 825 ASP A C 1
ATOM 6172 O O . ASP A 1 825 ? -51.174 -11.914 103.991 1.00 79.94 825 ASP A O 1
ATOM 6176 N N . GLY A 1 826 ? -51.861 -11.827 106.123 1.00 75.19 826 GLY A N 1
ATOM 6177 C CA . GLY A 1 826 ? -51.714 -13.255 106.405 1.00 75.19 826 GLY A CA 1
ATOM 6178 C C . GLY A 1 826 ? -50.345 -13.638 106.960 1.00 75.19 826 GLY A C 1
ATOM 6179 O O . GLY A 1 826 ? -50.031 -14.830 107.006 1.00 75.19 826 GLY A O 1
ATOM 6180 N N . ASP A 1 827 ? -49.554 -12.655 107.391 1.00 80.62 827 ASP A N 1
ATOM 6181 C CA . ASP A 1 827 ? -48.258 -12.880 108.019 1.00 80.62 827 ASP A CA 1
ATOM 6182 C C . ASP A 1 827 ? -48.391 -13.734 109.297 1.00 80.62 827 ASP A C 1
ATOM 6184 O O . ASP A 1 827 ? -49.377 -13.648 110.037 1.00 80.62 827 ASP A O 1
ATOM 6188 N N . THR A 1 828 ? -47.420 -14.618 109.549 1.00 81.69 828 THR A N 1
ATOM 6189 C CA . THR A 1 828 ? -47.499 -15.610 110.647 1.00 81.69 828 THR A CA 1
ATOM 6190 C C . THR A 1 828 ? -46.336 -15.549 111.636 1.00 81.69 828 THR A C 1
ATOM 6192 O O . THR A 1 828 ? -46.257 -16.387 112.536 1.00 81.69 828 THR A O 1
ATOM 6195 N N . ASN A 1 829 ? -45.395 -14.621 111.456 1.00 85.88 829 ASN A N 1
ATOM 6196 C CA . ASN A 1 829 ? -44.135 -14.575 112.199 1.00 85.88 829 ASN A CA 1
ATOM 6197 C C . ASN A 1 829 ? -44.040 -13.309 113.063 1.00 85.88 829 ASN A C 1
ATOM 6199 O O . ASN A 1 829 ? -43.389 -12.335 112.698 1.00 85.88 829 ASN A O 1
ATOM 6203 N N . PHE A 1 830 ? -44.697 -13.343 114.222 1.00 90.44 830 PHE A N 1
ATOM 6204 C CA . PHE A 1 830 ? -44.861 -12.175 115.083 1.00 90.44 830 PHE A CA 1
ATOM 6205 C C . PHE A 1 830 ? -43.794 -12.043 116.173 1.00 90.44 830 PHE A C 1
ATOM 6207 O O . PHE A 1 830 ? -43.458 -13.005 116.872 1.00 90.44 830 PHE A O 1
ATOM 6214 N N . ARG A 1 831 ? -43.345 -10.808 116.410 1.00 91.94 831 ARG A N 1
ATOM 6215 C CA . ARG A 1 831 ? -42.567 -10.428 117.598 1.00 91.94 831 ARG A CA 1
ATOM 6216 C C . ARG A 1 831 ? -43.520 -9.904 118.674 1.00 91.94 831 ARG A C 1
ATOM 6218 O O . ARG A 1 831 ? -44.298 -9.001 118.401 1.00 91.94 831 ARG A O 1
ATOM 6225 N N . TYR A 1 832 ? -43.430 -10.420 119.899 1.00 93.50 832 TYR A N 1
ATOM 6226 C CA . TYR A 1 832 ? -44.271 -10.010 121.036 1.00 93.50 832 TYR A CA 1
ATOM 6227 C C . TYR A 1 832 ? -43.469 -9.216 122.081 1.00 93.50 832 TYR A C 1
ATOM 6229 O O . TYR A 1 832 ? -42.263 -9.429 122.237 1.00 93.50 832 TYR A O 1
ATOM 6237 N N . LEU A 1 833 ? -44.138 -8.335 122.833 1.00 93.62 833 LEU A N 1
ATOM 6238 C CA . LEU A 1 833 ? -43.609 -7.724 124.059 1.00 93.62 833 LEU A CA 1
ATOM 6239 C C . LEU A 1 833 ? -44.725 -7.461 125.081 1.00 93.62 833 LEU A C 1
ATOM 6241 O O . LEU A 1 833 ? -45.615 -6.646 124.843 1.00 93.62 833 LEU A O 1
ATOM 6245 N N . TRP A 1 834 ? -44.629 -8.111 126.237 1.00 93.94 834 TRP A N 1
ATOM 6246 C CA . TRP A 1 834 ? -45.470 -7.906 127.413 1.00 93.94 834 TRP A CA 1
ATOM 6247 C C . TRP A 1 834 ? -44.788 -6.991 128.429 1.00 93.94 834 TRP A C 1
ATOM 6249 O O . TRP A 1 834 ? -43.633 -7.236 128.777 1.00 93.94 834 TRP A O 1
ATOM 6259 N N . ASN A 1 835 ? -45.529 -6.026 128.973 1.00 92.25 835 ASN A N 1
ATOM 6260 C CA . ASN A 1 835 ? -45.140 -5.238 130.142 1.00 92.25 835 ASN A CA 1
ATOM 6261 C C . ASN A 1 835 ? -46.120 -5.480 131.300 1.00 92.25 835 ASN A C 1
ATOM 6263 O O . ASN A 1 835 ? -47.335 -5.439 131.092 1.00 92.25 835 ASN A O 1
ATOM 6267 N N . PHE A 1 836 ? -45.591 -5.729 132.504 1.00 91.94 836 PHE A N 1
ATOM 6268 C CA . PHE A 1 836 ? -46.372 -6.139 133.684 1.00 91.94 836 PHE A CA 1
ATOM 6269 C C . PHE A 1 836 ? -46.522 -5.058 134.769 1.00 91.94 836 PHE A C 1
ATOM 6271 O O . PHE A 1 836 ? -46.746 -5.396 135.932 1.00 91.94 836 PHE A O 1
ATOM 6278 N N . ASP A 1 837 ? -46.385 -3.775 134.420 1.00 87.50 837 ASP A N 1
ATOM 6279 C CA . ASP A 1 837 ? -46.612 -2.637 135.333 1.00 87.50 837 ASP A CA 1
ATOM 6280 C C . ASP A 1 837 ? -45.816 -2.747 136.657 1.00 87.50 837 ASP A C 1
ATOM 6282 O O . ASP A 1 837 ? -46.303 -2.495 137.757 1.00 87.50 837 ASP A O 1
ATOM 6286 N N . GLY A 1 838 ? -44.575 -3.238 136.556 1.00 81.44 838 GLY A N 1
ATOM 6287 C CA . GLY A 1 838 ? -43.664 -3.439 137.688 1.00 81.44 838 GLY A CA 1
ATOM 6288 C C . GLY A 1 838 ? -43.936 -4.661 138.578 1.00 81.44 838 GLY A C 1
ATOM 6289 O O . GLY A 1 838 ? -43.111 -4.945 139.446 1.00 81.44 838 GLY A O 1
ATOM 6290 N N . ALA A 1 839 ? -45.020 -5.420 138.372 1.00 80.88 839 ALA A N 1
ATOM 6291 C CA . ALA A 1 839 ? -45.290 -6.650 139.134 1.00 80.88 839 ALA A CA 1
ATOM 6292 C C . ALA A 1 839 ? -44.296 -7.785 138.818 1.00 80.88 839 ALA A C 1
ATOM 6294 O O . ALA A 1 839 ? -43.987 -8.613 139.674 1.00 80.88 839 ALA A O 1
ATOM 6295 N N . ALA A 1 840 ? -43.788 -7.817 137.586 1.00 85.12 840 ALA A N 1
ATOM 6296 C CA . ALA A 1 840 ? -42.758 -8.736 137.114 1.00 85.12 840 ALA A CA 1
ATOM 6297 C C . ALA A 1 840 ? -41.923 -8.079 136.003 1.00 85.12 840 ALA A C 1
ATOM 6299 O O . ALA A 1 840 ? -42.230 -6.977 135.552 1.00 85.12 840 ALA A O 1
ATOM 6300 N N . ALA A 1 841 ? -40.864 -8.762 135.564 1.00 85.38 841 ALA A N 1
ATOM 6301 C CA . ALA A 1 841 ? -40.074 -8.334 134.414 1.00 85.38 841 ALA A CA 1
ATOM 6302 C C . ALA A 1 841 ? -40.822 -8.581 133.092 1.00 85.38 841 ALA A C 1
ATOM 6304 O O . ALA A 1 841 ? -41.470 -9.615 132.922 1.00 85.38 841 ALA A O 1
ATOM 6305 N N . ASP A 1 842 ? -40.683 -7.639 132.161 1.00 90.00 842 ASP A N 1
ATOM 6306 C CA . ASP A 1 842 ? -41.236 -7.695 130.805 1.00 90.00 842 ASP A CA 1
ATOM 6307 C C . ASP A 1 842 ? -40.791 -8.955 130.039 1.00 90.00 842 ASP A C 1
ATOM 6309 O O . ASP A 1 842 ? -39.691 -9.477 130.244 1.00 90.00 842 ASP A O 1
ATOM 6313 N N . SER A 1 843 ? -41.643 -9.449 129.135 1.00 90.00 843 SER A N 1
ATOM 6314 C CA . SER A 1 843 ? -41.441 -10.730 128.441 1.00 90.00 843 SER A CA 1
ATOM 6315 C C . SER A 1 843 ? -41.692 -10.634 126.940 1.00 90.00 843 SER A C 1
ATOM 6317 O O . SER A 1 843 ? -42.720 -10.125 126.506 1.00 90.00 843 SER A O 1
ATOM 6319 N N . SER A 1 844 ? -40.785 -11.187 126.134 1.00 90.06 844 SER A N 1
ATOM 6320 C CA . SER A 1 844 ? -40.942 -11.318 124.678 1.00 90.06 844 SER A CA 1
ATOM 6321 C C . SER A 1 844 ? -41.592 -12.636 124.234 1.00 90.06 844 SER A C 1
ATOM 6323 O O . SER A 1 844 ? -41.758 -12.876 123.039 1.00 90.06 844 SER A O 1
ATOM 6325 N N . ALA A 1 845 ? -41.966 -13.512 125.173 1.00 88.75 845 ALA A N 1
ATOM 6326 C CA . ALA A 1 845 ? -42.685 -14.742 124.857 1.00 88.75 845 ALA A CA 1
ATOM 6327 C C . ALA A 1 845 ? -44.162 -14.444 124.558 1.00 88.75 845 ALA A C 1
ATOM 6329 O O . ALA A 1 845 ? -44.809 -13.725 125.316 1.00 88.75 845 ALA A O 1
ATOM 6330 N N . GLN A 1 846 ? -44.726 -15.071 123.520 1.00 89.44 846 GLN A N 1
ATOM 6331 C CA . GLN A 1 846 ? -46.162 -14.985 123.208 1.00 89.44 846 GLN A CA 1
ATOM 6332 C C . GLN A 1 846 ? -47.040 -15.315 124.430 1.00 89.44 846 GLN A C 1
ATOM 6334 O O . GLN A 1 846 ? -48.011 -14.615 124.708 1.00 89.44 846 GLN A O 1
ATOM 6339 N N . ASN A 1 847 ? -46.666 -16.358 125.179 1.00 91.75 847 ASN A N 1
ATOM 6340 C CA . ASN A 1 847 ? -47.369 -16.834 126.369 1.00 91.75 847 ASN A CA 1
ATOM 6341 C C . ASN A 1 847 ? -46.411 -16.837 127.579 1.00 91.75 847 ASN A C 1
ATOM 6343 O O . ASN A 1 847 ? -45.705 -17.827 127.782 1.00 91.75 847 ASN A O 1
ATOM 6347 N N . PRO A 1 848 ? -46.350 -15.752 128.376 1.00 87.19 848 PRO A N 1
ATOM 6348 C CA . PRO A 1 848 ? -45.423 -15.625 129.506 1.00 87.19 848 PRO A CA 1
ATOM 6349 C C . PRO A 1 848 ? -45.692 -16.579 130.677 1.00 87.19 848 PRO A C 1
ATOM 6351 O O . PRO A 1 848 ? -44.807 -16.790 131.504 1.00 87.19 848 PRO A O 1
ATOM 6354 N N . GLY A 1 849 ? -46.891 -17.166 130.764 1.00 86.00 849 GLY A N 1
ATOM 6355 C CA . GLY A 1 849 ? -47.245 -18.104 131.830 1.00 86.00 849 GLY A CA 1
ATOM 6356 C C . GLY A 1 849 ? -47.710 -17.406 133.111 1.00 86.00 849 GLY A C 1
ATOM 6357 O O . GLY A 1 849 ? -48.421 -16.404 133.053 1.00 86.00 849 GLY A O 1
ATOM 6358 N N . GLN A 1 850 ? -47.387 -17.977 134.274 1.00 87.69 850 GLN A N 1
ATOM 6359 C CA . GLN A 1 850 ? -47.863 -17.486 135.573 1.00 87.69 850 GLN A CA 1
ATOM 6360 C C . GLN A 1 850 ? -47.006 -16.341 136.124 1.00 87.69 850 GLN A C 1
ATOM 6362 O O . GLN A 1 850 ? -45.815 -16.507 136.374 1.00 87.69 850 GLN A O 1
ATOM 6367 N N . ILE A 1 851 ? -47.657 -15.211 136.396 1.00 90.69 851 ILE A N 1
ATOM 6368 C CA . ILE A 1 851 ? -47.096 -14.023 137.046 1.00 90.69 851 ILE A CA 1
ATOM 6369 C C . ILE A 1 851 ? -47.699 -13.893 138.450 1.00 90.69 851 ILE A C 1
ATOM 6371 O O . ILE A 1 851 ? -48.876 -14.205 138.649 1.00 90.69 851 ILE A O 1
ATOM 6375 N N . ARG A 1 852 ? -46.899 -13.465 139.433 1.00 86.50 852 ARG A N 1
ATOM 6376 C CA . ARG A 1 852 ? -47.275 -13.376 140.854 1.00 86.50 852 ARG A CA 1
ATOM 6377 C C . ARG A 1 852 ? -47.364 -11.920 141.309 1.00 86.50 852 ARG A C 1
ATOM 6379 O O . ARG A 1 852 ? -46.510 -11.124 140.942 1.00 86.50 852 ARG A O 1
ATOM 6386 N N . PHE A 1 853 ? -48.366 -11.594 142.125 1.00 87.94 853 PHE A N 1
ATOM 6387 C CA . PHE A 1 853 ? -48.630 -10.231 142.597 1.00 87.94 853 PHE A CA 1
ATOM 6388 C C . PHE A 1 853 ? -48.557 -10.185 144.130 1.00 87.94 853 PHE A C 1
ATOM 6390 O O . PHE A 1 853 ? -49.418 -10.728 144.821 1.00 87.94 853 PHE A O 1
ATOM 6397 N N . ASP A 1 854 ? -47.498 -9.570 144.660 1.00 82.12 854 ASP A N 1
ATOM 6398 C CA . ASP A 1 854 ? -47.135 -9.596 146.090 1.00 82.12 854 ASP A CA 1
ATOM 6399 C C . ASP A 1 854 ? -47.534 -8.342 146.887 1.00 82.12 854 ASP A C 1
ATOM 6401 O O . ASP A 1 854 ? -47.263 -8.269 148.086 1.00 82.12 854 ASP A O 1
ATOM 6405 N N . GLN A 1 855 ? -48.166 -7.352 146.255 1.00 81.19 855 GLN A N 1
ATOM 6406 C CA . GLN A 1 855 ? -48.605 -6.115 146.908 1.00 81.19 855 GLN A CA 1
ATOM 6407 C C . GLN A 1 855 ? -50.063 -5.798 146.556 1.00 81.19 855 GLN A C 1
ATOM 6409 O O . GLN A 1 855 ? -50.564 -6.197 145.505 1.00 81.19 855 GLN A O 1
ATOM 6414 N N . GLU A 1 856 ? -50.744 -5.101 147.465 1.00 78.94 856 GLU A N 1
ATOM 6415 C CA . GLU A 1 856 ? -52.067 -4.524 147.223 1.00 78.94 856 GLU A CA 1
ATOM 6416 C C . GLU A 1 856 ? -51.961 -3.390 146.192 1.00 78.94 856 GLU A C 1
ATOM 6418 O O . GLU A 1 856 ? -51.082 -2.532 146.294 1.00 78.94 856 GLU A O 1
ATOM 6423 N N . GLY A 1 857 ? -52.833 -3.396 145.182 1.00 83.12 857 GLY A N 1
ATOM 6424 C CA . GLY A 1 857 ? -52.761 -2.437 144.084 1.00 83.12 857 GLY A CA 1
ATOM 6425 C C . GLY A 1 857 ? -53.580 -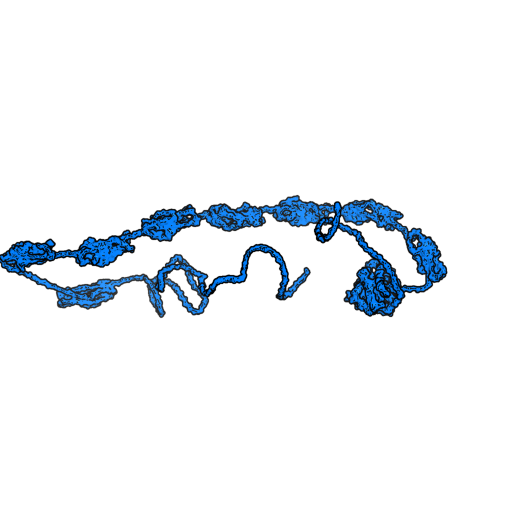2.817 142.851 1.00 83.12 857 GLY A C 1
ATOM 6426 O O . GLY A 1 857 ? -54.299 -3.817 142.832 1.00 83.12 857 GLY A O 1
ATOM 6427 N N . SER A 1 858 ? -53.437 -1.980 141.821 1.00 84.62 858 SER A N 1
ATOM 6428 C CA . SER A 1 858 ? -54.071 -2.093 140.507 1.00 84.62 858 SER A CA 1
ATOM 6429 C C . SER A 1 858 ? -52.987 -2.063 139.431 1.00 84.62 858 SER A C 1
ATOM 6431 O O . SER A 1 858 ? -52.358 -1.023 139.260 1.00 84.62 858 SER A O 1
ATOM 6433 N N . TYR A 1 859 ? -52.801 -3.159 138.696 1.00 87.56 859 TYR A N 1
ATOM 6434 C CA . TYR A 1 859 ? -51.742 -3.311 137.688 1.00 87.56 859 TYR A CA 1
ATOM 6435 C C . TYR A 1 859 ? -52.317 -3.334 136.266 1.00 87.56 859 TYR A C 1
ATOM 6437 O O . TYR A 1 859 ? -53.298 -4.042 136.025 1.00 87.56 859 TYR A O 1
ATOM 6445 N N . THR A 1 860 ? -51.705 -2.602 135.330 1.00 89.69 860 THR A N 1
ATOM 6446 C CA . THR A 1 860 ? -52.153 -2.436 133.932 1.00 89.69 860 THR A CA 1
ATOM 6447 C C . THR A 1 860 ? -51.197 -3.114 132.952 1.00 89.69 860 THR A C 1
ATOM 6449 O O . THR A 1 860 ? -50.208 -2.545 132.495 1.00 89.69 860 THR A O 1
ATOM 6452 N N . ILE A 1 861 ? -51.509 -4.357 132.605 1.00 92.38 861 ILE A N 1
ATOM 6453 C CA . ILE A 1 861 ? -50.652 -5.222 131.793 1.00 92.38 861 ILE A CA 1
ATOM 6454 C C . ILE A 1 861 ? -50.869 -4.906 130.309 1.00 92.38 861 ILE A C 1
ATOM 6456 O O . ILE A 1 861 ? -52.015 -4.851 129.861 1.00 92.38 861 ILE A O 1
ATOM 6460 N N . THR A 1 862 ? -49.789 -4.714 129.547 1.00 91.62 862 THR A N 1
ATOM 6461 C CA . THR A 1 862 ? -49.828 -4.318 128.123 1.00 91.62 862 THR A CA 1
ATOM 6462 C C . THR A 1 862 ? -49.116 -5.339 127.238 1.00 91.62 862 THR A C 1
ATOM 6464 O O . THR A 1 862 ? -48.051 -5.822 127.613 1.00 91.62 862 THR A O 1
ATOM 6467 N N . LEU A 1 863 ? -49.659 -5.612 126.048 1.00 93.12 863 LEU A N 1
ATOM 6468 C CA . LEU A 1 863 ? -49.064 -6.447 125.002 1.00 93.12 863 LEU A CA 1
ATOM 6469 C C . LEU A 1 863 ? -48.901 -5.652 123.697 1.00 93.12 863 LEU A C 1
ATOM 6471 O O . LEU A 1 863 ? -49.882 -5.146 123.160 1.00 93.12 863 LEU A O 1
ATOM 6475 N N . ARG A 1 864 ? -47.673 -5.586 123.171 1.00 92.44 864 ARG A N 1
ATOM 6476 C CA . ARG A 1 864 ? -47.332 -5.059 121.836 1.00 92.44 864 ARG A CA 1
ATOM 6477 C C . ARG A 1 864 ? -46.936 -6.189 120.890 1.00 92.44 864 ARG A C 1
ATOM 6479 O O . ARG A 1 864 ? -46.339 -7.177 121.331 1.00 92.44 864 ARG A O 1
ATOM 6486 N N . VAL A 1 865 ? -47.227 -6.014 119.603 1.00 91.25 865 VAL A N 1
ATOM 6487 C CA . VAL A 1 865 ? -46.903 -6.969 118.536 1.00 91.25 865 VAL A CA 1
ATOM 6488 C C . VAL A 1 865 ? -46.321 -6.242 117.323 1.00 91.25 865 VAL A C 1
ATOM 6490 O O . VAL A 1 865 ? -46.716 -5.114 117.034 1.00 91.25 865 VAL A O 1
ATOM 6493 N N . TRP A 1 866 ? -45.397 -6.900 116.621 1.00 91.69 866 TRP A N 1
ATOM 6494 C CA . TRP A 1 866 ? -44.896 -6.500 115.305 1.00 91.69 866 TRP A CA 1
ATOM 6495 C C . TRP A 1 866 ? -44.924 -7.692 114.337 1.00 91.69 866 TRP A C 1
ATOM 6497 O O . TRP A 1 866 ? -44.795 -8.838 114.784 1.00 91.69 866 TRP A O 1
ATOM 6507 N N . ASP A 1 867 ? -45.077 -7.408 113.046 1.00 88.62 867 ASP A N 1
ATOM 6508 C CA . ASP A 1 867 ? -45.032 -8.364 111.929 1.00 88.62 867 ASP A CA 1
ATOM 6509 C C . ASP A 1 867 ? -43.577 -8.699 111.519 1.00 88.62 867 ASP A C 1
ATOM 6511 O O . ASP A 1 867 ? -42.617 -8.359 112.229 1.00 88.62 867 ASP A O 1
ATOM 6515 N N . SER A 1 868 ? -43.397 -9.373 110.379 1.00 83.25 868 SER A N 1
ATOM 6516 C CA . SER A 1 868 ? -42.068 -9.687 109.838 1.00 83.25 868 SER A CA 1
ATOM 6517 C C . SER A 1 868 ? -41.353 -8.503 109.166 1.00 83.25 868 SER A C 1
ATOM 6519 O O . SER A 1 868 ? -40.118 -8.497 109.144 1.00 83.25 868 SER A O 1
ATOM 6521 N N . GLU A 1 869 ? -42.074 -7.476 108.697 1.00 83.31 869 GLU A N 1
ATOM 6522 C CA . GLU A 1 869 ? -41.500 -6.231 108.148 1.00 83.31 869 GLU A CA 1
ATOM 6523 C C . GLU A 1 869 ? -41.221 -5.155 109.219 1.00 83.31 869 GLU A C 1
ATOM 6525 O O . GLU A 1 869 ? -40.646 -4.101 108.932 1.00 83.31 869 GLU A O 1
ATOM 6530 N N . ASN A 1 870 ? -41.546 -5.452 110.481 1.00 83.00 870 ASN A N 1
ATOM 6531 C CA . ASN A 1 870 ? -41.396 -4.606 111.663 1.00 83.00 870 ASN A CA 1
ATOM 6532 C C . ASN A 1 870 ? -42.360 -3.390 111.713 1.00 83.00 870 ASN A C 1
ATOM 6534 O O . ASN A 1 870 ? -42.067 -2.388 112.377 1.00 83.00 870 ASN A O 1
ATOM 6538 N N . LEU A 1 871 ? -43.537 -3.489 111.092 1.00 86.69 871 LEU A N 1
ATOM 6539 C CA . LEU A 1 871 ? -44.706 -2.664 111.412 1.00 86.69 871 LEU A CA 1
ATOM 6540 C C . LEU A 1 871 ? -45.240 -3.040 112.805 1.00 86.69 871 LEU A C 1
ATOM 6542 O O . LEU A 1 871 ? -45.281 -4.210 113.177 1.00 86.69 871 LEU A O 1
ATOM 6546 N N . GLU A 1 872 ? -45.628 -2.044 113.604 1.00 87.06 872 GLU A N 1
ATOM 6547 C CA . GLU A 1 872 ? -46.164 -2.243 114.961 1.00 87.06 872 GLU A CA 1
ATOM 6548 C C . GLU A 1 872 ? -47.693 -2.191 114.971 1.00 87.06 872 GLU A C 1
ATOM 6550 O O . GLU A 1 872 ? -48.288 -1.361 114.281 1.00 87.06 872 GLU A O 1
ATOM 6555 N N . ASP A 1 873 ? -48.312 -3.014 115.818 1.00 85.56 873 ASP A N 1
ATOM 6556 C CA . ASP A 1 873 ? -49.722 -2.896 116.193 1.00 85.56 873 ASP A CA 1
ATOM 6557 C C . ASP A 1 873 ? -50.035 -1.458 116.677 1.00 85.56 873 ASP A C 1
ATOM 6559 O O . ASP A 1 873 ? -49.513 -1.019 117.712 1.00 85.56 873 ASP A O 1
ATOM 6563 N N . PRO A 1 874 ? -50.892 -0.699 115.964 1.00 83.62 874 PRO A N 1
ATOM 6564 C CA . PRO A 1 874 ? -51.194 0.690 116.295 1.00 83.62 874 PRO A CA 1
ATOM 6565 C C . PRO A 1 874 ? -52.115 0.837 117.518 1.00 83.62 874 PRO A C 1
ATOM 6567 O O . PRO A 1 874 ? -52.436 1.965 117.905 1.00 83.62 874 PRO A O 1
ATOM 6570 N N . SER A 1 875 ? -52.602 -0.251 118.122 1.00 86.25 875 SER A N 1
ATOM 6571 C CA . SER A 1 875 ? -53.475 -0.233 119.305 1.00 86.25 875 SER A CA 1
ATOM 6572 C C . SER A 1 875 ? -53.189 -1.393 120.280 1.00 86.25 875 SER A C 1
ATOM 6574 O O . SER A 1 875 ? -54.060 -2.235 120.498 1.00 86.25 875 SER A O 1
ATOM 6576 N N . PRO A 1 876 ? -52.009 -1.392 120.943 1.00 87.12 876 PRO A N 1
ATOM 6577 C CA . PRO A 1 876 ? -51.562 -2.459 121.842 1.00 87.12 876 PRO A CA 1
ATOM 6578 C C . PRO A 1 876 ? -52.600 -2.876 122.893 1.00 87.12 876 PRO A C 1
ATOM 6580 O O . PRO A 1 876 ? -53.113 -2.044 123.647 1.00 87.12 876 PRO A O 1
ATOM 6583 N N . ALA A 1 877 ? -52.872 -4.178 122.984 1.00 88.62 877 ALA A N 1
ATOM 6584 C CA . ALA A 1 877 ? -53.868 -4.731 123.898 1.00 88.62 877 ALA A CA 1
ATOM 6585 C C . ALA A 1 877 ? -53.486 -4.547 125.381 1.00 88.62 877 ALA A C 1
ATOM 6587 O O . ALA A 1 877 ? -52.324 -4.691 125.766 1.00 88.62 877 ALA A O 1
ATOM 6588 N N . GLN A 1 878 ? -54.481 -4.277 126.236 1.00 89.81 878 GLN A N 1
ATOM 6589 C CA . GLN A 1 878 ? -54.295 -4.048 127.676 1.00 89.81 878 GLN A CA 1
ATOM 6590 C C . GLN A 1 878 ? -55.330 -4.785 128.540 1.00 89.81 878 GLN A C 1
ATOM 6592 O O . GLN A 1 878 ? -56.455 -5.034 128.108 1.00 89.81 878 GLN A O 1
ATOM 6597 N N . THR A 1 879 ? -54.957 -5.117 129.780 1.00 89.88 879 THR A N 1
ATOM 6598 C CA . THR A 1 879 ? -55.839 -5.720 130.799 1.00 89.88 879 THR A CA 1
ATOM 6599 C C . THR A 1 879 ? -55.431 -5.283 132.212 1.00 89.88 879 THR A C 1
ATOM 6601 O O . THR A 1 879 ? -54.276 -4.922 132.432 1.00 89.88 879 THR A O 1
ATOM 6604 N N . THR A 1 880 ? -56.351 -5.312 133.183 1.00 86.00 880 THR A N 1
ATOM 6605 C CA . THR A 1 880 ? -56.090 -4.864 134.567 1.00 86.00 880 THR A CA 1
ATOM 6606 C C . THR A 1 880 ? -56.341 -5.936 135.630 1.00 86.00 880 THR A C 1
ATOM 6608 O O . THR A 1 880 ? -57.274 -6.736 135.514 1.00 86.00 880 THR A O 1
ATOM 6611 N N . ILE A 1 881 ? -55.512 -5.922 136.685 1.00 88.12 881 ILE A N 1
ATOM 6612 C CA . ILE A 1 881 ? -55.521 -6.860 137.826 1.00 88.12 881 ILE A CA 1
ATOM 6613 C C . ILE A 1 881 ? -55.640 -6.081 139.148 1.00 88.12 881 ILE A C 1
ATOM 6615 O O . ILE A 1 881 ? -54.967 -5.064 139.297 1.00 88.12 881 ILE A O 1
ATOM 6619 N N . GLN A 1 882 ? -56.454 -6.552 140.101 1.00 80.31 882 GLN A N 1
ATOM 6620 C CA . GLN A 1 882 ? -56.679 -5.946 141.432 1.00 80.31 882 GLN A CA 1
ATOM 6621 C C . GLN A 1 882 ? -56.342 -6.930 142.574 1.00 80.31 882 GLN A C 1
ATOM 6623 O O . GLN A 1 882 ? -56.491 -8.139 142.393 1.00 80.31 882 GLN A O 1
ATOM 6628 N N . VAL A 1 883 ? -55.942 -6.444 143.760 1.00 84.25 883 VAL A N 1
ATOM 6629 C CA . VAL A 1 883 ? -55.423 -7.281 144.875 1.00 84.25 883 VAL A CA 1
ATOM 6630 C C . VAL A 1 883 ? -55.905 -6.775 146.263 1.00 84.25 883 VAL A C 1
ATOM 6632 O O . VAL A 1 883 ? -55.780 -5.579 146.484 1.00 84.25 883 VAL A O 1
ATOM 6635 N N . THR A 1 884 ? -56.438 -7.620 147.183 1.00 75.56 884 THR A N 1
ATOM 6636 C CA . THR A 1 884 ? -57.072 -7.204 148.493 1.00 75.56 884 THR A CA 1
ATOM 6637 C C . THR A 1 884 ? -56.929 -8.198 149.709 1.00 75.56 884 THR A C 1
ATOM 6639 O O . THR A 1 884 ? -56.140 -9.145 149.611 1.00 75.56 884 THR A O 1
ATOM 6642 N N . GLN A 1 885 ? -57.652 -7.986 150.852 1.00 71.44 885 GLN A N 1
ATOM 6643 C CA . GLN A 1 885 ? -57.604 -8.699 152.183 1.00 71.44 885 GLN A CA 1
ATOM 6644 C C . GLN A 1 885 ? -59.006 -8.824 152.923 1.00 71.44 885 GLN A C 1
ATOM 6646 O O . GLN A 1 885 ? -59.973 -8.263 152.414 1.00 71.44 885 GLN A O 1
ATOM 6651 N N . GLY A 1 886 ? -59.167 -9.523 154.092 1.00 63.69 886 GLY A N 1
ATOM 6652 C CA . GLY A 1 886 ? -60.479 -9.800 154.794 1.00 63.69 886 GLY A CA 1
ATOM 6653 C C . GLY A 1 886 ? -60.534 -10.075 156.351 1.00 63.69 886 GLY A C 1
ATOM 6654 O O . GLY A 1 886 ? -59.533 -9.880 157.035 1.00 63.69 886 GLY A O 1
ATOM 6655 N N . ASN A 1 887 ? -61.711 -10.511 156.887 1.00 71.75 887 ASN A N 1
ATOM 6656 C CA . ASN A 1 887 ? -62.269 -10.382 158.289 1.00 71.75 887 ASN A CA 1
ATOM 6657 C C . ASN A 1 887 ? -61.953 -11.474 159.373 1.00 71.75 887 ASN A C 1
ATOM 6659 O O . ASN A 1 887 ? -61.423 -12.538 159.041 1.00 71.75 887 ASN A O 1
ATOM 6663 N N . ARG A 1 888 ? -62.322 -11.236 160.661 1.00 74.62 888 ARG A N 1
ATOM 6664 C CA . ARG A 1 888 ? -62.097 -12.091 161.872 1.00 74.62 888 ARG A CA 1
ATOM 6665 C C . ARG A 1 888 ? -63.375 -12.280 162.756 1.00 74.62 888 ARG A C 1
ATOM 6667 O O . ARG A 1 888 ? -64.449 -12.346 162.168 1.00 74.62 888 ARG A O 1
ATOM 6674 N N . ALA A 1 889 ? -63.263 -12.534 164.085 1.00 74.56 889 ALA A N 1
ATOM 6675 C CA . ALA A 1 889 ? -64.347 -13.060 164.968 1.00 74.56 889 ALA A CA 1
ATOM 6676 C C . ALA A 1 889 ? -64.203 -12.775 166.513 1.00 74.56 889 ALA A C 1
ATOM 6678 O O . ALA A 1 889 ? -63.065 -12.590 166.971 1.00 74.56 889 ALA A O 1
ATOM 6679 N N . PRO A 1 890 ? -65.297 -12.842 167.328 1.00 79.62 890 PRO A N 1
ATOM 6680 C CA . PRO A 1 890 ? -65.395 -12.351 168.730 1.00 79.62 890 PRO A CA 1
ATOM 6681 C C . PRO A 1 890 ? -65.124 -13.365 169.876 1.00 79.62 890 PRO A C 1
ATOM 6683 O O . PRO A 1 890 ? -64.890 -14.552 169.650 1.00 79.62 890 PRO A O 1
ATOM 6686 N N . ASN A 1 891 ? -65.185 -12.891 171.138 1.00 80.50 891 ASN A N 1
ATOM 6687 C CA . ASN A 1 891 ? -64.912 -13.641 172.389 1.00 80.50 891 ASN A CA 1
ATOM 6688 C C . ASN A 1 891 ? -65.758 -13.138 173.598 1.00 80.50 891 ASN A C 1
ATOM 6690 O O . ASN A 1 891 ? -65.987 -11.927 173.711 1.00 80.50 891 ASN A O 1
ATOM 6694 N N . GLY A 1 892 ? -66.181 -14.014 174.530 1.00 81.06 892 GLY A N 1
ATOM 6695 C CA . GLY A 1 892 ? -66.977 -13.652 175.722 1.00 81.06 892 GLY A CA 1
ATOM 6696 C C . GLY A 1 892 ? -66.733 -14.450 177.019 1.00 81.06 892 GLY A C 1
ATOM 6697 O O . GLY A 1 892 ? -66.300 -15.599 177.009 1.00 81.06 892 GLY A O 1
ATOM 6698 N N . THR A 1 893 ? -67.040 -13.841 178.174 1.00 82.50 893 THR A N 1
ATOM 6699 C CA . THR A 1 893 ? -66.709 -14.347 179.525 1.00 82.50 893 THR A CA 1
ATOM 6700 C C . THR A 1 893 ? -67.876 -14.344 180.519 1.00 82.50 893 THR A C 1
ATOM 6702 O O . THR A 1 893 ? -68.771 -13.501 180.475 1.00 82.50 893 THR A O 1
ATOM 6705 N N . ILE A 1 894 ? -67.842 -15.295 181.464 1.00 82.44 894 ILE A N 1
ATOM 6706 C CA . ILE A 1 894 ? -68.731 -15.358 182.636 1.00 82.44 894 ILE A CA 1
ATOM 6707 C C . ILE A 1 894 ? -68.062 -14.630 183.805 1.00 82.44 894 ILE A C 1
ATOM 6709 O O . ILE A 1 894 ? -67.067 -15.104 184.353 1.00 82.44 894 ILE A O 1
ATOM 6713 N N . ASP A 1 895 ? -68.652 -13.513 184.224 1.00 84.12 895 ASP A N 1
ATOM 6714 C CA . ASP A 1 895 ? -68.106 -12.644 185.274 1.00 84.12 895 ASP A CA 1
ATOM 6715 C C . ASP A 1 895 ? -68.683 -12.990 186.658 1.00 84.12 895 ASP A C 1
ATOM 6717 O O . ASP A 1 895 ? -68.067 -12.752 187.701 1.00 84.12 895 ASP A O 1
ATOM 6721 N N . SER A 1 896 ? -69.872 -13.603 186.688 1.00 76.75 896 SER A N 1
ATOM 6722 C CA . SER A 1 896 ? -70.448 -14.190 187.896 1.00 76.75 896 SER A CA 1
ATOM 6723 C C . SER A 1 896 ? -71.240 -15.470 187.592 1.00 76.75 896 SER A C 1
ATOM 6725 O O . SER A 1 896 ? -71.975 -15.491 186.604 1.00 76.75 896 SER A O 1
ATOM 6727 N N . PRO A 1 897 ? -71.136 -16.520 188.434 1.00 72.50 897 PRO A N 1
ATOM 6728 C CA . PRO A 1 897 ? -70.043 -16.746 189.377 1.00 72.50 897 PRO A CA 1
ATOM 6729 C C . PRO A 1 897 ? -68.741 -16.998 188.599 1.00 72.50 897 PRO A C 1
ATOM 6731 O O . PRO A 1 897 ? -68.734 -17.761 187.640 1.00 72.50 897 PRO A O 1
ATOM 6734 N N . ALA A 1 898 ? -67.627 -16.402 189.027 1.00 71.75 898 ALA A N 1
ATOM 6735 C CA . ALA A 1 898 ? -66.345 -16.429 188.304 1.00 71.75 898 ALA A CA 1
ATOM 6736 C C . ALA A 1 898 ? -65.602 -17.795 188.320 1.00 71.75 898 ALA A C 1
ATOM 6738 O O . ALA A 1 898 ? -64.379 -17.847 188.208 1.00 71.75 898 ALA A O 1
ATOM 6739 N N . GLY A 1 899 ? -66.309 -18.908 188.536 1.00 76.06 899 GLY A N 1
ATOM 6740 C CA . GLY A 1 899 ? -65.733 -20.248 188.628 1.00 76.06 899 GLY A CA 1
ATOM 6741 C C . GLY A 1 899 ? -66.701 -21.292 189.188 1.00 76.06 899 GLY A C 1
ATOM 6742 O O . GLY A 1 899 ? -67.710 -20.963 189.814 1.00 76.06 899 GLY A O 1
ATOM 6743 N N . ASN A 1 900 ? -66.396 -22.569 188.934 1.00 80.00 900 ASN A N 1
ATOM 6744 C CA . ASN A 1 900 ? -67.261 -23.712 189.244 1.00 80.00 900 ASN A CA 1
ATOM 6745 C C . ASN A 1 900 ? -67.634 -23.770 190.735 1.00 80.00 900 ASN A C 1
ATOM 6747 O O . ASN A 1 900 ? -66.772 -23.979 191.590 1.00 80.00 900 ASN A O 1
ATOM 6751 N N . LEU A 1 901 ? -68.925 -23.645 191.053 1.00 73.25 901 LEU A N 1
ATOM 6752 C CA . LEU A 1 901 ? -69.421 -23.724 192.429 1.00 73.25 901 LEU A CA 1
ATOM 6753 C C . LEU A 1 901 ? -69.900 -25.138 192.770 1.00 73.25 901 LEU A C 1
ATOM 6755 O O . LEU A 1 901 ? -70.640 -25.756 192.013 1.00 73.25 901 LEU A O 1
ATOM 6759 N N . THR A 1 902 ? -69.574 -25.628 193.963 1.00 70.69 902 THR A N 1
ATOM 6760 C CA . THR A 1 902 ? -70.308 -26.750 194.572 1.00 70.69 902 THR A CA 1
ATOM 6761 C C . THR A 1 902 ? -71.251 -26.172 195.619 1.00 70.69 902 THR A C 1
ATOM 6763 O O . THR A 1 902 ? -70.793 -25.569 196.587 1.00 70.69 902 THR A O 1
ATOM 6766 N N . ILE A 1 903 ? -72.561 -26.318 195.412 1.00 64.94 903 ILE A N 1
ATOM 6767 C CA . ILE A 1 903 ? -73.606 -25.756 196.283 1.00 64.94 903 ILE A CA 1
ATOM 6768 C C . ILE A 1 903 ? -74.489 -26.858 196.864 1.00 64.94 903 ILE A C 1
ATOM 6770 O O . ILE A 1 903 ? -74.610 -27.942 196.294 1.00 64.94 903 ILE A O 1
ATOM 6774 N N . GLN A 1 904 ? -75.129 -26.573 197.995 1.00 71.94 904 GLN A N 1
ATOM 6775 C CA . GLN A 1 904 ? -76.132 -27.462 198.573 1.00 71.94 904 GLN A CA 1
ATOM 6776 C C . GLN A 1 904 ? -77.505 -27.238 197.909 1.00 71.94 904 GLN A C 1
ATOM 6778 O O . GLN A 1 904 ? -77.810 -26.109 197.504 1.00 71.94 904 GLN A O 1
ATOM 6783 N N . PRO A 1 905 ? -78.359 -28.277 197.798 1.00 72.62 905 PRO A N 1
ATOM 6784 C CA . PRO A 1 905 ? -79.662 -28.158 197.145 1.00 72.62 905 PRO A CA 1
ATOM 6785 C C . PRO A 1 905 ? -80.536 -27.061 197.770 1.00 72.62 905 PRO A C 1
ATOM 6787 O O . PRO A 1 905 ? -80.819 -27.087 198.966 1.00 72.62 905 PRO A O 1
ATOM 6790 N N . GLY A 1 906 ? -80.987 -26.110 196.947 1.00 61.94 906 GLY A N 1
ATOM 6791 C CA . GLY A 1 906 ? -81.864 -25.001 197.342 1.00 61.94 906 GLY A CA 1
ATOM 6792 C C . GLY A 1 906 ? -81.200 -23.620 197.365 1.00 61.94 906 GLY A C 1
ATOM 6793 O O . GLY A 1 906 ? -81.895 -22.624 197.562 1.00 61.94 906 GLY A O 1
ATOM 6794 N N . GLN A 1 907 ? -79.884 -23.522 197.153 1.00 75.12 907 GLN A N 1
ATOM 6795 C CA . GLN A 1 907 ? -79.192 -22.229 197.112 1.00 75.12 907 GLN A CA 1
ATOM 6796 C C . GLN A 1 907 ? -79.428 -21.472 195.789 1.00 75.12 907 GLN A C 1
ATOM 6798 O O . GLN A 1 907 ? -79.657 -22.066 194.731 1.00 75.12 907 GLN A O 1
ATOM 6803 N N . GLN A 1 908 ? -79.365 -20.136 195.861 1.00 74.81 908 GLN A N 1
ATOM 6804 C CA . GLN A 1 908 ? -79.335 -19.254 194.691 1.00 74.81 908 GLN A CA 1
ATOM 6805 C C . GLN A 1 908 ? -77.903 -18.866 194.312 1.00 74.81 908 GLN A C 1
ATOM 6807 O O . GLN A 1 908 ? -77.048 -18.700 195.179 1.00 74.81 908 GLN A O 1
ATOM 6812 N N . VAL A 1 909 ? -77.681 -18.674 193.013 1.00 80.69 909 VAL A N 1
ATOM 6813 C CA . VAL A 1 909 ? -76.429 -18.217 192.396 1.00 80.69 909 VAL A CA 1
ATOM 6814 C C . VAL A 1 909 ? -76.765 -17.081 191.425 1.00 80.69 909 VAL A C 1
ATOM 6816 O O . VAL A 1 909 ? -77.763 -17.167 190.711 1.00 80.69 909 VAL A O 1
ATOM 6819 N N . PHE A 1 910 ? -75.973 -16.009 191.421 1.00 82.69 910 PHE A N 1
ATOM 6820 C CA . PHE A 1 910 ? -76.149 -14.842 190.547 1.00 82.69 910 PHE A CA 1
ATOM 6821 C C . PHE A 1 910 ? -75.283 -14.964 189.290 1.00 82.69 910 PHE A C 1
ATOM 6823 O O . PHE A 1 910 ? -74.139 -15.400 189.398 1.00 82.69 910 PHE A O 1
ATOM 6830 N N . PHE A 1 911 ? -75.820 -14.570 188.130 1.00 85.44 911 PHE A N 1
ATOM 6831 C CA . PHE A 1 911 ? -75.144 -14.692 186.837 1.00 85.44 911 PHE A CA 1
ATOM 6832 C C . PHE A 1 911 ? -75.063 -13.359 186.071 1.00 85.44 911 PHE A C 1
ATOM 6834 O O . PHE A 1 911 ? -76.050 -12.618 186.026 1.00 85.44 911 PHE A O 1
ATOM 6841 N N . ALA A 1 912 ? -73.886 -13.087 185.496 1.00 81.75 912 ALA A N 1
ATOM 6842 C CA . ALA A 1 912 ? -73.492 -11.874 184.758 1.00 81.75 912 ALA A CA 1
ATOM 6843 C C . ALA A 1 912 ? -72.260 -12.156 183.868 1.00 81.75 912 ALA A C 1
ATOM 6845 O O . ALA A 1 912 ? -71.511 -13.091 184.172 1.00 81.75 912 ALA A O 1
ATOM 6846 N N . GLY A 1 913 ? -72.043 -11.386 182.794 1.00 85.62 913 GLY A N 1
ATOM 6847 C CA . GLY A 1 913 ? -70.982 -11.660 181.804 1.00 85.62 913 GLY A CA 1
ATOM 6848 C C . GLY A 1 913 ? -70.690 -10.525 180.812 1.00 85.62 913 GLY A C 1
ATOM 6849 O O . GLY A 1 913 ? -71.433 -9.547 180.728 1.00 85.62 913 GLY A O 1
ATOM 6850 N N . SER A 1 914 ? -69.615 -10.653 180.032 1.00 82.94 914 SER A N 1
ATOM 6851 C CA . SER A 1 914 ? -69.098 -9.597 179.137 1.00 82.94 914 SER A CA 1
ATOM 6852 C C . SER A 1 914 ? -68.444 -10.144 177.856 1.00 82.94 914 SER A C 1
ATOM 6854 O O . SER A 1 914 ? -68.290 -11.354 177.708 1.00 82.94 914 SER A O 1
ATOM 6856 N N . ALA A 1 915 ? -68.153 -9.278 176.872 1.00 83.38 915 ALA A N 1
ATOM 6857 C CA . ALA A 1 915 ? -67.648 -9.684 175.552 1.00 83.38 915 ALA A CA 1
ATOM 6858 C C . ALA A 1 915 ? -66.923 -8.566 174.781 1.00 83.38 915 ALA A C 1
ATOM 6860 O O . ALA A 1 915 ? -67.076 -7.387 175.110 1.00 83.38 915 ALA A O 1
ATOM 6861 N N . SER A 1 916 ? -66.180 -8.942 173.734 1.00 79.50 916 SER A N 1
ATOM 6862 C CA . SER A 1 916 ? -65.456 -8.032 172.831 1.00 79.50 916 SER A CA 1
ATOM 6863 C C . SER A 1 916 ? -65.159 -8.664 171.464 1.00 79.50 916 SER A C 1
ATOM 6865 O O . SER A 1 916 ? -64.874 -9.863 171.407 1.00 79.50 916 SER A O 1
ATOM 6867 N N . ASP A 1 917 ? -65.092 -7.842 170.414 1.00 80.56 917 ASP A N 1
ATOM 6868 C CA . ASP A 1 917 ? -64.693 -8.233 169.053 1.00 80.56 917 ASP A CA 1
ATOM 6869 C C . ASP A 1 917 ? -63.394 -7.507 168.587 1.00 80.56 917 ASP A C 1
ATOM 6871 O O . ASP A 1 917 ? -63.180 -6.364 169.012 1.00 80.56 917 ASP A O 1
ATOM 6875 N N . PRO A 1 918 ? -62.502 -8.119 167.767 1.00 76.31 918 PRO A N 1
ATOM 6876 C CA . PRO A 1 918 ? -61.251 -7.501 167.299 1.00 76.31 918 PRO A CA 1
ATOM 6877 C C . PRO A 1 918 ? -61.354 -6.570 166.079 1.00 76.31 918 PRO A C 1
ATOM 6879 O O . PRO A 1 918 ? -60.405 -5.812 165.849 1.00 76.31 918 PRO A O 1
ATOM 6882 N N . ASP A 1 919 ? -62.416 -6.666 165.276 1.00 77.19 919 ASP A N 1
ATOM 6883 C CA . ASP A 1 919 ? -62.659 -5.824 164.092 1.00 77.19 919 ASP A CA 1
ATOM 6884 C C . ASP A 1 919 ? -63.619 -4.660 164.421 1.00 77.19 919 ASP A C 1
ATOM 6886 O O . ASP A 1 919 ? -63.490 -3.570 163.859 1.00 77.19 919 ASP A O 1
ATOM 6890 N N . GLY A 1 920 ? -64.475 -4.840 165.434 1.00 71.06 920 GLY A N 1
ATOM 6891 C CA . GLY A 1 920 ? -65.334 -3.811 166.032 1.00 71.06 920 GLY A CA 1
ATOM 6892 C C . GLY A 1 920 ? -66.835 -4.099 165.939 1.00 71.06 920 GLY A C 1
ATOM 6893 O O . GLY A 1 920 ? -67.631 -3.205 166.237 1.00 71.06 920 GLY A O 1
ATOM 6894 N N . ASP A 1 921 ? -67.208 -5.312 165.531 1.00 77.25 921 ASP A N 1
ATOM 6895 C CA . ASP A 1 921 ? -68.574 -5.698 165.168 1.00 77.25 921 ASP A CA 1
ATOM 6896 C C . ASP A 1 921 ? -69.554 -5.722 166.359 1.00 77.25 921 ASP A C 1
ATOM 6898 O O . ASP A 1 921 ? -69.173 -5.908 167.524 1.00 77.25 921 ASP A O 1
ATOM 6902 N N . SER A 1 922 ? -70.854 -5.542 166.086 1.00 75.75 922 SER A N 1
ATOM 6903 C CA . SER A 1 922 ? -71.886 -5.613 167.128 1.00 75.75 922 SER A CA 1
ATOM 6904 C C . SER A 1 922 ? -72.243 -7.060 167.496 1.00 75.75 922 SER A C 1
ATOM 6906 O O . SER A 1 922 ? -72.221 -7.964 166.666 1.00 75.75 922 SER A O 1
ATOM 6908 N N . MET A 1 923 ? -72.552 -7.294 168.777 1.00 83.75 923 MET A N 1
ATOM 6909 C CA . MET A 1 923 ? -72.626 -8.635 169.374 1.00 83.75 923 MET A CA 1
ATOM 6910 C C . MET A 1 923 ? -73.980 -8.948 170.027 1.00 83.75 923 MET A C 1
ATOM 6912 O O . MET A 1 923 ? -74.664 -8.070 170.559 1.00 83.75 923 MET A O 1
ATOM 6916 N N . THR A 1 924 ? -74.331 -10.236 170.063 1.00 82.31 924 THR A N 1
ATOM 6917 C CA . THR A 1 924 ? -75.529 -10.785 170.729 1.00 82.31 924 THR A CA 1
ATOM 6918 C C . THR A 1 924 ? -75.177 -11.889 171.735 1.00 82.31 924 THR A C 1
ATOM 6920 O O . THR A 1 924 ? -74.102 -12.475 171.653 1.00 82.31 924 THR A O 1
ATOM 6923 N N . TYR A 1 925 ? -76.064 -12.164 172.705 1.00 88.00 925 TYR A N 1
ATOM 6924 C CA . TYR A 1 925 ? -75.757 -12.949 173.916 1.00 88.00 925 TYR A CA 1
ATOM 6925 C C . TYR A 1 925 ? -76.748 -14.096 174.189 1.00 88.00 925 TYR A C 1
ATOM 6927 O O . TYR A 1 925 ? -77.961 -13.924 174.032 1.00 88.00 925 TYR A O 1
ATOM 6935 N N . HIS A 1 926 ? -76.266 -15.232 174.713 1.00 86.00 926 HIS A N 1
ATOM 6936 C CA . HIS A 1 926 ? -77.115 -16.334 175.191 1.00 86.00 926 HIS A CA 1
ATOM 6937 C C . HIS A 1 926 ? -76.543 -17.068 176.419 1.00 86.00 926 HIS A C 1
ATOM 6939 O O . HIS A 1 926 ? -75.393 -17.492 176.412 1.00 86.00 926 HIS A O 1
ATOM 6945 N N . TRP A 1 927 ? -77.379 -17.299 177.437 1.00 88.44 927 TRP A N 1
ATOM 6946 C CA . TRP A 1 927 ? -77.110 -18.121 178.623 1.00 88.44 927 TRP A CA 1
ATOM 6947 C C . TRP A 1 927 ? -77.959 -19.393 178.634 1.00 88.44 927 TRP A C 1
ATOM 6949 O O . TRP A 1 927 ? -79.189 -19.298 178.636 1.00 88.44 927 TRP A O 1
ATOM 6959 N N . ASN A 1 928 ? -77.323 -20.561 178.755 1.00 83.94 928 ASN A N 1
ATOM 6960 C CA . ASN A 1 928 ? -77.987 -21.834 179.060 1.00 83.94 928 ASN A CA 1
ATOM 6961 C C . ASN A 1 928 ? -77.639 -22.300 180.479 1.00 83.94 928 ASN A C 1
ATOM 6963 O O . ASN A 1 928 ? -76.462 -22.269 180.829 1.00 83.94 928 ASN A O 1
ATOM 6967 N N . TYR A 1 929 ? -78.615 -22.735 181.287 1.00 79.38 929 TYR A N 1
ATOM 6968 C CA . TYR A 1 929 ? -78.371 -23.174 182.681 1.00 79.38 929 TYR A CA 1
ATOM 6969 C C . TYR A 1 929 ? -78.397 -24.686 182.913 1.00 79.38 929 TYR A C 1
ATOM 6971 O O . TYR A 1 929 ? -77.931 -25.149 183.958 1.00 79.38 929 TYR A O 1
ATOM 6979 N N . SER A 1 930 ? -78.940 -25.453 181.966 1.00 68.94 930 SER A N 1
ATOM 6980 C CA . SER A 1 930 ? -79.234 -26.889 182.068 1.00 68.94 930 SER A CA 1
ATOM 6981 C C . SER A 1 930 ? -80.182 -27.306 183.222 1.00 68.94 930 SER A C 1
ATOM 6983 O O . SER A 1 930 ? -80.566 -26.534 184.102 1.00 68.94 930 SER A O 1
ATOM 6985 N N . GLY A 1 931 ? -80.618 -28.571 183.205 1.00 61.78 931 GLY A N 1
ATOM 6986 C CA . GLY A 1 931 ? -81.213 -29.256 184.365 1.00 61.78 931 GLY A CA 1
ATOM 6987 C C . GLY A 1 931 ? -82.567 -28.752 184.900 1.00 61.78 931 GLY A C 1
ATOM 6988 O O . GLY A 1 931 ? -82.958 -29.152 185.999 1.00 61.78 931 GLY A O 1
ATOM 6989 N N . GLY A 1 932 ? -83.301 -27.927 184.145 1.00 61.47 932 GLY A N 1
ATOM 6990 C CA . GLY A 1 932 ? -84.652 -27.456 184.500 1.00 61.47 932 GLY A CA 1
ATOM 6991 C C . GLY A 1 932 ? -84.730 -26.030 185.059 1.00 61.47 932 GLY A C 1
ATOM 6992 O O . GLY A 1 932 ? -85.781 -25.634 185.559 1.00 61.47 932 GLY A O 1
ATOM 6993 N N . VAL A 1 933 ? -83.641 -25.264 184.969 1.00 74.00 933 VAL A N 1
ATOM 6994 C CA . VAL A 1 933 ? -83.612 -23.810 185.197 1.00 74.00 933 VAL A CA 1
ATOM 6995 C C . VAL A 1 933 ? -83.727 -23.087 183.848 1.00 74.00 933 VAL A C 1
ATOM 6997 O O . VAL A 1 933 ? -83.193 -23.567 182.855 1.00 74.00 933 VAL A O 1
ATOM 7000 N N . SER A 1 934 ? -84.433 -21.952 183.797 1.00 76.81 934 SER A N 1
ATOM 7001 C CA . SER A 1 934 ? -84.705 -21.228 182.544 1.00 76.81 934 SER A CA 1
ATOM 7002 C C . SER A 1 934 ? -83.543 -20.347 182.061 1.00 76.81 934 SER A C 1
ATOM 7004 O O . SER A 1 934 ? -83.077 -19.465 182.793 1.00 76.81 934 SER A O 1
ATOM 7006 N N . ASP A 1 935 ? -83.173 -20.562 180.798 1.00 84.75 935 ASP A N 1
ATOM 7007 C CA . ASP A 1 935 ? -82.195 -19.838 179.969 1.00 84.75 935 ASP A CA 1
ATOM 7008 C C . ASP A 1 935 ? -82.498 -18.329 179.792 1.00 84.75 935 ASP A C 1
ATOM 7010 O O . ASP A 1 935 ? -83.556 -17.834 180.195 1.00 84.75 935 ASP A O 1
ATOM 7014 N N . SER A 1 936 ? -81.552 -17.562 179.229 1.00 83.06 936 SER A N 1
ATOM 7015 C CA . SER A 1 936 ? -81.675 -16.100 179.061 1.00 83.06 936 SER A CA 1
ATOM 7016 C C . SER A 1 936 ? -80.804 -15.524 177.940 1.00 83.06 936 SER A C 1
ATOM 7018 O O . SER A 1 936 ? -79.607 -15.759 177.907 1.00 83.06 936 SER A O 1
ATOM 7020 N N . THR A 1 937 ? -81.356 -14.640 177.106 1.00 83.38 937 THR A N 1
ATOM 7021 C CA . THR A 1 937 ? -80.605 -13.853 176.100 1.00 83.38 937 THR A CA 1
ATOM 7022 C C . THR A 1 937 ? -80.103 -12.494 176.603 1.00 83.38 937 THR A C 1
ATOM 7024 O O . THR A 1 937 ? -79.503 -11.724 175.858 1.00 83.38 937 THR A O 1
ATOM 7027 N N . ARG A 1 938 ? -80.347 -12.148 177.874 1.00 81.75 938 ARG A N 1
ATOM 7028 C CA . ARG A 1 938 ? -79.779 -10.935 178.487 1.00 81.75 938 ARG A CA 1
ATOM 7029 C C . ARG A 1 938 ? -78.345 -11.201 178.933 1.00 81.75 938 ARG A C 1
ATOM 7031 O O . ARG A 1 938 ? -78.132 -12.195 179.621 1.00 81.75 938 ARG A O 1
ATOM 7038 N N . GLN A 1 939 ? -77.431 -10.281 178.618 1.00 80.06 939 GLN A N 1
ATOM 7039 C CA . GLN A 1 939 ? -76.035 -10.285 179.075 1.00 80.06 939 GLN A CA 1
ATOM 7040 C C . GLN A 1 939 ? -75.924 -10.489 180.596 1.00 80.06 939 GLN A C 1
ATOM 7042 O O . GLN A 1 939 ? -75.244 -11.414 181.027 1.00 80.06 939 GLN A O 1
ATOM 7047 N N . ASP A 1 940 ? -76.690 -9.714 181.376 1.00 86.12 940 ASP A N 1
ATOM 7048 C CA . ASP A 1 940 ? -76.817 -9.860 182.831 1.00 86.12 940 ASP A CA 1
ATOM 7049 C C . ASP A 1 940 ? -78.184 -10.465 183.220 1.00 86.12 940 ASP A C 1
ATOM 7051 O O . ASP A 1 940 ? -79.188 -9.752 183.357 1.00 86.12 940 ASP A O 1
ATOM 7055 N N . PRO A 1 941 ? -78.267 -11.799 183.366 1.00 79.19 941 PRO A N 1
ATOM 7056 C CA . PRO A 1 941 ? -79.510 -12.523 183.633 1.00 79.19 941 PRO A CA 1
ATOM 7057 C C . PRO A 1 941 ? -79.926 -12.553 185.113 1.00 79.19 941 PRO A C 1
ATOM 7059 O O . PRO A 1 941 ? -81.102 -12.815 185.397 1.00 79.19 941 PRO A O 1
ATOM 7062 N N . GLY A 1 942 ? -79.007 -12.312 186.054 1.00 81.31 942 GLY A N 1
ATOM 7063 C CA . GLY A 1 942 ? -79.266 -12.259 187.497 1.00 81.31 942 GLY A CA 1
ATOM 7064 C C . GLY A 1 942 ? -79.412 -13.623 188.190 1.00 81.31 942 GLY A C 1
ATOM 7065 O O . GLY A 1 942 ? -78.954 -14.650 187.693 1.00 81.31 942 GLY A O 1
ATOM 7066 N N . SER A 1 943 ? -80.034 -13.645 189.374 1.00 82.75 943 SER A N 1
ATOM 7067 C CA . SER A 1 943 ? -80.127 -14.850 190.218 1.00 82.75 943 SER A CA 1
ATOM 7068 C C . SER A 1 943 ? -80.926 -16.004 189.601 1.00 82.75 943 SER A C 1
ATOM 7070 O O . SER A 1 943 ? -81.989 -15.807 189.008 1.00 82.75 943 SER A O 1
ATOM 7072 N N . ARG A 1 944 ? -80.449 -17.234 189.814 1.00 83.31 944 ARG A N 1
ATOM 7073 C CA . ARG A 1 944 ? -81.127 -18.514 189.542 1.00 83.31 944 ARG A CA 1
ATOM 7074 C C . ARG A 1 944 ? -81.004 -19.436 190.762 1.00 83.31 944 ARG A C 1
ATOM 7076 O O . ARG A 1 944 ? -80.098 -19.257 191.570 1.00 83.31 944 ARG A O 1
ATOM 7083 N N . MET A 1 945 ? -81.914 -20.400 190.926 1.00 76.44 945 MET A N 1
ATOM 7084 C CA . MET A 1 945 ? -81.931 -21.343 192.059 1.00 76.44 945 MET A CA 1
ATOM 7085 C C . MET A 1 945 ? -81.808 -22.784 191.560 1.00 76.44 945 MET A C 1
ATOM 7087 O O . MET A 1 945 ? -82.561 -23.176 190.671 1.00 76.44 945 MET A O 1
ATOM 7091 N N . PHE A 1 946 ? -80.930 -23.582 192.172 1.00 76.38 946 PHE A N 1
ATOM 7092 C CA . PHE A 1 946 ? -80.754 -25.001 191.841 1.00 76.38 946 PHE A CA 1
ATOM 7093 C C . PHE A 1 946 ? -81.142 -25.865 193.048 1.00 76.38 946 PHE A C 1
ATOM 7095 O O . PHE A 1 946 ? -80.602 -25.711 194.143 1.00 76.38 946 PHE A O 1
ATOM 7102 N N . THR A 1 947 ? -82.125 -26.753 192.875 1.00 61.84 947 THR A N 1
ATOM 7103 C CA . THR A 1 947 ? -82.856 -27.390 193.992 1.00 61.84 947 THR A CA 1
ATOM 7104 C C . THR A 1 947 ? -82.665 -28.902 194.115 1.00 61.84 947 THR A C 1
ATOM 7106 O O . THR A 1 947 ? -83.217 -29.505 195.035 1.00 61.84 947 THR A O 1
ATOM 7109 N N . ARG A 1 948 ? -81.893 -29.542 193.226 1.00 66.00 948 ARG A N 1
ATOM 7110 C CA . ARG A 1 948 ? -81.648 -30.996 193.232 1.00 66.00 948 ARG A CA 1
ATOM 7111 C C . ARG A 1 948 ? -80.141 -31.286 193.164 1.00 66.00 948 ARG A C 1
ATOM 7113 O O . ARG A 1 948 ? -79.429 -30.532 192.510 1.00 66.00 948 ARG A O 1
ATOM 7120 N N . PRO A 1 949 ? -79.640 -32.363 193.797 1.00 60.59 949 PRO A N 1
ATOM 7121 C CA . PRO A 1 949 ? -78.277 -32.835 193.564 1.00 60.59 949 PRO A CA 1
ATOM 7122 C C . PRO A 1 949 ? -78.088 -33.263 192.104 1.00 60.59 949 PRO A C 1
ATOM 7124 O O . PRO A 1 949 ? -78.926 -33.984 191.556 1.00 60.59 949 PRO A O 1
ATOM 7127 N N . GLY A 1 950 ? -76.986 -32.833 191.498 1.00 62.88 950 GLY A N 1
ATOM 7128 C CA . GLY A 1 950 ? -76.645 -33.072 190.097 1.00 62.88 950 GLY A CA 1
ATOM 7129 C C . GLY A 1 950 ? -75.734 -31.964 189.572 1.00 62.88 950 GLY A C 1
ATOM 7130 O O . GLY A 1 950 ? -75.685 -30.880 190.151 1.00 62.88 950 GLY A O 1
ATOM 7131 N N . ARG A 1 951 ? -75.000 -32.246 188.493 1.00 73.69 951 ARG A N 1
ATOM 7132 C CA . ARG A 1 951 ? -74.084 -31.296 187.857 1.00 73.69 951 ARG A CA 1
ATOM 7133 C C . ARG A 1 951 ? -74.815 -30.455 186.814 1.00 73.69 951 ARG A C 1
ATOM 7135 O O . ARG A 1 951 ? -75.306 -31.005 185.832 1.00 73.69 951 ARG A O 1
ATOM 7142 N N . TYR A 1 952 ? -74.854 -29.141 187.000 1.00 74.44 952 TYR A N 1
ATOM 7143 C CA . TYR A 1 952 ? -75.440 -28.196 186.051 1.00 74.44 952 TYR A CA 1
ATOM 7144 C C . TYR A 1 952 ? -74.322 -27.437 185.339 1.00 74.44 952 TYR A C 1
ATOM 7146 O O . TYR A 1 952 ? -73.563 -26.711 185.982 1.00 74.44 952 TYR A O 1
ATOM 7154 N N . VAL A 1 953 ? -74.205 -27.598 184.023 1.00 80.56 953 VAL A N 1
ATOM 7155 C CA . VAL A 1 953 ? -73.275 -26.809 183.201 1.00 80.56 953 VAL A CA 1
ATOM 7156 C C . VAL A 1 953 ? -74.008 -25.553 182.754 1.00 80.56 953 VAL A C 1
ATOM 7158 O O . VAL A 1 953 ? -74.994 -25.643 182.026 1.00 80.56 953 VAL A O 1
ATOM 7161 N N . VAL A 1 954 ? -73.534 -24.391 183.200 1.00 82.00 954 VAL A N 1
ATOM 7162 C CA . VAL A 1 954 ? -74.019 -23.091 182.739 1.00 82.00 954 VAL A CA 1
ATOM 7163 C C . VAL A 1 954 ? -73.078 -22.592 181.648 1.00 82.00 954 VAL A C 1
ATOM 7165 O O . VAL A 1 954 ? -71.867 -22.581 181.848 1.00 82.00 954 VAL A O 1
ATOM 7168 N N . THR A 1 955 ? -73.620 -22.195 180.500 1.00 82.62 955 THR A N 1
ATOM 7169 C CA . THR A 1 955 ? -72.857 -21.726 179.329 1.00 82.62 955 THR A CA 1
ATOM 7170 C C . THR A 1 955 ? -73.289 -20.318 178.955 1.00 82.62 955 THR A C 1
ATOM 7172 O O . THR A 1 955 ? -74.489 -20.046 178.948 1.00 82.62 955 THR A O 1
ATOM 7175 N N . PHE A 1 956 ? -72.333 -19.461 178.605 1.00 87.19 956 PHE A N 1
ATOM 7176 C CA . PHE A 1 956 ? -72.542 -18.134 178.036 1.00 87.19 956 PHE A CA 1
ATOM 7177 C C . PHE A 1 956 ? -71.889 -18.068 176.652 1.00 87.19 956 PHE A C 1
ATOM 7179 O O . PHE A 1 956 ? -70.725 -18.426 176.498 1.00 87.19 956 PHE A O 1
ATOM 7186 N N . THR A 1 957 ? -72.645 -17.648 175.641 1.00 82.81 957 THR A N 1
ATOM 7187 C CA . THR A 1 957 ? -72.224 -17.619 174.232 1.00 82.81 957 THR A CA 1
ATOM 7188 C C . THR A 1 957 ? -72.467 -16.241 173.634 1.00 82.81 957 THR A C 1
ATOM 7190 O O . THR A 1 957 ? -73.474 -15.599 173.944 1.00 82.81 957 THR A O 1
ATOM 7193 N N . VAL A 1 958 ? -71.553 -15.819 172.757 1.00 84.25 958 VAL A N 1
ATOM 7194 C CA . VAL A 1 958 ? -71.580 -14.531 172.053 1.00 84.25 958 VAL A CA 1
ATOM 7195 C C . VAL A 1 958 ? -71.451 -14.761 170.545 1.00 84.25 958 VAL A C 1
ATOM 7197 O O . VAL A 1 958 ? -70.892 -15.773 170.119 1.00 84.25 958 VAL A O 1
ATOM 7200 N N . THR A 1 959 ? -72.020 -13.884 169.718 1.00 79.88 959 THR A N 1
ATOM 7201 C CA . THR A 1 959 ? -71.965 -13.959 168.243 1.00 79.88 959 THR A CA 1
ATOM 7202 C C . THR A 1 959 ? -72.045 -12.560 167.636 1.00 79.88 959 THR A C 1
ATOM 7204 O O . THR A 1 959 ? -72.833 -11.748 168.134 1.00 79.88 959 THR A O 1
ATOM 7207 N N . ASP A 1 960 ? -71.234 -12.293 166.610 1.00 82.50 960 ASP A N 1
ATOM 7208 C CA . ASP A 1 960 ? -71.172 -11.015 165.880 1.00 82.50 960 ASP A CA 1
ATOM 7209 C C . ASP A 1 960 ? -72.307 -10.833 164.843 1.00 82.50 960 ASP A C 1
ATOM 7211 O O . ASP A 1 960 ? -73.161 -11.708 164.654 1.00 82.50 960 ASP A O 1
ATOM 7215 N N . GLU A 1 961 ? -72.335 -9.679 164.168 1.00 77.62 961 GLU A N 1
ATOM 7216 C CA . GLU A 1 961 ? -73.319 -9.354 163.123 1.00 77.62 961 GLU A CA 1
ATOM 7217 C C . GLU A 1 961 ? -73.068 -10.042 161.770 1.00 77.62 961 GLU A C 1
ATOM 7219 O O . GLU A 1 961 ? -74.004 -10.192 160.979 1.00 77.62 961 GLU A O 1
ATOM 7224 N N . HIS A 1 962 ? -71.849 -10.532 161.529 1.00 75.94 962 HIS A N 1
ATOM 7225 C CA . HIS A 1 962 ? -71.503 -11.381 160.386 1.00 75.94 962 HIS A CA 1
ATOM 7226 C C . HIS A 1 962 ? -71.896 -12.859 160.607 1.00 75.94 962 HIS A C 1
ATOM 7228 O O . HIS A 1 962 ? -71.875 -13.662 159.669 1.00 75.94 962 HIS A O 1
ATOM 7234 N N . GLY A 1 963 ? -72.336 -13.207 161.820 1.00 69.75 963 GLY A N 1
ATOM 7235 C CA . GLY A 1 963 ? -72.839 -14.517 162.216 1.00 69.75 963 GLY A CA 1
ATOM 7236 C C . GLY A 1 963 ? -71.778 -15.471 162.764 1.00 69.75 963 GLY A C 1
ATOM 7237 O O . GLY A 1 963 ? -72.075 -16.661 162.904 1.00 69.75 963 GLY A O 1
ATOM 7238 N N . VAL A 1 964 ? -70.565 -15.000 163.077 1.00 77.19 964 VAL A N 1
ATOM 7239 C CA . VAL A 1 964 ? -69.518 -15.837 163.675 1.00 77.19 964 VAL A CA 1
ATOM 7240 C C . VAL A 1 964 ? -69.657 -15.830 165.198 1.00 77.19 964 VAL A C 1
ATOM 7242 O O . VAL A 1 964 ? -69.655 -14.797 165.869 1.00 77.19 964 VAL A O 1
ATOM 7245 N N . SER A 1 965 ? -69.845 -17.019 165.766 1.00 77.44 965 SER A N 1
ATOM 7246 C CA . SER A 1 965 ? -69.895 -17.210 167.215 1.00 77.44 965 SER A CA 1
ATOM 7247 C C . SER A 1 965 ? -68.495 -17.286 167.813 1.00 77.44 965 SER A C 1
ATOM 7249 O O . SER A 1 965 ? -67.574 -17.789 167.169 1.00 77.44 965 SER A O 1
ATOM 7251 N N . ASP A 1 966 ? -68.371 -16.891 169.083 1.00 77.69 966 ASP A N 1
ATOM 7252 C CA . ASP A 1 966 ? -67.219 -17.240 169.919 1.00 77.69 966 ASP A CA 1
ATOM 7253 C C . ASP A 1 966 ? -66.957 -18.761 169.811 1.00 77.69 966 ASP A C 1
ATOM 7255 O O . ASP A 1 966 ? -67.842 -19.557 170.153 1.00 77.69 966 ASP A O 1
ATOM 7259 N N . PRO A 1 967 ? -65.780 -19.195 169.315 1.00 75.00 967 PRO A N 1
ATOM 7260 C CA . PRO A 1 967 ? -65.473 -20.609 169.107 1.00 75.00 967 PRO A CA 1
ATOM 7261 C C . PRO A 1 967 ? -65.236 -21.377 170.420 1.00 75.00 967 PRO A C 1
ATOM 7263 O O . PRO A 1 967 ? -65.107 -22.603 170.401 1.00 75.00 967 PRO A O 1
ATOM 7266 N N . SER A 1 968 ? -65.175 -20.679 171.556 1.00 80.19 968 SER A N 1
ATOM 7267 C CA . SER A 1 968 ? -64.893 -21.213 172.890 1.00 80.19 968 SER A CA 1
ATOM 7268 C C . SER A 1 968 ? -65.811 -20.625 173.983 1.00 80.19 968 SER A C 1
ATOM 7270 O O . SER A 1 968 ? -65.301 -20.083 174.966 1.00 80.19 968 SER A O 1
ATOM 7272 N N . PRO A 1 969 ? -67.153 -20.766 173.882 1.00 80.00 969 PRO A N 1
ATOM 7273 C CA . PRO A 1 969 ? -68.092 -20.101 174.787 1.00 80.00 969 PRO A CA 1
ATOM 7274 C C . PRO A 1 969 ? -67.822 -20.399 176.265 1.00 80.00 969 PRO A C 1
ATOM 7276 O O . PRO A 1 969 ? -67.737 -21.566 176.666 1.00 80.00 969 PRO A O 1
ATOM 7279 N N . ALA A 1 970 ? -67.725 -19.354 177.088 1.00 80.38 970 ALA A N 1
ATOM 7280 C CA . ALA A 1 970 ? -67.417 -19.487 178.506 1.00 80.38 970 ALA A CA 1
ATOM 7281 C C . ALA A 1 970 ? -68.442 -20.361 179.253 1.00 80.38 970 ALA A C 1
ATOM 7283 O O . ALA A 1 970 ? -69.657 -20.233 179.087 1.00 80.38 970 ALA A O 1
ATOM 7284 N N . GLN A 1 971 ? -67.948 -21.244 180.125 1.00 82.75 971 GLN A N 1
ATOM 7285 C CA . GLN A 1 971 ? -68.775 -22.143 180.930 1.00 82.75 971 GLN A CA 1
ATOM 7286 C C . GLN A 1 971 ? -68.415 -22.075 182.409 1.00 82.75 971 GLN A C 1
ATOM 7288 O O . GLN A 1 971 ? -67.243 -22.014 182.780 1.00 82.75 971 GLN A O 1
ATOM 7293 N N . VAL A 1 972 ? -69.438 -22.167 183.257 1.00 81.00 972 VAL A N 1
ATOM 7294 C CA . VAL A 1 972 ? -69.288 -22.363 184.695 1.00 81.00 972 VAL A CA 1
ATOM 7295 C C . VAL A 1 972 ? -70.191 -23.492 185.165 1.00 81.00 972 VAL A C 1
ATOM 7297 O O . VAL A 1 972 ? -71.388 -23.535 184.890 1.00 81.00 972 VAL A O 1
ATOM 7300 N N . VAL A 1 973 ? -69.611 -24.452 185.873 1.00 79.38 973 VAL A N 1
ATOM 7301 C CA . VAL A 1 973 ? -70.292 -25.695 186.219 1.00 79.38 973 VAL A CA 1
ATOM 7302 C C . VAL A 1 973 ? -70.601 -25.735 187.706 1.00 79.38 973 VAL A C 1
ATOM 7304 O O . VAL A 1 973 ? -69.697 -25.764 188.541 1.00 79.38 973 VAL A O 1
ATOM 7307 N N . ILE A 1 974 ? -71.885 -25.801 188.030 1.00 74.94 974 ILE A N 1
ATOM 7308 C CA . ILE A 1 974 ? -72.410 -25.967 189.381 1.00 74.94 974 ILE A CA 1
ATOM 7309 C C . ILE A 1 974 ? -72.402 -27.503 189.679 1.00 74.94 974 ILE A C 1
ATOM 7311 O O . ILE A 1 974 ? -73.223 -28.219 189.115 1.00 74.94 974 ILE A O 1
ATOM 7315 N N . THR A 1 975 ? -71.404 -28.051 190.415 1.00 67.12 975 THR A N 1
ATOM 7316 C CA . THR A 1 975 ? -70.446 -29.096 189.878 1.00 67.12 975 THR A CA 1
ATOM 7317 C C . THR A 1 975 ? -70.297 -30.566 190.402 1.00 67.12 975 THR A C 1
ATOM 7319 O O . THR A 1 975 ? -70.686 -30.768 191.555 1.00 67.12 975 THR A O 1
ATOM 7322 N N . VAL A 1 976 ? -69.592 -31.472 189.573 1.00 60.53 976 VAL A N 1
ATOM 7323 C CA . VAL A 1 976 ? -68.818 -32.794 189.861 1.00 60.53 976 VAL A CA 1
ATOM 7324 C C . VAL A 1 976 ? -67.656 -33.605 188.976 1.00 60.53 976 VAL A C 1
ATOM 7326 O O . VAL A 1 976 ? -67.138 -34.512 189.615 1.00 60.53 976 VAL A O 1
ATOM 7329 N N . GLU A 1 977 ? -67.123 -33.486 187.687 1.00 61.66 977 GLU A N 1
ATOM 7330 C CA . GLU A 1 977 ? -66.319 -34.617 186.906 1.00 61.66 977 GLU A CA 1
ATOM 7331 C C . GLU A 1 977 ? -64.863 -34.469 186.134 1.00 61.66 977 GLU A C 1
ATOM 7333 O O . GLU A 1 977 ? -64.271 -33.402 186.259 1.00 61.66 977 GLU A O 1
ATOM 7338 N N . GLU A 1 978 ? -64.286 -35.491 185.347 1.00 17.45 978 GLU A N 1
ATOM 7339 C CA . GLU A 1 978 ? -62.824 -35.870 184.860 1.00 17.45 978 GLU A CA 1
ATOM 7340 C C . GLU A 1 978 ? -62.589 -36.584 183.388 1.00 17.45 978 GLU A C 1
ATOM 7342 O O . GLU A 1 978 ? -63.649 -36.810 182.810 1.00 17.45 978 GLU A O 1
ATOM 7347 N N . ASN A 1 979 ? -61.494 -37.085 182.623 1.00 17.58 979 ASN A N 1
ATOM 7348 C CA . ASN A 1 979 ? -59.936 -37.181 182.385 1.00 17.58 979 ASN A CA 1
ATOM 7349 C C . ASN A 1 979 ? -59.383 -37.883 180.973 1.00 17.58 979 ASN A C 1
ATOM 7351 O O . ASN A 1 979 ? -60.255 -38.329 180.234 1.00 17.58 979 ASN A O 1
ATOM 7355 N N . GLY A 1 980 ? -58.042 -38.055 180.536 1.00 23.91 980 GLY A N 1
ATOM 7356 C CA . GLY A 1 980 ? -57.483 -38.684 179.186 1.00 23.91 980 GLY A CA 1
ATOM 7357 C C . GLY A 1 980 ? -55.905 -39.034 178.809 1.00 23.91 980 GLY A C 1
ATOM 7358 O O . GLY A 1 980 ? -55.096 -38.912 179.723 1.00 23.91 980 GLY A O 1
ATOM 7359 N N . GLY A 1 981 ? -55.409 -39.475 177.552 1.00 27.25 981 GLY A N 1
ATOM 7360 C CA . GLY A 1 981 ? -53.948 -39.908 177.097 1.00 27.25 981 GLY A CA 1
ATOM 7361 C C . GLY A 1 981 ? -53.463 -40.280 175.553 1.00 27.25 981 GLY A C 1
ATOM 7362 O O . GLY A 1 981 ? -54.335 -40.192 174.697 1.00 27.25 981 GLY A O 1
ATOM 7363 N N . ASN A 1 982 ? -52.157 -40.654 175.124 1.00 29.42 982 ASN A N 1
ATOM 7364 C CA . ASN A 1 982 ? -51.565 -40.858 173.660 1.00 29.42 982 ASN A CA 1
ATOM 7365 C C . ASN A 1 982 ? -50.141 -41.660 173.287 1.00 29.42 982 ASN A C 1
ATOM 7367 O O . ASN A 1 982 ? -49.570 -42.186 174.239 1.00 29.42 982 ASN A O 1
ATOM 7371 N N . GLY A 1 983 ? -49.534 -41.787 172.004 1.00 24.19 983 GLY A N 1
ATOM 7372 C CA . GLY A 1 983 ? -48.283 -42.621 171.475 1.00 24.19 983 GLY A CA 1
ATOM 7373 C C . GLY A 1 983 ? -47.391 -42.351 170.094 1.00 24.19 983 GLY A C 1
ATOM 7374 O O . GLY A 1 983 ? -47.550 -41.261 169.555 1.00 24.19 983 GLY A O 1
ATOM 7375 N N . SER A 1 984 ? -46.413 -43.205 169.506 1.00 28.33 984 SER A N 1
ATOM 7376 C CA . SER A 1 984 ? -45.393 -42.961 168.295 1.00 28.33 984 SER A CA 1
ATOM 7377 C C . SER A 1 984 ? -44.507 -44.132 167.509 1.00 28.33 984 SER A C 1
ATOM 7379 O O . SER A 1 984 ? -44.664 -45.274 167.928 1.00 28.33 984 SER A O 1
ATOM 7381 N N . ILE A 1 985 ? -43.613 -43.945 166.410 1.00 29.75 985 ILE A N 1
ATOM 7382 C CA . ILE A 1 985 ? -42.851 -44.997 165.476 1.00 29.75 985 ILE A CA 1
ATOM 7383 C C . ILE A 1 985 ? -41.545 -44.635 164.482 1.00 29.75 985 ILE A C 1
ATOM 7385 O O . ILE A 1 985 ? -41.282 -43.438 164.406 1.00 29.75 985 ILE A O 1
ATOM 7389 N N . PRO A 1 986 ? -40.727 -45.542 163.726 1.00 47.31 986 PRO A N 1
ATOM 7390 C CA . PRO A 1 986 ? -39.343 -45.366 162.970 1.00 47.31 986 PRO A CA 1
ATOM 7391 C C . PRO A 1 986 ? -38.967 -45.776 161.396 1.00 47.31 986 PRO A C 1
ATOM 7393 O O . PRO A 1 986 ? -39.895 -45.800 160.592 1.00 47.31 986 PRO A O 1
ATOM 7396 N N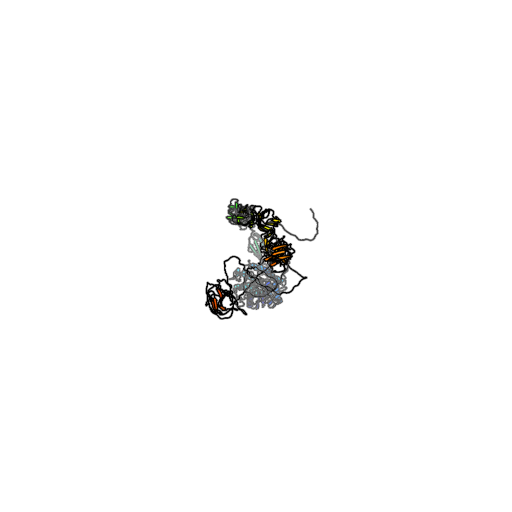 . THR A 1 987 ? -37.665 -46.050 160.893 1.00 73.94 987 THR A N 1
ATOM 7397 C CA . THR A 1 987 ? -37.032 -45.924 159.431 1.00 73.94 987 THR A CA 1
ATOM 7398 C C . THR A 1 987 ? -35.932 -46.946 158.718 1.00 73.94 987 THR A C 1
ATOM 7400 O O . THR A 1 987 ? -35.746 -48.022 159.275 1.00 73.94 987 THR A O 1
ATOM 7403 N N . ILE A 1 988 ? -35.221 -46.709 157.504 1.00 80.62 988 ILE A N 1
ATOM 7404 C CA . ILE A 1 988 ? -34.450 -47.700 156.522 1.00 80.62 988 ILE A CA 1
ATOM 7405 C C . ILE A 1 988 ? -33.220 -47.273 155.476 1.00 80.62 988 ILE A C 1
ATOM 7407 O O . ILE A 1 988 ? -32.620 -46.242 155.757 1.00 80.62 988 ILE A O 1
ATOM 7411 N N . ALA A 1 989 ? -32.782 -48.001 154.337 1.00 76.44 989 ALA A N 1
ATOM 7412 C CA . ALA A 1 989 ? -31.470 -47.964 153.458 1.00 76.44 989 ALA A CA 1
ATOM 7413 C C . ALA A 1 989 ? -31.292 -48.123 151.817 1.00 76.44 989 ALA A C 1
ATOM 7415 O O . ALA A 1 989 ? -31.869 -47.282 151.139 1.00 76.44 989 ALA A O 1
ATOM 7416 N N . SER A 1 990 ? -30.411 -49.012 151.162 1.00 77.12 990 SER A N 1
ATOM 7417 C CA . SER A 1 990 ? -29.504 -48.857 149.874 1.00 77.12 990 SER A CA 1
ATOM 7418 C C . SER A 1 990 ? -29.329 -50.043 148.756 1.00 77.12 990 SER A C 1
ATOM 7420 O O . SER A 1 990 ? -30.068 -51.005 148.957 1.00 77.12 990 SER A O 1
ATOM 7422 N N . PRO A 1 991 ? -28.461 -50.136 147.626 1.00 67.69 991 PRO A N 1
ATOM 7423 C CA . PRO A 1 991 ? -27.507 -49.203 146.960 1.00 67.69 991 PRO A CA 1
ATOM 7424 C C . PRO A 1 991 ? -28.294 -48.034 146.411 1.00 67.69 991 PRO A C 1
ATOM 7426 O O . PRO A 1 991 ? -29.434 -48.187 145.998 1.00 67.69 991 PRO A O 1
ATOM 7429 N N . ALA A 1 992 ? -27.721 -46.841 146.463 1.00 65.06 992 ALA A N 1
ATOM 7430 C CA . ALA A 1 992 ? -28.592 -45.700 146.694 1.00 65.06 992 ALA A CA 1
ATOM 7431 C C . ALA A 1 992 ? -29.492 -45.289 145.507 1.00 65.06 992 ALA A C 1
ATOM 7433 O O . ALA A 1 992 ? -30.444 -44.547 145.747 1.00 65.06 992 ALA A O 1
ATOM 7434 N N . LYS A 1 993 ? -29.188 -45.685 144.254 1.00 69.94 993 LYS A N 1
ATOM 7435 C CA . LYS A 1 993 ? -29.893 -45.249 143.022 1.00 69.94 993 LYS A CA 1
ATOM 7436 C C . LYS A 1 993 ? -29.845 -46.303 141.890 1.00 69.94 993 LYS A C 1
ATOM 7438 O O . LYS A 1 993 ? -29.001 -47.192 141.914 1.00 69.94 993 LYS A O 1
ATOM 7443 N N . SER A 1 994 ? -30.750 -46.160 140.916 1.00 78.12 994 SER A N 1
ATOM 7444 C CA . SER A 1 994 ? -30.974 -47.020 139.729 1.00 78.12 994 SER A CA 1
ATOM 7445 C C . SER A 1 994 ? -29.947 -46.833 138.585 1.00 78.12 994 SER A C 1
ATOM 7447 O O . SER A 1 994 ? -29.287 -45.795 138.542 1.00 78.12 994 SER A O 1
ATOM 7449 N N . MET A 1 995 ? -29.822 -47.791 137.641 1.00 72.75 995 MET A N 1
ATOM 7450 C CA . MET A 1 995 ? -28.840 -47.755 136.516 1.00 72.75 995 MET A CA 1
ATOM 7451 C C . MET A 1 995 ? -29.180 -48.658 135.294 1.00 72.75 995 MET A C 1
ATOM 7453 O O . MET A 1 995 ? -30.041 -49.517 135.398 1.00 72.75 995 MET A O 1
ATOM 7457 N N . SER A 1 996 ? -28.466 -48.545 134.162 1.00 73.19 996 SER A N 1
ATOM 7458 C CA . SER A 1 996 ? -28.700 -49.339 132.924 1.00 73.19 996 SER A CA 1
ATOM 7459 C C . SER A 1 996 ? -27.445 -50.117 132.463 1.00 73.19 996 SER A C 1
ATOM 7461 O O . SER A 1 996 ? -26.324 -49.719 132.787 1.00 73.19 996 SER A O 1
ATOM 7463 N N . VAL A 1 997 ? -27.607 -51.221 131.717 1.00 73.00 997 VAL A N 1
ATOM 7464 C CA . VAL A 1 997 ? -26.533 -52.111 131.201 1.00 73.00 997 VAL A CA 1
ATOM 7465 C C . VAL A 1 997 ? -26.854 -52.651 129.790 1.00 73.00 997 VAL A C 1
ATOM 7467 O O . VAL A 1 997 ? -27.937 -52.425 129.269 1.00 73.00 997 VAL A O 1
ATOM 7470 N N . VAL A 1 998 ? -25.937 -53.389 129.149 1.00 68.06 998 VAL A N 1
ATOM 7471 C CA . VAL A 1 998 ? -26.262 -54.227 127.969 1.00 68.06 998 VAL A CA 1
ATOM 7472 C C . VAL A 1 998 ? -26.627 -55.656 128.391 1.00 68.06 998 VAL A C 1
ATOM 7474 O O . VAL A 1 998 ? -26.252 -56.096 129.479 1.00 68.06 998 VAL A O 1
ATOM 7477 N N . ALA A 1 999 ? -27.369 -56.382 127.547 1.00 71.44 999 ALA A N 1
ATOM 7478 C CA . ALA A 1 999 ? -27.861 -57.728 127.851 1.00 71.44 999 ALA A CA 1
ATOM 7479 C C . ALA A 1 999 ? -26.703 -58.704 128.168 1.00 71.44 999 ALA A C 1
ATOM 7481 O O . ALA A 1 999 ? -25.934 -59.063 127.278 1.00 71.44 999 ALA A O 1
ATOM 7482 N N . GLY A 1 1000 ? -26.579 -59.104 129.443 1.00 68.38 1000 GLY A N 1
ATOM 7483 C CA . GLY A 1 1000 ? -25.471 -59.917 129.974 1.00 68.38 1000 GLY A CA 1
ATOM 7484 C C . GLY A 1 1000 ? -24.663 -59.288 131.131 1.00 68.38 1000 GLY A C 1
ATOM 7485 O O . GLY A 1 1000 ? -23.670 -59.875 131.558 1.00 68.38 1000 GLY A O 1
ATOM 7486 N N . GLY A 1 1001 ? -25.034 -58.100 131.635 1.00 72.94 1001 GLY A N 1
ATOM 7487 C CA . GLY A 1 1001 ? -24.323 -57.366 132.709 1.00 72.94 1001 GLY A CA 1
ATOM 7488 C C . GLY A 1 1001 ? -24.716 -57.726 134.160 1.00 72.94 1001 GLY A C 1
ATOM 7489 O O . GLY A 1 1001 ? -25.685 -58.446 134.382 1.00 72.94 1001 GLY A O 1
ATOM 7490 N N . SER A 1 1002 ? -23.972 -57.237 135.176 1.00 75.94 1002 SER A N 1
ATOM 7491 C CA . SER A 1 1002 ? -24.177 -57.578 136.614 1.00 75.94 1002 SER A CA 1
ATOM 7492 C C . SER A 1 1002 ? -23.946 -56.415 137.622 1.00 75.94 1002 SER A C 1
ATOM 7494 O O . SER A 1 1002 ? -23.155 -55.522 137.331 1.00 75.94 1002 SER A O 1
ATOM 7496 N N . VAL A 1 1003 ? -24.610 -56.429 138.803 1.00 79.44 1003 VAL A N 1
ATOM 7497 C CA . VAL A 1 1003 ? -24.726 -55.322 139.817 1.00 79.44 1003 VAL A CA 1
ATOM 7498 C C . VAL A 1 1003 ? -24.714 -55.838 141.299 1.00 79.44 1003 VAL A C 1
ATOM 7500 O O . VAL A 1 1003 ? -24.840 -57.042 141.495 1.00 79.44 1003 VAL A O 1
ATOM 7503 N N . MET A 1 1004 ? -24.548 -54.998 142.354 1.00 81.44 1004 MET A N 1
ATOM 7504 C CA . MET A 1 1004 ? -24.279 -55.394 143.779 1.00 81.44 1004 MET A CA 1
ATOM 7505 C C . MET A 1 1004 ? -25.034 -54.587 144.899 1.00 81.44 1004 MET A C 1
ATOM 7507 O O . MET A 1 1004 ? -25.282 -53.401 144.700 1.00 81.44 1004 MET A O 1
ATOM 7511 N N . PHE A 1 1005 ? -25.374 -55.186 146.077 1.00 84.12 1005 PHE A N 1
ATOM 7512 C CA . PHE A 1 1005 ? -26.412 -54.684 147.053 1.00 84.12 1005 PHE A CA 1
ATOM 7513 C C . PHE A 1 1005 ? -26.149 -54.816 148.610 1.00 84.12 1005 PHE A C 1
ATOM 7515 O O . PHE A 1 1005 ? -25.404 -55.714 149.011 1.00 84.12 1005 PHE A O 1
ATOM 7522 N N . SER A 1 1006 ? -26.779 -53.983 149.499 1.00 80.12 1006 SER A N 1
ATOM 7523 C CA . SER A 1 1006 ? -26.676 -53.985 151.016 1.00 80.12 1006 SER A CA 1
ATOM 7524 C C . SER A 1 1006 ? -27.675 -53.072 151.837 1.00 80.12 1006 SER A C 1
ATOM 7526 O O . SER A 1 1006 ? -28.299 -52.194 151.245 1.00 80.12 1006 SER A O 1
ATOM 7528 N N . GLY A 1 1007 ? -27.850 -53.226 153.188 1.00 77.56 1007 GLY A N 1
ATOM 7529 C CA . GLY A 1 1007 ? -28.923 -52.549 154.019 1.00 77.56 1007 GLY A CA 1
ATOM 7530 C C . GLY A 1 1007 ? -28.670 -52.149 155.525 1.00 77.56 1007 GLY A C 1
ATOM 7531 O O . GLY A 1 1007 ? -27.567 -52.345 156.027 1.00 77.56 1007 GLY A O 1
ATOM 7532 N N . LEU A 1 1008 ? -29.675 -51.570 156.253 1.00 76.56 1008 LEU A N 1
ATOM 7533 C CA . LEU A 1 1008 ? -29.638 -51.032 157.669 1.00 76.56 1008 LEU A CA 1
ATOM 7534 C C . LEU A 1 1008 ? -30.992 -51.106 158.458 1.00 76.56 1008 LEU A C 1
ATOM 7536 O O . LEU A 1 1008 ? -32.036 -51.298 157.837 1.00 76.56 1008 LEU A O 1
ATOM 7540 N N . VAL A 1 1009 ? -30.987 -50.870 159.797 1.00 69.06 1009 VAL A N 1
ATOM 7541 C CA . VAL A 1 1009 ? -32.169 -50.749 160.719 1.00 69.06 1009 VAL A CA 1
ATOM 7542 C C . VAL A 1 1009 ? -31.904 -49.828 161.950 1.00 69.06 1009 VAL A C 1
ATOM 7544 O O . VAL A 1 1009 ? -30.755 -49.459 162.179 1.00 69.06 1009 VAL A O 1
ATOM 7547 N N . GLY A 1 1010 ? -32.932 -49.490 162.759 1.00 65.00 1010 GLY A N 1
ATOM 7548 C CA . GLY A 1 1010 ? -32.853 -48.689 164.010 1.00 65.00 1010 GLY A CA 1
ATOM 7549 C C . GLY A 1 1010 ? -33.580 -49.293 165.239 1.00 65.00 1010 GLY A C 1
ATOM 7550 O O . GLY A 1 1010 ? -34.022 -50.439 165.179 1.00 65.00 1010 GLY A O 1
ATOM 7551 N N . ASP A 1 1011 ? -33.690 -48.528 166.341 1.00 66.44 1011 ASP A N 1
ATOM 7552 C CA . ASP A 1 1011 ? -34.092 -48.984 167.697 1.00 66.44 1011 ASP A CA 1
ATOM 7553 C C . ASP A 1 1011 ? -35.449 -49.716 167.772 1.00 66.44 1011 ASP A C 1
ATOM 7555 O O . ASP A 1 1011 ? -36.519 -49.122 167.921 1.00 66.44 1011 ASP A O 1
ATOM 7559 N N . LEU A 1 1012 ? -35.383 -51.048 167.721 1.00 58.59 1012 LEU A N 1
ATOM 7560 C CA . LEU A 1 1012 ? -36.504 -51.976 167.853 1.00 58.59 1012 LEU A CA 1
ATOM 7561 C C . LEU A 1 1012 ? -36.068 -53.197 168.687 1.00 58.59 1012 LEU A C 1
ATOM 7563 O O . LEU A 1 1012 ? -34.929 -53.652 168.546 1.00 58.59 1012 LEU A O 1
ATOM 7567 N N . PRO A 1 1013 ? -36.943 -53.763 169.541 1.00 61.88 1013 PRO A N 1
ATOM 7568 C CA . PRO A 1 1013 ? -36.593 -54.911 170.375 1.00 61.88 1013 PRO A CA 1
ATOM 7569 C C . PRO A 1 1013 ? -36.278 -56.157 169.529 1.00 61.88 1013 PRO A C 1
ATOM 7571 O O . PRO A 1 1013 ? -37.015 -56.515 168.610 1.00 61.88 1013 PRO A O 1
ATOM 7574 N N . SER A 1 1014 ? -35.166 -56.810 169.863 1.00 59.78 1014 SER A N 1
ATOM 7575 C CA . SER A 1 1014 ? -34.567 -57.944 169.149 1.00 59.78 1014 SER A CA 1
ATOM 7576 C C . SER A 1 1014 ? -35.135 -59.306 169.614 1.00 59.78 1014 SER A C 1
ATOM 7578 O O . SER A 1 1014 ? -35.783 -59.369 170.664 1.00 59.78 1014 SER A O 1
ATOM 7580 N N . PRO A 1 1015 ? -34.934 -60.426 168.881 1.00 51.28 1015 PRO A N 1
ATOM 7581 C CA . PRO A 1 1015 ? -34.143 -60.619 167.656 1.00 51.28 1015 PRO A CA 1
ATOM 7582 C C . PRO A 1 1015 ? -34.826 -60.101 166.382 1.00 51.28 1015 PRO A C 1
ATOM 7584 O O . PRO A 1 1015 ? -36.034 -59.881 166.364 1.00 51.28 1015 PRO A O 1
ATOM 7587 N N . LEU A 1 1016 ? -34.029 -59.942 165.316 1.00 71.69 1016 LEU A N 1
ATOM 7588 C CA . LEU A 1 1016 ? -34.459 -59.477 163.992 1.00 71.69 1016 LEU A CA 1
ATOM 7589 C C . LEU A 1 1016 ? -34.060 -60.470 162.884 1.00 71.69 1016 LEU A C 1
ATOM 7591 O O . LEU A 1 1016 ? -33.117 -61.244 163.054 1.00 71.69 1016 LEU A O 1
ATOM 7595 N N . SER A 1 1017 ? -34.750 -60.426 161.739 1.00 73.25 1017 SER A N 1
ATOM 7596 C CA . SER A 1 1017 ? -34.423 -61.202 160.524 1.00 73.25 1017 SER A CA 1
ATOM 7597 C C . SER A 1 1017 ? -34.704 -60.408 159.237 1.00 73.25 1017 SER A C 1
ATOM 7599 O O . SER A 1 1017 ? -35.404 -59.396 159.294 1.00 73.25 1017 SER A O 1
ATOM 7601 N N . TYR A 1 1018 ? -34.133 -60.846 158.104 1.00 81.69 1018 TYR A N 1
ATOM 7602 C CA . TYR A 1 1018 ? -34.016 -60.073 156.855 1.00 81.69 1018 TYR A CA 1
ATOM 7603 C C . TYR A 1 1018 ? -34.420 -60.875 155.607 1.00 81.69 1018 TYR A C 1
ATOM 7605 O O . TYR A 1 1018 ? -34.231 -62.091 155.558 1.00 81.69 1018 TYR A O 1
ATOM 7613 N N . GLN A 1 1019 ? -34.900 -60.187 154.567 1.00 82.12 1019 GLN A N 1
ATOM 7614 C CA . GLN A 1 1019 ? -35.194 -60.775 153.253 1.00 82.12 1019 GLN A CA 1
ATOM 7615 C C . GLN A 1 1019 ? -35.040 -59.737 152.130 1.00 82.12 1019 GLN A C 1
ATOM 7617 O O . GLN A 1 1019 ? -35.508 -58.611 152.291 1.00 82.12 1019 GLN A O 1
ATOM 7622 N N . TRP A 1 1020 ? -34.434 -60.131 151.001 1.00 84.62 1020 TRP A N 1
ATOM 7623 C CA . TRP A 1 1020 ? -34.305 -59.313 149.785 1.00 84.62 1020 TRP A CA 1
ATOM 7624 C C . TRP A 1 1020 ? -35.099 -59.881 148.599 1.00 84.62 1020 TRP A C 1
ATOM 7626 O O . TRP A 1 1020 ? -35.277 -61.095 148.478 1.00 84.62 1020 TRP A O 1
ATOM 7636 N N . ASN A 1 1021 ? -35.504 -58.999 147.683 1.00 83.00 1021 ASN A N 1
ATOM 7637 C CA . ASN A 1 1021 ? -36.058 -59.324 146.362 1.00 83.00 1021 ASN A CA 1
ATOM 7638 C C . ASN A 1 1021 ? -35.284 -58.555 145.272 1.00 83.00 1021 ASN A C 1
ATOM 7640 O O . ASN A 1 1021 ? -34.943 -57.400 145.503 1.00 83.00 1021 ASN A O 1
ATOM 7644 N N . PHE A 1 1022 ? -35.031 -59.174 144.109 1.00 82.62 1022 PHE A N 1
ATOM 7645 C CA . PHE A 1 1022 ? -34.274 -58.599 142.976 1.00 82.62 1022 PHE A CA 1
ATOM 7646 C C . PHE A 1 1022 ? -35.025 -58.603 141.628 1.00 82.62 1022 PHE A C 1
ATOM 7648 O O . PHE A 1 1022 ? -34.406 -58.465 140.571 1.00 82.62 1022 PHE A O 1
ATOM 7655 N N . GLY A 1 1023 ? -36.343 -58.831 141.630 1.00 71.44 1023 GLY A N 1
ATOM 7656 C CA . GLY A 1 1023 ? -37.215 -58.605 140.466 1.00 71.44 1023 GLY A CA 1
ATOM 7657 C C . GLY A 1 1023 ? -37.024 -59.527 139.249 1.00 71.44 1023 GLY A C 1
ATOM 7658 O O . GLY A 1 1023 ? -37.796 -59.430 138.302 1.00 71.44 1023 GLY A O 1
ATOM 7659 N N . GLY A 1 1024 ? -36.032 -60.422 139.252 1.00 66.88 1024 GLY A N 1
ATOM 7660 C CA . GLY A 1 1024 ? -35.745 -61.355 138.153 1.00 66.88 1024 GLY A CA 1
ATOM 7661 C C . GLY A 1 1024 ? -34.261 -61.692 137.977 1.00 66.88 1024 GLY A C 1
ATOM 7662 O O . GLY A 1 1024 ? -33.940 -62.731 137.403 1.00 66.88 1024 GLY A O 1
ATOM 7663 N N . GLY A 1 1025 ? -33.354 -60.864 138.508 1.00 64.31 1025 GLY A N 1
ATOM 7664 C CA . GLY A 1 1025 ? -31.928 -61.191 138.584 1.00 64.31 1025 GLY A CA 1
ATOM 7665 C C . GLY A 1 1025 ? -31.646 -62.322 139.584 1.00 64.31 1025 GLY A C 1
ATOM 7666 O O . GLY A 1 1025 ? -32.360 -62.478 140.578 1.00 64.31 1025 GLY A O 1
ATOM 7667 N N . ALA A 1 1026 ? -30.594 -63.108 139.339 1.00 63.75 1026 ALA A N 1
ATOM 7668 C CA . ALA A 1 1026 ? -30.200 -64.239 140.185 1.00 63.75 1026 ALA A CA 1
ATOM 7669 C C . ALA A 1 1026 ? -28.751 -64.110 140.704 1.00 63.75 1026 ALA A C 1
ATOM 7671 O O . ALA A 1 1026 ? -27.908 -63.574 139.977 1.00 63.75 1026 ALA A O 1
ATOM 7672 N N . PRO A 1 1027 ? -28.429 -64.640 141.907 1.00 57.12 1027 PRO A N 1
ATOM 7673 C CA . PRO A 1 1027 ? -29.312 -65.304 142.881 1.00 57.12 1027 PRO A CA 1
ATOM 7674 C C . PRO A 1 1027 ? -29.958 -64.343 143.908 1.00 57.12 1027 PRO A C 1
ATOM 7676 O O . PRO A 1 1027 ? -29.482 -63.234 144.133 1.00 57.12 1027 PRO A O 1
ATOM 7679 N N . GLY A 1 1028 ? -31.031 -64.793 144.573 1.00 61.56 1028 GLY A N 1
ATOM 7680 C CA . GLY A 1 1028 ? -31.664 -64.095 145.710 1.00 61.56 1028 GLY A CA 1
ATOM 7681 C C . GLY A 1 1028 ? -30.985 -64.369 147.063 1.00 61.56 1028 GLY A C 1
ATOM 7682 O O . GLY A 1 1028 ? -30.155 -65.272 147.167 1.00 61.56 1028 GLY A O 1
ATOM 7683 N N . SER A 1 1029 ? -31.331 -63.607 148.113 1.00 71.50 1029 SER A N 1
ATOM 7684 C CA . SER A 1 1029 ? -30.649 -63.688 149.420 1.00 71.50 1029 SER A CA 1
ATOM 7685 C C . SER A 1 1029 ? -31.512 -63.299 150.634 1.00 71.50 1029 SER A C 1
ATOM 7687 O O . SER A 1 1029 ? -32.475 -62.540 150.528 1.00 71.50 1029 SER A O 1
ATOM 7689 N N . ASN A 1 1030 ? -31.130 -63.812 151.807 1.00 75.50 1030 ASN A N 1
ATOM 7690 C CA . ASN A 1 1030 ? -31.754 -63.585 153.119 1.00 75.50 1030 ASN A CA 1
ATOM 7691 C C . ASN A 1 1030 ? -30.774 -63.049 154.189 1.00 75.50 1030 ASN A C 1
ATOM 7693 O O . ASN A 1 1030 ? -31.113 -62.991 155.371 1.00 75.50 1030 ASN A O 1
ATOM 7697 N N . VAL A 1 1031 ? -29.562 -62.643 153.796 1.00 76.75 1031 VAL A N 1
ATOM 7698 C CA . VAL A 1 1031 ? -28.647 -61.870 154.655 1.00 76.75 1031 VAL A CA 1
ATOM 7699 C C . VAL A 1 1031 ? -28.754 -60.379 154.339 1.00 76.75 1031 VAL A C 1
ATOM 7701 O O . VAL A 1 1031 ? -29.144 -59.998 153.239 1.00 76.75 1031 VAL A O 1
ATOM 7704 N N . LEU A 1 1032 ? -28.384 -59.515 155.290 1.00 79.69 1032 LEU A N 1
ATOM 7705 C CA . LEU A 1 1032 ? -28.516 -58.058 155.138 1.00 79.69 1032 LEU A CA 1
ATOM 7706 C C . LEU A 1 1032 ? -27.735 -57.494 153.930 1.00 79.69 1032 LEU A C 1
ATOM 7708 O O . LEU A 1 1032 ? -28.171 -56.508 153.344 1.00 79.69 1032 LEU A O 1
ATOM 7712 N N . ASN A 1 1033 ? -26.635 -58.148 153.527 1.00 84.75 1033 ASN A N 1
ATOM 7713 C CA . ASN A 1 1033 ? -25.734 -57.722 152.448 1.00 84.75 1033 ASN A CA 1
ATOM 7714 C C . ASN A 1 1033 ? -25.547 -58.858 151.407 1.00 84.75 1033 ASN A C 1
ATOM 7716 O O . ASN A 1 1033 ? -24.700 -59.724 151.626 1.00 84.75 1033 ASN A O 1
ATOM 7720 N N . PRO A 1 1034 ? -26.347 -58.906 150.319 1.00 73.31 1034 PRO A N 1
ATOM 7721 C CA . PRO A 1 1034 ? -26.473 -60.094 149.460 1.00 73.31 1034 PRO A CA 1
ATOM 7722 C C . PRO A 1 1034 ? -25.280 -60.537 148.601 1.00 73.31 1034 PRO A C 1
ATOM 7724 O O . PRO A 1 1034 ? -24.966 -61.725 148.612 1.00 73.31 1034 PRO A O 1
ATOM 7727 N N . GLY A 1 1035 ? -24.668 -59.649 147.806 1.00 77.94 1035 GLY A N 1
ATOM 7728 C CA . GLY A 1 1035 ? -23.698 -60.043 146.770 1.00 77.94 1035 GLY A CA 1
ATOM 7729 C C . GLY A 1 1035 ? -23.957 -59.425 145.390 1.00 77.94 1035 GLY A C 1
ATOM 7730 O O . GLY A 1 1035 ? -24.469 -58.309 145.306 1.00 77.94 1035 GLY A O 1
ATOM 7731 N N . LEU A 1 1036 ? -23.551 -60.142 144.332 1.00 80.31 1036 LEU A N 1
ATOM 7732 C CA . LEU A 1 1036 ? -23.539 -59.724 142.919 1.00 80.31 1036 LEU A CA 1
ATOM 7733 C C . LEU A 1 1036 ? -24.617 -60.489 142.117 1.00 80.31 1036 LEU A C 1
ATOM 7735 O O . LEU A 1 1036 ? -24.785 -61.689 142.331 1.00 80.31 1036 LEU A O 1
ATOM 7739 N N . VAL A 1 1037 ? -25.334 -59.807 141.218 1.00 81.69 1037 VAL A N 1
ATOM 7740 C CA . VAL A 1 1037 ? -26.556 -60.288 140.536 1.00 81.69 1037 VAL A CA 1
ATOM 7741 C C . VAL A 1 1037 ? -26.520 -59.934 139.040 1.00 81.69 1037 VAL A C 1
ATOM 7743 O O . VAL A 1 1037 ? -26.168 -58.805 138.703 1.00 81.69 1037 VAL A O 1
ATOM 7746 N N . THR A 1 1038 ? -26.893 -60.863 138.150 1.00 78.00 1038 THR A N 1
ATOM 7747 C CA . THR A 1 1038 ? -26.770 -60.730 136.674 1.00 78.00 1038 THR A CA 1
ATOM 7748 C C . THR A 1 1038 ? -28.122 -60.564 135.961 1.00 78.00 1038 THR A C 1
ATOM 7750 O O . THR A 1 1038 ? -29.100 -61.213 136.335 1.00 78.00 1038 THR A O 1
ATOM 7753 N N . PHE A 1 1039 ? -28.161 -59.752 134.893 1.00 81.81 1039 PHE A N 1
ATOM 7754 C CA . PHE A 1 1039 ? -29.338 -59.471 134.056 1.00 81.81 1039 PHE A CA 1
ATOM 7755 C C . PHE A 1 1039 ? -29.040 -59.740 132.565 1.00 81.81 1039 PHE A C 1
ATOM 7757 O O . PHE A 1 1039 ? -28.243 -59.048 131.930 1.00 81.81 1039 PHE A O 1
ATOM 7764 N N . ASN A 1 1040 ? -29.695 -60.758 131.993 1.00 69.31 1040 ASN A N 1
ATOM 7765 C CA . ASN A 1 1040 ? -29.372 -61.303 130.661 1.00 69.31 1040 ASN A CA 1
ATOM 7766 C C . ASN A 1 1040 ? -30.330 -60.877 129.532 1.00 69.31 1040 ASN A C 1
ATOM 7768 O O . ASN A 1 1040 ? -30.100 -61.226 128.378 1.00 69.31 1040 ASN A O 1
ATOM 7772 N N . THR A 1 1041 ? -31.401 -60.144 129.840 1.00 67.94 1041 THR A N 1
ATOM 7773 C CA . THR A 1 1041 ? -32.474 -59.789 128.894 1.00 67.94 1041 THR A CA 1
ATOM 7774 C C . THR A 1 1041 ? -32.814 -58.299 128.962 1.00 67.94 1041 THR A C 1
ATOM 7776 O O . THR A 1 1041 ? -32.903 -57.771 130.076 1.00 67.94 1041 THR A O 1
ATOM 7779 N N . PRO A 1 1042 ? -33.059 -57.627 127.816 1.00 74.00 1042 PRO A N 1
ATOM 7780 C CA . PRO A 1 1042 ? -33.580 -56.261 127.793 1.00 74.00 1042 PRO A CA 1
ATOM 7781 C C . PRO A 1 1042 ? -34.901 -56.135 128.564 1.00 74.00 1042 PRO A C 1
ATOM 7783 O O . PRO A 1 1042 ? -35.844 -56.876 128.296 1.00 74.00 1042 PRO A O 1
ATOM 7786 N N . GLY A 1 1043 ? -34.963 -55.220 129.535 1.00 72.44 1043 GLY A N 1
ATOM 7787 C CA . GLY A 1 1043 ? -36.129 -55.030 130.404 1.00 72.44 1043 GLY A CA 1
ATOM 7788 C C . GLY A 1 1043 ? -35.816 -54.214 131.663 1.00 72.44 1043 GLY A C 1
ATOM 7789 O O . GLY A 1 1043 ? -34.662 -53.846 131.877 1.00 72.44 1043 GLY A O 1
ATOM 7790 N N . MET A 1 1044 ? -36.848 -53.952 132.477 1.00 72.31 1044 MET A N 1
ATOM 7791 C CA . MET A 1 1044 ? -36.780 -53.189 133.735 1.00 72.31 1044 MET A CA 1
ATOM 7792 C C . MET A 1 1044 ? -37.077 -54.063 134.969 1.00 72.31 1044 MET A C 1
ATOM 7794 O O . MET A 1 1044 ? -38.014 -54.857 134.931 1.00 72.31 1044 MET A O 1
ATOM 7798 N N . TYR A 1 1045 ? -36.322 -53.898 136.065 1.00 79.56 1045 TYR A N 1
ATOM 7799 C CA . TYR A 1 1045 ? -36.378 -54.763 137.271 1.00 79.56 1045 TYR A CA 1
ATOM 7800 C C . TYR A 1 1045 ? -36.407 -53.954 138.587 1.00 79.56 1045 TYR A C 1
ATOM 7802 O O . TYR A 1 1045 ? -35.779 -52.904 138.617 1.00 79.56 1045 TYR A O 1
ATOM 7810 N N . GLU A 1 1046 ? -37.065 -54.439 139.661 1.00 79.44 1046 GLU A N 1
ATOM 7811 C CA . GLU A 1 1046 ? -37.252 -53.753 140.973 1.00 79.44 1046 GLU A CA 1
ATOM 7812 C C . GLU A 1 1046 ? -36.625 -54.506 142.185 1.00 79.44 1046 GLU A C 1
ATOM 7814 O O . GLU A 1 1046 ? -36.544 -55.737 142.174 1.00 79.44 1046 GLU A O 1
ATOM 7819 N N . VAL A 1 1047 ? -36.200 -53.789 143.248 1.00 83.56 1047 VAL A N 1
ATOM 7820 C CA . VAL A 1 1047 ? -35.462 -54.327 144.428 1.00 83.56 1047 VAL A CA 1
ATOM 7821 C C . VAL A 1 1047 ? -35.960 -53.784 145.790 1.00 83.56 1047 VAL A C 1
ATOM 7823 O O . VAL A 1 1047 ? -36.182 -52.583 145.901 1.00 83.56 1047 VAL A O 1
ATOM 7826 N N . THR A 1 1048 ? -36.065 -54.618 146.849 1.00 77.44 1048 THR A N 1
ATOM 7827 C CA . THR A 1 1048 ? -36.518 -54.235 148.227 1.00 77.44 1048 THR A CA 1
ATOM 7828 C C . THR A 1 1048 ? -35.903 -55.054 149.388 1.00 77.44 1048 THR A C 1
ATOM 7830 O O . THR A 1 1048 ? -35.376 -56.145 149.160 1.00 77.44 1048 THR A O 1
ATOM 7833 N N . LEU A 1 1049 ? -36.023 -54.550 150.638 1.00 79.12 1049 LEU A N 1
ATOM 7834 C CA . LEU A 1 1049 ? -35.634 -55.199 151.912 1.00 79.12 1049 LEU A CA 1
ATOM 7835 C C . LEU A 1 1049 ? -36.728 -55.068 153.007 1.00 79.12 1049 LEU A C 1
ATOM 7837 O O . LEU A 1 1049 ? -37.256 -53.980 153.241 1.00 79.12 1049 LEU A O 1
ATOM 7841 N N . THR A 1 1050 ? -36.999 -56.142 153.761 1.00 75.31 1050 THR A N 1
ATOM 7842 C CA . THR A 1 1050 ? -37.883 -56.141 154.955 1.00 75.31 1050 THR A CA 1
ATOM 7843 C C . THR A 1 1050 ? -37.155 -56.607 156.222 1.00 75.31 1050 THR A C 1
ATOM 7845 O O . THR A 1 1050 ? -36.266 -57.458 156.149 1.00 75.31 1050 THR A O 1
ATOM 7848 N N . VAL A 1 1051 ? -37.559 -56.077 157.387 1.00 74.06 1051 VAL A N 1
ATOM 7849 C CA . VAL A 1 1051 ? -37.070 -56.467 158.721 1.00 74.06 1051 VAL A CA 1
ATOM 7850 C C . VAL A 1 1051 ? -38.232 -56.829 159.655 1.00 74.06 1051 VAL A C 1
ATOM 7852 O O . VAL A 1 1051 ? -39.242 -56.128 159.711 1.00 74.06 1051 VAL A O 1
ATOM 7855 N N . PHE A 1 1052 ? -38.087 -57.907 160.426 1.00 71.12 1052 PHE A N 1
ATOM 7856 C CA . PHE A 1 1052 ? -39.128 -58.429 161.325 1.00 71.12 1052 PHE A CA 1
ATOM 7857 C C . PHE A 1 1052 ? -38.671 -58.422 162.789 1.00 71.12 1052 PHE A C 1
ATOM 7859 O O . PHE A 1 1052 ? -37.591 -58.940 163.064 1.00 71.12 1052 PHE A O 1
ATOM 7866 N N . SER A 1 1053 ? -39.493 -57.916 163.718 1.00 67.31 1053 SER A N 1
ATOM 7867 C CA . SER A 1 1053 ? -39.377 -58.186 165.165 1.00 67.31 1053 SER A CA 1
ATOM 7868 C C . SER A 1 1053 ? -40.517 -59.103 165.640 1.00 67.31 1053 SER A C 1
ATOM 7870 O O . SER A 1 1053 ? -41.392 -59.465 164.853 1.00 67.31 1053 SER A O 1
ATOM 7872 N N . GLN A 1 1054 ? -40.520 -59.509 166.917 1.00 61.38 1054 GLN A N 1
ATOM 7873 C CA . GLN A 1 1054 ? -41.425 -60.555 167.435 1.00 61.38 1054 GLN A CA 1
ATOM 7874 C C . GLN A 1 1054 ? -42.933 -60.286 167.256 1.00 61.38 1054 GLN A C 1
ATOM 7876 O O . GLN A 1 1054 ? -43.716 -61.233 167.295 1.00 61.38 1054 GLN A O 1
ATOM 7881 N N . SER A 1 1055 ? -43.352 -59.027 167.091 1.00 59.38 1055 SER A N 1
ATOM 7882 C CA . SER A 1 1055 ? -44.770 -58.646 166.994 1.00 59.38 1055 SER A CA 1
ATOM 7883 C C . SER A 1 1055 ? -45.104 -57.650 165.877 1.00 59.38 1055 SER A C 1
ATOM 7885 O O . SER A 1 1055 ? -46.287 -57.432 165.623 1.00 59.38 1055 SER A O 1
ATOM 7887 N N . VAL A 1 1056 ? -44.112 -57.060 165.193 1.00 59.03 1056 VAL A N 1
ATOM 7888 C CA . VAL A 1 1056 ? -44.325 -56.115 164.079 1.00 59.03 1056 VAL A CA 1
ATOM 7889 C C . VAL A 1 1056 ? -43.207 -56.245 163.033 1.00 59.03 1056 VAL A C 1
ATOM 7891 O O . VAL A 1 1056 ? -42.034 -56.402 163.372 1.00 59.03 1056 VAL A O 1
ATOM 7894 N N . SER A 1 1057 ? -43.563 -56.144 161.751 1.00 66.62 1057 SER A N 1
ATOM 7895 C CA . SER A 1 1057 ? -42.631 -56.082 160.616 1.00 66.62 1057 SER A CA 1
ATOM 7896 C C . SER A 1 1057 ? -42.553 -54.676 160.023 1.00 66.62 1057 SER A C 1
ATOM 7898 O O . SER A 1 1057 ? -43.587 -54.034 159.840 1.00 66.62 1057 SER A O 1
ATOM 7900 N N . TYR A 1 1058 ? -41.358 -54.240 159.627 1.00 70.06 1058 TYR A N 1
ATOM 7901 C CA . TYR A 1 1058 ? -41.098 -52.924 159.041 1.00 70.06 1058 TYR A CA 1
ATOM 7902 C C . TYR A 1 1058 ? -40.325 -53.084 157.717 1.00 70.06 1058 TYR A C 1
ATOM 7904 O O . TYR A 1 1058 ? -39.336 -53.813 157.649 1.00 70.06 1058 TYR A O 1
ATOM 7912 N N . THR A 1 1059 ? -40.791 -52.436 156.643 1.00 71.94 1059 THR A N 1
ATOM 7913 C CA . THR A 1 1059 ? -40.303 -52.646 155.259 1.00 71.94 1059 THR A CA 1
ATOM 7914 C C . THR A 1 1059 ? -39.680 -51.379 154.667 1.00 71.94 1059 THR A C 1
ATOM 7916 O O . THR A 1 1059 ? -40.054 -50.267 155.043 1.00 71.94 1059 THR A O 1
ATOM 7919 N N . SER A 1 1060 ? -38.723 -51.544 153.746 1.00 71.19 1060 SER A N 1
ATOM 7920 C CA . SER A 1 1060 ? -38.049 -50.449 153.043 1.00 71.19 1060 SER A CA 1
ATOM 7921 C C . SER A 1 1060 ? -38.868 -49.806 151.916 1.00 71.19 1060 SER A C 1
ATOM 7923 O O . SER A 1 1060 ? -40.005 -50.181 151.640 1.00 71.19 1060 SER A O 1
ATOM 7925 N N . ARG A 1 1061 ? -38.253 -48.832 151.229 1.00 72.56 1061 ARG A N 1
ATOM 7926 C CA . ARG A 1 1061 ? -38.662 -48.354 149.893 1.00 72.56 1061 ARG A CA 1
ATOM 7927 C C . ARG A 1 1061 ? -37.816 -49.041 148.778 1.00 72.56 1061 ARG A C 1
ATOM 7929 O O . ARG A 1 1061 ? -36.777 -49.604 149.139 1.00 72.56 1061 ARG A O 1
ATOM 7936 N N . PRO A 1 1062 ? -38.259 -49.042 147.495 1.00 77.50 1062 PRO A N 1
ATOM 7937 C CA . PRO A 1 1062 ? -37.651 -49.807 146.375 1.00 77.50 1062 PRO A CA 1
ATOM 7938 C C . PRO A 1 1062 ? -36.630 -49.074 145.445 1.00 77.50 1062 PRO A C 1
ATOM 7940 O O . PRO A 1 1062 ? -36.343 -47.897 145.666 1.00 77.50 1062 PRO A O 1
ATOM 7943 N N . LEU A 1 1063 ? -36.090 -49.773 144.412 1.00 82.69 1063 LEU A N 1
ATOM 7944 C CA . LEU A 1 1063 ? -34.991 -49.373 143.472 1.00 82.69 1063 LEU A CA 1
ATOM 7945 C C . LEU A 1 1063 ? -35.026 -50.102 142.071 1.00 82.69 1063 LEU A C 1
ATOM 7947 O O . LEU A 1 1063 ? -35.589 -51.189 142.054 1.00 82.69 1063 LEU A O 1
ATOM 7951 N N . MET A 1 1064 ? -34.417 -49.608 140.945 1.00 80.06 1064 MET A N 1
ATOM 7952 C CA . MET A 1 1064 ? -34.629 -50.107 139.524 1.00 80.06 1064 MET A CA 1
ATOM 7953 C C . MET A 1 1064 ? -33.390 -50.324 138.547 1.00 80.06 1064 MET A C 1
ATOM 7955 O O . MET A 1 1064 ? -32.344 -49.745 138.833 1.00 80.06 1064 MET A O 1
ATOM 7959 N N . ILE A 1 1065 ? -33.479 -51.067 137.386 1.00 83.50 1065 ILE A N 1
ATOM 7960 C CA . ILE A 1 1065 ? -32.374 -51.382 136.362 1.00 83.50 1065 ILE A CA 1
ATOM 7961 C C . ILE A 1 1065 ? -32.799 -51.610 134.822 1.00 83.50 1065 ILE A C 1
ATOM 7963 O O . ILE A 1 1065 ? -33.843 -52.231 134.700 1.00 83.50 1065 ILE A O 1
ATOM 7967 N N . GLU A 1 1066 ? -32.051 -51.271 133.694 1.00 79.56 1066 GLU A N 1
ATOM 7968 C CA . GLU A 1 1066 ? -32.479 -51.189 132.189 1.00 79.56 1066 GLU A CA 1
ATOM 7969 C C . GLU A 1 1066 ? -31.466 -51.528 130.941 1.00 79.56 1066 GLU A C 1
ATOM 7971 O O . GLU A 1 1066 ? -30.323 -51.852 131.259 1.00 79.56 1066 GLU A O 1
ATOM 7976 N N . VAL A 1 1067 ? -31.796 -51.451 129.568 1.00 80.06 1067 VAL A N 1
ATOM 7977 C CA . VAL A 1 1067 ? -31.010 -51.831 128.255 1.00 80.06 1067 VAL A CA 1
ATOM 7978 C C . VAL A 1 1067 ? -31.435 -51.242 126.783 1.00 80.06 1067 VAL A C 1
ATOM 7980 O O . VAL A 1 1067 ? -32.629 -51.015 126.632 1.00 80.06 1067 VAL A O 1
ATOM 7983 N N . VAL A 1 1068 ? -30.587 -51.099 125.663 1.00 70.69 1068 VAL A N 1
ATOM 7984 C CA . VAL A 1 1068 ? -30.876 -50.574 124.198 1.00 70.69 1068 VAL A CA 1
ATOM 7985 C C . VAL A 1 1068 ? -29.990 -51.005 122.884 1.00 70.69 1068 VAL A C 1
ATOM 7987 O O . VAL A 1 1068 ? -28.984 -51.674 123.107 1.00 70.69 1068 VAL A O 1
ATOM 7990 N N . THR A 1 1069 ? -30.283 -50.648 121.550 1.00 52.03 1069 THR A N 1
ATOM 7991 C CA . THR A 1 1069 ? -29.625 -51.066 120.172 1.00 52.03 1069 THR A CA 1
ATOM 7992 C C . THR A 1 1069 ? -29.771 -50.180 118.799 1.00 52.03 1069 THR A C 1
ATOM 7994 O O . THR A 1 1069 ? -30.526 -49.219 118.873 1.00 52.03 1069 THR A O 1
ATOM 7997 N N . CYS A 1 1070 ? -29.140 -50.443 117.562 1.00 49.38 1070 CYS A N 1
ATOM 7998 C CA . CYS A 1 1070 ? -29.202 -49.657 116.200 1.00 49.38 1070 CYS A CA 1
ATOM 7999 C C . CYS A 1 1070 ? -28.724 -50.301 114.757 1.00 49.38 1070 CYS A C 1
ATOM 8001 O O . CYS A 1 1070 ? -28.327 -51.461 114.796 1.00 49.38 1070 CYS A O 1
ATOM 8003 N N . GLU A 1 1071 ? -28.724 -49.627 113.520 1.00 42.53 1071 GLU A N 1
ATOM 8004 C CA . GLU A 1 1071 ? -28.478 -50.101 112.040 1.00 42.53 1071 GLU A CA 1
ATOM 8005 C C . GLU A 1 1071 ? -27.904 -49.070 110.899 1.00 42.53 1071 GLU A C 1
ATOM 8007 O O . GLU A 1 1071 ? -27.909 -47.873 111.154 1.00 42.53 1071 GLU A O 1
ATOM 8012 N N . GLN A 1 1072 ? -27.480 -49.499 109.647 1.00 33.16 1072 GLN A N 1
ATOM 8013 C CA . GLN A 1 1072 ? -27.234 -48.866 108.243 1.00 33.16 1072 GLN A CA 1
ATOM 8014 C C . GLN A 1 1072 ? -26.104 -47.808 107.784 1.00 33.16 1072 GLN A C 1
ATOM 8016 O O . GLN A 1 1072 ? -25.613 -47.064 108.628 1.00 33.16 1072 GLN A O 1
ATOM 8021 N N . PRO A 1 1073 ? -25.668 -47.682 106.461 1.00 38.72 1073 PRO A N 1
ATOM 8022 C CA . PRO A 1 1073 ? -24.550 -46.779 105.973 1.00 38.72 1073 PRO A CA 1
ATOM 8023 C C . PRO A 1 1073 ? -24.656 -45.932 104.630 1.00 38.72 1073 PRO A C 1
ATOM 8025 O O . PRO A 1 1073 ? -25.310 -46.343 103.673 1.00 38.72 1073 PRO A O 1
ATOM 8028 N N . ARG A 1 1074 ? -23.871 -44.823 104.476 1.00 24.00 1074 ARG A N 1
ATOM 8029 C CA . ARG A 1 1074 ? -23.466 -44.144 103.181 1.00 24.00 1074 ARG A CA 1
ATOM 8030 C C . ARG A 1 1074 ? -22.284 -43.132 103.356 1.00 24.00 1074 ARG A C 1
ATOM 8032 O O . ARG A 1 1074 ? -22.544 -42.010 103.783 1.00 24.00 1074 ARG A O 1
ATOM 8039 N N . ILE A 1 1075 ? -21.005 -43.460 103.061 1.00 27.72 1075 ILE A N 1
ATOM 8040 C CA . ILE A 1 1075 ? -19.823 -42.605 103.422 1.00 27.72 1075 ILE A CA 1
ATOM 8041 C C . ILE A 1 1075 ? -18.678 -42.486 102.367 1.00 27.72 1075 ILE A C 1
ATOM 8043 O O . ILE A 1 1075 ? -18.537 -43.292 101.456 1.00 27.72 1075 ILE A O 1
ATOM 8047 N N . MET A 1 1076 ? -17.910 -41.402 102.558 1.00 23.77 1076 MET A N 1
ATOM 8048 C CA . MET A 1 1076 ? -16.745 -40.769 101.902 1.00 23.77 1076 MET A CA 1
ATOM 8049 C C . MET A 1 1076 ? -15.407 -41.539 101.706 1.00 23.77 1076 MET A C 1
ATOM 8051 O O . MET A 1 1076 ? -15.126 -42.524 102.376 1.00 23.77 1076 MET A O 1
ATOM 8055 N N . TYR A 1 1077 ? -14.556 -40.931 100.853 1.00 27.22 1077 TYR A N 1
ATOM 8056 C CA . TYR A 1 1077 ? -13.071 -40.844 100.804 1.00 27.22 1077 TYR A CA 1
ATOM 8057 C C . TYR A 1 1077 ? -12.192 -41.501 101.900 1.00 27.22 1077 TYR A C 1
ATOM 8059 O O . TYR A 1 1077 ? -12.464 -41.302 103.082 1.00 27.22 1077 TYR A O 1
ATOM 8067 N N . ASN A 1 1078 ? -11.032 -42.074 101.497 1.00 25.66 1078 ASN A N 1
ATOM 8068 C CA . ASN A 1 1078 ? -9.673 -41.995 102.123 1.00 25.66 1078 ASN A CA 1
ATOM 8069 C C . ASN A 1 1078 ? -8.660 -42.959 101.410 1.00 25.66 1078 ASN A C 1
ATOM 8071 O O . ASN A 1 1078 ? -9.103 -43.712 100.549 1.00 25.66 1078 ASN A O 1
ATOM 8075 N N . THR A 1 1079 ? -7.320 -42.987 101.606 1.00 27.62 1079 THR A N 1
ATOM 8076 C CA . THR A 1 1079 ? -6.405 -42.316 102.575 1.00 27.62 1079 THR A CA 1
ATOM 8077 C C . THR A 1 1079 ? -4.970 -42.062 102.021 1.00 27.62 1079 THR A C 1
ATOM 8079 O O . THR A 1 1079 ? -4.580 -42.559 100.968 1.00 27.62 1079 THR A O 1
ATOM 8082 N N . LEU A 1 1080 ? -4.187 -41.314 102.813 1.00 28.70 1080 LEU A N 1
ATOM 8083 C CA . LEU A 1 1080 ? -2.746 -40.968 102.789 1.00 28.70 1080 LEU A CA 1
ATOM 8084 C C . LEU A 1 1080 ? -1.742 -42.150 102.615 1.00 28.70 1080 LEU A C 1
ATOM 8086 O O . LEU A 1 1080 ? -2.056 -43.280 102.966 1.00 28.70 1080 LEU A O 1
ATOM 8090 N N . ILE A 1 1081 ? -0.539 -41.978 102.021 1.00 35.47 1081 ILE A N 1
ATOM 8091 C CA . ILE A 1 1081 ? 0.747 -41.497 102.632 1.00 35.47 1081 ILE A CA 1
ATOM 8092 C C . ILE A 1 1081 ? 1.025 -42.209 103.990 1.00 35.47 1081 ILE A C 1
ATOM 8094 O O . ILE A 1 1081 ? 0.201 -42.108 104.885 1.00 35.47 1081 ILE A O 1
ATOM 8098 N N . GLN A 1 1082 ? 2.120 -42.941 104.270 1.00 35.09 1082 GLN A N 1
ATOM 8099 C CA . GLN A 1 1082 ? 3.558 -42.787 103.953 1.00 35.09 1082 GLN A CA 1
ATOM 8100 C C . GLN A 1 1082 ? 4.326 -44.121 104.189 1.00 35.09 1082 GLN A C 1
ATOM 8102 O O . GLN A 1 1082 ? 3.770 -45.022 104.797 1.00 35.09 1082 GLN A O 1
ATOM 8107 N N . GLY A 1 1083 ? 5.626 -44.201 103.845 1.00 47.31 1083 GLY A N 1
ATOM 8108 C CA . GLY A 1 1083 ? 6.610 -45.104 104.498 1.00 47.31 1083 GLY A CA 1
ATOM 8109 C C . GLY A 1 1083 ? 6.462 -46.627 104.281 1.00 47.31 1083 GLY A C 1
ATOM 8110 O O . GLY A 1 1083 ? 5.597 -47.273 104.851 1.00 47.31 1083 GLY A O 1
ATOM 8111 N N . LEU A 1 1084 ? 7.367 -47.232 103.503 1.00 33.31 1084 LEU A N 1
ATOM 8112 C CA . LEU A 1 1084 ? 7.257 -48.615 103.002 1.00 33.31 1084 LEU A CA 1
ATOM 8113 C C . LEU A 1 1084 ? 7.214 -49.741 104.069 1.00 33.31 1084 LEU A C 1
ATOM 8115 O O . LEU A 1 1084 ? 8.255 -50.096 104.619 1.00 33.31 1084 LEU A O 1
ATOM 8119 N N . ALA A 1 1085 ? 6.061 -50.414 104.198 1.00 29.94 1085 ALA A N 1
ATOM 8120 C CA . ALA A 1 1085 ? 5.925 -51.882 104.306 1.00 29.94 1085 ALA A CA 1
ATOM 8121 C C . ALA A 1 1085 ? 4.467 -52.325 103.960 1.00 29.94 1085 ALA A C 1
ATOM 8123 O O . ALA A 1 1085 ? 3.558 -51.530 104.197 1.00 29.94 1085 ALA A O 1
ATOM 8124 N N . PRO A 1 1086 ? 4.205 -53.527 103.389 1.00 43.84 1086 PRO A N 1
ATOM 8125 C CA . PRO A 1 1086 ? 2.876 -53.905 102.854 1.00 43.84 1086 PRO A CA 1
ATOM 8126 C C . PRO A 1 1086 ? 2.164 -55.076 103.582 1.00 43.84 1086 PRO A C 1
ATOM 8128 O O . PRO A 1 1086 ? 2.828 -55.795 104.324 1.00 43.84 1086 PRO A O 1
ATOM 8131 N N . VAL A 1 1087 ? 0.860 -55.300 103.284 1.00 24.02 1087 VAL A N 1
ATOM 8132 C CA . VAL A 1 1087 ? 0.172 -56.597 102.948 1.00 24.02 1087 VAL A CA 1
ATOM 8133 C C . VAL A 1 1087 ? -1.370 -56.559 103.184 1.00 24.02 1087 VAL A C 1
ATOM 8135 O O . VAL A 1 1087 ? -1.798 -56.203 104.271 1.00 24.02 1087 VAL A O 1
ATOM 8138 N N . GLU A 1 1088 ? -2.141 -56.930 102.138 1.00 22.73 1088 GLU A N 1
ATOM 8139 C CA . GLU A 1 1088 ? -3.468 -57.633 102.032 1.00 22.73 1088 GLU A CA 1
ATOM 8140 C C . GLU A 1 1088 ? -4.675 -57.264 102.956 1.00 22.73 1088 GLU A C 1
ATOM 8142 O O . GLU A 1 1088 ? -4.530 -57.104 104.159 1.00 22.73 1088 GLU A O 1
ATOM 8147 N N . LEU A 1 1089 ? -5.865 -56.927 102.404 1.00 23.70 1089 LEU A N 1
ATOM 8148 C CA . LEU A 1 1089 ? -7.068 -57.770 102.098 1.00 23.70 1089 LEU A CA 1
ATOM 8149 C C . LEU A 1 1089 ? -7.733 -58.447 103.326 1.00 23.70 1089 LEU A C 1
ATOM 8151 O O . LEU A 1 1089 ? -7.052 -58.882 104.243 1.00 23.70 1089 LEU A O 1
ATOM 8155 N N . GLU A 1 1090 ? -9.059 -58.619 103.421 1.00 24.08 1090 GLU A N 1
ATOM 8156 C CA . GLU A 1 1090 ? -10.179 -58.415 102.464 1.00 24.08 1090 GLU A CA 1
ATOM 8157 C C . GLU A 1 1090 ? -11.091 -57.221 102.916 1.00 24.08 1090 GLU A C 1
ATOM 8159 O O . GLU A 1 1090 ? -10.536 -56.280 103.475 1.00 24.08 1090 GLU A O 1
ATOM 8164 N N . ALA A 1 1091 ? -12.417 -57.053 102.726 1.00 25.73 1091 ALA A N 1
ATOM 8165 C CA . ALA A 1 1091 ? -13.544 -57.825 102.156 1.00 25.73 1091 ALA A CA 1
ATOM 8166 C C . ALA A 1 1091 ? -14.554 -56.834 101.492 1.00 25.73 1091 ALA A C 1
ATOM 8168 O O . ALA A 1 1091 ? -14.764 -55.745 102.019 1.00 25.73 1091 ALA A O 1
ATOM 8169 N N . VAL A 1 1092 ? -15.009 -57.029 100.245 1.00 26.73 1092 VAL A N 1
ATOM 8170 C CA . VAL A 1 1092 ? -16.236 -57.734 99.773 1.00 26.73 1092 VAL A CA 1
ATOM 8171 C C . VAL A 1 1092 ? -17.577 -57.037 100.067 1.00 26.73 1092 VAL A C 1
ATOM 8173 O O . VAL A 1 1092 ? -17.943 -56.906 101.227 1.00 26.73 1092 VAL A O 1
ATOM 8176 N N . MET A 1 1093 ? -18.443 -56.688 99.096 1.00 35.56 1093 MET A N 1
ATOM 8177 C CA . MET A 1 1093 ? -18.376 -56.363 97.638 1.00 35.56 1093 MET A CA 1
ATOM 8178 C C . MET A 1 1093 ? -19.695 -55.587 97.309 1.00 35.56 1093 MET A C 1
ATOM 8180 O O . MET A 1 1093 ? -20.560 -55.501 98.177 1.00 35.56 1093 MET A O 1
ATOM 8184 N N . CYS A 1 1094 ? -19.967 -54.950 96.161 1.00 31.33 1094 CYS A N 1
ATOM 8185 C CA . CYS A 1 1094 ? -19.638 -55.193 94.743 1.00 31.33 1094 CYS A CA 1
ATOM 8186 C C . CYS A 1 1094 ? -19.613 -53.843 93.984 1.00 31.33 1094 CYS A C 1
ATOM 8188 O O . CYS A 1 1094 ? -20.296 -52.918 94.418 1.00 31.33 1094 CYS A O 1
ATOM 8190 N N . ASP A 1 1095 ? -18.970 -53.662 92.831 1.00 35.94 1095 ASP A N 1
ATOM 8191 C CA . ASP A 1 1095 ? -17.825 -54.330 92.184 1.00 35.94 1095 ASP A CA 1
ATOM 8192 C C . ASP A 1 1095 ? -17.031 -53.248 91.395 1.00 35.94 1095 ASP A C 1
ATOM 8194 O O . ASP A 1 1095 ? -17.071 -52.082 91.802 1.00 35.94 1095 ASP A O 1
ATOM 8198 N N . SER A 1 1096 ? -16.200 -53.576 90.390 1.00 35.56 1096 SER A N 1
ATOM 8199 C CA . SER A 1 1096 ? -15.123 -52.655 89.972 1.00 35.56 1096 SER A CA 1
ATOM 8200 C C . SER A 1 1096 ? -14.647 -52.689 88.510 1.00 35.56 1096 SER A C 1
ATOM 8202 O O . SER A 1 1096 ? -14.381 -53.736 87.926 1.00 35.56 1096 SER A O 1
ATOM 8204 N N . SER A 1 1097 ? -14.363 -51.491 87.977 1.00 32.44 1097 SER A N 1
ATOM 8205 C CA . SER A 1 1097 ? -13.402 -51.266 86.883 1.00 32.44 1097 SER A CA 1
ATOM 8206 C C . SER A 1 1097 ? -12.820 -49.841 86.939 1.00 32.44 1097 SER A C 1
ATOM 8208 O O . SER A 1 1097 ? -13.573 -48.871 86.890 1.00 32.44 1097 SER A O 1
ATOM 8210 N N . ALA A 1 1098 ? -11.491 -49.711 87.024 1.00 31.89 1098 ALA A N 1
ATOM 8211 C CA . ALA A 1 1098 ? -10.740 -48.442 86.972 1.00 31.89 1098 ALA A CA 1
ATOM 8212 C C . ALA A 1 1098 ? -9.845 -48.407 85.693 1.00 31.89 1098 ALA A C 1
ATOM 8214 O O . ALA A 1 1098 ? -9.891 -49.355 84.915 1.00 31.89 1098 ALA A O 1
ATOM 8215 N N . TYR A 1 1099 ? -9.063 -47.371 85.343 1.00 28.58 1099 TYR A N 1
ATOM 8216 C CA . TYR A 1 1099 ? -7.887 -46.889 86.088 1.00 28.58 1099 TYR A CA 1
ATOM 8217 C C . TYR A 1 1099 ? -7.314 -45.531 85.602 1.00 28.58 1099 TYR A C 1
ATOM 8219 O O . TYR A 1 1099 ? -7.158 -45.296 84.412 1.00 28.58 1099 TYR A O 1
ATOM 8227 N N . THR A 1 1100 ? -6.926 -44.703 86.583 1.00 28.14 1100 THR A N 1
ATOM 8228 C CA . THR A 1 1100 ? -5.793 -43.737 86.670 1.00 28.14 1100 THR A CA 1
ATOM 8229 C C . THR A 1 1100 ? -5.144 -43.079 85.435 1.00 28.14 1100 THR A C 1
ATOM 8231 O O . THR A 1 1100 ? -4.588 -43.744 84.566 1.00 28.14 1100 THR A O 1
ATOM 8234 N N . VAL A 1 1101 ? -4.942 -41.756 85.545 1.00 24.77 1101 VAL A N 1
ATOM 8235 C CA . VAL A 1 1101 ? -3.889 -40.970 84.860 1.00 24.77 1101 VAL A CA 1
ATOM 8236 C C . VAL A 1 1101 ? -2.637 -40.872 85.753 1.00 24.77 1101 VAL A C 1
ATOM 8238 O O . VAL A 1 1101 ? -2.767 -40.782 86.973 1.00 24.77 1101 VAL A O 1
ATOM 8241 N N . THR A 1 1102 ? -1.425 -40.849 85.179 1.00 27.58 1102 THR A N 1
ATOM 8242 C CA . THR A 1 1102 ? -0.160 -40.642 85.925 1.00 27.58 1102 THR A CA 1
ATOM 8243 C C . THR A 1 1102 ? 0.832 -39.736 85.182 1.00 27.58 1102 THR A C 1
ATOM 8245 O O . THR A 1 1102 ? 0.866 -39.711 83.956 1.00 27.58 1102 THR A O 1
ATOM 8248 N N . TRP A 1 1103 ? 1.647 -38.994 85.941 1.00 26.38 1103 TRP A N 1
ATOM 8249 C CA . TRP A 1 1103 ? 2.720 -38.112 85.454 1.00 26.38 1103 TRP A CA 1
ATOM 8250 C C . TRP A 1 1103 ? 4.100 -38.620 85.900 1.00 26.38 1103 TRP A C 1
ATOM 8252 O O . TRP A 1 1103 ? 4.237 -39.179 86.990 1.00 26.38 1103 TRP A O 1
ATOM 8262 N N . GLN A 1 1104 ? 5.144 -38.325 85.119 1.00 26.94 1104 GLN A N 1
ATOM 8263 C CA . GLN A 1 1104 ? 6.543 -38.352 85.568 1.00 26.94 1104 GLN A CA 1
ATOM 8264 C C . GLN A 1 1104 ? 7.294 -37.102 85.089 1.00 26.94 1104 GLN A C 1
ATOM 8266 O O . GLN A 1 1104 ? 6.895 -36.451 84.128 1.00 26.94 1104 GLN A O 1
ATOM 8271 N N . ASN A 1 1105 ? 8.367 -36.742 85.796 1.00 29.16 1105 ASN A N 1
ATOM 8272 C CA . ASN A 1 1105 ? 9.130 -35.510 85.586 1.00 29.16 1105 ASN A CA 1
ATOM 8273 C C . ASN A 1 1105 ? 10.581 -35.709 86.062 1.00 29.16 1105 ASN A C 1
ATOM 8275 O O . ASN A 1 1105 ? 10.795 -36.295 87.126 1.00 29.16 1105 ASN A O 1
ATOM 8279 N N . ARG A 1 1106 ? 11.570 -35.194 85.318 1.00 26.56 1106 ARG A N 1
ATOM 8280 C CA . ARG A 1 1106 ? 12.918 -34.898 85.833 1.00 26.56 1106 ARG A CA 1
ATOM 8281 C C . ARG A 1 1106 ? 13.620 -33.839 84.986 1.00 26.56 1106 ARG A C 1
ATOM 8283 O O . ARG A 1 1106 ? 13.662 -33.929 83.766 1.00 26.56 1106 ARG A O 1
ATOM 8290 N N . THR A 1 1107 ? 14.237 -32.872 85.656 1.00 30.23 1107 THR A N 1
ATOM 8291 C CA . THR A 1 1107 ? 15.048 -31.811 85.050 1.00 30.23 1107 THR A CA 1
ATOM 8292 C C . THR A 1 1107 ? 16.542 -32.024 85.305 1.00 30.23 1107 THR A C 1
ATOM 8294 O O . THR A 1 1107 ? 16.926 -32.600 86.324 1.00 30.23 1107 THR A O 1
ATOM 8297 N N . ARG A 1 1108 ? 17.381 -31.451 84.423 1.00 27.83 1108 ARG A N 1
ATOM 8298 C CA . ARG A 1 1108 ? 18.331 -30.351 84.736 1.00 27.83 1108 ARG A CA 1
ATOM 8299 C C . ARG A 1 1108 ? 19.679 -30.488 84.001 1.00 27.83 1108 ARG A C 1
ATOM 8301 O O . ARG A 1 1108 ? 20.569 -31.188 84.464 1.00 27.83 1108 ARG A O 1
ATOM 8308 N N . GLY A 1 1109 ? 19.846 -29.695 82.937 1.00 33.91 1109 GLY A N 1
ATOM 8309 C CA . GLY A 1 1109 ? 21.124 -29.463 82.247 1.00 33.91 1109 GLY A CA 1
ATOM 8310 C C . GLY A 1 1109 ? 21.391 -30.396 81.059 1.00 33.91 1109 GLY A C 1
ATOM 8311 O O . GLY A 1 1109 ? 21.674 -31.569 81.255 1.00 33.91 1109 GLY A O 1
ATOM 8312 N N . GLY A 1 1110 ? 21.356 -29.852 79.836 1.00 39.44 1110 GLY A N 1
ATOM 8313 C CA . GLY A 1 1110 ? 21.798 -30.550 78.617 1.00 39.44 1110 GLY A CA 1
ATOM 8314 C C . GLY A 1 1110 ? 20.866 -31.667 78.130 1.00 39.44 1110 GLY A C 1
ATOM 8315 O O . GLY A 1 1110 ? 21.223 -32.838 78.186 1.00 39.44 1110 GLY A O 1
ATOM 8316 N N . ILE A 1 1111 ? 19.685 -31.303 77.623 1.00 29.72 1111 ILE A N 1
ATOM 8317 C CA . ILE A 1 1111 ? 18.686 -32.216 77.034 1.00 29.72 1111 ILE A CA 1
ATOM 8318 C C . ILE A 1 1111 ? 18.376 -31.638 75.641 1.00 29.72 1111 ILE A C 1
ATOM 8320 O O . ILE A 1 1111 ? 17.969 -30.485 75.550 1.00 29.72 1111 ILE A O 1
ATOM 8324 N N . ILE A 1 1112 ? 18.882 -32.234 74.554 1.00 29.44 1112 ILE A N 1
ATOM 8325 C CA . ILE A 1 1112 ? 18.340 -33.403 73.823 1.00 29.44 1112 ILE A CA 1
ATOM 8326 C C . ILE A 1 1112 ? 17.027 -33.043 73.112 1.00 29.44 1112 ILE A C 1
ATOM 8328 O O . ILE A 1 1112 ? 16.090 -32.529 73.713 1.00 29.44 1112 ILE A O 1
ATOM 8332 N N . ALA A 1 1113 ? 16.995 -33.281 71.801 1.00 26.53 1113 ALA A N 1
ATOM 8333 C CA . ALA A 1 1113 ? 15.902 -32.883 70.925 1.00 26.53 1113 ALA A CA 1
ATOM 8334 C C . ALA A 1 1113 ? 14.765 -33.918 70.899 1.00 26.53 1113 ALA A C 1
ATOM 8336 O O . ALA A 1 1113 ? 15.048 -35.108 70.948 1.00 26.53 1113 ALA A O 1
ATOM 8337 N N . ARG A 1 1114 ? 13.535 -33.412 70.708 1.00 27.44 1114 ARG A N 1
ATOM 8338 C CA . ARG A 1 1114 ? 12.331 -34.079 70.164 1.00 27.44 1114 ARG A CA 1
ATOM 8339 C C . ARG A 1 1114 ? 11.935 -35.442 70.765 1.00 27.44 1114 ARG A C 1
ATOM 8341 O O . ARG A 1 1114 ? 12.589 -36.447 70.539 1.00 27.44 1114 ARG A O 1
ATOM 8348 N N . ASP A 1 1115 ? 10.747 -35.498 71.363 1.00 28.77 1115 ASP A N 1
ATOM 8349 C CA . ASP A 1 1115 ? 9.562 -35.884 70.579 1.00 28.77 1115 ASP A CA 1
ATOM 8350 C C . ASP A 1 1115 ? 8.255 -35.474 71.281 1.00 28.77 1115 ASP A C 1
ATOM 8352 O O . ASP A 1 1115 ? 8.266 -34.981 72.411 1.00 28.77 1115 ASP A O 1
ATOM 8356 N N . THR A 1 1116 ? 7.137 -35.568 70.558 1.00 27.34 1116 THR A N 1
ATOM 8357 C CA . THR A 1 1116 ? 5.808 -35.093 70.969 1.00 27.34 1116 THR A CA 1
ATOM 8358 C C . THR A 1 1116 ? 4.954 -36.183 71.619 1.00 27.34 1116 THR A C 1
ATOM 8360 O O . THR A 1 1116 ? 5.085 -37.368 71.327 1.00 27.34 1116 THR A O 1
ATOM 8363 N N . GLY A 1 1117 ? 4.008 -35.768 72.466 1.00 26.95 1117 GLY A N 1
ATOM 8364 C CA . GLY A 1 1117 ? 2.973 -36.648 73.006 1.00 26.95 1117 GLY A CA 1
ATOM 8365 C C . GLY A 1 1117 ? 1.834 -35.855 73.642 1.00 26.95 1117 GLY A C 1
ATOM 8366 O O . GLY A 1 1117 ? 2.016 -35.246 74.692 1.00 26.95 1117 GLY A O 1
ATOM 8367 N N . LEU A 1 1118 ? 0.660 -35.875 73.010 1.00 25.42 1118 LEU A N 1
ATOM 8368 C CA . LEU A 1 1118 ? -0.597 -35.368 73.560 1.00 25.42 1118 LEU A CA 1
ATOM 8369 C C . LEU A 1 1118 ? -1.696 -36.389 73.238 1.00 25.42 1118 LEU A C 1
ATOM 8371 O O . LEU A 1 1118 ? -1.707 -36.938 72.137 1.00 25.42 1118 LEU A O 1
ATOM 8375 N N . LEU A 1 1119 ? -2.586 -36.666 74.191 1.00 26.83 1119 LEU A N 1
ATOM 8376 C CA . LEU A 1 1119 ? -3.666 -37.642 74.029 1.00 26.83 1119 LEU A CA 1
ATOM 8377 C C . LEU A 1 1119 ? -4.984 -36.921 73.726 1.00 26.83 1119 LEU A C 1
ATOM 8379 O O . LEU A 1 1119 ? -5.404 -36.057 74.493 1.00 26.83 1119 LEU A O 1
ATOM 8383 N N . THR A 1 1120 ? -5.629 -37.286 72.621 1.00 24.77 1120 THR A N 1
ATOM 8384 C CA . THR A 1 1120 ? -6.920 -36.730 72.189 1.00 24.77 1120 THR A CA 1
ATOM 8385 C C . THR A 1 1120 ? -8.091 -37.493 72.816 1.00 24.77 1120 THR A C 1
ATOM 8387 O O . THR A 1 1120 ? -8.005 -38.704 73.017 1.00 24.77 1120 THR A O 1
ATOM 8390 N N . LEU A 1 1121 ? -9.202 -36.796 73.067 1.00 29.14 1121 LEU A N 1
ATOM 8391 C CA . LEU A 1 1121 ? -10.524 -37.390 73.283 1.00 29.14 1121 LEU A CA 1
ATOM 8392 C C . LEU A 1 1121 ? -11.504 -36.826 72.245 1.00 29.14 1121 LEU A C 1
ATOM 8394 O O . LEU A 1 1121 ? -11.355 -35.688 71.804 1.00 29.14 1121 LEU A O 1
ATOM 8398 N N . ASP A 1 1122 ? -12.465 -37.656 71.854 1.00 25.67 1122 ASP A N 1
ATOM 8399 C CA . ASP A 1 1122 ? -13.416 -37.479 70.748 1.00 25.67 1122 ASP A CA 1
ATOM 8400 C C . ASP A 1 1122 ? -14.782 -38.071 71.193 1.00 25.67 1122 ASP A C 1
ATOM 8402 O O . ASP A 1 1122 ? -14.842 -38.707 72.250 1.00 25.67 1122 ASP A O 1
ATOM 8406 N N . PRO A 1 1123 ? -15.881 -37.886 70.447 1.00 38.84 1123 PRO A N 1
ATOM 8407 C CA . PRO A 1 1123 ? -16.866 -36.819 70.595 1.00 38.84 1123 PRO A CA 1
ATOM 8408 C C . PRO A 1 1123 ? -18.143 -37.305 71.332 1.00 38.84 1123 PRO A C 1
ATOM 8410 O O . PRO A 1 1123 ? -18.143 -38.366 71.948 1.00 38.84 1123 PRO A O 1
ATOM 8413 N N . GLN A 1 1124 ? -19.261 -36.575 71.165 1.00 27.28 1124 GLN A N 1
ATOM 8414 C CA . GLN A 1 1124 ? -20.603 -36.743 71.780 1.00 27.28 1124 GLN A CA 1
ATOM 8415 C C . GLN A 1 1124 ? -20.810 -35.950 73.085 1.00 27.28 1124 GLN A C 1
ATOM 8417 O O . GLN A 1 1124 ? -19.888 -35.796 73.877 1.00 27.28 1124 GLN A O 1
ATOM 8422 N N . LEU A 1 1125 ? -22.059 -35.492 73.287 1.00 29.97 1125 LEU A N 1
ATOM 8423 C CA . LEU A 1 1125 ? -22.530 -34.558 74.329 1.00 29.97 1125 LEU A CA 1
ATOM 8424 C C . LEU A 1 1125 ? -21.881 -33.160 74.201 1.00 29.97 1125 LEU A C 1
ATOM 8426 O O . LEU A 1 1125 ? -20.702 -32.991 74.478 1.00 29.97 1125 LEU A O 1
ATOM 8430 N N . THR A 1 1126 ? -22.505 -32.113 73.647 1.00 29.73 1126 THR A N 1
ATOM 8431 C CA . THR A 1 1126 ? -23.845 -31.512 73.854 1.00 29.73 1126 THR A CA 1
ATOM 8432 C C . THR A 1 1126 ? -24.129 -31.070 75.293 1.00 29.73 1126 THR A C 1
ATOM 8434 O O . THR A 1 1126 ? -24.233 -31.900 76.187 1.00 29.73 1126 THR A O 1
ATOM 8437 N N . GLU A 1 1127 ? -24.358 -29.759 75.429 1.00 31.88 1127 GLU A N 1
ATOM 8438 C CA . GLU A 1 1127 ? -24.725 -28.978 76.624 1.00 31.88 1127 GLU A CA 1
ATOM 8439 C C . GLU A 1 1127 ? -23.624 -28.647 77.654 1.00 31.88 1127 GLU A C 1
ATOM 8441 O O . GLU A 1 1127 ? -22.822 -29.465 78.102 1.00 31.88 1127 GLU A O 1
ATOM 8446 N N . THR A 1 1128 ? -23.594 -27.361 78.014 1.00 26.81 1128 THR A N 1
ATOM 8447 C CA . THR A 1 1128 ? -22.554 -26.701 78.809 1.00 26.81 1128 THR A CA 1
ATOM 8448 C C . THR A 1 1128 ? -22.742 -26.966 80.302 1.00 26.81 1128 THR A C 1
ATOM 8450 O O . THR A 1 1128 ? -23.684 -26.457 80.905 1.00 26.81 1128 THR A O 1
ATOM 8453 N N . THR A 1 1129 ? -21.819 -27.696 80.935 1.00 28.80 1129 THR A N 1
ATOM 8454 C CA . THR A 1 1129 ? -21.843 -27.922 82.394 1.00 28.80 1129 THR A CA 1
ATOM 8455 C C . THR A 1 1129 ? -20.757 -27.110 83.104 1.00 28.80 1129 THR A C 1
ATOM 8457 O O . THR A 1 1129 ? -19.605 -27.531 83.208 1.00 28.80 1129 THR A O 1
ATOM 8460 N N . THR A 1 1130 ? -21.130 -25.938 83.622 1.00 25.22 1130 THR A N 1
ATOM 8461 C CA . THR A 1 1130 ? -20.261 -25.091 84.456 1.00 25.22 1130 THR A CA 1
ATOM 8462 C C . THR A 1 1130 ? -20.173 -25.637 85.882 1.00 25.22 1130 THR A C 1
ATOM 8464 O O . THR A 1 1130 ? -21.196 -25.796 86.546 1.00 25.22 1130 THR A O 1
ATOM 8467 N N . ILE A 1 1131 ? -18.959 -25.853 86.405 1.00 25.84 1131 ILE A N 1
ATOM 8468 C CA . ILE A 1 1131 ? -18.734 -26.176 87.825 1.00 25.84 1131 ILE A CA 1
ATOM 8469 C C . ILE A 1 1131 ? -17.720 -25.192 88.417 1.00 25.84 1131 ILE A C 1
ATOM 8471 O O . ILE A 1 1131 ? -16.525 -25.258 88.132 1.00 25.84 1131 ILE A O 1
ATOM 8475 N N . ARG A 1 1132 ? -18.203 -24.287 89.275 1.00 24.05 1132 ARG A N 1
ATOM 8476 C CA . ARG A 1 1132 ? -17.372 -23.391 90.095 1.00 24.05 1132 ARG A CA 1
ATOM 8477 C C . ARG A 1 1132 ? -16.977 -24.078 91.406 1.00 24.05 1132 ARG A C 1
ATOM 8479 O O . ARG A 1 1132 ? -17.836 -24.647 92.078 1.00 24.05 1132 ARG A O 1
ATOM 8486 N N . LEU A 1 1133 ? -15.728 -23.913 91.841 1.00 24.20 1133 LEU A N 1
ATOM 8487 C CA . LEU A 1 1133 ? -15.302 -24.144 93.228 1.00 24.20 1133 LEU A CA 1
ATOM 8488 C C . LEU A 1 1133 ? -14.437 -22.969 93.711 1.00 24.20 1133 LEU A C 1
ATOM 8490 O O . LEU A 1 1133 ? -13.638 -22.424 92.959 1.00 24.20 1133 LEU A O 1
ATOM 8494 N N . ASN A 1 1134 ? -14.652 -22.564 94.964 1.00 24.72 1134 ASN A N 1
ATOM 8495 C CA . ASN A 1 1134 ? -14.097 -21.366 95.611 1.00 24.72 1134 ASN A CA 1
ATOM 8496 C C . ASN A 1 1134 ? -13.215 -21.755 96.828 1.00 24.72 1134 ASN A C 1
ATOM 8498 O O . ASN A 1 1134 ? -12.934 -22.937 97.013 1.00 24.72 1134 ASN A O 1
ATOM 8502 N N . LEU A 1 1135 ? -12.901 -20.770 97.695 1.00 25.28 1135 LEU A N 1
ATOM 8503 C CA . LEU A 1 1135 ? -12.171 -20.821 98.990 1.00 25.28 1135 LEU A CA 1
ATOM 8504 C C . LEU A 1 1135 ? -10.636 -20.611 98.862 1.00 25.28 1135 LEU A C 1
ATOM 8506 O O . LEU A 1 1135 ? -10.003 -21.273 98.053 1.00 25.28 1135 LEU A O 1
ATOM 8510 N N . PHE A 1 1136 ? -9.937 -19.794 99.670 1.00 26.62 1136 PHE A N 1
ATOM 8511 C CA . PHE A 1 1136 ? -10.289 -18.545 100.386 1.00 26.62 1136 PHE A CA 1
ATOM 8512 C C . PHE A 1 1136 ? -8.987 -17.756 100.722 1.00 26.62 1136 PHE A C 1
ATOM 8514 O O . PHE A 1 1136 ? -7.904 -18.119 100.273 1.00 26.62 1136 PHE A O 1
ATOM 8521 N N . HIS A 1 1137 ? -9.084 -16.649 101.468 1.00 24.36 1137 HIS A N 1
ATOM 8522 C CA . HIS A 1 1137 ? -8.154 -15.509 101.414 1.00 24.36 1137 HIS A CA 1
ATOM 8523 C C . HIS A 1 1137 ? -7.207 -15.363 102.625 1.00 24.36 1137 HIS A C 1
ATOM 8525 O O . HIS A 1 1137 ? -7.619 -15.611 103.751 1.00 24.36 1137 HIS A O 1
ATOM 8531 N N . THR A 1 1138 ? -6.009 -14.805 102.401 1.00 26.97 1138 THR A N 1
ATOM 8532 C CA . THR A 1 1138 ? -5.443 -13.631 103.121 1.00 26.97 1138 THR A CA 1
ATOM 8533 C C . THR A 1 1138 ? -4.277 -13.084 102.277 1.00 26.97 1138 THR A C 1
ATOM 8535 O O . THR A 1 1138 ? -3.504 -13.878 101.760 1.00 26.97 1138 THR A O 1
ATOM 8538 N N . ALA A 1 1139 ? -4.084 -11.777 102.068 1.00 26.39 1139 ALA A N 1
ATOM 8539 C CA . ALA A 1 1139 ? -4.612 -10.601 102.771 1.00 26.39 1139 ALA A CA 1
ATOM 8540 C C . ALA A 1 1139 ? -5.252 -9.553 101.823 1.00 26.39 1139 ALA A C 1
ATOM 8542 O O . ALA A 1 1139 ? -5.224 -9.714 100.613 1.00 26.39 1139 ALA A O 1
ATOM 8543 N N . SER A 1 1140 ? -5.835 -8.494 102.409 1.00 30.91 1140 SER A N 1
ATOM 8544 C CA . SER A 1 1140 ? -6.496 -7.330 101.771 1.00 30.91 1140 SER A CA 1
ATOM 8545 C C . SER A 1 1140 ? -7.666 -7.595 100.799 1.00 30.91 1140 SER A C 1
ATOM 8547 O O . SER A 1 1140 ? -7.463 -7.711 99.600 1.00 30.91 1140 SER A O 1
ATOM 8549 N N . GLY A 1 1141 ? -8.902 -7.513 101.317 1.00 28.48 1141 GLY A N 1
ATOM 8550 C CA . GLY A 1 1141 ? -9.980 -6.787 100.617 1.00 28.48 1141 GLY A CA 1
ATOM 8551 C C . GLY A 1 1141 ? -10.914 -7.531 99.650 1.00 28.48 1141 GLY A C 1
ATOM 8552 O O . GLY A 1 1141 ? -10.970 -7.155 98.492 1.00 28.48 1141 GLY A O 1
ATOM 8553 N N . ASN A 1 1142 ? -11.746 -8.438 100.175 1.00 28.47 1142 ASN A N 1
ATOM 8554 C CA . ASN A 1 1142 ? -13.034 -8.903 99.614 1.00 28.47 1142 ASN A CA 1
ATOM 8555 C C . ASN A 1 1142 ? -13.072 -9.550 98.201 1.00 28.47 1142 ASN A C 1
ATOM 8557 O O . ASN A 1 1142 ? -12.912 -8.909 97.170 1.00 28.47 1142 ASN A O 1
ATOM 8561 N N . ASN A 1 1143 ? -13.473 -10.827 98.186 1.00 26.62 1143 ASN A N 1
ATOM 8562 C CA . ASN A 1 1143 ? -13.900 -11.613 97.013 1.00 26.62 1143 ASN A CA 1
ATOM 8563 C C . ASN A 1 1143 ? -15.284 -11.113 96.467 1.00 26.62 1143 ASN A C 1
ATOM 8565 O O . ASN A 1 1143 ? -15.925 -10.304 97.135 1.00 26.62 1143 ASN A O 1
ATOM 8569 N N . PHE A 1 1144 ? -15.861 -11.546 95.326 1.00 24.89 1144 PHE A N 1
ATOM 8570 C CA . PHE A 1 1144 ? -15.952 -12.916 94.776 1.00 24.89 1144 PHE A CA 1
ATOM 8571 C C . PHE A 1 1144 ? -16.363 -13.029 93.285 1.00 24.89 1144 PHE A C 1
ATOM 8573 O O . PHE A 1 1144 ? -17.076 -12.181 92.764 1.00 24.89 1144 PHE A O 1
ATOM 8580 N N . ASN A 1 1145 ? -16.072 -14.221 92.733 1.00 25.03 1145 ASN A N 1
ATOM 8581 C CA . ASN A 1 1145 ? -16.700 -14.933 91.597 1.00 25.03 1145 ASN A CA 1
ATOM 8582 C C . ASN A 1 1145 ? -16.369 -14.520 90.144 1.00 25.03 1145 ASN A C 1
ATOM 8584 O O . ASN A 1 1145 ? -16.716 -13.445 89.671 1.00 25.03 1145 ASN A O 1
ATOM 8588 N N . HIS A 1 1146 ? -15.806 -15.492 89.412 1.00 30.08 1146 HIS A N 1
ATOM 8589 C CA . HIS A 1 1146 ? -15.690 -15.548 87.949 1.00 30.08 1146 HIS A CA 1
ATOM 8590 C C . HIS A 1 1146 ? -16.920 -16.207 87.294 1.00 30.08 1146 HIS A C 1
ATOM 8592 O O . HIS A 1 1146 ? -17.643 -16.944 87.959 1.00 30.08 1146 HIS A O 1
ATOM 8598 N N . ASP A 1 1147 ? -17.029 -16.081 85.968 1.00 25.73 1147 ASP A N 1
ATOM 8599 C CA . ASP A 1 1147 ? -17.141 -17.243 85.066 1.00 25.73 1147 ASP A CA 1
ATOM 8600 C C . ASP A 1 1147 ? -16.165 -17.065 83.885 1.00 25.73 1147 ASP A C 1
ATOM 8602 O O . ASP A 1 1147 ? -15.602 -15.983 83.704 1.00 25.73 1147 ASP A O 1
ATOM 8606 N N . VAL A 1 1148 ? -15.892 -18.139 83.134 1.00 33.03 1148 VAL A N 1
ATOM 8607 C CA . VAL A 1 1148 ? -14.814 -18.198 82.126 1.00 33.03 1148 VAL A CA 1
ATOM 8608 C C . VAL A 1 1148 ? -15.264 -18.958 80.880 1.00 33.03 1148 VAL A C 1
ATOM 8610 O O . VAL A 1 1148 ? -15.810 -20.052 80.985 1.00 33.03 1148 VAL A O 1
ATOM 8613 N N . THR A 1 1149 ? -14.936 -18.448 79.690 1.00 26.14 1149 THR A N 1
ATOM 8614 C CA . THR A 1 1149 ? -14.748 -19.264 78.476 1.00 26.14 1149 THR A CA 1
ATOM 8615 C C . THR A 1 1149 ? -13.747 -18.570 77.550 1.00 26.14 1149 THR A C 1
ATOM 8617 O O . THR A 1 1149 ? -13.954 -17.422 77.170 1.00 26.14 1149 THR A O 1
ATOM 8620 N N . VAL A 1 1150 ? -12.669 -19.266 77.179 1.00 26.44 1150 VAL A N 1
ATOM 8621 C CA . VAL A 1 1150 ? -11.708 -18.854 76.141 1.00 26.44 1150 VAL A CA 1
ATOM 8622 C C . VAL A 1 1150 ? -11.334 -20.099 75.337 1.00 26.44 1150 VAL A C 1
ATOM 8624 O O . VAL A 1 1150 ? -11.023 -21.134 75.925 1.00 26.44 1150 VAL A O 1
ATOM 8627 N N . LEU A 1 1151 ? -11.364 -19.998 74.006 1.00 26.20 1151 LEU A N 1
ATOM 8628 C CA . LEU A 1 1151 ? -10.855 -21.019 73.081 1.00 26.20 1151 LEU A CA 1
ATOM 8629 C C . LEU A 1 1151 ? -9.478 -20.598 72.524 1.00 26.20 1151 LEU A C 1
ATOM 8631 O O . LEU A 1 1151 ? -9.077 -19.441 72.626 1.00 26.20 1151 LEU A O 1
ATOM 8635 N N . VAL A 1 1152 ? -8.705 -21.577 72.051 1.00 26.69 1152 VAL A N 1
ATOM 8636 C CA . VAL A 1 1152 ? -7.241 -21.658 72.249 1.00 26.69 1152 VAL A CA 1
ATOM 8637 C C . VAL A 1 1152 ? -6.579 -22.306 71.010 1.00 26.69 1152 VAL A C 1
ATOM 8639 O O . VAL A 1 1152 ? -7.185 -23.250 70.501 1.00 26.69 1152 VAL A O 1
ATOM 8642 N N . PRO A 1 1153 ? -5.344 -21.955 70.557 1.00 33.41 1153 PRO A N 1
ATOM 8643 C CA . PRO A 1 1153 ? -4.478 -20.809 70.900 1.00 33.41 1153 PRO A CA 1
ATOM 8644 C C . PRO A 1 1153 ? -3.796 -20.065 69.710 1.00 33.41 1153 PRO A C 1
ATOM 8646 O O . PRO A 1 1153 ? -3.734 -20.541 68.583 1.00 33.41 1153 PRO A O 1
ATOM 8649 N N . ALA A 1 1154 ? -3.176 -18.931 70.060 1.00 26.28 1154 ALA A N 1
ATOM 8650 C CA . ALA A 1 1154 ? -1.860 -18.410 69.639 1.00 26.28 1154 ALA A CA 1
ATOM 8651 C C . ALA A 1 1154 ? -1.320 -18.567 68.197 1.00 26.28 1154 ALA A C 1
ATOM 8653 O O . ALA A 1 1154 ? -1.000 -19.656 67.724 1.00 26.28 1154 ALA A O 1
ATOM 8654 N N . ASN A 1 1155 ? -0.908 -17.417 67.647 1.00 24.94 1155 ASN A N 1
ATOM 8655 C CA . ASN A 1 1155 ? 0.424 -17.291 67.040 1.00 24.94 1155 ASN A CA 1
ATOM 8656 C C . ASN A 1 1155 ? 1.020 -15.881 67.279 1.00 24.94 1155 ASN A C 1
ATOM 8658 O O . ASN A 1 1155 ? 1.351 -15.155 66.345 1.00 24.94 1155 ASN A O 1
ATOM 8662 N N . ALA A 1 1156 ? 1.100 -15.471 68.553 1.00 24.36 1156 ALA A N 1
ATOM 8663 C CA . ALA A 1 1156 ? 1.778 -14.251 69.002 1.00 24.36 1156 ALA A CA 1
ATOM 8664 C C . ALA A 1 1156 ? 2.166 -14.358 70.490 1.00 24.36 1156 ALA A C 1
ATOM 8666 O O . ALA A 1 1156 ? 1.295 -14.636 71.304 1.00 24.36 1156 ALA A O 1
ATOM 8667 N N . GLU A 1 1157 ? 3.452 -14.152 70.798 1.00 28.14 1157 GLU A N 1
ATOM 8668 C CA . GLU A 1 1157 ? 4.108 -13.820 72.087 1.00 28.14 1157 GLU A CA 1
ATOM 8669 C C . GLU A 1 1157 ? 5.636 -13.886 71.806 1.00 28.14 1157 GLU A C 1
ATOM 8671 O O . GLU A 1 1157 ? 6.063 -14.749 71.040 1.00 28.14 1157 GLU A O 1
ATOM 8676 N N . LEU A 1 1158 ? 6.541 -13.025 72.288 1.00 24.84 1158 LEU A N 1
ATOM 8677 C CA . LEU A 1 1158 ? 6.488 -11.879 73.212 1.00 24.84 1158 LEU A CA 1
ATOM 8678 C C . LEU A 1 1158 ? 7.401 -10.738 72.695 1.00 24.84 1158 LEU A C 1
ATOM 8680 O O . LEU A 1 1158 ? 8.387 -10.998 72.007 1.00 24.84 1158 LEU A O 1
ATOM 8684 N N . ALA A 1 1159 ? 7.115 -9.497 73.102 1.00 25.03 1159 ALA A N 1
ATOM 8685 C CA . ALA A 1 1159 ? 8.098 -8.403 73.206 1.00 25.03 1159 ALA A CA 1
ATOM 8686 C C . ALA A 1 1159 ? 8.601 -8.341 74.675 1.00 25.03 1159 ALA A C 1
ATOM 8688 O O . ALA A 1 1159 ? 7.984 -8.954 75.543 1.00 25.03 1159 ALA A O 1
ATOM 8689 N N . ASP A 1 1160 ? 9.705 -7.694 75.057 1.00 26.66 1160 ASP A N 1
ATOM 8690 C CA . ASP A 1 1160 ? 9.977 -6.249 74.951 1.00 26.66 1160 ASP A CA 1
ATOM 8691 C C . ASP A 1 1160 ? 11.379 -5.921 75.559 1.00 26.66 1160 ASP A C 1
ATOM 8693 O O . ASP A 1 1160 ? 12.085 -6.833 75.998 1.00 26.66 1160 ASP A O 1
ATOM 8697 N N . TYR A 1 1161 ? 11.720 -4.627 75.666 1.00 24.17 1161 TYR A N 1
ATOM 8698 C CA . TYR A 1 1161 ? 12.863 -3.998 76.365 1.00 24.17 1161 TYR A CA 1
ATOM 8699 C C . TYR A 1 1161 ? 14.255 -4.088 75.685 1.00 24.17 1161 TYR A C 1
ATOM 8701 O O . TYR A 1 1161 ? 14.625 -5.106 75.109 1.00 24.17 1161 TYR A O 1
ATOM 8709 N N . ASP A 1 1162 ? 15.108 -3.050 75.710 1.00 28.50 1162 ASP A N 1
ATOM 8710 C CA . ASP A 1 1162 ? 15.031 -1.727 76.378 1.00 28.50 1162 ASP A CA 1
ATOM 8711 C C . ASP A 1 1162 ? 15.635 -0.611 75.476 1.00 28.50 1162 ASP A C 1
ATOM 8713 O O . ASP A 1 1162 ? 16.425 -0.900 74.574 1.00 28.50 1162 ASP A O 1
ATOM 8717 N N . GLY A 1 1163 ? 15.234 0.655 75.661 1.00 26.27 1163 GLY A N 1
ATOM 8718 C CA . GLY A 1 1163 ? 15.365 1.730 74.650 1.00 26.27 1163 GLY A CA 1
ATOM 8719 C C . GLY A 1 1163 ? 16.465 2.785 74.876 1.00 26.27 1163 GLY A C 1
ATOM 8720 O O . GLY A 1 1163 ? 17.365 2.583 75.688 1.00 26.27 1163 GLY A O 1
ATOM 8721 N N . ASN A 1 1164 ? 16.385 3.922 74.147 1.00 30.50 1164 ASN A N 1
ATOM 8722 C CA . ASN A 1 1164 ? 16.612 5.311 74.637 1.00 30.50 1164 ASN A CA 1
ATOM 8723 C C . ASN A 1 1164 ? 16.617 6.409 73.530 1.00 30.50 1164 ASN A C 1
ATOM 8725 O O . ASN A 1 1164 ? 17.217 6.213 72.481 1.00 30.50 1164 ASN A O 1
ATOM 8729 N N . GLY A 1 1165 ? 16.065 7.599 73.848 1.00 27.83 1165 GLY A N 1
ATOM 8730 C CA . GLY A 1 1165 ? 16.372 8.933 73.260 1.00 27.83 1165 GLY A CA 1
ATOM 8731 C C . GLY A 1 1165 ? 15.932 9.207 71.804 1.00 27.83 1165 GLY A C 1
ATOM 8732 O O . GLY A 1 1165 ? 16.525 8.670 70.880 1.00 27.83 1165 GLY A O 1
ATOM 8733 N N . CYS A 1 1166 ? 14.904 10.003 71.476 1.00 27.03 1166 CYS A N 1
ATOM 8734 C CA . CYS A 1 1166 ? 14.589 11.413 71.811 1.00 27.03 1166 CYS A CA 1
ATOM 8735 C C . CYS A 1 1166 ? 15.586 12.463 71.273 1.00 27.03 1166 CYS A C 1
ATOM 8737 O O . CYS A 1 1166 ? 16.634 12.664 71.884 1.00 27.03 1166 CYS A O 1
ATOM 8739 N N . ASN A 1 1167 ? 15.209 13.226 70.229 1.00 29.28 1167 ASN A N 1
ATOM 8740 C CA . ASN A 1 1167 ? 14.862 14.660 70.361 1.00 29.28 1167 ASN A CA 1
ATOM 8741 C C . ASN A 1 1167 ? 14.466 15.343 69.029 1.00 29.28 1167 ASN A C 1
ATOM 8743 O O . ASN A 1 1167 ? 14.443 14.718 67.973 1.00 29.28 1167 ASN A O 1
ATOM 8747 N N . ASP A 1 1168 ? 14.079 16.614 69.148 1.00 28.17 1168 ASP A N 1
ATOM 8748 C CA . ASP A 1 1168 ? 13.236 17.394 68.236 1.00 28.17 1168 ASP A CA 1
ATOM 8749 C C . ASP A 1 1168 ? 14.000 18.435 67.372 1.00 28.17 1168 ASP A C 1
ATOM 8751 O O . ASP A 1 1168 ? 15.130 18.803 67.688 1.00 28.17 1168 ASP A O 1
ATOM 8755 N N . LEU A 1 1169 ? 13.293 18.987 66.373 1.00 24.97 1169 LEU A N 1
ATOM 8756 C CA . LEU A 1 1169 ? 13.456 20.318 65.737 1.00 24.97 1169 LEU A CA 1
ATOM 8757 C C . LEU A 1 1169 ? 14.703 20.738 64.892 1.00 24.97 1169 LEU A C 1
ATOM 8759 O O . LEU A 1 1169 ? 15.839 20.795 65.344 1.00 24.97 1169 LEU A O 1
ATOM 8763 N N . ALA A 1 1170 ? 14.357 21.308 63.720 1.00 28.06 1170 ALA A N 1
ATOM 8764 C CA . ALA A 1 1170 ? 14.876 22.555 63.106 1.00 28.06 1170 ALA A CA 1
ATOM 8765 C C . ALA A 1 1170 ? 16.142 22.602 62.191 1.00 28.06 1170 ALA A C 1
ATOM 8767 O O . ALA A 1 1170 ? 17.204 23.061 62.595 1.00 28.06 1170 ALA A O 1
ATOM 8768 N N . ASP A 1 1171 ? 15.897 22.353 60.891 1.00 28.91 1171 ASP A N 1
ATOM 8769 C CA . ASP A 1 1171 ? 15.971 23.346 59.778 1.00 28.91 1171 ASP A CA 1
ATOM 8770 C C . ASP A 1 1171 ? 17.325 23.813 59.141 1.00 28.91 1171 ASP A C 1
ATOM 8772 O O . ASP A 1 1171 ? 18.349 23.944 59.800 1.00 28.91 1171 ASP A O 1
ATOM 8776 N N . LEU A 1 1172 ? 17.256 24.162 57.834 1.00 25.11 1172 LEU A N 1
ATOM 8777 C CA . LEU A 1 1172 ? 18.220 24.904 56.970 1.00 25.11 1172 LEU A CA 1
ATOM 8778 C C . LEU A 1 1172 ? 19.638 24.301 56.732 1.00 25.11 1172 LEU A C 1
ATOM 8780 O O . LEU A 1 1172 ? 20.413 24.141 57.662 1.00 25.11 1172 LEU A O 1
ATOM 8784 N N . ARG A 1 1173 ? 20.163 24.066 55.508 1.00 28.20 1173 ARG A N 1
ATOM 8785 C CA . ARG A 1 1173 ? 19.731 24.155 54.078 1.00 28.20 1173 ARG A CA 1
ATOM 8786 C C . ARG A 1 1173 ? 20.435 23.006 53.315 1.00 28.20 1173 ARG A C 1
ATOM 8788 O O . ARG A 1 1173 ? 21.572 22.704 53.650 1.00 28.20 1173 ARG A O 1
ATOM 8795 N N . GLY A 1 1174 ? 19.829 22.309 52.347 1.00 27.77 1174 GLY A N 1
ATOM 8796 C CA . GLY A 1 1174 ? 19.664 22.728 50.936 1.00 27.77 1174 GLY A CA 1
ATOM 8797 C C . GLY A 1 1174 ? 20.740 22.068 50.038 1.00 27.77 1174 GLY A C 1
ATOM 8798 O O . GLY A 1 1174 ? 21.860 21.885 50.489 1.00 27.77 1174 GLY A O 1
ATOM 8799 N N . TYR A 1 1175 ? 20.510 21.670 48.782 1.00 26.81 1175 TYR A N 1
ATOM 8800 C CA . TYR A 1 1175 ? 19.339 21.801 47.896 1.00 26.81 1175 TYR A CA 1
ATOM 8801 C C . TYR A 1 1175 ? 18.563 20.481 47.726 1.00 26.81 1175 TYR A C 1
ATOM 8803 O O . TYR A 1 1175 ? 19.086 19.410 48.019 1.00 26.81 1175 TYR A O 1
ATOM 8811 N N . ALA A 1 1176 ? 17.317 20.561 47.245 1.00 26.56 1176 ALA A N 1
ATOM 8812 C CA . ALA A 1 1176 ? 16.355 19.463 47.317 1.00 26.56 1176 ALA A CA 1
ATOM 8813 C C . ALA A 1 1176 ? 15.693 19.091 45.967 1.00 26.56 1176 ALA A C 1
ATOM 8815 O O . ALA A 1 1176 ? 15.210 19.952 45.241 1.00 26.56 1176 ALA A O 1
ATOM 8816 N N . THR A 1 1177 ? 15.643 17.775 45.721 1.00 27.75 1177 THR A N 1
ATOM 8817 C CA . THR A 1 1177 ? 14.469 16.970 45.305 1.00 27.75 1177 THR A CA 1
ATOM 8818 C C . THR A 1 1177 ? 13.643 17.286 44.041 1.00 27.75 1177 THR A C 1
ATOM 8820 O O . THR A 1 1177 ? 12.903 18.259 43.990 1.00 27.75 1177 THR A O 1
ATOM 8823 N N . ASN A 1 1178 ? 13.599 16.271 43.167 1.00 27.06 1178 ASN A N 1
ATOM 8824 C CA . ASN A 1 1178 ? 12.414 15.508 42.720 1.00 27.06 1178 ASN A CA 1
ATOM 8825 C C . ASN A 1 1178 ? 11.179 16.167 42.050 1.00 27.06 1178 ASN A C 1
ATOM 8827 O O . ASN A 1 1178 ? 10.491 16.997 42.628 1.00 27.06 1178 ASN A O 1
ATOM 8831 N N . TRP A 1 1179 ? 10.746 15.447 41.000 1.00 23.70 1179 TRP A N 1
ATOM 8832 C CA . TRP A 1 1179 ? 9.364 15.021 40.686 1.00 23.70 1179 TRP A CA 1
ATOM 8833 C C . TRP A 1 1179 ? 8.403 15.906 39.855 1.00 23.70 1179 TRP A C 1
ATOM 8835 O O . TRP A 1 1179 ? 8.124 17.055 40.167 1.00 23.70 1179 TRP A O 1
ATOM 8845 N N . ARG A 1 1180 ? 7.730 15.172 38.945 1.00 26.77 1180 ARG A N 1
ATOM 8846 C CA . ARG A 1 1180 ? 6.336 15.274 38.456 1.00 26.77 1180 ARG A CA 1
ATOM 8847 C C . ARG A 1 1180 ? 5.952 16.125 37.225 1.00 26.77 1180 ARG A C 1
ATOM 8849 O O . ARG A 1 1180 ? 6.047 17.340 37.217 1.00 26.77 1180 ARG A O 1
ATOM 8856 N N . ASP A 1 1181 ? 5.312 15.396 36.301 1.00 27.84 1181 ASP A N 1
ATOM 8857 C CA . ASP A 1 1181 ? 4.169 15.721 35.429 1.00 27.84 1181 ASP A CA 1
ATOM 8858 C C . ASP A 1 1181 ? 4.213 16.859 34.376 1.00 27.84 1181 ASP A C 1
ATOM 8860 O O . ASP A 1 1181 ? 4.288 18.042 34.687 1.00 27.84 1181 ASP A O 1
ATOM 8864 N N . ARG A 1 1182 ? 3.851 16.438 33.146 1.00 26.67 1182 ARG A N 1
ATOM 8865 C CA . ARG A 1 1182 ? 3.202 17.159 32.021 1.00 26.67 1182 ARG A CA 1
ATOM 8866 C C . ARG A 1 1182 ? 4.013 18.034 31.037 1.00 26.67 1182 ARG A C 1
ATOM 8868 O O . ARG A 1 1182 ? 4.468 19.120 31.357 1.00 26.67 1182 ARG A O 1
ATOM 8875 N N . ASN A 1 1183 ? 3.846 17.629 29.768 1.00 25.14 1183 ASN A N 1
ATOM 8876 C CA . ASN A 1 1183 ? 3.625 18.429 28.549 1.00 25.14 1183 ASN A CA 1
ATOM 8877 C C . ASN A 1 1183 ? 4.774 19.226 27.890 1.00 25.14 1183 ASN A C 1
ATOM 8879 O O . ASN A 1 1183 ? 5.521 19.945 28.537 1.00 25.14 1183 ASN A O 1
ATOM 8883 N N . SER A 1 1184 ? 4.646 19.292 26.552 1.00 26.61 1184 SER A N 1
ATOM 8884 C CA . SER A 1 1184 ? 5.136 20.330 25.611 1.00 26.61 1184 SER A CA 1
ATOM 8885 C C . SER A 1 1184 ? 6.527 20.143 24.989 1.00 26.61 1184 SER A C 1
ATOM 8887 O O . SER A 1 1184 ? 7.492 20.022 25.723 1.00 26.61 1184 SER A O 1
ATOM 8889 N N . ALA A 1 1185 ? 6.566 20.270 23.648 1.00 27.56 1185 ALA A N 1
ATOM 8890 C CA . ALA A 1 1185 ? 7.648 20.785 22.775 1.00 27.56 1185 ALA A CA 1
ATOM 8891 C C . ALA A 1 1185 ? 9.057 20.116 22.849 1.00 27.56 1185 ALA A C 1
ATOM 8893 O O . ALA A 1 1185 ? 9.508 19.695 23.901 1.00 27.56 1185 ALA A O 1
ATOM 8894 N N . MET A 1 1186 ? 9.785 19.842 21.753 1.00 27.98 1186 MET A N 1
ATOM 8895 C CA . MET A 1 1186 ? 10.272 20.740 20.678 1.00 27.98 1186 MET A CA 1
ATOM 8896 C C . MET A 1 1186 ? 11.136 21.902 21.227 1.00 27.98 1186 MET A C 1
ATOM 8898 O O . MET A 1 1186 ? 10.697 22.582 22.146 1.00 27.98 1186 MET A O 1
ATOM 8902 N N . ASP A 1 1187 ? 12.340 22.194 20.721 1.00 31.42 1187 ASP A N 1
ATOM 8903 C CA . ASP A 1 1187 ? 13.067 21.701 19.532 1.00 31.42 1187 ASP A CA 1
ATOM 8904 C C . ASP A 1 1187 ? 14.618 21.652 19.749 1.00 31.42 1187 ASP A C 1
ATOM 8906 O O . ASP A 1 1187 ? 15.094 21.940 20.842 1.00 31.42 1187 ASP A O 1
ATOM 8910 N N . ALA A 1 1188 ? 15.370 20.898 18.930 1.00 28.97 1188 ALA A N 1
ATOM 8911 C CA . ALA A 1 1188 ? 16.274 21.315 17.827 1.00 28.97 1188 ALA A CA 1
ATOM 8912 C C . ALA A 1 1188 ? 17.665 21.896 18.196 1.00 28.97 1188 ALA A C 1
ATOM 8914 O O . ALA A 1 1188 ? 17.817 22.683 19.124 1.00 28.97 1188 ALA A O 1
ATOM 8915 N N . ASN A 1 1189 ? 18.654 21.561 17.344 1.00 33.34 1189 ASN A N 1
ATOM 8916 C CA . ASN A 1 1189 ? 20.103 21.848 17.436 1.00 33.34 1189 ASN A CA 1
ATOM 8917 C C . ASN A 1 1189 ? 20.797 21.074 18.591 1.00 33.34 1189 ASN A C 1
ATOM 8919 O O . ASN A 1 1189 ? 20.288 21.041 19.705 1.00 33.34 1189 ASN A O 1
ATOM 8923 N N . GLY A 1 1190 ? 21.925 20.375 18.430 1.00 28.12 1190 GLY A N 1
ATOM 8924 C CA . GLY A 1 1190 ? 22.937 20.388 17.363 1.00 28.12 1190 GLY A CA 1
ATOM 8925 C C . GLY A 1 1190 ? 24.026 21.428 17.671 1.00 28.12 1190 GLY A C 1
ATOM 8926 O O . GLY A 1 1190 ? 23.690 22.600 17.827 1.00 28.12 1190 GLY A O 1
ATOM 8927 N N . ASP A 1 1191 ? 25.314 21.106 17.847 1.00 32.06 1191 ASP A N 1
ATOM 8928 C CA . ASP A 1 1191 ? 26.065 19.831 17.722 1.00 32.06 1191 ASP A CA 1
ATOM 8929 C C . ASP A 1 1191 ? 27.208 19.819 18.810 1.00 32.06 1191 ASP A C 1
ATOM 8931 O O . ASP A 1 1191 ? 27.096 20.579 19.772 1.00 32.06 1191 ASP A O 1
ATOM 8935 N N . ASP A 1 1192 ? 28.300 19.030 18.858 1.00 28.67 1192 ASP A N 1
ATOM 8936 C CA . ASP A 1 1192 ? 28.972 18.183 17.857 1.00 28.67 1192 ASP A CA 1
ATOM 8937 C C . ASP A 1 1192 ? 29.939 17.108 18.456 1.00 28.67 1192 ASP A C 1
ATOM 8939 O O . ASP A 1 1192 ? 30.342 17.169 19.617 1.00 28.67 1192 ASP A O 1
ATOM 8943 N N . VAL A 1 1193 ? 30.276 16.122 17.613 1.00 26.59 1193 VAL A N 1
ATOM 8944 C CA . VAL A 1 1193 ? 31.448 15.205 17.500 1.00 26.59 1193 VAL A CA 1
ATOM 8945 C C . VAL A 1 1193 ? 32.500 15.029 18.642 1.00 26.59 1193 VAL A C 1
ATOM 8947 O O . VAL A 1 1193 ? 33.308 15.901 18.938 1.00 26.59 1193 VAL A O 1
ATOM 8950 N N . ILE A 1 1194 ? 32.544 13.788 19.171 1.00 24.84 1194 ILE A N 1
ATOM 8951 C CA . ILE A 1 1194 ? 33.660 12.785 19.203 1.00 24.84 1194 ILE A CA 1
ATOM 8952 C C . ILE A 1 1194 ? 35.111 13.191 19.599 1.00 24.84 1194 ILE A C 1
ATOM 8954 O O . ILE A 1 1194 ? 35.768 13.929 18.877 1.00 24.84 1194 ILE A O 1
ATOM 8958 N N . ASP A 1 1195 ? 35.676 12.495 20.610 1.00 27.41 1195 ASP A N 1
ATOM 8959 C CA . ASP A 1 1195 ? 36.883 11.613 20.518 1.00 27.41 1195 ASP A CA 1
ATOM 8960 C C . ASP A 1 1195 ? 36.903 10.701 21.789 1.00 27.41 1195 ASP A C 1
ATOM 8962 O O . ASP A 1 1195 ? 36.738 11.223 22.888 1.00 27.41 1195 ASP A O 1
ATOM 8966 N N . ILE A 1 1196 ? 36.826 9.353 21.786 1.00 23.23 1196 ILE A N 1
ATOM 8967 C CA . ILE A 1 1196 ? 37.620 8.239 21.191 1.00 23.23 1196 ILE A CA 1
ATOM 8968 C C . ILE A 1 1196 ? 38.722 7.683 22.129 1.00 23.23 1196 ILE A C 1
ATOM 8970 O O . ILE A 1 1196 ? 39.267 8.405 22.958 1.00 23.23 1196 ILE A O 1
ATOM 8974 N N . ARG A 1 1197 ? 39.055 6.391 21.919 1.00 25.84 1197 ARG A N 1
ATOM 8975 C CA . ARG A 1 1197 ? 40.148 5.571 22.499 1.00 25.84 1197 ARG A CA 1
ATOM 8976 C C . ARG A 1 1197 ? 39.960 5.033 23.928 1.00 25.84 1197 ARG A C 1
ATOM 8978 O O . ARG A 1 1197 ? 39.428 5.729 24.780 1.00 25.84 1197 ARG A O 1
ATOM 8985 N N . ASP A 1 1198 ? 40.469 3.855 24.321 1.00 25.83 1198 ASP A N 1
ATOM 8986 C CA . ASP A 1 1198 ? 40.949 2.583 23.692 1.00 25.83 1198 ASP A CA 1
ATOM 8987 C C . ASP A 1 1198 ? 41.621 1.765 24.851 1.00 25.83 1198 ASP A C 1
ATOM 8989 O O . ASP A 1 1198 ? 41.799 2.323 25.934 1.00 25.83 1198 ASP A O 1
ATOM 8993 N N . LEU A 1 1199 ? 42.052 0.489 24.818 1.00 26.17 1199 LEU A N 1
ATOM 8994 C CA . LEU A 1 1199 ? 42.092 -0.627 23.848 1.00 26.17 1199 LEU A CA 1
ATOM 8995 C C . LEU A 1 1199 ? 42.286 -1.962 24.641 1.00 26.17 1199 LEU A C 1
ATOM 8997 O O . LEU A 1 1199 ? 42.195 -1.971 25.866 1.00 26.17 1199 LEU A O 1
ATOM 9001 N N . LEU A 1 1200 ? 42.707 -3.027 23.935 1.00 26.70 1200 LEU A N 1
ATOM 9002 C CA . LEU A 1 1200 ? 43.285 -4.312 24.389 1.00 26.70 1200 LEU A CA 1
ATOM 9003 C C . LEU A 1 1200 ? 42.300 -5.451 24.773 1.00 26.70 1200 LEU A C 1
ATOM 9005 O O . LEU A 1 1200 ? 41.467 -5.279 25.651 1.00 26.70 1200 LEU A O 1
ATOM 9009 N N . HIS A 1 1201 ? 42.419 -6.681 24.231 1.00 25.73 1201 HIS A N 1
ATOM 9010 C CA . HIS A 1 1201 ? 43.223 -7.144 23.075 1.00 25.73 1201 HIS A CA 1
ATOM 9011 C C . HIS A 1 1201 ? 42.890 -8.595 22.621 1.00 25.73 1201 HIS A C 1
ATOM 9013 O O . HIS A 1 1201 ? 42.644 -9.435 23.478 1.00 25.73 1201 HIS A O 1
ATOM 9019 N N . ILE A 1 1202 ? 43.095 -8.883 21.315 1.00 27.02 1202 ILE A N 1
ATOM 9020 C CA . ILE A 1 1202 ? 43.666 -10.137 20.728 1.00 27.02 1202 ILE A CA 1
ATOM 9021 C C . ILE A 1 1202 ? 42.811 -11.440 20.793 1.00 27.02 1202 ILE A C 1
ATOM 9023 O O . ILE A 1 1202 ? 42.392 -11.854 21.865 1.00 27.02 1202 ILE A O 1
ATOM 9027 N N . ASN A 1 1203 ? 42.593 -12.210 19.703 1.00 28.00 1203 ASN A N 1
ATOM 9028 C CA . ASN A 1 1203 ? 42.859 -11.979 18.259 1.00 28.00 1203 ASN A CA 1
ATOM 9029 C C . ASN A 1 1203 ? 41.984 -12.883 17.331 1.00 28.00 1203 ASN A C 1
ATOM 9031 O O . ASN A 1 1203 ? 40.831 -13.146 17.655 1.00 28.00 1203 ASN A O 1
ATOM 9035 N N . THR A 1 1204 ? 42.503 -13.321 16.169 1.00 29.36 1204 THR A N 1
ATOM 9036 C CA . THR A 1 1204 ? 41.753 -13.729 14.955 1.00 29.36 1204 THR A CA 1
ATOM 9037 C C . THR A 1 1204 ? 42.355 -14.934 14.199 1.00 29.36 1204 THR A C 1
ATOM 9039 O O . THR A 1 1204 ? 43.577 -15.064 14.170 1.00 29.36 1204 THR A O 1
ATOM 9042 N N . MET A 1 1205 ? 41.520 -15.702 13.478 1.00 25.00 1205 MET A N 1
ATOM 9043 C CA . MET A 1 1205 ? 41.821 -16.341 12.169 1.00 25.00 1205 MET A CA 1
ATOM 9044 C C . MET A 1 1205 ? 40.561 -16.190 11.277 1.00 25.00 1205 MET A C 1
ATOM 9046 O O . MET A 1 1205 ? 39.463 -16.380 11.796 1.00 25.00 1205 MET A O 1
ATOM 9050 N N . GLU A 1 1206 ? 40.646 -15.518 10.115 1.00 29.56 1206 GLU A N 1
ATOM 9051 C CA . GLU A 1 1206 ? 40.768 -16.072 8.732 1.00 29.56 1206 GLU A CA 1
ATOM 9052 C C . GLU A 1 1206 ? 39.506 -16.836 8.249 1.00 29.56 1206 GLU A C 1
ATOM 9054 O O . GLU A 1 1206 ? 39.019 -17.694 8.978 1.00 29.56 1206 GLU A O 1
ATOM 9059 N N . GLU A 1 1207 ? 38.910 -16.655 7.056 1.00 29.09 1207 GLU A N 1
ATOM 9060 C CA . GLU A 1 1207 ? 39.025 -15.717 5.896 1.00 29.09 1207 GLU A CA 1
ATOM 9061 C C . GLU A 1 1207 ? 37.675 -15.798 5.092 1.00 29.09 1207 GLU A C 1
ATOM 9063 O O . GLU A 1 1207 ? 36.825 -16.610 5.461 1.00 29.09 1207 GLU A O 1
ATOM 9068 N N . GLY A 1 1208 ? 37.336 -15.061 4.014 1.00 26.17 1208 GLY A N 1
ATOM 9069 C CA . GLY A 1 1208 ? 38.060 -14.090 3.170 1.00 26.17 1208 GLY A CA 1
ATOM 9070 C C . GLY A 1 1208 ? 37.235 -13.604 1.943 1.00 26.17 1208 GLY A C 1
ATOM 9071 O O . GLY A 1 1208 ? 36.018 -13.763 1.933 1.00 26.17 1208 GLY A O 1
ATOM 9072 N N . ALA A 1 1209 ? 37.917 -13.019 0.938 1.00 31.20 1209 ALA A N 1
ATOM 9073 C CA . ALA A 1 1209 ? 37.542 -12.681 -0.471 1.00 31.20 1209 ALA A CA 1
ATOM 9074 C C . ALA A 1 1209 ? 36.056 -12.803 -0.954 1.00 31.20 1209 ALA A C 1
ATOM 9076 O O . ALA A 1 1209 ? 35.482 -13.886 -0.910 1.00 31.20 1209 ALA A O 1
ATOM 9077 N N . CYS A 1 1210 ? 35.381 -11.735 -1.431 1.00 22.83 1210 CYS A N 1
ATOM 9078 C CA . CYS A 1 1210 ? 35.501 -11.023 -2.743 1.00 22.83 1210 CYS A CA 1
ATOM 9079 C C . CYS A 1 1210 ? 34.863 -11.754 -3.960 1.00 22.83 1210 CYS A C 1
ATOM 9081 O O . CYS A 1 1210 ? 34.850 -12.986 -3.972 1.00 22.83 1210 CYS A O 1
ATOM 9083 N N . PRO A 1 1211 ? 34.408 -11.048 -5.027 1.00 43.91 1211 PRO A N 1
ATOM 9084 C CA . PRO A 1 1211 ? 34.478 -9.598 -5.290 1.00 43.91 1211 PRO A CA 1
ATOM 9085 C C . PRO A 1 1211 ? 33.175 -8.815 -5.035 1.00 43.91 1211 PRO A C 1
ATOM 9087 O O . PRO A 1 1211 ? 32.081 -9.409 -5.153 1.00 43.91 1211 PRO A O 1
#

pLDDT: mean 76.0, std 22.87, range [17.45, 97.69]

Sequence (1211 aa):
MFCPPFQAERTTHNWFKTKVHTPIFLAALAVVVCFAPLHAGEPAAKMPVCDNPVPLSSSKSFFIGHSLVNFDMPLMLERLVADAGLNAEVGTQVNNGAPIRFNWSNRFRASFPGEWPPPNFAGDDLPSGDWDALIMTEGIPLQTNVTWNESSRYAGNFVDLARQHNSATRSYIYETWHSLDEANWLQRIVDDLPLWESIMEDVNATRDNDAMYLIPAGQALRNLILMMEGGQIPGYTNRTQLFVDDIHMNDQGNYLIACVMYAALYRRSPVGLDHTLIDRWGQPYSAPSAAMAAAMQQVAWDTVRNYEHNGWVCSGGGNQRPNGTIDSPASNRTITAGESVSFAGSASDPDNNTPFSYVWNFDGGAANSTQQDPGSVRFDTPGSYDVTFTVTDSLGLADNTPDTVRITVQAPANQAPDGSISRPSGNRTITAGDQVTFTASASDPDGNTPLSYLWNFDGGAANSTNRDPGSVRFNTPGTYDVTFTVTDSLGLADPTPDTVRITVQAPANQAPNGIIDTPTANRTITAGDTVSFTASASDPDNHTPFTYFWNFDGGAANSTAQDPGSVRFNTPGTFDVTFTVTDNLGLADPAPDTVRITVQAPANQAPNGTIDSPASNVTITEGESVFFAGSASDPDNNTPFSYVWHFGGGASNSSAQDPGNVRFSTPGTYTVTFTVTDSLGLADPTPASVRVTVEEAANQAPNGTIDTPTGNVTITEGQTVSFSGSASDPDGDTPLTYAWNFGGGASNSSAQDPGAVRFNNPGTYTVTFTVTDSQGLSDPTPASVRVTVEAENRAPNGRIDSPASGAVIQVGGTVTFAGSASDPDGDTNFRYLWNFDGAAADSSAQNPGQIRFDQEGSYTITLRVWDSENLEDPSPAQTTIQVTQGNRAPNGTIDSPAGNLTIQPGQQVFFAGSASDPDGDSMTYHWNYSGGVSDSTRQDPGSRMFTRPGRYVVTFTVTDEHGVSDPSPAQVVITVEENGGNGSIPTIASPAKSMSVVAGGSVMFSGLVGDLPSPLSYQWNFGGGAPGSNVLNPGLVTFNTPGMYEVTLTVFSQSVSYTSRPLMIEVVTCEQPRIMYNTLIQGLAPVELEAVMCDSSAYTVTWQNRTRGGIIARDTGLLTLDPQLTETTTIRLNLFHTASGNNFNHDVTVLVPANAELADYDGNGCNDLADLRGYATNWRDRNSAMDANGDDVIDIRDLLHINTMEEGACP

InterPro domains:
  IPR000601 PKD domain [PF00801] (994-1053)
  IPR000601 PKD domain [PF18911] (330-409)
  IPR000601 PKD domain [PF18911] (426-504)
  IPR000601 PKD domain [PF18911] (517-599)
  IPR000601 PKD domain [PF18911] (616-693)
  IPR000601 PKD domain [PF18911] (709-788)
  IPR000601 PKD domain [PF18911] (808-873)
  IPR000601 PKD domain [PF18911] (898-967)
  IPR000601 PKD domain [PS50093] (324-414)
  IPR000601 PKD domain [PS50093] (419-491)
  IPR000601 PKD domain [PS50093] (518-604)
  IPR000601 PKD domain [PS50093] (633-699)
  IPR000601 PKD domain [PS50093] (708-794)
  IPR000601 PKD domain [PS50093] (920-981)
  IPR000601 PKD domain [PS50093] (986-1051)
  IPR013783 Immunoglobulin-like fold [G3DSA:2.60.40.10] (317-410)
  IPR013783 Immunoglobulin-like fold [G3DSA:2.60.40.10] (411-505)
  IPR013783 Immunoglobulin-like fold [G3DSA:2.60.40.10] (506-600)
  IPR013783 Immunoglobulin-like fold [G3DSA:2.60.40.10] (601-695)
  IPR013783 Immunoglobulin-like fold [G3DSA:2.60.40.10] (696-788)